Protein AF-0000000084669212 (afdb_homodimer)

Nearest PDB structures (foldseek):
  4g9k-assembly1_B  TM=8.181E-01  e=1.539E-40  Saccharomyces cerevisiae S288C
  5jwb-assembly1_H  TM=7.673E-01  e=4.649E-40  Plasmodium falciparum 3D7
  5yjw-assembly1_A-2  TM=8.632E-01  e=1.756E-37  Saccharomyces cerevisiae S288C
  5jwc-assembly1_H  TM=7.640E-01  e=1.878E-39  Plasmodium falciparum 3D7
  5jwb-assembly1_A  TM=7.651E-01  e=2.371E-39  Plasmodium falciparum 3D7

InterPro domains:
  IPR023753 FAD/NAD(P)-binding domain [PF07992] (13-324)
  IPR036188 FAD/NAD(P)-binding domain superfamily [SSF51905] (13-252)
  IPR036188 FAD/NAD(P)-binding domain superfamily [SSF51905] (197-452)
  IPR045024 Alternative NADH dehydrogenase [PTHR43706] (9-533)
  IPR054585 External alternative NADH-ubiquinone oxidoreductase-like, C-terminal domain [PF22366] (467-529)

Radius of gyration: 33.16 Å; Cα contacts (8 Å, |Δi|>4): 2215; chains: 2; bounding box: 70×120×91 Å

Sequence (1066 aa):
MEKLNEGRRNRERVVILGSGWAGFTVARTLDSSKYQTIVVSPRSYFAFTPLLASTAVGTLEFRTALEPVRSRRTNAEFIQGWADDVDFKNRTITVEEAVDDPKPGVALTTDRHAGKTEEQRALEKKKESKEGRLFSVDYDKLIVTVGCYSQTFGTPGVKEHAFFLKDVGDARRIRNRILACFEGAALPTTPVDMKRQLLNFAVVGGGPTGIEFSAELHDLINEDMKKLYPELIKYHKITVYDVAEKVLPMFDQKLASYAMQKFKREGIDIKTSHHVQELRAGAPVETSNLGTVEDSHLYTLKVKEQGEIGVGMCVWSTGLMQNPFVHNALSSVREAPTNLVLSNPSTPQSSSSSISEKIRWTVKKDAKSGSIITDAHLRVKLVPANNTNNNNNNDPENPSQHTNQNTPAVTEAVHPDVFALGDCGIIQGTSYPATAQVASQKAVWLAKHLNKSTNMAHTTGFTYRDLGTLAYIGNWNALFQGGGQWGGRLQGYVAWIIWRGAYITRTVSWRNKVLVPVYWAVNWLFGRDISRFMEKLNEGRRNRERVVILGSGWAGFTVARTLDSSKYQTIVVSPRSYFAFTPLLASTAVGTLEFRTALEPVRSRRTNAEFIQGWADDVDFKNRTITVEEAVDDPKPGVALTTDRHAGKTEEQRALEKKKESKEGRLFSVDYDKLIVTVGCYSQTFGTPGVKEHAFFLKDVGDARRIRNRILACFEGAALPTTPVDMKRQLLNFAVVGGGPTGIEFSAELHDLINEDMKKLYPELIKYHKITVYDVAEKVLPMFDQKLASYAMQKFKREGIDIKTSHHVQELRAGAPVETSNLGTVEDSHLYTLKVKEQGEIGVGMCVWSTGLMQNPFVHNALSSVREAPTNLVLSNPSTPQSSSSSISEKIRWTVKKDAKSGSIITDAHLRVKLVPANNTNNNNNNDPENPSQHTNQNTPAVTEAVHPDVFALGDCGIIQGTSYPATAQVASQKAVWLAKHLNKSTNMAHTTGFTYRDLGTLAYIGNWNALFQGGGQWGGRLQGYVAWIIWRGAYITRTVSWRNKVLVPVYWAVNWLFGRDISRF

pLDDT: mean 85.98, std 15.22, range [29.78, 98.81]

Organism: Exserohilum turcicum (strain 28A) (NCBI:txid671987)

Secondary structure (DSSP, 8-state):
-HHHHHHHTTSEEEEEE--SHHHHHHHHHS-TTTEEEEEEESSSEEE-GGGHHHHHTTSS-GGGGEEESS-TT--EEEEEEEEEEEETTTTEEEEEE-TT-SSTTS---S-TTTT--HHHHHHHHHHHHHTTSEEEEE-SEEEE----EEP-TT-TTHHHH-B--SSHHHHHHHHHHHHHHHHHHHSTT--HHHHHHHTEEEEE--SHHHHHHHHHHHHHIIIIIHHHSGGGGGG-EEEEE-SSSSS-TTS-HHHHHHHHHHHHHHTEEEE-S--EEEEEES--HHHHTTTTGGG-S-EEEEETTTEEEEESEEEE---EE--HHHHHHTSB-SS--TT-EES-TTS-HHHHHHHHHHS-EEE-B-TTT-PEEE-TTSEEEEEE----SSTT----S-TT----TTS-----EEEEEEEE-GGGEEETT------HHHHHHHHHHHHHHHHHT--GGGSPPP------EEEEEETTEEEEE--GGG--EEEEHHHHHHHHHHHHHH---HHHHHHHHHHHHHHHHH-------/-HHHHHHHTTSEEEEEE--SHHHHHHHHHS-TTTEEEEEEESSSEEE-GGGHHHHHTTSS-GGGGEEESS-TT---EEEEEEEEEEETTTTEEEEEE-TT-SSTTSPP-S-TTTT--HHHHHHHHHHHHHTTSEEEEE-SEEEE----EEP-TT-TTHHHH-B--SSHHHHHHHHHHHHHHHHHHHSTT--HHHHHHHTEEEEE--SHHHHHHHHHHHHHIIIIIHHHSGGGGGG-EEEEE-SSSSS-TTS-HHHHHHHHHHHHHHTEEEE-S--EEEEEES--HHHHTTTTGGG-S-EEEEETTTEEEEESEEEE---EE--HHHHHTTSB-SS--TT-EES-TTS-HHHHHHHHHTS-EEE-B-TTT-PEEE-TTSEEEEEE----SSTT----S-TT----S-S-----EEEEEEEE-GGGEEETT------HHHHHHHHHHHHHHHHTT--GGGSPPP------EEEEEETTEEEEE--GGG--EEEEHHHHHHHHHHHHHH---HHHHHHHHHHHHHHHHH-------

Solvent-accessible surface area (backbone atoms only — not comparable to full-atom values): 55517 Å² total; per-residue (Å²): 76,65,66,60,56,63,69,30,71,93,30,47,33,34,35,27,34,21,34,39,56,18,24,42,44,26,55,61,59,42,47,59,85,54,30,38,37,35,36,34,17,55,50,56,36,29,67,46,61,87,44,39,47,41,29,23,54,32,54,34,61,67,70,62,31,47,43,44,59,73,41,98,82,32,78,45,46,72,39,53,14,37,74,60,38,58,38,69,53,79,30,33,32,35,33,32,63,27,61,83,53,88,70,46,42,44,63,46,73,66,57,92,66,62,92,56,50,73,67,56,47,51,53,49,50,53,51,31,39,74,53,48,40,32,48,74,45,76,40,68,29,40,38,44,19,70,30,56,22,49,37,62,86,81,33,49,41,38,86,79,63,42,39,43,79,68,30,64,39,18,17,50,51,49,31,47,48,56,50,36,26,53,53,47,43,57,35,65,65,49,50,69,70,54,30,34,22,32,34,17,38,38,28,38,18,38,38,62,68,31,43,29,32,52,19,40,46,49,42,38,41,67,70,42,43,36,75,76,39,60,86,54,51,84,40,50,42,43,36,36,31,19,63,46,82,63,54,34,77,90,45,56,67,66,60,33,48,50,53,49,51,50,33,50,74,71,58,36,45,74,40,52,62,34,46,75,59,34,34,44,81,14,49,33,68,86,64,29,75,49,87,47,23,88,77,40,91,33,25,20,39,29,27,74,86,75,40,74,39,46,21,35,42,42,37,49,44,65,53,68,34,56,29,57,49,50,62,64,31,54,26,71,45,90,48,57,42,71,68,51,44,64,66,54,82,84,58,57,71,85,55,35,36,64,52,43,59,74,42,54,39,21,46,32,54,39,87,84,59,51,24,36,27,14,42,56,78,31,25,31,26,30,24,60,53,78,73,67,73,65,70,67,70,73,68,83,69,80,73,67,77,67,70,80,77,74,64,75,79,67,66,38,31,34,37,84,48,35,31,38,35,32,64,31,24,38,44,65,95,59,81,77,69,88,42,64,64,52,13,33,51,53,19,50,52,50,23,54,45,59,61,64,68,53,70,66,88,79,48,84,54,74,75,89,77,59,79,47,47,74,41,52,59,31,87,65,21,14,39,28,40,40,27,72,92,67,53,44,77,40,61,36,54,64,21,26,53,48,50,51,49,51,52,45,67,63,43,84,45,70,63,38,50,52,48,50,59,49,33,51,49,45,32,70,75,68,42,58,70,78,60,66,108,76,66,67,61,57,62,68,30,70,93,29,49,33,35,36,27,34,20,33,40,57,18,26,42,43,26,56,60,60,42,47,57,85,54,29,38,38,34,37,33,16,55,51,56,36,28,65,46,62,86,44,39,47,40,29,24,54,33,53,35,61,65,69,63,32,47,40,44,60,74,38,97,81,33,76,45,46,73,40,54,13,38,73,61,37,59,39,68,53,80,31,34,31,34,32,32,64,26,62,83,53,87,69,46,41,45,63,46,72,65,58,92,66,62,93,56,50,74,67,56,47,51,53,49,48,52,52,32,39,73,53,49,42,33,48,75,45,76,42,67,29,40,38,42,18,70,32,57,22,50,37,61,86,79,35,48,40,38,86,79,64,43,38,43,80,68,31,66,41,17,18,51,51,48,32,46,47,55,51,35,26,53,53,46,42,59,34,63,66,48,50,68,70,54,31,34,21,31,35,18,37,38,29,37,18,37,38,61,69,32,42,28,32,51,19,40,47,50,42,39,42,68,69,42,43,37,74,74,39,58,87,54,53,87,41,52,42,42,37,35,30,20,63,45,83,64,53,35,77,90,46,57,68,67,58,32,48,49,52,50,52,50,34,51,74,70,60,37,44,74,41,51,61,35,47,74,58,35,33,45,83,13,50,33,68,86,65,29,74,51,84,48,26,87,77,40,89,32,25,20,39,31,27,74,86,75,41,73,40,45,19,36,42,43,37,49,43,66,51,69,33,55,28,59,49,50,63,63,31,55,26,70,45,91,49,59,40,70,70,50,43,64,65,54,80,84,58,57,69,86,54,36,35,64,53,44,59,74,43,54,37,21,45,34,54,38,88,83,59,51,24,37,28,14,42,54,77,31,25,30,27,29,25,61,54,78,72,68,73,67,70,68,70,71,66,82,72,78,74,69,76,67,70,79,77,74,64,76,80,68,67,38,33,34,37,84,48,35,32,37,37,32,65,31,23,37,42,65,95,59,81,77,68,88,42,64,66,53,13,33,50,53,19,50,53,51,24,53,45,60,62,64,67,53,69,66,87,79,48,84,54,74,75,90,78,58,80,47,47,74,40,50,59,31,88,65,21,14,38,30,41,39,27,71,93,69,51,44,78,39,59,36,54,65,21,26,53,48,50,52,49,51,51,45,66,63,42,84,46,69,63,39,49,52,48,50,60,49,32,51,49,45,31,71,75,68,42,58,71,78,58,66,109

Structure (mmCIF, N/CA/C/O backbone):
data_AF-0000000084669212-model_v1
#
loop_
_entity.id
_entity.type
_entity.pdbx_description
1 polymer 'FAD/NAD(P)-binding domain-containing protein'
#
loop_
_atom_site.group_PDB
_atom_site.id
_atom_site.type_symbol
_atom_site.label_atom_id
_atom_site.label_alt_id
_atom_site.label_comp_id
_atom_site.label_asym_id
_atom_site.label_entity_id
_atom_site.label_seq_id
_atom_site.pdbx_PDB_ins_code
_atom_site.Cartn_x
_atom_site.Cartn_y
_atom_site.Cartn_z
_atom_site.occupancy
_atom_site.B_iso_or_equiv
_atom_site.auth_seq_id
_atom_site.auth_comp_id
_atom_site.auth_asym_id
_atom_site.auth_atom_id
_atom_site.pdbx_PDB_model_num
ATOM 1 N N . MET A 1 1 ? -19.391 -25.25 -5.262 1 85.38 1 MET A N 1
ATOM 2 C CA . MET A 1 1 ? -18.812 -26.312 -6.078 1 85.38 1 MET A CA 1
ATOM 3 C C . MET A 1 1 ? -19.797 -26.812 -7.113 1 85.38 1 MET A C 1
ATOM 5 O O . MET A 1 1 ? -19.422 -27.141 -8.242 1 85.38 1 MET A O 1
ATOM 9 N N . GLU A 1 2 ? -21.047 -26.719 -6.684 1 83 2 GLU A N 1
ATOM 10 C CA . GLU A 1 2 ? -22.094 -27.156 -7.598 1 83 2 GLU A CA 1
ATOM 11 C C . GLU A 1 2 ? -22.172 -26.266 -8.828 1 83 2 GLU A C 1
ATOM 13 O O . GLU A 1 2 ? -22.312 -26.75 -9.953 1 83 2 GLU A O 1
ATOM 18 N N . LYS A 1 3 ? -22.078 -25.016 -8.594 1 82.81 3 LYS A N 1
ATOM 19 C CA . LYS A 1 3 ? -22.125 -24.078 -9.703 1 82.81 3 LYS A CA 1
ATOM 20 C C . LYS A 1 3 ? -20.953 -24.297 -10.664 1 82.81 3 LYS A C 1
ATOM 22 O O . LYS A 1 3 ? -21.109 -24.188 -11.875 1 82.81 3 LYS A O 1
ATOM 27 N N . LEU A 1 4 ? -19.828 -24.562 -10.164 1 86.56 4 LEU A N 1
ATOM 28 C CA . LEU A 1 4 ? -18.641 -24.844 -10.977 1 86.56 4 LEU A CA 1
ATOM 29 C C . LEU A 1 4 ? -18.844 -26.109 -11.805 1 86.56 4 LEU A C 1
ATOM 31 O O . LEU A 1 4 ? -18.484 -26.156 -12.977 1 86.56 4 LEU A O 1
ATOM 35 N N . ASN A 1 5 ? -19.453 -27.047 -11.188 1 90.19 5 ASN A N 1
ATOM 36 C CA . ASN A 1 5 ? -19.719 -28.297 -11.883 1 90.19 5 ASN A CA 1
ATOM 37 C C . ASN A 1 5 ? -20.75 -28.109 -12.992 1 90.19 5 ASN A C 1
ATOM 39 O O . ASN A 1 5 ? -20.625 -28.688 -14.07 1 90.19 5 ASN A O 1
ATOM 43 N N . GLU A 1 6 ? -21.719 -27.297 -12.672 1 88.44 6 GLU A N 1
ATOM 44 C CA . GLU A 1 6 ? -22.734 -27.031 -13.672 1 88.44 6 GLU A CA 1
ATOM 45 C C . GLU A 1 6 ? -22.156 -26.266 -14.859 1 88.44 6 GLU A C 1
ATOM 47 O O . GLU A 1 6 ? -22.547 -26.5 -16 1 88.44 6 GLU A O 1
ATOM 52 N N . GLY A 1 7 ? -21.266 -25.438 -14.586 1 87.81 7 GLY A N 1
ATOM 53 C CA . GLY A 1 7 ? -20.656 -24.609 -15.617 1 87.81 7 GLY A CA 1
ATOM 54 C C . GLY A 1 7 ? -19.703 -25.375 -16.5 1 87.81 7 GLY A C 1
ATOM 55 O O . GLY A 1 7 ? -19.297 -24.875 -17.562 1 87.81 7 GLY A O 1
ATOM 56 N N . ARG A 1 8 ? -19.312 -26.5 -16.109 1 91.25 8 ARG A N 1
ATOM 57 C CA . ARG A 1 8 ? -18.375 -27.328 -16.844 1 91.25 8 ARG A CA 1
ATOM 58 C C . ARG A 1 8 ? -18.969 -27.781 -18.188 1 91.25 8 ARG A C 1
ATOM 60 O O . ARG A 1 8 ? -18.266 -27.844 -19.188 1 91.25 8 ARG A O 1
ATOM 67 N N . ARG A 1 9 ? -20.203 -28.047 -18.188 1 90.88 9 ARG A N 1
ATOM 68 C CA . ARG A 1 9 ? -20.875 -28.578 -19.375 1 90.88 9 ARG A CA 1
ATOM 69 C C . ARG A 1 9 ? -20.125 -29.797 -19.922 1 90.88 9 ARG A C 1
ATOM 71 O O . ARG A 1 9 ? -19.844 -30.734 -19.188 1 90.88 9 ARG A O 1
ATOM 78 N N . ASN A 1 10 ? -19.688 -29.781 -21.156 1 92.38 10 ASN A N 1
ATOM 79 C CA . ASN A 1 10 ? -19.016 -30.938 -21.75 1 92.38 10 ASN A CA 1
ATOM 80 C C . ASN A 1 10 ? -17.5 -30.703 -21.844 1 92.38 10 ASN A C 1
ATOM 82 O O . ASN A 1 10 ? -16.797 -31.453 -22.531 1 92.38 10 ASN A O 1
ATOM 86 N N . ARG A 1 11 ? -17.078 -29.781 -21.062 1 95.38 11 ARG A N 1
ATOM 87 C CA . ARG A 1 11 ? -15.664 -29.438 -21.156 1 95.38 11 ARG A CA 1
ATOM 88 C C . ARG A 1 11 ? -14.844 -30.219 -20.141 1 95.38 11 ARG A C 1
ATOM 90 O O . ARG A 1 11 ? -15.352 -30.609 -19.078 1 95.38 11 ARG A O 1
ATOM 97 N N . GLU A 1 12 ? -13.555 -30.484 -20.484 1 96.12 12 GLU A N 1
ATOM 98 C CA . GLU A 1 12 ? -12.617 -31.016 -19.5 1 96.12 12 GLU A CA 1
ATOM 99 C C . GLU A 1 12 ? -12.172 -29.938 -18.516 1 96.12 12 GLU A C 1
ATOM 101 O O . GLU A 1 12 ? -11.906 -28.797 -18.922 1 96.12 12 GLU A O 1
ATOM 106 N N . ARG A 1 13 ? -12.109 -30.266 -17.266 1 97.44 13 ARG A N 1
ATOM 107 C CA . ARG A 1 13 ? -11.656 -29.297 -16.266 1 97.44 13 ARG A CA 1
ATOM 108 C C . ARG A 1 13 ? -10.141 -29.328 -16.125 1 97.44 13 ARG A C 1
ATOM 110 O O . ARG A 1 13 ? -9.562 -30.375 -15.797 1 97.44 13 ARG A O 1
ATOM 117 N N . VAL A 1 14 ? -9.539 -28.219 -16.391 1 98.12 14 VAL A N 1
ATOM 118 C CA . VAL A 1 14 ? -8.109 -28.031 -16.172 1 98.12 14 VAL A CA 1
ATOM 119 C C . VAL A 1 14 ? -7.883 -27.125 -14.961 1 98.12 14 VAL A C 1
ATOM 121 O O . VAL A 1 14 ? -8.328 -25.969 -14.953 1 98.12 14 VAL A O 1
ATOM 124 N N . VAL A 1 15 ? -7.27 -27.625 -13.914 1 98.62 15 VAL A N 1
ATOM 125 C CA . VAL A 1 15 ? -6.918 -26.828 -12.75 1 98.62 15 VAL A CA 1
ATOM 126 C C . VAL A 1 15 ? -5.453 -26.406 -12.836 1 98.62 15 VAL A C 1
ATOM 128 O O . VAL A 1 15 ? -4.566 -27.25 -13.023 1 98.62 15 VAL A O 1
ATOM 131 N N . ILE A 1 16 ? -5.223 -25.141 -12.797 1 98.62 16 ILE A N 1
ATOM 132 C CA . ILE A 1 16 ? -3.889 -24.547 -12.812 1 98.62 16 ILE A CA 1
ATOM 133 C C . ILE A 1 16 ? -3.543 -24.016 -11.422 1 98.62 16 ILE A C 1
ATOM 135 O O . ILE A 1 16 ? -4.266 -23.188 -10.867 1 98.62 16 ILE A O 1
ATOM 139 N N . LEU A 1 17 ? -2.441 -24.516 -10.844 1 98.62 17 LEU A N 1
ATOM 140 C CA . LEU A 1 17 ? -1.974 -24.016 -9.555 1 98.62 17 LEU A CA 1
ATOM 141 C C . LEU A 1 17 ? -0.897 -22.953 -9.734 1 98.62 17 LEU A C 1
ATOM 143 O O . LEU A 1 17 ? 0.214 -23.25 -10.172 1 98.62 17 LEU A O 1
ATOM 147 N N . GLY A 1 18 ? -1.271 -21.703 -9.375 1 97.12 18 GLY A N 1
ATOM 148 C CA . GLY A 1 18 ? -0.334 -20.609 -9.492 1 97.12 18 GLY A CA 1
ATOM 149 C C . GLY A 1 18 ? -0.706 -19.625 -10.586 1 97.12 18 GLY A C 1
ATOM 150 O O . GLY A 1 18 ? -1.21 -20.016 -11.641 1 97.12 18 GLY A O 1
ATOM 151 N N . SER A 1 19 ? -0.402 -18.359 -10.367 1 95.19 19 SER A N 1
ATOM 152 C CA . SER A 1 19 ? -0.72 -17.297 -11.328 1 95.19 19 SER A CA 1
ATOM 153 C C . SER A 1 19 ? 0.542 -16.594 -11.812 1 95.19 19 SER A C 1
ATOM 155 O O . SER A 1 19 ? 0.503 -15.414 -12.164 1 95.19 19 SER A O 1
ATOM 157 N N . GLY A 1 20 ? 1.683 -17.266 -11.766 1 94.69 20 GLY A N 1
ATOM 158 C CA . GLY A 1 20 ? 2.928 -16.719 -12.273 1 94.69 20 GLY A CA 1
ATOM 159 C C . GLY A 1 20 ? 3.031 -16.781 -13.789 1 94.69 20 GLY A C 1
ATOM 160 O O . GLY A 1 20 ? 2.02 -16.906 -14.477 1 94.69 20 GLY A O 1
ATOM 161 N N . TRP A 1 21 ? 4.227 -16.656 -14.273 1 93.81 21 TRP A N 1
ATOM 162 C CA . TRP A 1 21 ? 4.496 -16.562 -15.703 1 93.81 21 TRP A CA 1
ATOM 163 C C . TRP A 1 21 ? 3.92 -17.75 -16.453 1 93.81 21 TRP A C 1
ATOM 165 O O . TRP A 1 21 ? 3.328 -17.594 -17.531 1 93.81 21 TRP A O 1
ATOM 175 N N . ALA A 1 22 ? 4.082 -18.906 -15.883 1 96.69 22 ALA A N 1
ATOM 176 C CA . ALA A 1 22 ? 3.6 -20.109 -16.562 1 96.69 22 ALA A CA 1
ATOM 177 C C . ALA A 1 22 ? 2.084 -20.25 -16.438 1 96.69 22 ALA A C 1
ATOM 179 O O . ALA A 1 22 ? 1.374 -20.266 -17.438 1 96.69 22 ALA A O 1
ATOM 180 N N . GLY A 1 23 ? 1.598 -20.219 -15.203 1 97 23 GLY A N 1
ATOM 181 C CA . GLY A 1 23 ? 0.179 -20.422 -14.961 1 97 23 GLY A CA 1
ATOM 182 C C . GLY A 1 23 ? -0.701 -19.391 -15.641 1 97 23 GLY A C 1
ATOM 183 O O . GLY A 1 23 ? -1.708 -19.734 -16.266 1 97 23 GLY A O 1
ATOM 184 N N . PHE A 1 24 ? -0.351 -18.188 -15.484 1 94.62 24 PHE A N 1
ATOM 185 C CA . PHE A 1 24 ? -1.119 -17.109 -16.094 1 94.62 24 PHE A CA 1
ATOM 186 C C . PHE A 1 24 ? -1.161 -17.266 -17.609 1 94.62 24 PHE A C 1
ATOM 188 O O . PHE A 1 24 ? -2.211 -17.078 -18.234 1 94.62 24 PHE A O 1
ATOM 195 N N . THR A 1 25 ? -0.043 -17.594 -18.234 1 93.31 25 THR A N 1
ATOM 196 C CA . THR A 1 25 ? 0.061 -17.766 -19.688 1 93.31 25 THR A CA 1
ATOM 197 C C . THR A 1 25 ? -0.778 -18.938 -20.141 1 93.31 25 THR A C 1
ATOM 199 O O . THR A 1 25 ? -1.486 -18.859 -21.156 1 93.31 25 THR A O 1
ATOM 202 N N . VAL A 1 26 ? -0.774 -20.062 -19.438 1 95.94 26 VAL A N 1
ATOM 203 C CA . VAL A 1 26 ? -1.599 -21.219 -19.797 1 95.94 26 VAL A CA 1
ATOM 204 C C . VAL A 1 26 ? -3.076 -20.828 -19.75 1 95.94 26 VAL A C 1
ATOM 206 O O . VAL A 1 26 ? -3.83 -21.109 -20.688 1 95.94 26 VAL A O 1
ATOM 209 N N . ALA A 1 27 ? -3.461 -20.188 -18.672 1 95.19 27 ALA A N 1
ATOM 210 C CA . ALA A 1 27 ? -4.859 -19.828 -18.453 1 95.19 27 ALA A CA 1
ATOM 211 C C . ALA A 1 27 ? -5.391 -18.969 -19.594 1 95.19 27 ALA A C 1
ATOM 213 O O . ALA A 1 27 ? -6.543 -19.109 -20 1 95.19 27 ALA A O 1
ATOM 214 N N . ARG A 1 28 ? -4.594 -18.156 -20.109 1 91.81 28 ARG A N 1
ATOM 215 C CA . ARG A 1 28 ? -5.02 -17.219 -21.156 1 91.81 28 ARG A CA 1
ATOM 216 C C . ARG A 1 28 ? -4.988 -17.875 -22.531 1 91.81 28 ARG A C 1
ATOM 218 O O . ARG A 1 28 ? -5.641 -17.406 -23.469 1 91.81 28 ARG A O 1
ATOM 225 N N . THR A 1 29 ? -4.191 -18.906 -22.688 1 92.94 29 THR A N 1
ATOM 226 C CA . THR A 1 29 ? -3.953 -19.516 -24 1 92.94 29 THR A CA 1
ATOM 227 C C . THR A 1 29 ? -4.871 -20.703 -24.219 1 92.94 29 THR A C 1
ATOM 229 O O . THR A 1 29 ? -5.199 -21.047 -25.359 1 92.94 29 THR A O 1
ATOM 232 N N . LEU A 1 30 ? -5.375 -21.344 -23.172 1 95.12 30 LEU A N 1
ATOM 233 C CA . LEU A 1 30 ? -6.207 -22.531 -23.297 1 95.12 30 LEU A CA 1
ATOM 234 C C . LEU A 1 30 ? -7.531 -22.203 -23.984 1 95.12 30 LEU A C 1
ATOM 236 O O . LEU A 1 30 ? -8.117 -21.141 -23.719 1 95.12 30 LEU A O 1
ATOM 240 N N . ASP A 1 31 ? -8.016 -23.125 -24.75 1 95.31 31 ASP A N 1
ATOM 241 C CA . ASP A 1 31 ? -9.281 -22.984 -25.453 1 95.31 31 ASP A CA 1
ATOM 242 C C . ASP A 1 31 ? -10.469 -23.156 -24.516 1 95.31 31 ASP A C 1
ATOM 244 O O . ASP A 1 31 ? -10.742 -24.266 -24.062 1 95.31 31 ASP A O 1
ATOM 248 N N . SER A 1 32 ? -11.195 -22.141 -24.359 1 93.5 32 SER A N 1
ATOM 249 C CA . SER A 1 32 ? -12.281 -22.141 -23.391 1 93.5 32 SER A CA 1
ATOM 250 C C . SER A 1 32 ? -13.469 -22.969 -23.875 1 93.5 32 SER A C 1
ATOM 252 O O . SER A 1 32 ? -14.367 -23.297 -23.094 1 93.5 32 SER A O 1
ATOM 254 N N . SER A 1 33 ? -13.547 -23.25 -25.094 1 94.06 33 SER A N 1
ATOM 255 C CA . SER A 1 33 ? -14.617 -24.109 -25.609 1 94.06 33 SER A CA 1
ATOM 256 C C . SER A 1 33 ? -14.359 -25.578 -25.266 1 94.06 33 SER A C 1
ATOM 258 O O . SER A 1 33 ? -15.297 -26.375 -25.203 1 94.06 33 SER A O 1
ATOM 260 N N . LYS A 1 34 ? -13.125 -25.906 -25.016 1 95.19 34 LYS A N 1
ATOM 261 C CA . LYS A 1 34 ? -12.75 -27.281 -24.734 1 95.19 34 LYS A CA 1
ATOM 262 C C . LYS A 1 34 ? -12.547 -27.516 -23.25 1 95.19 34 LYS A C 1
ATOM 264 O O . LYS A 1 34 ? -12.789 -28.609 -22.75 1 95.19 34 LYS A O 1
ATOM 269 N N . TYR A 1 35 ? -12.125 -26.469 -22.609 1 96.5 35 TYR A N 1
ATOM 270 C CA . TYR A 1 35 ? -11.711 -26.656 -21.219 1 96.5 35 TYR A CA 1
ATOM 271 C C . TYR A 1 35 ? -12.422 -25.672 -20.297 1 96.5 35 TYR A C 1
ATOM 273 O O . TYR A 1 35 ? -12.609 -24.516 -20.641 1 96.5 35 TYR A O 1
ATOM 281 N N . GLN A 1 36 ? -12.883 -26.125 -19.156 1 96.88 36 GLN A N 1
ATOM 282 C CA . GLN A 1 36 ? -13.125 -25.281 -18 1 96.88 36 GLN A CA 1
ATOM 283 C C . GLN A 1 36 ? -11.852 -25.062 -17.188 1 96.88 36 GLN A C 1
ATOM 285 O O . GLN A 1 36 ? -11.406 -25.969 -16.469 1 96.88 36 GLN A O 1
ATOM 290 N N . THR A 1 37 ? -11.297 -23.922 -17.359 1 97.12 37 THR A N 1
ATOM 291 C CA . THR A 1 37 ? -10.031 -23.625 -16.703 1 97.12 37 THR A CA 1
ATOM 292 C C . THR A 1 37 ? -10.266 -22.984 -15.328 1 97.12 37 THR A C 1
ATOM 294 O O . THR A 1 37 ? -11.023 -22.031 -15.211 1 97.12 37 THR A O 1
ATOM 297 N N . ILE A 1 38 ? -9.68 -23.547 -14.281 1 97.38 38 ILE A N 1
ATOM 298 C CA . ILE A 1 38 ? -9.719 -23 -12.93 1 97.38 38 ILE A CA 1
ATOM 299 C C . ILE A 1 38 ? -8.305 -22.672 -12.461 1 97.38 38 ILE A C 1
ATOM 301 O O . ILE A 1 38 ? -7.438 -23.547 -12.422 1 97.38 38 ILE A O 1
ATOM 305 N N . VAL A 1 39 ? -8.094 -21.406 -12.156 1 97.56 39 VAL A N 1
ATOM 306 C CA . VAL A 1 39 ? -6.816 -21 -11.586 1 97.56 39 VAL A CA 1
ATOM 307 C C . VAL A 1 39 ? -6.934 -20.906 -10.062 1 97.56 39 VAL A C 1
ATOM 309 O O . VAL A 1 39 ? -7.836 -20.234 -9.547 1 97.56 39 VAL A O 1
ATOM 312 N N . VAL A 1 40 ? -6.07 -21.609 -9.367 1 97.88 40 VAL A N 1
ATOM 313 C CA . VAL A 1 40 ? -5.977 -21.531 -7.91 1 97.88 40 VAL A CA 1
ATOM 314 C C . VAL A 1 40 ? -4.664 -20.859 -7.512 1 97.88 40 VAL A C 1
ATOM 316 O O . VAL A 1 40 ? -3.584 -21.359 -7.832 1 97.88 40 VAL A O 1
ATOM 319 N N . SER A 1 41 ? -4.75 -19.75 -6.887 1 96.56 41 SER A N 1
ATOM 320 C CA . SER A 1 41 ? -3.572 -19 -6.465 1 96.56 41 SER A CA 1
ATOM 321 C C . SER A 1 41 ? -3.877 -18.125 -5.25 1 96.56 41 SER A C 1
ATOM 323 O O . SER A 1 41 ? -4.977 -17.594 -5.133 1 96.56 41 SER A O 1
ATOM 325 N N . PRO A 1 42 ? -2.9 -18.016 -4.344 1 94.75 42 PRO A N 1
ATOM 326 C CA . PRO A 1 42 ? -3.139 -17.125 -3.205 1 94.75 42 PRO A CA 1
ATOM 327 C C . PRO A 1 42 ? -3.168 -15.648 -3.604 1 94.75 42 PRO A C 1
ATOM 329 O O . PRO A 1 42 ? -3.67 -14.812 -2.848 1 94.75 42 PRO A O 1
ATOM 332 N N . ARG A 1 43 ? -2.625 -15.297 -4.648 1 92.56 43 ARG A N 1
ATOM 333 C CA . ARG A 1 43 ? -2.691 -13.914 -5.129 1 92.56 43 ARG A CA 1
ATOM 334 C C . ARG A 1 43 ? -3.594 -13.805 -6.355 1 92.56 43 ARG A C 1
ATOM 336 O O . ARG A 1 43 ? -3.602 -14.695 -7.207 1 92.56 43 ARG A O 1
ATOM 343 N N . SER A 1 44 ? -4.25 -12.711 -6.523 1 92.81 44 SER A N 1
ATOM 344 C CA . SER A 1 44 ? -5.281 -12.547 -7.539 1 92.81 44 SER A CA 1
ATOM 345 C C . SER A 1 44 ? -4.723 -11.898 -8.797 1 92.81 44 SER A C 1
ATOM 347 O O . SER A 1 44 ? -5.48 -11.414 -9.641 1 92.81 44 SER A O 1
ATOM 349 N N . TYR A 1 45 ? -3.451 -11.836 -8.938 1 93.5 45 TYR A N 1
ATOM 350 C CA . TYR A 1 45 ? -2.838 -11.133 -10.055 1 93.5 45 TYR A CA 1
ATOM 351 C C . TYR A 1 45 ? -1.587 -11.852 -10.539 1 93.5 45 TYR A C 1
ATOM 353 O O . TYR A 1 45 ? -1.05 -12.711 -9.836 1 93.5 45 TYR A O 1
ATOM 361 N N . PHE A 1 46 ? -1.274 -11.625 -11.773 1 93 46 PHE A N 1
ATOM 362 C CA . PHE A 1 46 ? 0.028 -11.922 -12.359 1 93 46 PHE A CA 1
ATOM 363 C C . PHE A 1 46 ? 0.986 -10.75 -12.172 1 93 46 PHE A C 1
ATOM 365 O O . PHE A 1 46 ? 0.616 -9.594 -12.398 1 93 46 PHE A O 1
ATOM 372 N N . ALA A 1 47 ? 2.176 -11.016 -11.664 1 92.69 47 ALA A N 1
ATOM 373 C CA . ALA A 1 47 ? 3.189 -9.977 -11.477 1 92.69 47 ALA A CA 1
ATOM 374 C C . ALA A 1 47 ? 4.254 -10.055 -12.57 1 92.69 47 ALA A C 1
ATOM 376 O O . ALA A 1 47 ? 4.859 -11.109 -12.781 1 92.69 47 ALA A O 1
ATOM 377 N N . PHE A 1 48 ? 4.422 -8.961 -13.25 1 91.75 48 PHE A N 1
ATOM 378 C CA . PHE A 1 48 ? 5.508 -8.82 -14.211 1 91.75 48 PHE A CA 1
ATOM 379 C C . PHE A 1 48 ? 6.82 -8.492 -13.508 1 91.75 48 PHE A C 1
ATOM 381 O O . PHE A 1 48 ? 7.191 -7.324 -13.398 1 91.75 48 PHE A O 1
ATOM 388 N N . THR A 1 49 ? 7.539 -9.461 -13.148 1 89.75 49 THR A N 1
ATOM 389 C CA . THR A 1 49 ? 8.641 -9.391 -12.195 1 89.75 49 THR A CA 1
ATOM 390 C C . THR A 1 49 ? 9.75 -8.477 -12.719 1 89.75 49 THR A C 1
ATOM 392 O O . THR A 1 49 ? 10.43 -7.809 -11.938 1 89.75 49 THR A O 1
ATOM 395 N N . PRO A 1 50 ? 9.984 -8.359 -13.992 1 85.69 50 PRO A N 1
ATOM 396 C CA . PRO A 1 50 ? 11.062 -7.496 -14.469 1 85.69 50 PRO A CA 1
ATOM 397 C C . PRO A 1 50 ? 10.828 -6.023 -14.148 1 85.69 50 PRO A C 1
ATOM 399 O O . PRO A 1 50 ? 11.781 -5.234 -14.125 1 85.69 50 PRO A O 1
ATOM 402 N N . LEU A 1 51 ? 9.633 -5.684 -13.93 1 89.69 51 LEU A N 1
ATOM 403 C CA . LEU A 1 51 ? 9.32 -4.277 -13.695 1 89.69 51 LEU A CA 1
ATOM 404 C C . LEU A 1 51 ? 9.305 -3.965 -12.203 1 89.69 51 LEU A C 1
ATOM 406 O O . LEU A 1 51 ? 9.133 -2.811 -11.805 1 89.69 51 LEU A O 1
ATOM 410 N N . LEU A 1 52 ? 9.508 -4.965 -11.375 1 92.81 52 LEU A N 1
ATOM 411 C CA . LEU A 1 52 ? 9.383 -4.773 -9.93 1 92.81 52 LEU A CA 1
ATOM 412 C C . LEU A 1 52 ? 10.461 -3.826 -9.414 1 92.81 52 LEU A C 1
ATOM 414 O O . LEU A 1 52 ? 10.203 -2.992 -8.547 1 92.81 52 LEU A O 1
ATOM 418 N N . ALA A 1 53 ? 11.703 -3.924 -9.961 1 93.12 53 ALA A N 1
ATOM 419 C CA . ALA A 1 53 ? 12.781 -3.045 -9.516 1 93.12 53 ALA A CA 1
ATOM 420 C C . ALA A 1 53 ? 12.438 -1.582 -9.789 1 93.12 53 ALA A C 1
ATOM 422 O O . ALA A 1 53 ? 12.68 -0.718 -8.938 1 93.12 53 ALA A O 1
ATOM 423 N N . SER A 1 54 ? 11.812 -1.336 -10.906 1 92 54 SER A N 1
ATOM 424 C CA . SER A 1 54 ? 11.414 0.016 -11.289 1 92 54 SER A CA 1
ATOM 425 C C . SER A 1 54 ? 10.328 0.553 -10.359 1 92 54 SER A C 1
ATOM 427 O O . SER A 1 54 ? 10.305 1.747 -10.055 1 92 54 SER A O 1
ATOM 429 N N . THR A 1 55 ? 9.445 -0.311 -9.945 1 94.06 55 THR A N 1
ATOM 430 C CA . THR A 1 55 ? 8.383 0.125 -9.047 1 94.06 55 THR A CA 1
ATOM 431 C C . THR A 1 55 ? 8.93 0.382 -7.645 1 94.06 55 THR A C 1
ATOM 433 O O . THR A 1 55 ? 8.461 1.282 -6.945 1 94.06 55 THR A O 1
ATOM 436 N N . ALA A 1 56 ? 9.969 -0.326 -7.234 1 95.81 56 ALA A N 1
ATOM 437 C CA . ALA A 1 56 ? 10.555 -0.207 -5.902 1 95.81 56 ALA A CA 1
ATOM 438 C C . ALA A 1 56 ? 11.211 1.155 -5.711 1 95.81 56 ALA A C 1
ATOM 440 O O . ALA A 1 56 ? 11.398 1.61 -4.582 1 95.81 56 ALA A O 1
ATOM 441 N N . VAL A 1 57 ? 11.586 1.78 -6.84 1 95.44 57 VAL A N 1
ATOM 442 C CA . VAL A 1 57 ? 12.266 3.062 -6.727 1 95.44 57 VAL A CA 1
ATOM 443 C C . VAL A 1 57 ? 11.367 4.18 -7.258 1 95.44 57 VAL A C 1
ATOM 445 O O . VAL A 1 57 ? 11.812 5.32 -7.406 1 95.44 57 VAL A O 1
ATOM 448 N N . GLY A 1 58 ? 10.148 3.859 -7.641 1 92.62 58 GLY A N 1
ATOM 449 C CA . GLY A 1 58 ? 9.164 4.875 -7.977 1 92.62 58 GLY A CA 1
ATOM 450 C C . GLY A 1 58 ? 9.188 5.273 -9.438 1 92.62 58 GLY A C 1
ATOM 451 O O . GLY A 1 58 ? 8.508 6.215 -9.844 1 92.62 58 GLY A O 1
ATOM 452 N N . THR A 1 59 ? 9.977 4.594 -10.305 1 90.38 59 THR A N 1
ATOM 453 C CA . THR A 1 59 ? 9.953 4.852 -11.742 1 90.38 59 THR A CA 1
ATOM 454 C C . THR A 1 59 ? 8.594 4.488 -12.328 1 90.38 59 THR A C 1
ATOM 456 O O . THR A 1 59 ? 8.094 5.18 -13.227 1 90.38 59 THR A O 1
ATOM 459 N N . LEU A 1 60 ? 8.062 3.432 -11.852 1 90.5 60 LEU A N 1
ATOM 460 C CA . LEU A 1 60 ? 6.727 2.984 -12.227 1 90.5 60 LEU A CA 1
ATOM 461 C C . LEU A 1 60 ? 5.848 2.826 -10.992 1 90.5 60 LEU A C 1
ATOM 463 O O . LEU A 1 60 ? 6.352 2.672 -9.875 1 90.5 60 LEU A O 1
ATOM 467 N N . GLU A 1 61 ? 4.543 3.016 -11.234 1 92.69 61 GLU A N 1
ATOM 468 C CA . GLU A 1 61 ? 3.602 2.676 -10.172 1 92.69 61 GLU A CA 1
ATOM 469 C C . GLU A 1 61 ? 3.412 1.166 -10.062 1 92.69 61 GLU A C 1
ATOM 471 O O . GLU A 1 61 ? 3.596 0.44 -11.039 1 92.69 61 GLU A O 1
ATOM 476 N N . PHE A 1 62 ? 3.002 0.688 -8.914 1 93.62 62 PHE A N 1
ATOM 477 C CA . PHE A 1 62 ? 2.951 -0.734 -8.602 1 93.62 62 PHE A CA 1
ATOM 478 C C . PHE A 1 62 ? 2.025 -1.47 -9.562 1 93.62 62 PHE A C 1
ATOM 480 O O . PHE A 1 62 ? 2.383 -2.523 -10.094 1 93.62 62 PHE A O 1
ATOM 487 N N . ARG A 1 63 ? 0.898 -0.957 -9.836 1 92.06 63 ARG A N 1
ATOM 488 C CA . ARG A 1 63 ? -0.125 -1.658 -10.602 1 92.06 63 ARG A CA 1
ATOM 489 C C . ARG A 1 63 ? 0.27 -1.762 -12.07 1 92.06 63 ARG A C 1
ATOM 491 O O . ARG A 1 63 ? -0.323 -2.535 -12.828 1 92.06 63 ARG A O 1
ATOM 498 N N . THR A 1 64 ? 1.285 -1.027 -12.477 1 90.25 64 THR A N 1
ATOM 499 C CA . THR A 1 64 ? 1.777 -1.145 -13.844 1 90.25 64 THR A CA 1
ATOM 500 C C . THR A 1 64 ? 2.57 -2.436 -14.023 1 90.25 64 THR A C 1
ATOM 502 O O . THR A 1 64 ? 2.846 -2.848 -15.156 1 90.25 64 THR A O 1
ATOM 505 N N . ALA A 1 65 ? 2.896 -3.082 -12.93 1 90.62 65 ALA A N 1
ATOM 506 C CA . ALA A 1 65 ? 3.625 -4.348 -12.984 1 90.62 65 ALA A CA 1
ATOM 507 C C . ALA A 1 65 ? 2.695 -5.527 -12.727 1 90.62 65 ALA A C 1
ATOM 509 O O . ALA A 1 65 ? 3.154 -6.652 -12.508 1 90.62 65 ALA A O 1
ATOM 510 N N . LEU A 1 66 ? 1.376 -5.281 -12.711 1 91.88 66 LEU A N 1
ATOM 511 C CA . LEU A 1 66 ? 0.436 -6.34 -12.352 1 91.88 66 LEU A CA 1
ATOM 512 C C . LEU A 1 66 ? -0.628 -6.504 -13.438 1 91.88 66 LEU A C 1
ATOM 514 O O . LEU A 1 66 ? -0.909 -5.566 -14.18 1 91.88 66 LEU A O 1
ATOM 518 N N . GLU A 1 67 ? -1.145 -7.68 -13.453 1 89.19 67 GLU A N 1
ATOM 519 C CA . GLU A 1 67 ? -2.346 -7.996 -14.219 1 89.19 67 GLU A CA 1
ATOM 520 C C . GLU A 1 67 ? -3.27 -8.922 -13.438 1 89.19 67 GLU A C 1
ATOM 522 O O . GLU A 1 67 ? -2.846 -9.984 -12.969 1 89.19 67 GLU A O 1
ATOM 527 N N . PRO A 1 68 ? -4.5 -8.461 -13.305 1 91.5 68 PRO A N 1
ATOM 528 C CA . PRO A 1 68 ? -5.422 -9.336 -12.578 1 91.5 68 PRO A CA 1
ATOM 529 C C . PRO A 1 68 ? -5.688 -10.656 -13.305 1 91.5 68 PRO A C 1
ATOM 531 O O . PRO A 1 68 ? -5.746 -10.68 -14.539 1 91.5 68 PRO A O 1
ATOM 534 N N . VAL A 1 69 ? -5.832 -11.734 -12.5 1 91.56 69 VAL A N 1
ATOM 535 C CA . VAL A 1 69 ? -6.176 -13.023 -13.086 1 91.56 69 VAL A CA 1
ATOM 536 C C . VAL A 1 69 ? -7.582 -12.969 -13.68 1 91.56 69 VAL A C 1
ATOM 538 O O . VAL A 1 69 ? -7.809 -13.422 -14.805 1 91.56 69 VAL A O 1
ATOM 541 N N . ARG A 1 70 ? -8.469 -12.336 -12.867 1 89.69 70 ARG A N 1
ATOM 542 C CA . ARG A 1 70 ? -9.812 -12.102 -13.383 1 89.69 70 ARG A CA 1
ATOM 543 C C . ARG A 1 70 ? -9.82 -10.938 -14.375 1 89.69 70 ARG A C 1
ATOM 545 O O . ARG A 1 70 ? -9.508 -9.805 -14.008 1 89.69 70 ARG A O 1
ATOM 552 N N . SER A 1 71 ? -10.094 -11.195 -15.578 1 84.44 71 SER A N 1
ATOM 553 C CA . SER A 1 71 ? -10.164 -10.133 -16.578 1 84.44 71 SER A CA 1
ATOM 554 C C . SER A 1 71 ? -11.188 -10.453 -17.656 1 84.44 71 SER A C 1
ATOM 556 O O . SER A 1 71 ? -11.633 -11.594 -17.781 1 84.44 71 SER A O 1
ATOM 558 N N . ARG A 1 72 ? -11.547 -9.398 -18.344 1 76.38 72 ARG A N 1
ATOM 559 C CA . ARG A 1 72 ? -12.492 -9.57 -19.438 1 76.38 72 ARG A CA 1
ATOM 560 C C . ARG A 1 72 ? -11.875 -10.414 -20.562 1 76.38 72 ARG A C 1
ATOM 562 O O . ARG A 1 72 ? -12.594 -10.938 -21.406 1 76.38 72 ARG A O 1
ATOM 569 N N . ARG A 1 73 ? -10.641 -10.578 -20.484 1 73.75 73 ARG A N 1
ATOM 570 C CA . ARG A 1 73 ? -9.914 -11.258 -21.562 1 73.75 73 ARG A CA 1
ATOM 571 C C . ARG A 1 73 ? -9.672 -12.719 -21.219 1 73.75 73 ARG A C 1
ATOM 573 O O . ARG A 1 73 ? -9.188 -13.492 -22.062 1 73.75 73 ARG A O 1
ATOM 580 N N . THR A 1 74 ? -9.914 -13.016 -19.984 1 74.88 74 THR A N 1
ATOM 581 C CA . THR A 1 74 ? -9.648 -14.383 -19.547 1 74.88 74 THR A CA 1
ATOM 582 C C . THR A 1 74 ? -10.945 -15.109 -19.203 1 74.88 74 THR A C 1
ATOM 584 O O . THR A 1 74 ? -11.781 -14.57 -18.484 1 74.88 74 THR A O 1
ATOM 587 N N . ASN A 1 75 ? -11.133 -16.203 -19.938 1 84.56 75 ASN A N 1
ATOM 588 C CA . ASN A 1 75 ? -12.281 -17.047 -19.609 1 84.56 75 ASN A CA 1
ATOM 589 C C . ASN A 1 75 ? -11.906 -18.156 -18.641 1 84.56 75 ASN A C 1
ATOM 591 O O . ASN A 1 75 ? -11.992 -19.344 -18.984 1 84.56 75 ASN A O 1
ATOM 595 N N . ALA A 1 76 ? -11.32 -17.797 -17.547 1 91.88 76 ALA A N 1
ATOM 596 C CA . ALA A 1 76 ? -10.922 -18.75 -16.5 1 91.88 76 ALA A CA 1
ATOM 597 C C . ALA A 1 76 ? -11.578 -18.406 -15.172 1 91.88 76 ALA A C 1
ATOM 599 O O . ALA A 1 76 ? -11.781 -17.234 -14.852 1 91.88 76 ALA A O 1
ATOM 600 N N . GLU A 1 77 ? -11.977 -19.469 -14.539 1 93.94 77 GLU A N 1
ATOM 601 C CA . GLU A 1 77 ? -12.406 -19.312 -13.156 1 93.94 77 GLU A CA 1
ATOM 602 C C . GLU A 1 77 ? -11.219 -19.125 -12.219 1 93.94 77 GLU A C 1
ATOM 604 O O . GLU A 1 77 ? -10.133 -19.641 -12.477 1 93.94 77 GLU A O 1
ATOM 609 N N . PHE A 1 78 ? -11.508 -18.297 -11.227 1 95.69 78 PHE A N 1
ATOM 610 C CA . PHE A 1 78 ? -10.414 -18.031 -10.297 1 95.69 78 PHE A CA 1
ATOM 611 C C . PHE A 1 78 ? -10.836 -18.328 -8.867 1 95.69 78 PHE A C 1
ATOM 613 O O . PHE A 1 78 ? -11.906 -17.891 -8.43 1 95.69 78 PHE A O 1
ATOM 620 N N . ILE A 1 79 ? -10.031 -19.078 -8.156 1 96.12 79 ILE A N 1
ATOM 621 C CA . ILE A 1 79 ? -10.18 -19.344 -6.73 1 96.12 79 ILE A CA 1
ATOM 622 C C . ILE A 1 79 ? -8.961 -18.828 -5.977 1 96.12 79 ILE A C 1
ATOM 624 O O . ILE A 1 79 ? -7.844 -19.297 -6.188 1 96.12 79 ILE A O 1
ATOM 628 N N . GLN A 1 80 ? -9.234 -17.859 -5.137 1 95.69 80 GLN A N 1
ATOM 629 C CA . GLN A 1 80 ? -8.133 -17.359 -4.328 1 95.69 80 GLN A CA 1
ATOM 630 C C . GLN A 1 80 ? -7.848 -18.281 -3.148 1 95.69 80 GLN A C 1
ATOM 632 O O . GLN A 1 80 ? -8.516 -18.188 -2.113 1 95.69 80 GLN A O 1
ATOM 637 N N . GLY A 1 81 ? -6.777 -19.109 -3.336 1 96.06 81 GLY A N 1
ATOM 638 C CA . GLY A 1 81 ? -6.477 -20.109 -2.32 1 96.06 81 GLY A CA 1
ATOM 639 C C . GLY A 1 81 ? -5.102 -20.734 -2.484 1 96.06 81 GLY A C 1
ATOM 640 O O . GLY A 1 81 ? -4.457 -20.562 -3.518 1 96.06 81 GLY A O 1
ATOM 641 N N . TRP A 1 82 ? -4.684 -21.375 -1.41 1 96.06 82 TRP A N 1
ATOM 642 C CA . TRP A 1 82 ? -3.467 -22.172 -1.387 1 96.06 82 TRP A CA 1
ATOM 643 C C . TRP A 1 82 ? -3.766 -23.625 -1.72 1 96.06 82 TRP A C 1
ATOM 645 O O . TRP A 1 82 ? -4.641 -24.25 -1.106 1 96.06 82 TRP A O 1
ATOM 655 N N . ALA A 1 83 ? -3.084 -24.141 -2.734 1 97.06 83 ALA A N 1
ATOM 656 C CA . ALA A 1 83 ? -3.131 -25.594 -2.869 1 97.06 83 ALA A CA 1
ATOM 657 C C . ALA A 1 83 ? -2.43 -26.266 -1.695 1 97.06 83 ALA A C 1
ATOM 659 O O . ALA A 1 83 ? -1.287 -25.938 -1.37 1 97.06 83 ALA A O 1
ATOM 660 N N . ASP A 1 84 ? -3.125 -27.188 -1.09 1 95.25 84 ASP A N 1
ATOM 661 C CA . ASP A 1 84 ? -2.605 -27.797 0.131 1 95.25 84 ASP A CA 1
ATOM 662 C C . ASP A 1 84 ? -2.201 -29.25 -0.111 1 95.25 84 ASP A C 1
ATOM 664 O O . ASP A 1 84 ? -1.255 -29.75 0.503 1 95.25 84 ASP A O 1
ATOM 668 N N . ASP A 1 85 ? -2.969 -29.984 -0.917 1 95.12 85 ASP A N 1
ATOM 669 C CA . ASP A 1 85 ? -2.734 -31.406 -1.16 1 95.12 85 ASP A CA 1
ATOM 670 C C . ASP A 1 85 ? -3.283 -31.828 -2.521 1 95.12 85 ASP A C 1
ATOM 672 O O . ASP A 1 85 ? -4.137 -31.141 -3.092 1 95.12 85 ASP A O 1
ATOM 676 N N . VAL A 1 86 ? -2.723 -32.938 -3.012 1 96.31 86 VAL A N 1
ATOM 677 C CA . VAL A 1 86 ? -3.17 -33.5 -4.285 1 96.31 86 VAL A CA 1
ATOM 678 C C . VAL A 1 86 ? -3.438 -35 -4.137 1 96.31 86 VAL A C 1
ATOM 680 O O . VAL A 1 86 ? -2.623 -35.719 -3.562 1 96.31 86 VAL A O 1
ATOM 683 N N . ASP A 1 87 ? -4.559 -35.469 -4.59 1 95.62 87 ASP A N 1
ATOM 684 C CA . ASP A 1 87 ? -4.906 -36.875 -4.699 1 95.62 87 ASP A CA 1
ATOM 685 C C . ASP A 1 87 ? -4.945 -37.312 -6.156 1 95.62 87 ASP A C 1
ATOM 687 O O . ASP A 1 87 ? -5.922 -37.062 -6.863 1 95.62 87 ASP A O 1
ATOM 691 N N . PHE A 1 88 ? -3.934 -38.094 -6.598 1 95.31 88 PHE A N 1
ATOM 692 C CA . PHE A 1 88 ? -3.818 -38.469 -7.996 1 95.31 88 PHE A CA 1
ATOM 693 C C . PHE A 1 88 ? -4.887 -39.5 -8.367 1 95.31 88 PHE A C 1
ATOM 695 O O . PHE A 1 88 ? -5.426 -39.469 -9.477 1 95.31 88 PHE A O 1
ATOM 702 N N . LYS A 1 89 ? -5.18 -40.312 -7.469 1 93.81 89 LYS A N 1
ATOM 703 C CA . LYS A 1 89 ? -6.145 -41.375 -7.742 1 93.81 89 LYS A CA 1
ATOM 704 C C . LYS A 1 89 ? -7.547 -40.812 -7.945 1 93.81 89 LYS A C 1
ATOM 706 O O . LYS A 1 89 ? -8.203 -41.125 -8.945 1 93.81 89 LYS A O 1
ATOM 711 N N . ASN A 1 90 ? -7.926 -40 -6.977 1 95.44 90 ASN A N 1
ATOM 712 C CA . ASN A 1 90 ? -9.273 -39.438 -7.012 1 95.44 90 ASN A CA 1
ATOM 713 C C . ASN A 1 90 ? -9.312 -38.156 -7.801 1 95.44 90 ASN A C 1
ATOM 715 O O . ASN A 1 90 ? -10.375 -37.562 -7.977 1 95.44 90 ASN A O 1
ATOM 719 N N . ARG A 1 91 ? -8.203 -37.656 -8.258 1 96.75 91 ARG A N 1
ATOM 720 C CA . ARG A 1 91 ? -8.07 -36.469 -9.086 1 96.75 91 ARG A CA 1
ATOM 721 C C . ARG A 1 91 ? -8.695 -35.25 -8.406 1 96.75 91 ARG A C 1
ATOM 723 O O . ARG A 1 91 ? -9.531 -34.562 -9 1 96.75 91 ARG A O 1
ATOM 730 N N . THR A 1 92 ? -8.203 -35 -7.219 1 96.81 92 THR A N 1
ATOM 731 C CA . THR A 1 92 ? -8.688 -33.844 -6.445 1 96.81 92 THR A CA 1
ATOM 732 C C . THR A 1 92 ? -7.527 -33.062 -5.859 1 96.81 92 THR A C 1
ATOM 734 O O . THR A 1 92 ? -6.457 -33.625 -5.605 1 96.81 92 THR A O 1
ATOM 737 N N . ILE A 1 93 ? -7.742 -31.781 -5.707 1 97.44 93 ILE A N 1
ATOM 738 C CA . ILE A 1 93 ? -6.832 -30.859 -5.027 1 97.44 93 ILE A CA 1
ATOM 739 C C . ILE A 1 93 ? -7.508 -30.297 -3.781 1 97.44 93 ILE A C 1
ATOM 741 O O . ILE A 1 93 ? -8.648 -29.844 -3.84 1 97.44 93 ILE A O 1
ATOM 745 N N . THR A 1 94 ? -6.844 -30.391 -2.688 1 97.19 94 THR A N 1
ATOM 746 C CA . THR A 1 94 ? -7.309 -29.703 -1.489 1 97.19 94 THR A CA 1
ATOM 747 C C . THR A 1 94 ? -6.84 -28.25 -1.482 1 97.19 94 THR A C 1
ATOM 749 O O . THR A 1 94 ? -5.652 -27.969 -1.666 1 97.19 94 THR A O 1
ATOM 752 N N . VAL A 1 95 ? -7.809 -27.328 -1.308 1 97.5 95 VAL A N 1
ATOM 753 C CA . VAL A 1 95 ? -7.516 -25.906 -1.382 1 97.5 95 VAL A CA 1
ATOM 754 C C . VAL A 1 95 ? -7.859 -25.234 -0.052 1 97.5 95 VAL A C 1
ATOM 756 O O . VAL A 1 95 ? -8.938 -25.469 0.507 1 97.5 95 VAL A O 1
ATOM 759 N N . GLU A 1 96 ? -6.93 -24.484 0.472 1 95.69 96 GLU A N 1
ATOM 760 C CA . GLU A 1 96 ? -7.156 -23.609 1.618 1 95.69 96 GLU A CA 1
ATOM 761 C C . GLU A 1 96 ? -7.438 -22.172 1.172 1 95.69 96 GLU A C 1
ATOM 763 O O . GLU A 1 96 ? -6.645 -21.578 0.436 1 95.69 96 GLU A O 1
ATOM 768 N N . GLU A 1 97 ? -8.547 -21.641 1.588 1 93.12 97 GLU A N 1
ATOM 769 C CA . GLU A 1 97 ? -8.883 -20.281 1.17 1 93.12 97 GLU A CA 1
ATOM 770 C C . GLU A 1 97 ? -7.805 -19.297 1.587 1 93.12 97 GLU A C 1
ATOM 772 O O . GLU A 1 97 ? -7.219 -19.422 2.666 1 93.12 97 GLU A O 1
ATOM 777 N N . ALA A 1 98 ? -7.57 -18.219 0.724 1 92.88 98 ALA A N 1
ATOM 778 C CA . ALA A 1 98 ? -6.48 -17.281 1 1 92.88 98 ALA A CA 1
ATOM 779 C C . ALA A 1 98 ? -6.945 -15.836 0.863 1 92.88 98 ALA A C 1
ATOM 781 O O . ALA A 1 98 ? -6.125 -14.922 0.745 1 92.88 98 ALA A O 1
ATOM 782 N N . VAL A 1 99 ? -8.164 -15.523 0.907 1 91 99 VAL A N 1
ATOM 783 C CA . VAL A 1 99 ? -8.703 -14.195 0.619 1 91 99 VAL A CA 1
ATOM 784 C C . VAL A 1 99 ? -8.211 -13.203 1.673 1 91 99 VAL A C 1
ATOM 786 O O . VAL A 1 99 ? -7.773 -12.102 1.339 1 91 99 VAL A O 1
ATOM 789 N N . ASP A 1 100 ? -8.188 -13.602 2.902 1 85.88 100 ASP A N 1
ATOM 790 C CA . ASP A 1 100 ? -7.863 -12.656 3.971 1 85.88 100 ASP A CA 1
ATOM 791 C C . ASP A 1 100 ? -6.461 -12.906 4.516 1 85.88 100 ASP A C 1
ATOM 793 O O . ASP A 1 100 ? -6.168 -12.578 5.668 1 85.88 100 ASP A O 1
ATOM 797 N N . ASP A 1 101 ? -5.699 -13.461 3.621 1 86.94 101 ASP A N 1
ATOM 798 C CA . ASP A 1 101 ? -4.301 -13.609 4.008 1 86.94 101 ASP A CA 1
ATOM 799 C C . ASP A 1 101 ? -3.645 -12.258 4.25 1 86.94 101 ASP A C 1
ATOM 801 O O . ASP A 1 101 ? -3.818 -11.328 3.459 1 86.94 101 ASP A O 1
ATOM 805 N N . PRO A 1 102 ? -2.969 -12.023 5.312 1 73.38 102 PRO A N 1
ATOM 806 C CA . PRO A 1 102 ? -2.436 -10.711 5.695 1 73.38 102 PRO A CA 1
ATOM 807 C C . PRO A 1 102 ? -1.3 -10.25 4.789 1 73.38 102 PRO A C 1
ATOM 809 O O . PRO A 1 102 ? -1.026 -9.047 4.699 1 73.38 102 PRO A O 1
ATOM 812 N N . LYS A 1 103 ? -0.52 -11.055 4.277 1 69.94 103 LYS A N 1
ATOM 813 C CA . LYS A 1 103 ? 0.643 -10.609 3.518 1 69.94 103 LYS A CA 1
ATOM 814 C C . LYS A 1 103 ? 0.639 -11.195 2.109 1 69.94 103 LYS A C 1
ATOM 816 O O . LYS A 1 103 ? 1.561 -11.93 1.733 1 69.94 103 LYS A O 1
ATOM 821 N N . PRO A 1 104 ? -0.387 -10.594 1.433 1 74.31 104 PRO A N 1
ATOM 822 C CA . PRO A 1 104 ? -0.364 -11.078 0.051 1 74.31 104 PRO A CA 1
ATOM 823 C C . PRO A 1 104 ? 0.689 -10.375 -0.803 1 74.31 104 PRO A C 1
ATOM 825 O O . PRO A 1 104 ? 1.069 -9.242 -0.509 1 74.31 104 PRO A O 1
ATOM 828 N N . GLY A 1 105 ? 1.382 -11.016 -1.56 1 80 105 GLY A N 1
ATOM 829 C CA . GLY A 1 105 ? 2.227 -10.406 -2.572 1 80 105 GLY A CA 1
ATOM 830 C C . GLY A 1 105 ? 3.652 -10.18 -2.105 1 80 105 GLY A C 1
ATOM 831 O O . GLY A 1 105 ? 4.297 -9.203 -2.504 1 80 105 GLY A O 1
ATOM 832 N N . VAL A 1 106 ? 4.023 -10.805 -1.01 1 85.06 106 VAL A N 1
ATOM 833 C CA . VAL A 1 106 ? 5.41 -10.734 -0.571 1 85.06 106 VAL A CA 1
ATOM 834 C C . VAL A 1 106 ? 6.113 -12.055 -0.858 1 85.06 106 VAL A C 1
ATOM 836 O O . VAL A 1 106 ? 5.461 -13.094 -0.991 1 85.06 106 VAL A O 1
ATOM 839 N N . ALA A 1 107 ? 7.402 -11.906 -0.931 1 85.12 107 ALA A N 1
ATOM 840 C CA . ALA A 1 107 ? 8.211 -13.102 -1.141 1 85.12 107 ALA A CA 1
ATOM 841 C C . ALA A 1 107 ? 7.961 -14.133 -0.045 1 85.12 107 ALA A C 1
ATOM 843 O O . ALA A 1 107 ? 7.84 -13.781 1.131 1 85.12 107 ALA A O 1
ATOM 844 N N . LEU A 1 108 ? 7.879 -15.367 -0.482 1 87.75 108 LEU A N 1
ATOM 845 C CA . LEU A 1 108 ? 7.664 -16.469 0.453 1 87.75 108 LEU A CA 1
ATOM 846 C C . LEU A 1 108 ? 8.984 -17.141 0.808 1 87.75 108 LEU A C 1
ATOM 848 O O . LEU A 1 108 ? 9.766 -17.484 -0.079 1 87.75 108 LEU A O 1
ATOM 852 N N . THR A 1 109 ? 9.195 -17.25 2.133 1 89.38 109 THR A N 1
ATOM 853 C CA . THR A 1 109 ? 10.453 -17.828 2.594 1 89.38 109 THR A CA 1
ATOM 854 C C . THR A 1 109 ? 10.203 -19.016 3.516 1 89.38 109 THR A C 1
ATOM 856 O O . THR A 1 109 ? 11.133 -19.766 3.836 1 89.38 109 THR A O 1
ATOM 859 N N . THR A 1 110 ? 8.977 -19.125 3.91 1 88.56 110 THR A N 1
ATOM 860 C CA . THR A 1 110 ? 8.633 -20.172 4.863 1 88.56 110 THR A CA 1
ATOM 861 C C . THR A 1 110 ? 7.227 -20.703 4.602 1 88.56 110 THR A C 1
ATOM 863 O O . THR A 1 110 ? 6.348 -19.953 4.156 1 88.56 110 THR A O 1
ATOM 866 N N . ASP A 1 111 ? 7.148 -21.984 4.914 1 89.75 111 ASP A N 1
ATOM 867 C CA . ASP A 1 111 ? 5.816 -22.562 4.816 1 89.75 111 ASP A CA 1
ATOM 868 C C . ASP A 1 111 ? 4.836 -21.859 5.754 1 89.75 111 ASP A C 1
ATOM 870 O O . ASP A 1 111 ? 5.184 -21.531 6.891 1 89.75 111 ASP A O 1
ATOM 874 N N . ARG A 1 112 ? 3.652 -21.703 5.332 1 87.88 112 ARG A N 1
ATOM 875 C CA . ARG A 1 112 ? 2.631 -21 6.105 1 87.88 112 ARG A CA 1
ATOM 876 C C . ARG A 1 112 ? 2.309 -21.75 7.395 1 87.88 112 ARG A C 1
ATOM 878 O O . ARG A 1 112 ? 1.827 -21.156 8.359 1 87.88 112 ARG A O 1
ATOM 885 N N . HIS A 1 113 ? 2.479 -23.016 7.359 1 89.94 113 HIS A N 1
ATOM 886 C CA . HIS A 1 113 ? 2.158 -23.812 8.531 1 89.94 113 HIS A CA 1
ATOM 887 C C . HIS A 1 113 ? 3.422 -24.359 9.195 1 89.94 113 HIS A C 1
ATOM 889 O O . HIS A 1 113 ? 3.375 -25.359 9.914 1 89.94 113 HIS A O 1
ATOM 895 N N . ALA A 1 114 ? 4.453 -23.703 8.898 1 86.75 114 ALA A N 1
ATOM 896 C CA . ALA A 1 114 ? 5.715 -24.109 9.516 1 86.75 114 ALA A CA 1
ATOM 897 C C . ALA A 1 114 ? 5.637 -24.031 11.039 1 86.75 114 ALA A C 1
ATOM 899 O O . ALA A 1 114 ? 5.035 -23.109 11.586 1 86.75 114 ALA A O 1
ATOM 900 N N . GLY A 1 115 ? 6.285 -24.953 11.719 1 86.06 115 GLY A N 1
ATOM 901 C CA . GLY A 1 115 ? 6.348 -24.953 13.172 1 86.06 115 GLY A CA 1
ATOM 902 C C . GLY A 1 115 ? 5.227 -25.75 13.82 1 86.06 115 GLY A C 1
ATOM 903 O O . GLY A 1 115 ? 5.246 -25.984 15.031 1 86.06 115 GLY A O 1
ATOM 904 N N . LYS A 1 116 ? 4.254 -26.172 13.031 1 90.19 116 LYS A N 1
ATOM 905 C CA . LYS A 1 116 ? 3.162 -26.969 13.57 1 90.19 116 LYS A CA 1
ATOM 906 C C . LYS A 1 116 ? 3.473 -28.469 13.469 1 90.19 116 LYS A C 1
ATOM 908 O O . LYS A 1 116 ? 4.047 -28.922 12.477 1 90.19 116 LYS A O 1
ATOM 913 N N . THR A 1 117 ? 3.086 -29.172 14.531 1 92 117 THR A N 1
ATOM 914 C CA . THR A 1 117 ? 3.205 -30.625 14.484 1 92 117 THR A CA 1
ATOM 915 C C . THR A 1 117 ? 2.146 -31.234 13.57 1 92 117 THR A C 1
ATOM 917 O O . THR A 1 117 ? 1.184 -30.547 13.195 1 92 117 THR A O 1
ATOM 920 N N . GLU A 1 118 ? 2.357 -32.438 13.195 1 89.94 118 GLU A N 1
ATOM 921 C CA . GLU A 1 118 ? 1.383 -33.156 12.352 1 89.94 118 GLU A CA 1
ATOM 922 C C . GLU A 1 118 ? 0.01 -33.188 13.016 1 89.94 118 GLU A C 1
ATOM 924 O O . GLU A 1 118 ? -1.015 -33.062 12.344 1 89.94 118 GLU A O 1
ATOM 929 N N . GLU A 1 119 ? 0.027 -33.375 14.305 1 92.38 119 GLU A N 1
ATOM 930 C CA . GLU A 1 119 ? -1.222 -33.438 15.055 1 92.38 119 GLU A CA 1
ATOM 931 C C . GLU A 1 119 ? -1.921 -32.062 15.078 1 92.38 119 GLU A C 1
ATOM 933 O O . GLU A 1 119 ? -3.139 -31.984 14.906 1 92.38 119 GLU A O 1
ATOM 938 N N . GLN A 1 120 ? -1.123 -31.062 15.305 1 93.25 120 GLN A N 1
ATOM 939 C CA . GLN A 1 120 ? -1.667 -29.719 15.312 1 93.25 120 GLN A CA 1
ATOM 940 C C . GLN A 1 120 ? -2.262 -29.344 13.953 1 93.25 120 GLN A C 1
ATOM 942 O O . GLN A 1 120 ? -3.346 -28.766 13.883 1 93.25 120 GLN A O 1
ATOM 947 N N . ARG A 1 121 ? -1.535 -29.656 12.922 1 92.69 121 ARG A N 1
ATOM 948 C CA . ARG A 1 121 ? -1.997 -29.359 11.57 1 92.69 121 ARG A CA 1
ATOM 949 C C . ARG A 1 121 ? -3.268 -30.141 11.242 1 92.69 121 ARG A C 1
ATOM 951 O O . ARG A 1 121 ? -4.18 -29.609 10.609 1 92.69 121 ARG A O 1
ATOM 958 N N . ALA A 1 122 ? -3.352 -31.391 11.656 1 92.75 122 ALA A N 1
ATOM 959 C CA . ALA A 1 122 ? -4.543 -32.188 11.422 1 92.75 122 ALA A CA 1
ATOM 960 C C . ALA A 1 122 ? -5.77 -31.578 12.078 1 92.75 122 ALA A C 1
ATOM 962 O O . ALA A 1 122 ? -6.859 -31.578 11.5 1 92.75 122 ALA A O 1
ATOM 963 N N . LEU A 1 123 ? -5.609 -31.109 13.289 1 93 123 LEU A N 1
ATOM 964 C CA . LEU A 1 123 ? -6.707 -30.453 14 1 93 123 LEU A CA 1
ATOM 965 C C . LEU A 1 123 ? -7.137 -29.172 13.289 1 93 123 LEU A C 1
ATOM 967 O O . LEU A 1 123 ? -8.328 -28.891 13.188 1 93 123 LEU A O 1
ATOM 971 N N . GLU A 1 124 ? -6.184 -28.438 12.867 1 92.12 124 GLU A N 1
ATOM 972 C CA . GLU A 1 124 ? -6.465 -27.219 12.133 1 92.12 124 GLU A CA 1
ATOM 973 C C . GLU A 1 124 ? -7.23 -27.5 10.844 1 92.12 124 GLU A C 1
ATOM 975 O O . GLU A 1 124 ? -8.195 -26.812 10.516 1 92.12 124 GLU A O 1
ATOM 980 N N . LYS A 1 125 ? -6.809 -28.5 10.133 1 93.19 125 LYS A N 1
ATOM 981 C CA . LYS A 1 125 ? -7.453 -28.859 8.883 1 93.19 125 LYS A CA 1
ATOM 982 C C . LYS A 1 125 ? -8.898 -29.297 9.109 1 93.19 125 LYS A C 1
ATOM 984 O O . LYS A 1 125 ? -9.781 -28.984 8.312 1 93.19 125 LYS A O 1
ATOM 989 N N . LYS A 1 126 ? -9.086 -30.031 10.148 1 93.31 126 LYS A N 1
ATOM 990 C CA . LYS A 1 126 ? -10.445 -30.453 10.484 1 93.31 126 LYS A CA 1
ATOM 991 C C . LYS A 1 126 ? -11.344 -29.234 10.727 1 93.31 126 LYS A C 1
ATOM 993 O O . LYS A 1 126 ? -12.477 -29.188 10.242 1 93.31 126 LYS A O 1
ATOM 998 N N . LYS A 1 127 ? -10.836 -28.359 11.469 1 90.81 127 LYS A N 1
ATOM 999 C CA . LYS A 1 127 ? -11.594 -27.156 11.758 1 90.81 127 LYS A CA 1
ATOM 1000 C C . LYS A 1 127 ? -11.852 -26.359 10.477 1 90.81 127 LYS A C 1
ATOM 1002 O O . LYS A 1 127 ? -12.977 -25.906 10.234 1 90.81 127 LYS A O 1
ATOM 1007 N N . GLU A 1 128 ? -10.82 -26.156 9.672 1 90.5 128 GLU A N 1
ATOM 1008 C CA . GLU A 1 128 ? -10.945 -25.406 8.43 1 90.5 128 GLU A CA 1
ATOM 1009 C C . GLU A 1 128 ? -11.945 -26.062 7.484 1 90.5 128 GLU A C 1
ATOM 1011 O O . GLU A 1 128 ? -12.688 -25.375 6.777 1 90.5 128 GLU A O 1
ATOM 1016 N N . SER A 1 129 ? -11.898 -27.344 7.461 1 91.88 129 SER A N 1
ATOM 1017 C CA . SER A 1 129 ? -12.844 -28.078 6.625 1 91.88 129 SER A CA 1
ATOM 1018 C C . SER A 1 129 ? -14.281 -27.859 7.086 1 91.88 129 SER A C 1
ATOM 1020 O O . SER A 1 129 ? -15.172 -27.641 6.262 1 91.88 129 SER A O 1
ATOM 1022 N N . LYS A 1 130 ? -14.461 -27.844 8.359 1 88.06 130 LYS A N 1
ATOM 1023 C CA . LYS A 1 130 ? -15.789 -27.625 8.922 1 88.06 130 LYS A CA 1
ATOM 1024 C C . LYS A 1 130 ? -16.297 -26.234 8.602 1 88.06 130 LYS A C 1
ATOM 1026 O O . LYS A 1 130 ? -17.5 -26.047 8.359 1 88.06 130 LYS A O 1
ATOM 1031 N N . GLU A 1 131 ? -15.406 -25.359 8.5 1 85.31 131 GLU A N 1
ATOM 1032 C CA . GLU A 1 131 ? -15.773 -23.969 8.273 1 85.31 131 GLU A CA 1
ATOM 1033 C C . GLU A 1 131 ? -15.852 -23.641 6.789 1 85.31 131 GLU A C 1
ATOM 1035 O O . GLU A 1 131 ? -16.172 -22.516 6.406 1 85.31 131 GLU A O 1
ATOM 1040 N N . GLY A 1 132 ? -15.539 -24.547 5.996 1 87.38 132 GLY A N 1
ATOM 1041 C CA . GLY A 1 132 ? -15.586 -24.328 4.559 1 87.38 132 GLY A CA 1
ATOM 1042 C C . GLY A 1 132 ? -14.367 -23.609 4.02 1 87.38 132 GLY A C 1
ATOM 1043 O O . GLY A 1 132 ? -14.375 -23.125 2.889 1 87.38 132 GLY A O 1
ATOM 1044 N N . ARG A 1 133 ? -13.352 -23.516 4.859 1 91.81 133 ARG A N 1
ATOM 1045 C CA . ARG A 1 133 ? -12.133 -22.812 4.48 1 91.81 133 ARG A CA 1
ATOM 1046 C C . ARG A 1 133 ? -11.133 -23.766 3.83 1 91.81 133 ARG A C 1
ATOM 1048 O O . ARG A 1 133 ? -10.125 -23.328 3.273 1 91.81 133 ARG A O 1
ATOM 1055 N N . LEU A 1 134 ? -11.359 -24.984 3.941 1 94.94 134 LEU A N 1
ATOM 1056 C CA . LEU A 1 134 ? -10.648 -26.062 3.262 1 94.94 134 LEU A CA 1
ATOM 1057 C C . LEU A 1 134 ? -11.609 -26.906 2.438 1 94.94 134 LEU A C 1
ATOM 1059 O O . LEU A 1 134 ? -12.594 -27.422 2.965 1 94.94 134 LEU A O 1
ATOM 1063 N N . PHE A 1 135 ? -11.32 -27.031 1.139 1 95.75 135 PHE A N 1
ATOM 1064 C CA . PHE A 1 135 ? -12.258 -27.734 0.279 1 95.75 135 PHE A CA 1
ATOM 1065 C C . PHE A 1 135 ? -11.523 -28.391 -0.89 1 95.75 135 PHE A C 1
ATOM 1067 O O . PHE A 1 135 ? -10.352 -28.094 -1.136 1 95.75 135 PHE A O 1
ATOM 1074 N N . SER A 1 136 ? -12.188 -29.25 -1.594 1 96.12 136 SER A N 1
ATOM 1075 C CA . SER A 1 136 ? -11.586 -30 -2.693 1 96.12 136 SER A CA 1
ATOM 1076 C C . SER A 1 136 ? -12.094 -29.516 -4.043 1 96.12 136 SER A C 1
ATOM 1078 O O . SER A 1 136 ? -13.266 -29.141 -4.172 1 96.12 136 SER A O 1
ATOM 1080 N N . VAL A 1 137 ? -11.234 -29.5 -4.977 1 96.94 137 VAL A N 1
ATOM 1081 C CA . VAL A 1 137 ? -11.562 -29.203 -6.367 1 96.94 137 VAL A CA 1
ATOM 1082 C C . VAL A 1 137 ? -11.172 -30.375 -7.254 1 96.94 137 VAL A C 1
ATOM 1084 O O . VAL A 1 137 ? -10.016 -30.812 -7.25 1 96.94 137 VAL A O 1
ATOM 1087 N N . ASP A 1 138 ? -12.125 -30.859 -8.016 1 96.81 138 ASP A N 1
ATOM 1088 C CA . ASP A 1 138 ? -11.852 -31.953 -8.945 1 96.81 138 ASP A CA 1
ATOM 1089 C C . ASP A 1 138 ? -11.164 -31.438 -10.211 1 96.81 138 ASP A C 1
ATOM 1091 O O . ASP A 1 138 ? -11.352 -30.281 -10.602 1 96.81 138 ASP A O 1
ATOM 1095 N N . TYR A 1 139 ? -10.383 -32.375 -10.797 1 97.69 139 TYR A N 1
ATOM 1096 C CA . TYR A 1 139 ? -9.758 -31.984 -12.055 1 97.69 139 TYR A CA 1
ATOM 1097 C C . TYR A 1 139 ? -9.711 -33.156 -13.016 1 97.69 139 TYR A C 1
ATOM 1099 O O . TYR A 1 139 ? -9.727 -34.312 -12.586 1 97.69 139 TYR A O 1
ATOM 1107 N N . ASP A 1 140 ? -9.742 -32.875 -14.32 1 97.38 140 ASP A N 1
ATOM 1108 C CA . ASP A 1 140 ? -9.391 -33.844 -15.352 1 97.38 140 ASP A CA 1
ATOM 1109 C C . ASP A 1 140 ? -7.902 -33.75 -15.695 1 97.38 140 ASP A C 1
ATOM 1111 O O . ASP A 1 140 ? -7.254 -34.781 -15.914 1 97.38 140 ASP A O 1
ATOM 1115 N N . LYS A 1 141 ? -7.41 -32.562 -15.742 1 97.5 141 LYS A N 1
ATOM 1116 C CA . LYS A 1 141 ? -5.984 -32.312 -15.891 1 97.5 141 LYS A CA 1
ATOM 1117 C C . LYS A 1 141 ? -5.5 -31.297 -14.852 1 97.5 141 LYS A C 1
ATOM 1119 O O . LYS A 1 141 ? -6.23 -30.375 -14.484 1 97.5 141 LYS A O 1
ATOM 1124 N N . LEU A 1 142 ? -4.301 -31.5 -14.383 1 98.44 142 LEU A N 1
ATOM 1125 C CA . LEU A 1 142 ? -3.682 -30.641 -13.383 1 98.44 142 LEU A CA 1
ATOM 1126 C C . LEU A 1 142 ? -2.375 -30.062 -13.906 1 98.44 142 LEU A C 1
ATOM 1128 O O . LEU A 1 142 ? -1.527 -30.781 -14.43 1 98.44 142 LEU A O 1
ATOM 1132 N N . ILE A 1 143 ? -2.252 -28.766 -13.844 1 98.81 143 ILE A N 1
ATOM 1133 C CA . ILE A 1 143 ? -1.022 -28.078 -14.219 1 98.81 143 ILE A CA 1
ATOM 1134 C C . ILE A 1 143 ? -0.431 -27.359 -13 1 98.81 143 ILE A C 1
ATOM 1136 O O . ILE A 1 143 ? -1.017 -26.406 -12.477 1 98.81 143 ILE A O 1
ATOM 1140 N N . VAL A 1 144 ? 0.75 -27.797 -12.57 1 98.69 144 VAL A N 1
ATOM 1141 C CA . VAL A 1 144 ? 1.413 -27.281 -11.383 1 98.69 144 VAL A CA 1
ATOM 1142 C C . VAL A 1 144 ? 2.416 -26.203 -11.773 1 98.69 144 VAL A C 1
ATOM 1144 O O . VAL A 1 144 ? 3.428 -26.484 -12.422 1 98.69 144 VAL A O 1
ATOM 1147 N N . THR A 1 145 ? 2.135 -24.938 -11.406 1 98.44 145 THR A N 1
ATOM 1148 C CA . THR A 1 145 ? 3.006 -23.812 -11.695 1 98.44 145 THR A CA 1
ATOM 1149 C C . THR A 1 145 ? 3.174 -22.922 -10.461 1 98.44 145 THR A C 1
ATOM 1151 O O . THR A 1 145 ? 3.062 -21.703 -10.547 1 98.44 145 THR A O 1
ATOM 1154 N N . VAL A 1 146 ? 3.492 -23.469 -9.367 1 97.19 146 VAL A N 1
ATOM 1155 C CA . VAL A 1 146 ? 3.432 -22.781 -8.078 1 97.19 146 VAL A CA 1
ATOM 1156 C C . VAL A 1 146 ? 4.75 -22.047 -7.816 1 97.19 146 VAL A C 1
ATOM 1158 O O . VAL A 1 146 ? 4.898 -21.375 -6.801 1 97.19 146 VAL A O 1
ATOM 1161 N N . GLY A 1 147 ? 5.656 -22.188 -8.68 1 95.12 147 GLY A N 1
ATOM 1162 C CA . GLY A 1 147 ? 6.922 -21.484 -8.539 1 95.12 147 GLY A CA 1
ATOM 1163 C C . GLY A 1 147 ? 7.758 -21.984 -7.375 1 95.12 147 GLY A C 1
ATOM 1164 O O . GLY A 1 147 ? 7.707 -23.172 -7.035 1 95.12 147 GLY A O 1
ATOM 1165 N N . CYS A 1 148 ? 8.688 -21.141 -6.938 1 94.88 148 CYS A N 1
ATOM 1166 C CA . CYS A 1 148 ? 9.648 -21.469 -5.887 1 94.88 148 CYS A CA 1
ATOM 1167 C C . CYS A 1 148 ? 9.648 -20.406 -4.797 1 94.88 148 CYS A C 1
ATOM 1169 O O . CYS A 1 148 ? 9.055 -19.344 -4.969 1 94.88 148 CYS A O 1
ATOM 1171 N N . TYR A 1 149 ? 10.164 -20.75 -3.695 1 94.62 149 TYR A N 1
ATOM 1172 C CA . TYR A 1 149 ? 10.352 -19.812 -2.594 1 94.62 149 TYR A CA 1
ATOM 1173 C C . TYR A 1 149 ? 11.719 -19.156 -2.666 1 94.62 149 TYR A C 1
ATOM 1175 O O . TYR A 1 149 ? 12.578 -19.578 -3.445 1 94.62 149 TYR A O 1
ATOM 1183 N N . SER A 1 150 ? 11.883 -18.016 -1.963 1 94 150 SER A N 1
ATOM 1184 C CA . SER A 1 150 ? 13.172 -17.344 -1.908 1 94 150 SER A CA 1
ATOM 1185 C C . SER A 1 150 ? 14.141 -18.078 -0.988 1 94 150 SER A C 1
ATOM 1187 O O . SER A 1 150 ? 13.781 -18.453 0.13 1 94 150 SER A O 1
ATOM 1189 N N . GLN A 1 151 ? 15.32 -18.25 -1.516 1 93.25 151 GLN A N 1
ATOM 1190 C CA . GLN A 1 151 ? 16.359 -18.938 -0.769 1 93.25 151 GLN A CA 1
ATOM 1191 C C . GLN A 1 151 ? 17.016 -18.016 0.25 1 93.25 151 GLN A C 1
ATOM 1193 O O . GLN A 1 151 ? 17.438 -16.906 -0.091 1 93.25 151 GLN A O 1
ATOM 1198 N N . THR A 1 152 ? 17.062 -18.438 1.537 1 94.12 152 THR A N 1
ATOM 1199 C CA . THR A 1 152 ? 17.688 -17.641 2.588 1 94.12 152 THR A CA 1
ATOM 1200 C C . THR A 1 152 ? 18.969 -18.312 3.088 1 94.12 152 THR A C 1
ATOM 1202 O O . THR A 1 152 ? 19.734 -17.688 3.828 1 94.12 152 THR A O 1
ATOM 1205 N N . PHE A 1 153 ? 19.172 -19.609 2.684 1 92.44 153 PHE A N 1
ATOM 1206 C CA . PHE A 1 153 ? 20.312 -20.438 3.068 1 92.44 153 PHE A CA 1
ATOM 1207 C C . PHE A 1 153 ? 20.391 -20.578 4.582 1 92.44 153 PHE A C 1
ATOM 1209 O O . PHE A 1 153 ? 21.484 -20.703 5.145 1 92.44 153 PHE A O 1
ATOM 1216 N N . GLY A 1 154 ? 19.281 -20.328 5.199 1 92.44 154 GLY A N 1
ATOM 1217 C CA . GLY A 1 154 ? 19.234 -20.453 6.648 1 92.44 154 GLY A CA 1
ATOM 1218 C C . GLY A 1 154 ? 20.047 -19.391 7.367 1 92.44 154 GLY A C 1
ATOM 1219 O O . GLY A 1 154 ? 20.359 -19.531 8.547 1 92.44 154 GLY A O 1
ATOM 1220 N N . THR A 1 155 ? 20.484 -18.359 6.652 1 96.12 155 THR A N 1
ATOM 1221 C CA . THR A 1 155 ? 21.234 -17.266 7.273 1 96.12 155 THR A CA 1
ATOM 1222 C C . THR A 1 155 ? 20.422 -16.609 8.375 1 96.12 155 THR A C 1
ATOM 1224 O O . THR A 1 155 ? 19.312 -16.125 8.133 1 96.12 155 THR A O 1
ATOM 1227 N N . PRO A 1 156 ? 21.016 -16.562 9.57 1 97.25 156 PRO A N 1
ATOM 1228 C CA . PRO A 1 156 ? 20.25 -16.047 10.703 1 97.25 156 PRO A CA 1
ATOM 1229 C C . PRO A 1 156 ? 19.781 -14.609 10.492 1 97.25 156 PRO A C 1
ATOM 1231 O O . PRO A 1 156 ? 20.562 -13.75 10.102 1 97.25 156 PRO A O 1
ATOM 1234 N N . GLY A 1 157 ? 18.469 -14.383 10.68 1 97.06 157 GLY A N 1
ATOM 1235 C CA . GLY A 1 157 ? 17.922 -13.039 10.664 1 97.06 157 GLY A CA 1
ATOM 1236 C C . GLY A 1 157 ? 17.438 -12.609 9.289 1 97.06 157 GLY A C 1
ATOM 1237 O O . GLY A 1 157 ? 16.703 -11.633 9.156 1 97.06 157 GLY A O 1
ATOM 1238 N N . VAL A 1 158 ? 17.781 -13.297 8.25 1 96.94 158 VAL A N 1
ATOM 1239 C CA . VAL A 1 158 ? 17.469 -12.898 6.879 1 96.94 158 VAL A CA 1
ATOM 1240 C C . VAL A 1 158 ? 15.961 -13 6.648 1 96.94 158 VAL A C 1
ATOM 1242 O O . VAL A 1 158 ? 15.344 -12.07 6.121 1 96.94 158 VAL A O 1
ATOM 1245 N N . LYS A 1 159 ? 15.336 -14.047 7.129 1 94.5 159 LYS A N 1
ATOM 1246 C CA . LYS A 1 159 ? 13.898 -14.219 6.961 1 94.5 159 LYS A CA 1
ATOM 1247 C C . LYS A 1 159 ? 13.125 -13.094 7.641 1 94.5 159 LYS A C 1
ATOM 1249 O O . LYS A 1 159 ? 12.109 -12.633 7.117 1 94.5 159 LYS A O 1
ATOM 1254 N N . GLU A 1 160 ? 13.648 -12.617 8.688 1 94.19 160 GLU A N 1
ATOM 1255 C CA . GLU A 1 160 ? 12.938 -11.672 9.539 1 94.19 160 GLU A CA 1
ATOM 1256 C C . GLU A 1 160 ? 13.188 -10.234 9.086 1 94.19 160 GLU A C 1
ATOM 1258 O O . GLU A 1 160 ? 12.289 -9.391 9.164 1 94.19 160 GLU A O 1
ATOM 1263 N N . HIS A 1 161 ? 14.391 -10 8.594 1 95.88 161 HIS A N 1
ATOM 1264 C CA . HIS A 1 161 ? 14.773 -8.594 8.531 1 95.88 161 HIS A CA 1
ATOM 1265 C C . HIS A 1 161 ? 15.109 -8.172 7.105 1 95.88 161 HIS A C 1
ATOM 1267 O O . HIS A 1 161 ? 15.125 -6.984 6.789 1 95.88 161 HIS A O 1
ATOM 1273 N N . ALA A 1 162 ? 15.383 -9.117 6.254 1 97.69 162 ALA A N 1
ATOM 1274 C CA . ALA A 1 162 ? 15.797 -8.758 4.895 1 97.69 162 ALA A CA 1
ATOM 1275 C C . ALA A 1 162 ? 14.594 -8.328 4.055 1 97.69 162 ALA A C 1
ATOM 1277 O O . ALA A 1 162 ? 13.461 -8.711 4.344 1 97.69 162 ALA A O 1
ATOM 1278 N N . PHE A 1 163 ? 14.883 -7.523 3.16 1 97.56 163 PHE A N 1
ATOM 1279 C CA . PHE A 1 163 ? 13.906 -7.172 2.129 1 97.56 163 PHE A CA 1
ATOM 1280 C C . PHE A 1 163 ? 14.117 -8.016 0.879 1 97.56 163 PHE A C 1
ATOM 1282 O O . PHE A 1 163 ? 15.242 -8.141 0.386 1 97.56 163 PHE A O 1
ATOM 1289 N N . PHE A 1 164 ? 13.039 -8.594 0.418 1 97.06 164 PHE A N 1
ATOM 1290 C CA . PHE A 1 164 ? 13.086 -9.375 -0.812 1 97.06 164 PHE A CA 1
ATOM 1291 C C . PHE A 1 164 ? 12.453 -8.609 -1.966 1 97.06 164 PHE A C 1
ATOM 1293 O O . PHE A 1 164 ? 11.852 -7.551 -1.76 1 97.06 164 PHE A O 1
ATOM 1300 N N . LEU A 1 165 ? 12.695 -9.055 -3.168 1 95.75 165 LEU A N 1
ATOM 1301 C CA . LEU A 1 165 ? 12.102 -8.406 -4.336 1 95.75 165 LEU A CA 1
ATOM 1302 C C . LEU A 1 165 ? 11.562 -9.453 -5.312 1 95.75 165 LEU A C 1
ATOM 1304 O O . LEU A 1 165 ? 12.133 -9.648 -6.391 1 95.75 165 LEU A O 1
ATOM 1308 N N . LYS A 1 166 ? 10.461 -10.031 -4.918 1 94.38 166 LYS A N 1
ATOM 1309 C CA . LYS A 1 166 ? 9.891 -11.117 -5.715 1 94.38 166 LYS A CA 1
ATOM 1310 C C . LYS A 1 166 ? 8.453 -10.805 -6.117 1 94.38 166 LYS A C 1
ATOM 1312 O O . LYS A 1 166 ? 7.914 -11.414 -7.043 1 94.38 166 LYS A O 1
ATOM 1317 N N . ASP A 1 167 ? 7.898 -9.938 -5.438 1 94.94 167 ASP A N 1
ATOM 1318 C CA . ASP A 1 167 ? 6.508 -9.57 -5.688 1 94.94 167 ASP A CA 1
ATOM 1319 C C . ASP A 1 167 ? 6.262 -8.094 -5.391 1 94.94 167 ASP A C 1
ATOM 1321 O O . ASP A 1 167 ? 7.164 -7.395 -4.93 1 94.94 167 ASP A O 1
ATOM 1325 N N . VAL A 1 168 ? 5.086 -7.617 -5.711 1 95 168 VAL A N 1
ATOM 1326 C CA . VAL A 1 168 ? 4.773 -6.195 -5.633 1 95 168 VAL A CA 1
ATOM 1327 C C . VAL A 1 168 ? 4.809 -5.738 -4.176 1 95 168 VAL A C 1
ATOM 1329 O O . VAL A 1 168 ? 5.203 -4.605 -3.885 1 95 168 VAL A O 1
ATOM 1332 N N . GLY A 1 169 ? 4.301 -6.605 -3.258 1 94.69 169 GLY A N 1
ATOM 1333 C CA . GLY A 1 169 ? 4.395 -6.258 -1.848 1 94.69 169 GLY A CA 1
ATOM 1334 C C . GLY A 1 169 ? 5.816 -5.992 -1.391 1 94.69 169 GLY A C 1
ATOM 1335 O O . GLY A 1 169 ? 6.051 -5.117 -0.551 1 94.69 169 GLY A O 1
ATOM 1336 N N . ASP A 1 170 ? 6.773 -6.727 -1.944 1 96.69 170 ASP A N 1
ATOM 1337 C CA . ASP A 1 170 ? 8.188 -6.504 -1.661 1 96.69 170 ASP A CA 1
ATOM 1338 C C . ASP A 1 170 ? 8.641 -5.141 -2.18 1 96.69 170 ASP A C 1
ATOM 1340 O O . ASP A 1 170 ? 9.344 -4.406 -1.478 1 96.69 170 ASP A O 1
ATOM 1344 N N . ALA A 1 171 ? 8.297 -4.867 -3.404 1 96.38 171 ALA A N 1
ATOM 1345 C CA . ALA A 1 171 ? 8.664 -3.59 -4.008 1 96.38 171 ALA A CA 1
ATOM 1346 C C . ALA A 1 171 ? 8.156 -2.42 -3.17 1 96.38 171 ALA A C 1
ATOM 1348 O O . ALA A 1 171 ? 8.875 -1.441 -2.955 1 96.38 171 ALA A O 1
ATOM 1349 N N . ARG A 1 172 ? 6.977 -2.529 -2.732 1 94.81 172 ARG A N 1
ATOM 1350 C CA . ARG A 1 172 ? 6.383 -1.486 -1.9 1 94.81 172 ARG A CA 1
ATOM 1351 C C . ARG A 1 172 ? 7.152 -1.322 -0.594 1 94.81 172 ARG A C 1
ATOM 1353 O O . ARG A 1 172 ? 7.422 -0.2 -0.163 1 94.81 172 ARG A O 1
ATOM 1360 N N . ARG A 1 173 ? 7.469 -2.406 0.042 1 95.06 173 ARG A N 1
ATOM 1361 C CA . ARG A 1 173 ? 8.227 -2.369 1.291 1 95.06 173 ARG A CA 1
ATOM 1362 C C . ARG A 1 173 ? 9.578 -1.705 1.091 1 95.06 173 ARG A C 1
ATOM 1364 O O . ARG A 1 173 ? 10.008 -0.894 1.914 1 95.06 173 ARG A O 1
ATOM 1371 N N . ILE A 1 174 ? 10.18 -2.047 0.04 1 97.25 174 ILE A N 1
ATOM 1372 C CA . ILE A 1 174 ? 11.492 -1.487 -0.269 1 97.25 174 ILE A CA 1
ATOM 1373 C C . ILE A 1 174 ? 11.375 0.019 -0.493 1 97.25 174 ILE A C 1
ATOM 1375 O O . ILE A 1 174 ? 12.148 0.799 0.059 1 97.25 174 ILE A O 1
ATOM 1379 N N . ARG A 1 175 ? 10.406 0.406 -1.299 1 96 175 ARG A N 1
ATOM 1380 C CA . ARG A 1 175 ? 10.203 1.822 -1.585 1 96 175 ARG A CA 1
ATOM 1381 C C . ARG A 1 175 ? 9.977 2.613 -0.301 1 96 175 ARG A C 1
ATOM 1383 O O . ARG A 1 175 ? 10.594 3.664 -0.097 1 96 175 ARG A O 1
ATOM 1390 N N . ASN A 1 176 ? 9.133 2.129 0.524 1 94.31 176 ASN A N 1
ATOM 1391 C CA . ASN A 1 176 ? 8.844 2.789 1.793 1 94.31 176 ASN A CA 1
ATOM 1392 C C . ASN A 1 176 ? 10.086 2.875 2.674 1 94.31 176 ASN A C 1
ATOM 1394 O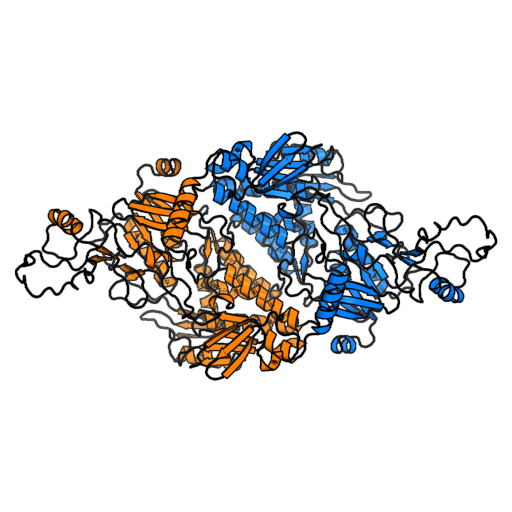 O . ASN A 1 176 ? 10.32 3.895 3.328 1 94.31 176 ASN A O 1
ATOM 1398 N N . ARG A 1 177 ? 10.867 1.845 2.664 1 96 177 ARG A N 1
ATOM 1399 C CA . ARG A 1 177 ? 12.062 1.81 3.502 1 96 177 ARG A CA 1
ATOM 1400 C C . ARG A 1 177 ? 13.094 2.818 3.02 1 96 177 ARG A C 1
ATOM 1402 O O . ARG A 1 177 ? 13.711 3.518 3.826 1 96 177 ARG A O 1
ATOM 1409 N N . ILE A 1 178 ? 13.289 2.873 1.713 1 97.12 178 ILE A N 1
ATOM 1410 C CA . ILE A 1 178 ? 14.234 3.83 1.146 1 97.12 178 ILE A CA 1
ATOM 1411 C C . ILE A 1 178 ? 13.852 5.246 1.577 1 97.12 178 ILE A C 1
ATOM 1413 O O . ILE A 1 178 ? 14.703 5.996 2.068 1 97.12 178 ILE A O 1
ATOM 1417 N N . LEU A 1 179 ? 12.617 5.551 1.436 1 95 179 LEU A N 1
ATOM 1418 C CA . LEU A 1 179 ? 12.141 6.887 1.77 1 95 179 LEU A CA 1
ATOM 1419 C C . LEU A 1 179 ? 12.258 7.148 3.268 1 95 179 LEU A C 1
ATOM 1421 O O . LEU A 1 179 ? 12.625 8.25 3.684 1 95 179 LEU A O 1
ATOM 1425 N N . ALA A 1 180 ? 11.977 6.148 4.047 1 94.69 180 ALA A N 1
ATOM 1426 C CA . ALA A 1 180 ? 12.117 6.281 5.496 1 94.69 180 ALA A CA 1
ATOM 1427 C C . ALA A 1 180 ? 13.57 6.543 5.887 1 94.69 180 ALA A C 1
ATOM 1429 O O . ALA A 1 180 ? 13.844 7.332 6.797 1 94.69 180 ALA A O 1
ATOM 1430 N N . CYS A 1 181 ? 14.461 5.859 5.234 1 96.44 181 CYS A N 1
ATOM 1431 C CA . CYS A 1 181 ? 15.875 6.059 5.512 1 96.44 181 CYS A CA 1
ATOM 1432 C C . CYS A 1 181 ? 16.281 7.508 5.266 1 96.44 181 CYS A C 1
ATOM 1434 O O . CYS A 1 181 ? 16.953 8.117 6.094 1 96.44 181 CYS A O 1
ATOM 1436 N N . PHE A 1 182 ? 15.867 8.055 4.18 1 96.12 182 PHE A N 1
ATOM 1437 C CA . PHE A 1 182 ? 16.203 9.43 3.859 1 96.12 182 PHE A CA 1
ATOM 1438 C C . PHE A 1 182 ? 15.539 10.398 4.836 1 96.12 182 PHE A C 1
ATOM 1440 O O . PHE A 1 182 ? 16.172 11.344 5.305 1 96.12 182 PHE A O 1
ATOM 1447 N N . GLU A 1 183 ? 14.266 10.164 5.141 1 94.25 183 GLU A N 1
ATOM 1448 C CA . GLU A 1 183 ? 13.57 11.023 6.102 1 94.25 183 GLU A CA 1
ATOM 1449 C C . GLU A 1 183 ? 14.219 10.938 7.48 1 94.25 183 GLU A C 1
ATOM 1451 O O . GLU A 1 183 ? 14.344 11.945 8.172 1 94.25 183 GLU A O 1
ATOM 1456 N N . GLY A 1 184 ? 14.578 9.711 7.836 1 93.81 184 GLY A N 1
ATOM 1457 C CA . GLY A 1 184 ? 15.273 9.539 9.102 1 93.81 184 GLY A CA 1
ATOM 1458 C C . GLY A 1 184 ? 16.609 10.266 9.148 1 93.81 184 GLY A C 1
ATOM 1459 O O . GLY A 1 184 ? 16.938 10.891 10.156 1 93.81 184 GLY A O 1
ATOM 1460 N N . ALA A 1 185 ? 17.312 10.188 8.094 1 95.38 185 ALA A N 1
ATOM 1461 C CA . ALA A 1 185 ? 18.609 10.859 8.008 1 95.38 185 ALA A CA 1
ATOM 1462 C C . ALA A 1 185 ? 18.438 12.383 8 1 95.38 185 ALA A C 1
ATOM 1464 O O . ALA A 1 185 ? 19.328 13.109 8.445 1 95.38 185 ALA A O 1
ATOM 1465 N N . ALA A 1 186 ? 17.281 12.812 7.57 1 94 186 ALA A N 1
ATOM 1466 C CA . ALA A 1 186 ? 17.031 14.242 7.41 1 94 186 ALA A CA 1
ATOM 1467 C C . ALA A 1 186 ? 16.625 14.883 8.734 1 94 186 ALA A C 1
ATOM 1469 O O . ALA A 1 186 ? 16.578 16.109 8.852 1 94 186 ALA A O 1
ATOM 1470 N N . LEU A 1 187 ? 16.312 14.086 9.711 1 93.06 187 LEU A N 1
ATOM 1471 C CA . LEU A 1 187 ? 15.953 14.656 11.008 1 93.06 187 LEU A CA 1
ATOM 1472 C C . LEU A 1 187 ? 17.109 15.484 11.562 1 93.06 187 LEU A C 1
ATOM 1474 O O . LEU A 1 187 ? 18.266 15.109 11.438 1 93.06 187 LEU A O 1
ATOM 1478 N N . PRO A 1 188 ? 16.766 16.594 12.211 1 91.75 188 PRO A N 1
ATOM 1479 C CA . PRO A 1 188 ? 17.812 17.484 12.68 1 91.75 188 PRO A CA 1
ATOM 1480 C C . PRO A 1 188 ? 18.641 16.891 13.812 1 91.75 188 PRO A C 1
ATOM 1482 O O . PRO A 1 188 ? 19.75 17.359 14.094 1 91.75 188 PRO A O 1
ATOM 1485 N N . THR A 1 189 ? 18.156 15.844 14.453 1 90.5 189 THR A N 1
ATOM 1486 C CA . THR A 1 189 ? 18.828 15.273 15.609 1 90.5 189 THR A CA 1
ATOM 1487 C C . THR A 1 189 ? 19.641 14.039 15.203 1 90.5 189 THR A C 1
ATOM 1489 O O . THR A 1 189 ? 20.328 13.438 16.031 1 90.5 189 THR A O 1
ATOM 1492 N N . THR A 1 190 ? 19.578 13.664 13.953 1 91.44 190 THR A N 1
ATOM 1493 C CA . THR A 1 190 ? 20.281 12.461 13.516 1 91.44 190 THR A CA 1
ATOM 1494 C C . THR A 1 190 ? 21.781 12.727 13.383 1 91.44 190 THR A C 1
ATOM 1496 O O . THR A 1 190 ? 22.188 13.57 12.594 1 91.44 190 THR A O 1
ATOM 1499 N N . PRO A 1 191 ? 22.609 12.016 14.164 1 91.12 191 PRO A N 1
ATOM 1500 C CA . PRO A 1 191 ? 24.062 12.219 14.055 1 91.12 191 PRO A CA 1
ATOM 1501 C C . PRO A 1 191 ? 24.625 11.711 12.734 1 91.12 191 PRO A C 1
ATOM 1503 O O . PRO A 1 191 ? 24.016 10.875 12.07 1 91.12 191 PRO A O 1
ATOM 1506 N N . VAL A 1 192 ? 25.812 12.148 12.414 1 93.06 192 VAL A N 1
ATOM 1507 C CA . VAL A 1 192 ? 26.453 11.875 11.133 1 93.06 192 VAL A CA 1
ATOM 1508 C C . VAL A 1 192 ? 26.656 10.375 10.977 1 93.06 192 VAL A C 1
ATOM 1510 O O . VAL A 1 192 ? 26.422 9.82 9.898 1 93.06 192 VAL A O 1
ATOM 1513 N N . ASP A 1 193 ? 27.062 9.711 12.023 1 92.31 193 ASP A N 1
ATOM 1514 C CA . ASP A 1 193 ? 27.312 8.273 11.938 1 92.31 193 ASP A CA 1
ATOM 1515 C C . ASP A 1 193 ? 26.031 7.512 11.625 1 92.31 193 ASP A C 1
ATOM 1517 O O . ASP A 1 193 ? 26.047 6.547 10.859 1 92.31 193 ASP A O 1
ATOM 1521 N N . MET A 1 194 ? 24.984 7.992 12.219 1 92.31 194 MET A N 1
ATOM 1522 C CA . MET A 1 194 ? 23.703 7.367 11.953 1 92.31 194 MET A CA 1
ATOM 1523 C C . MET A 1 194 ? 23.234 7.66 10.539 1 92.31 194 MET A C 1
ATOM 1525 O O . MET A 1 194 ? 22.609 6.812 9.891 1 92.31 194 MET A O 1
ATOM 1529 N N . LYS A 1 195 ? 23.516 8.883 10.055 1 95.56 195 LYS A N 1
ATOM 1530 C CA . LYS A 1 195 ? 23.188 9.211 8.672 1 95.56 195 LYS A CA 1
ATOM 1531 C C . LYS A 1 195 ? 23.891 8.25 7.707 1 95.56 195 LYS A C 1
ATOM 1533 O O . LYS A 1 195 ? 23.266 7.734 6.781 1 95.56 195 LYS A O 1
ATOM 1538 N N . ARG A 1 196 ? 25.141 7.953 7.988 1 96.56 196 ARG A N 1
ATOM 1539 C CA . ARG A 1 196 ? 25.938 7.059 7.148 1 96.56 196 ARG A CA 1
ATOM 1540 C C . ARG A 1 196 ? 25.359 5.648 7.152 1 96.56 196 ARG A C 1
ATOM 1542 O O . ARG A 1 196 ? 25.312 4.988 6.109 1 96.56 196 ARG A O 1
ATOM 1549 N N . GLN A 1 197 ? 24.891 5.242 8.273 1 96.12 197 GLN A N 1
ATOM 1550 C CA . GLN A 1 197 ? 24.344 3.895 8.375 1 96.12 197 GLN A CA 1
ATOM 1551 C C . GLN A 1 197 ? 22.969 3.812 7.73 1 96.12 197 GLN A C 1
ATOM 1553 O O . GLN A 1 197 ? 22.672 2.863 7 1 96.12 197 GLN A O 1
ATOM 1558 N N . LEU A 1 198 ? 22.125 4.848 7.977 1 96.31 198 LEU A N 1
ATOM 1559 C CA . LEU A 1 198 ? 20.781 4.875 7.414 1 96.31 198 LEU A CA 1
ATOM 1560 C C . LEU A 1 198 ? 20.828 4.879 5.891 1 96.31 198 LEU A C 1
ATOM 1562 O O . LEU A 1 198 ? 19.969 4.27 5.234 1 96.31 198 LEU A O 1
ATOM 1566 N N . LEU A 1 199 ? 21.859 5.562 5.379 1 98.19 199 LEU A N 1
ATOM 1567 C CA . LEU A 1 199 ? 21.938 5.719 3.93 1 98.19 199 LEU A CA 1
ATOM 1568 C C . LEU A 1 199 ? 22.938 4.742 3.334 1 98.19 199 LEU A C 1
ATOM 1570 O O . LEU A 1 199 ? 23.484 4.98 2.248 1 98.19 199 LEU A O 1
ATOM 1574 N N . ASN A 1 200 ? 23.25 3.654 4.098 1 98.25 200 ASN A N 1
ATOM 1575 C CA . ASN A 1 200 ? 24.016 2.512 3.615 1 98.25 200 ASN A CA 1
ATOM 1576 C C . ASN A 1 200 ? 23.094 1.371 3.172 1 98.25 200 ASN A C 1
ATOM 1578 O O . ASN A 1 200 ? 22.5 0.69 4.004 1 98.25 200 ASN A O 1
ATOM 1582 N N . PHE A 1 201 ? 23.016 1.144 1.855 1 98.56 201 PHE A N 1
ATOM 1583 C CA . PHE A 1 201 ? 22.125 0.145 1.289 1 98.56 201 PHE A CA 1
ATOM 1584 C C . PHE A 1 201 ? 22.906 -1.078 0.817 1 98.56 201 PHE A C 1
ATOM 1586 O O . PHE A 1 201 ? 23.75 -0.975 -0.07 1 98.56 201 PHE A O 1
ATOM 1593 N N . ALA A 1 202 ? 22.578 -2.18 1.402 1 98.56 202 ALA A N 1
ATOM 1594 C CA . ALA A 1 202 ? 23.234 -3.43 1.037 1 98.56 202 ALA A CA 1
ATOM 1595 C C . ALA A 1 202 ? 22.312 -4.301 0.18 1 98.56 202 ALA A C 1
ATOM 1597 O O . ALA A 1 202 ? 21.125 -4.449 0.479 1 98.56 202 ALA A O 1
ATOM 1598 N N . VAL A 1 203 ? 22.844 -4.805 -0.883 1 98.25 203 VAL A N 1
ATOM 1599 C CA . VAL A 1 203 ? 22.172 -5.777 -1.74 1 98.25 203 VAL A CA 1
ATOM 1600 C C . VAL A 1 203 ? 22.969 -7.082 -1.759 1 98.25 203 VAL A C 1
ATOM 1602 O O . VAL A 1 203 ? 24.156 -7.094 -2.107 1 98.25 203 VAL A O 1
ATOM 1605 N N . VAL A 1 204 ? 22.297 -8.156 -1.302 1 98 204 VAL A N 1
ATOM 1606 C CA . VAL A 1 204 ? 22.969 -9.453 -1.285 1 98 204 VAL A CA 1
ATOM 1607 C C . VAL A 1 204 ? 22.469 -10.305 -2.457 1 98 204 VAL A C 1
ATOM 1609 O O . VAL A 1 204 ? 21.297 -10.633 -2.537 1 98 204 VAL A O 1
ATOM 1612 N N . GLY A 1 205 ? 23.375 -10.711 -3.328 1 95.31 205 GLY A N 1
ATOM 1613 C CA . GLY A 1 205 ? 23.078 -11.391 -4.578 1 95.31 205 GLY A CA 1
ATOM 1614 C C . GLY A 1 205 ? 23.422 -10.562 -5.805 1 95.31 205 GLY A C 1
ATOM 1615 O O . GLY A 1 205 ? 22.766 -9.555 -6.074 1 95.31 205 GLY A O 1
ATOM 1616 N N . GLY A 1 206 ? 24.422 -11.008 -6.531 1 91.25 206 GLY A N 1
ATOM 1617 C CA . GLY A 1 206 ? 24.875 -10.281 -7.703 1 91.25 206 GLY A CA 1
ATOM 1618 C C . GLY A 1 206 ? 24.266 -10.797 -9 1 91.25 206 GLY A C 1
ATOM 1619 O O . GLY A 1 206 ? 24.875 -10.664 -10.062 1 91.25 206 GLY A O 1
ATOM 1620 N N . GLY A 1 207 ? 23.125 -11.383 -8.922 1 89.25 207 GLY A N 1
ATOM 1621 C CA . GLY A 1 207 ? 22.375 -11.773 -10.109 1 89.25 207 GLY A CA 1
ATOM 1622 C C . GLY A 1 207 ? 21.641 -10.617 -10.758 1 89.25 207 GLY A C 1
ATOM 1623 O O . GLY A 1 207 ? 21.812 -9.461 -10.352 1 89.25 207 GLY A O 1
ATOM 1624 N N . PRO A 1 208 ? 20.859 -10.906 -11.773 1 85.56 208 PRO A N 1
ATOM 1625 C CA . PRO A 1 208 ? 20.172 -9.844 -12.508 1 85.56 208 PRO A CA 1
ATOM 1626 C C . PRO A 1 208 ? 19.297 -8.969 -11.609 1 85.56 208 PRO A C 1
ATOM 1628 O O . PRO A 1 208 ? 19.312 -7.742 -11.727 1 85.56 208 PRO A O 1
ATOM 1631 N N . THR A 1 209 ? 18.547 -9.586 -10.695 1 90.12 209 THR A N 1
ATOM 1632 C CA . THR A 1 209 ? 17.641 -8.844 -9.828 1 90.12 209 THR A CA 1
ATOM 1633 C C . THR A 1 209 ? 18.422 -7.867 -8.945 1 90.12 209 THR A C 1
ATOM 1635 O O . THR A 1 209 ? 18.094 -6.688 -8.867 1 90.12 209 THR A O 1
ATOM 1638 N N . GLY A 1 210 ? 19.469 -8.367 -8.336 1 93.25 210 GLY A N 1
ATOM 1639 C CA . GLY A 1 210 ? 20.266 -7.52 -7.469 1 93.25 210 GLY A CA 1
ATOM 1640 C C . GLY A 1 210 ? 20.938 -6.379 -8.211 1 93.25 210 GLY A C 1
ATOM 1641 O O . GLY A 1 210 ? 20.922 -5.234 -7.742 1 93.25 210 GLY A O 1
ATOM 1642 N N . ILE A 1 211 ? 21.5 -6.684 -9.336 1 90.5 211 ILE A N 1
ATOM 1643 C CA . ILE A 1 211 ? 22.219 -5.695 -10.133 1 90.5 211 ILE A CA 1
ATOM 1644 C C . ILE A 1 211 ? 21.234 -4.656 -10.672 1 90.5 211 ILE A C 1
ATOM 1646 O O . ILE A 1 211 ? 21.5 -3.453 -10.602 1 90.5 211 ILE A O 1
ATOM 1650 N N . GLU A 1 212 ? 20.125 -5.109 -11.188 1 89.69 212 GLU A N 1
ATOM 1651 C CA . GLU A 1 212 ? 19.125 -4.203 -11.727 1 89.69 212 GLU A CA 1
ATOM 1652 C C . GLU A 1 212 ? 18.578 -3.279 -10.648 1 89.69 212 GLU A C 1
ATOM 1654 O O . GLU A 1 212 ? 18.422 -2.074 -10.867 1 89.69 212 GLU A O 1
ATOM 1659 N N . PHE A 1 213 ? 18.312 -3.828 -9.539 1 95.62 213 PHE A N 1
ATOM 1660 C CA . PHE A 1 213 ? 17.797 -3.006 -8.453 1 95.62 213 PHE A CA 1
ATOM 1661 C C . PHE A 1 213 ? 18.828 -1.964 -8.031 1 95.62 213 PHE A C 1
ATOM 1663 O O . PHE A 1 213 ? 18.484 -0.797 -7.82 1 95.62 213 PHE A O 1
ATOM 1670 N N . SER A 1 214 ? 20.031 -2.398 -7.863 1 95.44 214 SER A N 1
ATOM 1671 C CA . SER A 1 214 ? 21.094 -1.477 -7.461 1 95.44 214 SER A CA 1
ATOM 1672 C C . SER A 1 214 ? 21.219 -0.317 -8.445 1 95.44 214 SER A C 1
ATOM 1674 O O . SER A 1 214 ? 21.391 0.833 -8.031 1 95.44 214 SER A O 1
ATOM 1676 N N . ALA A 1 215 ? 21.141 -0.659 -9.688 1 92.19 215 ALA A N 1
ATOM 1677 C CA . ALA A 1 215 ? 21.203 0.37 -10.719 1 92.19 215 ALA A CA 1
ATOM 1678 C C . ALA A 1 215 ? 20.031 1.34 -10.609 1 92.19 215 ALA A C 1
ATOM 1680 O O . ALA A 1 215 ? 20.219 2.557 -10.688 1 92.19 215 ALA A O 1
ATOM 1681 N N . GLU A 1 216 ? 18.859 0.797 -10.398 1 92.69 216 GLU A N 1
ATOM 1682 C CA . GLU A 1 216 ? 17.656 1.616 -10.25 1 92.69 216 GLU A CA 1
ATOM 1683 C C . GLU A 1 216 ? 17.75 2.5 -9.008 1 92.69 216 GLU A C 1
ATOM 1685 O O . GLU A 1 216 ? 17.344 3.664 -9.039 1 92.69 216 GLU A O 1
ATOM 1690 N N . LEU A 1 217 ? 18.219 1.906 -7.957 1 95.81 217 LEU A N 1
ATOM 1691 C CA . LEU A 1 217 ? 18.391 2.666 -6.723 1 95.81 217 LEU A CA 1
ATOM 1692 C C . LEU A 1 217 ? 19.359 3.814 -6.922 1 95.81 217 LEU A C 1
ATOM 1694 O O . LEU A 1 217 ? 19.125 4.934 -6.469 1 95.81 217 LEU A O 1
ATOM 1698 N N . HIS A 1 218 ? 20.453 3.506 -7.559 1 95 218 HIS A N 1
ATOM 1699 C CA . HIS A 1 218 ? 21.438 4.535 -7.887 1 95 218 HIS A CA 1
ATOM 1700 C C . HIS A 1 218 ? 20.797 5.68 -8.664 1 95 218 HIS A C 1
ATOM 1702 O O . HIS A 1 218 ? 21.031 6.852 -8.367 1 95 218 HIS A O 1
ATOM 1708 N N . ASP A 1 219 ? 20.016 5.348 -9.648 1 92.31 219 ASP A N 1
ATOM 1709 C CA . ASP A 1 219 ? 19.359 6.359 -10.461 1 92.31 219 ASP A CA 1
ATOM 1710 C C . ASP A 1 219 ? 18.406 7.203 -9.617 1 92.31 219 ASP A C 1
ATOM 1712 O O . ASP A 1 219 ? 18.359 8.43 -9.766 1 92.31 219 ASP A O 1
ATOM 1716 N N . LEU A 1 220 ? 17.625 6.562 -8.75 1 93.88 220 LEU A N 1
ATOM 1717 C CA . LEU A 1 220 ? 16.75 7.297 -7.852 1 93.88 220 LEU A CA 1
ATOM 1718 C C . LEU A 1 220 ? 17.516 8.32 -7.031 1 93.88 220 LEU A C 1
ATOM 1720 O O . LEU A 1 220 ? 17.125 9.484 -6.938 1 93.88 220 LEU A O 1
ATOM 1724 N N . ILE A 1 221 ? 18.594 7.902 -6.473 1 94.94 221 ILE A N 1
ATOM 1725 C CA . ILE A 1 221 ? 19.359 8.75 -5.574 1 94.94 221 ILE A CA 1
ATOM 1726 C C . ILE A 1 221 ? 19.969 9.914 -6.352 1 94.94 221 ILE A C 1
ATOM 1728 O O . ILE A 1 221 ? 19.859 11.07 -5.941 1 94.94 221 ILE A O 1
ATOM 1732 N N . ASN A 1 222 ? 20.484 9.648 -7.52 1 91.94 222 ASN A N 1
ATOM 1733 C CA . ASN A 1 222 ? 21.219 10.656 -8.273 1 91.94 222 ASN A CA 1
ATOM 1734 C C . ASN A 1 222 ? 20.266 11.594 -9.023 1 91.94 222 ASN A C 1
ATOM 1736 O O . ASN A 1 222 ? 20.594 12.766 -9.227 1 91.94 222 ASN A O 1
ATOM 1740 N N . GLU A 1 223 ? 19.188 11.07 -9.414 1 90.06 223 GLU A N 1
ATOM 1741 C CA . GLU A 1 223 ? 18.281 11.875 -10.227 1 90.06 223 GLU A CA 1
ATOM 1742 C C . GLU A 1 223 ? 17.312 12.664 -9.344 1 90.06 223 GLU A C 1
ATOM 1744 O O . GLU A 1 223 ? 16.938 13.789 -9.68 1 90.06 223 GLU A O 1
ATOM 1749 N N . ASP A 1 224 ? 16.891 12.094 -8.227 1 92.75 224 ASP A N 1
ATOM 1750 C CA . ASP A 1 224 ? 15.805 12.719 -7.465 1 92.75 224 ASP A CA 1
ATOM 1751 C C . ASP A 1 224 ? 16.266 13.07 -6.051 1 92.75 224 ASP A C 1
ATOM 1753 O O . ASP A 1 224 ? 16.203 14.234 -5.648 1 92.75 224 ASP A O 1
ATOM 1757 N N . MET A 1 225 ? 16.797 12.086 -5.363 1 94.62 225 MET A N 1
ATOM 1758 C CA . MET A 1 225 ? 17.094 12.312 -3.953 1 94.62 225 MET A CA 1
ATOM 1759 C C . MET A 1 225 ? 18.172 13.367 -3.787 1 94.62 225 MET A C 1
ATOM 1761 O O . MET A 1 225 ? 18.172 14.125 -2.816 1 94.62 225 MET A O 1
ATOM 1765 N N . LYS A 1 226 ? 19.094 13.438 -4.742 1 94.25 226 LYS A N 1
ATOM 1766 C CA . LYS A 1 226 ? 20.156 14.438 -4.723 1 94.25 226 LYS A CA 1
ATOM 1767 C C . LYS A 1 226 ? 19.594 15.852 -4.711 1 94.25 226 LYS A C 1
ATOM 1769 O O . LYS A 1 226 ? 20.141 16.734 -4.059 1 94.25 226 LYS A O 1
ATOM 1774 N N . LYS A 1 227 ? 18.531 16.047 -5.367 1 91.5 227 LYS A N 1
ATOM 1775 C CA . LYS A 1 227 ? 17.906 17.359 -5.438 1 91.5 227 LYS A CA 1
ATOM 1776 C C . LYS A 1 227 ? 17.062 17.625 -4.199 1 91.5 227 LYS A C 1
ATOM 1778 O O . LYS A 1 227 ? 16.984 18.766 -3.723 1 91.5 227 LYS A O 1
ATOM 1783 N N . LEU A 1 228 ? 16.484 16.656 -3.631 1 91.81 228 LEU A N 1
ATOM 1784 C CA . LEU A 1 228 ? 15.531 16.812 -2.533 1 91.81 228 LEU A CA 1
ATOM 1785 C C . LEU A 1 228 ? 16.25 16.828 -1.189 1 91.81 228 LEU A C 1
ATOM 1787 O O . LEU A 1 228 ? 15.781 17.438 -0.232 1 91.81 228 LEU A O 1
ATOM 1791 N N . TYR A 1 229 ? 17.344 16.078 -1.124 1 93.94 229 TYR A N 1
ATOM 1792 C CA . TYR A 1 229 ? 18.172 15.969 0.07 1 93.94 229 TYR A CA 1
ATOM 1793 C C . TYR A 1 229 ? 19.641 16.25 -0.259 1 93.94 229 TYR A C 1
ATOM 1795 O O . TYR A 1 229 ? 20.5 15.406 -0.028 1 93.94 229 TYR A O 1
ATOM 1803 N N . PRO A 1 230 ? 19.969 17.406 -0.681 1 92.12 230 PRO A N 1
ATOM 1804 C CA . PRO A 1 230 ? 21.328 17.672 -1.167 1 92.12 230 PRO A CA 1
ATOM 1805 C C . PRO A 1 230 ? 22.391 17.453 -0.094 1 92.12 230 PRO A C 1
ATOM 1807 O O . PRO A 1 230 ? 23.5 17 -0.398 1 92.12 230 PRO A O 1
ATOM 1810 N N . GLU A 1 231 ? 22.094 17.641 1.099 1 91.81 231 GLU A N 1
ATOM 1811 C CA . GLU A 1 231 ? 23.078 17.562 2.162 1 91.81 231 GLU A CA 1
ATOM 1812 C C . GLU A 1 231 ? 23.344 16.109 2.561 1 91.81 231 GLU A C 1
ATOM 1814 O O . GLU A 1 231 ? 24.328 15.82 3.244 1 91.81 231 GLU A O 1
ATOM 1819 N N . LEU A 1 232 ? 22.484 15.25 2.145 1 95.81 232 LEU A N 1
ATOM 1820 C CA . LEU A 1 232 ? 22.578 13.867 2.619 1 95.81 232 LEU A CA 1
ATOM 1821 C C . LEU A 1 232 ? 23.297 12.992 1.608 1 95.81 232 LEU A C 1
ATOM 1823 O O . LEU A 1 232 ? 23.719 11.883 1.938 1 95.81 232 LEU A O 1
ATOM 1827 N N . ILE A 1 233 ? 23.484 13.445 0.414 1 95.31 233 ILE A N 1
ATOM 1828 C CA . ILE A 1 233 ? 23.938 12.617 -0.696 1 95.31 233 ILE A CA 1
ATOM 1829 C C . ILE A 1 233 ? 25.344 12.117 -0.427 1 95.31 233 ILE A C 1
ATOM 1831 O O . ILE A 1 233 ? 25.703 11 -0.821 1 95.31 233 ILE A O 1
ATOM 1835 N N . LYS A 1 234 ? 26.141 12.867 0.245 1 96.12 234 LYS A N 1
ATOM 1836 C CA . LYS A 1 234 ? 27.531 12.516 0.507 1 96.12 234 LYS A CA 1
ATOM 1837 C C . LYS A 1 234 ? 27.625 11.297 1.421 1 96.12 234 LYS A C 1
ATOM 1839 O O . LYS A 1 234 ? 28.672 10.656 1.505 1 96.12 234 LYS A O 1
ATOM 1844 N N . TYR A 1 235 ? 26.562 10.992 2.031 1 97.06 235 TYR A N 1
ATOM 1845 C CA . TYR A 1 235 ? 26.609 9.914 3.018 1 97.06 235 TYR A CA 1
ATOM 1846 C C . TYR A 1 235 ? 26.125 8.602 2.416 1 97.06 235 TYR A C 1
ATOM 1848 O O . TYR A 1 235 ? 26.297 7.539 3.02 1 97.06 235 TYR A O 1
ATOM 1856 N N . HIS A 1 236 ? 25.5 8.57 1.235 1 97.25 236 HIS A N 1
ATOM 1857 C CA . HIS A 1 236 ? 24.859 7.355 0.735 1 97.25 236 HIS A CA 1
ATOM 1858 C C . HIS A 1 236 ? 25.891 6.371 0.202 1 97.25 236 HIS A C 1
ATOM 1860 O O . HIS A 1 236 ? 26.953 6.773 -0.273 1 97.25 236 HIS A O 1
ATOM 1866 N N . LYS A 1 237 ? 25.578 5.129 0.339 1 97.69 237 LYS A N 1
ATOM 1867 C CA . LYS A 1 237 ? 26.406 4.043 -0.183 1 97.69 237 LYS A CA 1
ATOM 1868 C C . LYS A 1 237 ? 25.547 2.863 -0.626 1 97.69 237 LYS A C 1
ATOM 1870 O O . LYS A 1 237 ? 24.562 2.512 0.045 1 97.69 237 LYS A O 1
ATOM 1875 N N . ILE A 1 238 ? 25.844 2.373 -1.752 1 98.12 238 ILE A N 1
ATOM 1876 C CA . ILE A 1 238 ? 25.219 1.148 -2.248 1 98.12 238 ILE A CA 1
ATOM 1877 C C . ILE A 1 238 ? 26.281 0.071 -2.438 1 98.12 238 ILE A C 1
ATOM 1879 O O . ILE A 1 238 ? 27.281 0.291 -3.129 1 98.12 238 ILE A O 1
ATOM 1883 N N . THR A 1 239 ? 26.094 -1.066 -1.813 1 98 239 THR A N 1
ATOM 1884 C CA . THR A 1 239 ? 27.047 -2.164 -1.941 1 98 239 THR A CA 1
ATOM 1885 C C . THR A 1 239 ? 26.328 -3.457 -2.328 1 98 239 THR A C 1
ATOM 1887 O O . THR A 1 239 ? 25.344 -3.846 -1.688 1 98 239 THR A O 1
ATOM 1890 N N . VAL A 1 240 ? 26.844 -4.09 -3.373 1 97 240 VAL A N 1
ATOM 1891 C CA . VAL A 1 240 ? 26.359 -5.406 -3.777 1 97 240 VAL A CA 1
ATOM 1892 C C . VAL A 1 240 ? 27.312 -6.484 -3.283 1 97 240 VAL A C 1
ATOM 1894 O O . VAL A 1 240 ? 28.516 -6.422 -3.553 1 97 240 VAL A O 1
ATOM 1897 N N . TYR A 1 241 ? 26.781 -7.414 -2.523 1 97.12 241 TYR A N 1
ATOM 1898 C CA . TYR A 1 241 ? 27.562 -8.547 -2.043 1 97.12 241 TYR A CA 1
ATOM 1899 C C . TYR A 1 241 ? 27.203 -9.82 -2.793 1 97.12 241 TYR A C 1
ATOM 1901 O O . TYR A 1 241 ? 26.031 -10.062 -3.09 1 97.12 241 TYR A O 1
ATOM 1909 N N . ASP A 1 242 ? 28.156 -10.633 -3.086 1 95.19 242 ASP A N 1
ATOM 1910 C CA . ASP A 1 242 ? 27.922 -11.961 -3.646 1 95.19 242 ASP A CA 1
ATOM 1911 C C . ASP A 1 242 ? 29 -12.945 -3.188 1 95.19 242 ASP A C 1
ATOM 1913 O O . ASP A 1 242 ? 30.156 -12.562 -3.012 1 95.19 242 ASP A O 1
ATOM 1917 N N . VAL A 1 243 ? 28.609 -14.188 -2.971 1 93.62 243 VAL A N 1
ATOM 1918 C CA . VAL A 1 243 ? 29.562 -15.219 -2.553 1 93.62 243 VAL A CA 1
ATOM 1919 C C . VAL A 1 243 ? 30.422 -15.641 -3.738 1 93.62 243 VAL A C 1
ATOM 1921 O O . VAL A 1 243 ? 31.562 -16.078 -3.561 1 93.62 243 VAL A O 1
ATOM 1924 N N . ALA A 1 244 ? 29.906 -15.531 -4.926 1 90.12 244 ALA A N 1
ATOM 1925 C CA . ALA A 1 244 ? 30.625 -15.938 -6.129 1 90.12 244 ALA A CA 1
ATOM 1926 C C . ALA A 1 244 ? 31.75 -14.953 -6.461 1 90.12 244 ALA A C 1
ATOM 1928 O O . ALA A 1 244 ? 31.734 -13.812 -5.984 1 90.12 244 ALA A O 1
ATOM 1929 N N . GLU A 1 245 ? 32.656 -15.359 -7.344 1 87.62 245 GLU A N 1
ATOM 1930 C CA . GLU A 1 245 ? 33.781 -14.531 -7.742 1 87.62 245 GLU A CA 1
ATOM 1931 C C . GLU A 1 245 ? 33.375 -13.484 -8.773 1 87.62 245 GLU A C 1
ATOM 1933 O O . GLU A 1 245 ? 34.031 -12.453 -8.914 1 87.62 245 GLU A O 1
ATOM 1938 N N . LYS A 1 246 ? 32.312 -13.836 -9.492 1 84.31 246 LYS A N 1
ATOM 1939 C CA . LYS A 1 246 ? 31.844 -12.93 -10.523 1 84.31 246 LYS A CA 1
ATOM 1940 C C . LYS A 1 246 ? 30.344 -12.688 -10.383 1 84.31 246 LYS A C 1
ATOM 1942 O O . LYS A 1 246 ? 29.609 -13.539 -9.875 1 84.31 246 LYS A O 1
ATOM 1947 N N . VAL A 1 247 ? 29.938 -11.477 -10.836 1 86.25 247 VAL A N 1
ATOM 1948 C CA . VAL A 1 247 ? 28.516 -11.164 -10.852 1 86.25 247 VAL A CA 1
ATOM 1949 C C . VAL A 1 247 ? 27.938 -11.445 -12.242 1 86.25 247 VAL A C 1
ATOM 1951 O O . VAL A 1 247 ? 28.688 -11.602 -13.211 1 86.25 247 VAL A O 1
ATOM 1954 N N . LEU A 1 248 ? 26.656 -11.539 -12.352 1 84.25 248 LEU A N 1
ATOM 1955 C CA . LEU A 1 248 ? 25.922 -11.781 -13.594 1 84.25 248 LEU A CA 1
ATOM 1956 C C . LEU A 1 248 ? 26.516 -12.977 -14.336 1 84.25 248 LEU A C 1
ATOM 1958 O O . LEU A 1 248 ? 26.875 -12.867 -15.516 1 84.25 248 LEU A O 1
ATOM 1962 N N . PRO A 1 249 ? 26.484 -14.023 -13.695 1 77.81 249 PRO A N 1
ATOM 1963 C CA . PRO A 1 249 ? 27.125 -15.195 -14.281 1 77.81 249 PRO A CA 1
ATOM 1964 C C . PRO A 1 249 ? 26.5 -15.625 -15.602 1 77.81 249 PRO A C 1
ATOM 1966 O O . PRO A 1 249 ? 27.109 -16.344 -16.391 1 77.81 249 PRO A O 1
ATOM 1969 N N . MET A 1 250 ? 25.297 -15.188 -15.914 1 75.5 250 MET A N 1
ATOM 1970 C CA . MET A 1 250 ? 24.594 -15.617 -17.109 1 75.5 250 MET A CA 1
ATOM 1971 C C . MET A 1 250 ? 25.062 -14.82 -18.328 1 75.5 250 MET A C 1
ATOM 1973 O O . MET A 1 250 ? 24.75 -15.188 -19.469 1 75.5 250 MET A O 1
ATOM 1977 N N . PHE A 1 251 ? 25.766 -13.789 -18.109 1 77.75 251 PHE A N 1
ATOM 1978 C CA . PHE A 1 251 ? 26.297 -12.977 -19.188 1 77.75 251 PHE A CA 1
ATOM 1979 C C . PHE A 1 251 ? 27.734 -13.352 -19.5 1 77.75 251 PHE A C 1
ATOM 1981 O O . PHE A 1 251 ? 28.438 -13.898 -18.641 1 77.75 251 PHE A O 1
ATOM 1988 N N . ASP A 1 252 ? 28.062 -13.109 -20.766 1 81.56 252 ASP A N 1
ATOM 1989 C CA . ASP A 1 252 ? 29.469 -13.32 -21.109 1 81.56 252 ASP A CA 1
ATOM 1990 C C . ASP A 1 252 ? 30.375 -12.398 -20.297 1 81.56 252 ASP A C 1
ATOM 1992 O O . ASP A 1 252 ? 29.906 -11.414 -19.719 1 81.56 252 ASP A O 1
ATOM 1996 N N . GLN A 1 253 ? 31.594 -12.781 -20.266 1 82.25 253 GLN A N 1
ATOM 1997 C CA . GLN A 1 253 ? 32.562 -12.109 -19.406 1 82.25 253 GLN A CA 1
ATOM 1998 C C . GLN A 1 253 ? 32.719 -10.648 -19.781 1 82.25 253 GLN A C 1
ATOM 2000 O O . GLN A 1 253 ? 32.906 -9.781 -18.922 1 82.25 253 GLN A O 1
ATOM 2005 N N . LYS A 1 254 ? 32.625 -10.398 -21.016 1 80.81 254 LYS A N 1
ATOM 2006 C CA . LYS A 1 254 ? 32.812 -9.023 -21.469 1 80.81 254 LYS A CA 1
ATOM 2007 C C . LYS A 1 254 ? 31.688 -8.125 -21 1 80.81 254 LYS A C 1
ATOM 2009 O O . LYS A 1 254 ? 31.906 -7.008 -20.547 1 80.81 254 LYS A O 1
ATOM 2014 N N . LEU A 1 255 ? 30.562 -8.656 -21.141 1 80.81 255 LEU A N 1
ATOM 2015 C CA . LEU A 1 255 ? 29.391 -7.895 -20.734 1 80.81 255 LEU A CA 1
ATOM 2016 C C . LEU A 1 255 ? 29.359 -7.719 -19.219 1 80.81 255 LEU A C 1
ATOM 2018 O O . LEU A 1 255 ? 29.047 -6.637 -18.719 1 80.81 255 LEU A O 1
ATOM 2022 N N . ALA A 1 256 ? 29.719 -8.75 -18.516 1 82.81 256 ALA A N 1
ATOM 2023 C CA . ALA A 1 256 ? 29.766 -8.68 -17.047 1 82.81 256 ALA A CA 1
ATOM 2024 C C . ALA A 1 256 ? 30.812 -7.672 -16.594 1 82.81 256 ALA A C 1
ATOM 2026 O O . ALA A 1 256 ? 30.562 -6.895 -15.664 1 82.81 256 ALA A O 1
ATOM 2027 N N . SER A 1 257 ? 31.891 -7.719 -17.281 1 84.38 257 SER A N 1
ATOM 2028 C CA . SER A 1 257 ? 32.969 -6.785 -16.953 1 84.38 257 SER A CA 1
ATOM 2029 C C . SER A 1 257 ? 32.531 -5.344 -17.219 1 84.38 257 SER A C 1
ATOM 2031 O O . SER A 1 257 ? 32.875 -4.441 -16.453 1 84.38 257 SER A O 1
ATOM 2033 N N . TYR A 1 258 ? 31.875 -5.195 -18.234 1 81.75 258 TYR A N 1
ATOM 2034 C CA . TYR A 1 258 ? 31.359 -3.867 -18.562 1 81.75 258 TYR A CA 1
ATOM 2035 C C . TYR A 1 258 ? 30.438 -3.359 -17.469 1 81.75 258 TYR A C 1
ATOM 2037 O O . TYR A 1 258 ? 30.531 -2.201 -17.047 1 81.75 258 TYR A O 1
ATOM 2045 N N . ALA A 1 259 ? 29.578 -4.219 -17.078 1 82.69 259 ALA A N 1
ATOM 2046 C CA . ALA A 1 259 ? 28.641 -3.854 -16.016 1 82.69 259 ALA A CA 1
ATOM 2047 C C . ALA A 1 259 ? 29.391 -3.48 -14.734 1 82.69 259 ALA A C 1
ATOM 2049 O O . ALA A 1 259 ? 29.062 -2.486 -14.078 1 82.69 259 ALA A O 1
ATOM 2050 N N . MET A 1 260 ? 30.344 -4.16 -14.469 1 84.44 260 MET A N 1
ATOM 2051 C CA . MET A 1 260 ? 31.125 -3.932 -13.25 1 84.44 260 MET A CA 1
ATOM 2052 C C . MET A 1 260 ? 31.859 -2.59 -13.32 1 84.44 260 MET A C 1
ATOM 2054 O O . MET A 1 260 ? 31.875 -1.847 -12.336 1 84.44 260 MET A O 1
ATOM 2058 N N . GLN A 1 261 ? 32.375 -2.342 -14.375 1 85.44 261 GLN A N 1
ATOM 2059 C CA . GLN A 1 261 ? 33.094 -1.079 -14.555 1 85.44 261 GLN A CA 1
ATOM 2060 C C . GLN A 1 261 ? 32.125 0.105 -14.461 1 85.44 261 GLN A C 1
ATOM 2062 O O . GLN A 1 261 ? 32.469 1.13 -13.859 1 85.44 261 GLN A O 1
ATOM 2067 N N . LYS A 1 262 ? 31.078 -0.107 -15.023 1 84.5 262 LYS A N 1
ATOM 2068 C CA . LYS A 1 262 ? 30.078 0.956 -14.977 1 84.5 262 LYS A CA 1
ATOM 2069 C C . LYS A 1 262 ? 29.625 1.22 -13.539 1 84.5 262 LYS A C 1
ATOM 2071 O O . LYS A 1 262 ? 29.5 2.375 -13.125 1 84.5 262 LYS A O 1
ATOM 2076 N N . PHE A 1 263 ? 29.375 0.175 -12.828 1 87.81 263 PHE A N 1
ATOM 2077 C CA . PHE A 1 263 ? 28.953 0.297 -11.438 1 87.81 263 PHE A CA 1
ATOM 2078 C C . PHE A 1 263 ? 30.031 0.998 -10.609 1 87.81 263 PHE A C 1
ATOM 2080 O O . PHE A 1 263 ? 29.719 1.887 -9.812 1 87.81 263 PHE A O 1
ATOM 2087 N N . LYS A 1 264 ? 31.188 0.625 -10.852 1 85.94 264 LYS A N 1
ATOM 2088 C CA . LYS A 1 264 ? 32.281 1.253 -10.141 1 85.94 264 LYS A CA 1
ATOM 2089 C C . LYS A 1 264 ? 32.344 2.752 -10.422 1 85.94 264 LYS A C 1
ATOM 2091 O O . LYS A 1 264 ? 32.5 3.557 -9.508 1 85.94 264 LYS A O 1
ATOM 2096 N N . ARG A 1 265 ? 32.156 3.105 -11.586 1 83.81 265 ARG A N 1
ATOM 2097 C CA . ARG A 1 265 ? 32.219 4.504 -11.992 1 83.81 265 ARG A CA 1
ATOM 2098 C C . ARG A 1 265 ? 31.062 5.293 -11.391 1 83.81 265 ARG A C 1
ATOM 2100 O O . ARG A 1 265 ? 31.203 6.48 -11.094 1 83.81 265 ARG A O 1
ATOM 2107 N N . GLU A 1 266 ? 30.016 4.551 -11.227 1 87.12 266 GLU A N 1
ATOM 2108 C CA . GLU A 1 266 ? 28.812 5.207 -10.719 1 87.12 266 GLU A CA 1
ATOM 2109 C C . GLU A 1 266 ? 28.766 5.188 -9.195 1 87.12 266 GLU A C 1
ATOM 2111 O O . GLU A 1 266 ? 27.828 5.688 -8.594 1 87.12 266 GLU A O 1
ATOM 2116 N N . GLY A 1 267 ? 29.719 4.582 -8.609 1 87.88 267 GLY A N 1
ATOM 2117 C CA . GLY A 1 267 ? 29.812 4.629 -7.156 1 87.88 267 GLY A CA 1
ATOM 2118 C C . GLY A 1 267 ? 29.078 3.498 -6.473 1 87.88 267 GLY A C 1
ATOM 2119 O O . GLY A 1 267 ? 28.703 3.611 -5.301 1 87.88 267 GLY A O 1
ATOM 2120 N N . ILE A 1 268 ? 28.719 2.506 -7.133 1 94.19 268 ILE A N 1
ATOM 2121 C CA . ILE A 1 268 ? 28.141 1.301 -6.539 1 94.19 268 ILE A CA 1
ATOM 2122 C C . ILE A 1 268 ? 29.266 0.301 -6.242 1 94.19 268 ILE A C 1
ATOM 2124 O O . ILE A 1 268 ? 29.984 -0.118 -7.145 1 94.19 268 ILE A O 1
ATOM 2128 N N . ASP A 1 269 ? 29.438 -0.067 -5.035 1 95.5 269 ASP A N 1
ATOM 2129 C CA . ASP A 1 269 ? 30.469 -1.026 -4.652 1 95.5 269 ASP A CA 1
ATOM 2130 C C . ASP A 1 269 ? 30 -2.459 -4.906 1 95.5 269 ASP A C 1
ATOM 2132 O O . ASP A 1 269 ? 28.891 -2.828 -4.543 1 95.5 269 ASP A O 1
ATOM 2136 N N . ILE A 1 270 ? 30.844 -3.184 -5.562 1 94.75 270 ILE A N 1
ATOM 2137 C CA . ILE A 1 270 ? 30.578 -4.609 -5.754 1 94.75 270 ILE A CA 1
ATOM 2138 C C . ILE A 1 270 ? 31.625 -5.426 -5 1 94.75 270 ILE A C 1
ATOM 2140 O O . ILE A 1 270 ? 32.844 -5.297 -5.258 1 94.75 270 ILE A O 1
ATOM 2144 N N . LYS A 1 271 ? 31.156 -6.211 -4.113 1 95.75 271 LYS A N 1
ATOM 2145 C CA . LYS A 1 271 ? 32.031 -7.059 -3.316 1 95.75 271 LYS A CA 1
ATOM 2146 C C . LYS A 1 271 ? 31.766 -8.539 -3.578 1 95.75 271 LYS A C 1
ATOM 2148 O O . LYS A 1 271 ? 30.922 -9.148 -2.918 1 95.75 271 LYS A O 1
ATOM 2153 N N . THR A 1 272 ? 32.531 -9.109 -4.453 1 93 272 THR A N 1
ATOM 2154 C CA . THR A 1 272 ? 32.469 -10.531 -4.75 1 93 272 THR A CA 1
ATOM 2155 C C . THR A 1 272 ? 33.25 -11.352 -3.723 1 93 272 THR A C 1
ATOM 2157 O O . THR A 1 272 ? 34 -10.789 -2.92 1 93 272 THR A O 1
ATOM 2160 N N . SER A 1 273 ? 33 -12.633 -3.65 1 95.44 273 SER A N 1
ATOM 2161 C CA . SER A 1 273 ? 33.688 -13.516 -2.701 1 95.44 273 SER A CA 1
ATOM 2162 C C . SER A 1 273 ? 33.5 -13.023 -1.269 1 95.44 273 SER A C 1
ATOM 2164 O O . SER A 1 273 ? 34.469 -12.992 -0.498 1 95.44 273 SER A O 1
ATOM 2166 N N . HIS A 1 274 ? 32.406 -12.484 -0.945 1 96.44 274 HIS A N 1
ATOM 2167 C CA . HIS A 1 274 ? 32 -12.055 0.394 1 96.44 274 HIS A CA 1
ATOM 2168 C C . HIS A 1 274 ? 30.812 -12.852 0.909 1 96.44 274 HIS A C 1
ATOM 2170 O O . HIS A 1 274 ? 29.859 -13.109 0.165 1 96.44 274 HIS A O 1
ATOM 2176 N N . HIS A 1 275 ? 30.891 -13.273 2.189 1 96.75 275 HIS A N 1
ATOM 2177 C CA . HIS A 1 275 ? 29.922 -14.188 2.781 1 96.75 275 HIS A CA 1
ATOM 2178 C C . HIS A 1 275 ? 29.125 -13.508 3.891 1 96.75 275 HIS A C 1
ATOM 2180 O O . HIS A 1 275 ? 29.672 -13.188 4.949 1 96.75 275 HIS A O 1
ATOM 2186 N N . VAL A 1 276 ? 27.891 -13.273 3.633 1 97.06 276 VAL A N 1
ATOM 2187 C CA . VAL A 1 276 ? 27.031 -12.727 4.676 1 97.06 276 VAL A CA 1
ATOM 2188 C C . VAL A 1 276 ? 26.672 -13.82 5.676 1 97.06 276 VAL A C 1
ATOM 2190 O O . VAL A 1 276 ? 26.156 -14.875 5.297 1 97.06 276 VAL A O 1
ATOM 2193 N N . GLN A 1 277 ? 26.844 -13.531 6.945 1 97.94 277 GLN A N 1
ATOM 2194 C CA . GLN A 1 277 ? 26.688 -14.555 7.977 1 97.94 277 GLN A CA 1
ATOM 2195 C C . GLN A 1 277 ? 25.438 -14.32 8.797 1 97.94 277 GLN A C 1
ATOM 2197 O O . GLN A 1 277 ? 24.875 -15.258 9.367 1 97.94 277 GLN A O 1
ATOM 2202 N N . GLU A 1 278 ? 25.094 -13.062 8.82 1 97.88 278 GLU A N 1
ATOM 2203 C CA . GLU A 1 278 ? 23.969 -12.734 9.688 1 97.88 278 GLU A CA 1
ATOM 2204 C C . GLU A 1 278 ? 23.406 -11.359 9.352 1 97.88 278 GLU A C 1
ATOM 2206 O O . GLU A 1 278 ? 24.109 -10.5 8.828 1 97.88 278 GLU A O 1
ATOM 2211 N N . LEU A 1 279 ? 22.078 -11.188 9.562 1 97.56 279 LEU A N 1
ATOM 2212 C CA . LEU A 1 279 ? 21.391 -9.898 9.523 1 97.56 279 LEU A CA 1
ATOM 2213 C C . LEU A 1 279 ? 20.547 -9.695 10.781 1 97.56 279 LEU A C 1
ATOM 2215 O O . LEU A 1 279 ? 19.656 -10.5 11.07 1 97.56 279 LEU A O 1
ATOM 2219 N N . ARG A 1 280 ? 20.844 -8.734 11.562 1 96 280 ARG A N 1
ATOM 2220 C CA . ARG A 1 280 ? 20.062 -8.508 12.781 1 96 280 ARG A CA 1
ATOM 2221 C C . ARG A 1 280 ? 19.562 -7.066 12.852 1 96 280 ARG A C 1
ATOM 2223 O O . ARG A 1 280 ? 20.125 -6.176 12.211 1 96 280 ARG A O 1
ATOM 2230 N N . ALA A 1 281 ? 18.594 -6.867 13.641 1 94.12 281 ALA A N 1
ATOM 2231 C CA . ALA A 1 281 ? 18.062 -5.523 13.875 1 94.12 281 ALA A CA 1
ATOM 2232 C C . ALA A 1 281 ? 18.984 -4.73 14.797 1 94.12 281 ALA A C 1
ATOM 2234 O O . ALA A 1 281 ? 19.641 -5.301 15.68 1 94.12 281 ALA A O 1
ATOM 2235 N N . GLY A 1 282 ? 19 -3.434 14.5 1 92.06 282 GLY A N 1
ATOM 2236 C CA . GLY A 1 282 ? 19.781 -2.551 15.352 1 92.06 282 GLY A CA 1
ATOM 2237 C C . GLY A 1 282 ? 21.141 -2.197 14.758 1 92.06 282 GLY A C 1
ATOM 2238 O O . GLY A 1 282 ? 21.578 -2.822 13.797 1 92.06 282 GLY A O 1
ATOM 2239 N N . ALA A 1 283 ? 21.781 -1.187 15.312 1 90.31 283 ALA A N 1
ATOM 2240 C CA . ALA A 1 283 ? 23.094 -0.717 14.883 1 90.31 283 ALA A CA 1
ATOM 2241 C C . ALA A 1 283 ? 24.188 -1.651 15.375 1 90.31 283 ALA A C 1
ATOM 2243 O O . ALA A 1 283 ? 23.984 -2.441 16.297 1 90.31 283 ALA A O 1
ATOM 2244 N N . PRO A 1 284 ? 25.328 -1.554 14.672 1 88.81 284 PRO A N 1
ATOM 2245 C CA . PRO A 1 284 ? 26.453 -2.361 15.164 1 88.81 284 PRO A CA 1
ATOM 2246 C C . PRO A 1 284 ? 26.828 -2.029 16.594 1 88.81 284 PRO A C 1
ATOM 2248 O O . PRO A 1 284 ? 26.625 -0.898 17.047 1 88.81 284 PRO A O 1
ATOM 2251 N N . VAL A 1 285 ? 27.234 -2.998 17.359 1 70.25 285 VAL A N 1
ATOM 2252 C CA . VAL A 1 285 ? 27.547 -2.887 18.781 1 70.25 285 VAL A CA 1
ATOM 2253 C C . VAL A 1 285 ? 28.562 -1.759 19 1 70.25 285 VAL A C 1
ATOM 2255 O O . VAL A 1 285 ? 28.469 -1.01 19.969 1 70.25 285 VAL A O 1
ATOM 2258 N N . GLU A 1 286 ? 29.484 -1.703 18.266 1 60.34 286 GLU A N 1
ATOM 2259 C CA . GLU A 1 286 ? 30.5 -0.689 18.484 1 60.34 286 GLU A CA 1
ATOM 2260 C C . GLU A 1 286 ? 29.906 0.715 18.469 1 60.34 286 GLU A C 1
ATOM 2262 O O . GLU A 1 286 ? 30.391 1.612 19.156 1 60.34 286 GLU A O 1
ATOM 2267 N N . THR A 1 287 ? 28.938 0.821 17.719 1 53.5 287 THR A N 1
ATOM 2268 C CA . THR A 1 287 ? 28.312 2.133 17.562 1 53.5 287 THR A CA 1
ATOM 2269 C C . THR A 1 287 ? 27.172 2.311 18.562 1 53.5 287 THR A C 1
ATOM 2271 O O . THR A 1 287 ? 26.672 3.418 18.75 1 53.5 287 THR A O 1
ATOM 2274 N N . SER A 1 288 ? 26.688 1.092 19.109 1 53.5 288 SER A N 1
ATOM 2275 C CA . SER A 1 288 ? 25.516 1.099 19.984 1 53.5 288 SER A CA 1
ATOM 2276 C C . SER A 1 288 ? 25.812 1.832 21.281 1 53.5 288 SER A C 1
ATOM 2278 O O . SER A 1 288 ? 24.906 2.061 22.094 1 53.5 288 SER A O 1
ATOM 2280 N N . ASN A 1 289 ? 27.109 1.826 21.656 1 45.75 289 ASN A N 1
ATOM 2281 C CA . ASN A 1 289 ? 27.312 2.564 22.906 1 45.75 289 ASN A CA 1
ATOM 2282 C C . ASN A 1 289 ? 26.578 3.904 22.891 1 45.75 289 ASN A C 1
ATOM 2284 O O . ASN A 1 289 ? 26.672 4.672 23.844 1 45.75 289 ASN A O 1
ATOM 2288 N N . LEU A 1 290 ? 26.266 4.207 21.719 1 42.47 290 LEU A N 1
ATOM 2289 C CA . LEU A 1 290 ? 25.547 5.465 21.875 1 42.47 290 LEU A CA 1
ATOM 2290 C C . LEU A 1 290 ? 24.094 5.219 22.281 1 42.47 290 LEU A C 1
ATOM 2292 O O . LEU A 1 290 ? 23.344 4.539 21.562 1 42.47 290 LEU A O 1
ATOM 2296 N N . GLY A 1 291 ? 23.859 4.934 23.516 1 41.78 291 GLY A N 1
ATOM 2297 C CA . GLY A 1 291 ? 22.688 4.789 24.344 1 41.78 291 GLY A CA 1
ATOM 2298 C C . GLY A 1 291 ? 21.422 4.527 23.547 1 41.78 291 GLY A C 1
ATOM 2299 O O . GLY A 1 291 ? 20.344 4.34 24.125 1 41.78 291 GLY A O 1
ATOM 2300 N N . THR A 1 292 ? 21.266 4.934 22.266 1 45.25 292 THR A N 1
ATOM 2301 C CA . THR A 1 292 ? 20.016 5.168 21.547 1 45.25 292 THR A CA 1
ATOM 2302 C C . THR A 1 292 ? 19.719 4.027 20.578 1 45.25 292 THR A C 1
ATOM 2304 O O . THR A 1 292 ? 18.797 4.117 19.766 1 45.25 292 THR A O 1
ATOM 2307 N N . VAL A 1 293 ? 20.469 2.822 20.641 1 41.94 293 VAL A N 1
ATOM 2308 C CA . VAL A 1 293 ? 20.578 1.923 19.5 1 41.94 293 VAL A CA 1
ATOM 2309 C C . VAL A 1 293 ? 19.312 1.053 19.406 1 41.94 293 VAL A C 1
ATOM 2311 O O . VAL A 1 293 ? 18.922 0.623 18.312 1 41.94 293 VAL A O 1
ATOM 2314 N N . GLU A 1 294 ? 18.906 0.465 20.547 1 47.28 294 GLU A N 1
ATOM 2315 C CA . GLU A 1 294 ? 17.922 -0.6 20.422 1 47.28 294 GLU A CA 1
ATOM 2316 C C . GLU A 1 294 ? 16.781 -0.199 19.484 1 47.28 294 GLU A C 1
ATOM 2318 O O . GLU A 1 294 ? 16.141 -1.058 18.875 1 47.28 294 GLU A O 1
ATOM 2323 N N . ASP A 1 295 ? 16.469 1.124 19.406 1 52.97 295 ASP A N 1
ATOM 2324 C CA . ASP A 1 295 ? 15.203 1.566 18.828 1 52.97 295 ASP A CA 1
ATOM 2325 C C . ASP A 1 295 ? 15.406 2.16 17.438 1 52.97 295 ASP A C 1
ATOM 2327 O O . ASP A 1 295 ? 14.5 2.775 16.875 1 52.97 295 ASP A O 1
ATOM 2331 N N . SER A 1 296 ? 16.766 1.9 16.969 1 60.94 296 SER A N 1
ATOM 2332 C CA . SER A 1 296 ? 16.938 2.574 15.688 1 60.94 296 SER A CA 1
ATOM 2333 C C . SER A 1 296 ? 16.484 1.696 14.523 1 60.94 296 SER A C 1
ATOM 2335 O O . SER A 1 296 ? 16.516 0.468 14.625 1 60.94 296 SER A O 1
ATOM 2337 N N . HIS A 1 297 ? 15.57 2.113 13.703 1 81.06 297 HIS A N 1
ATOM 2338 C CA . HIS A 1 297 ? 15.086 1.445 12.5 1 81.06 297 HIS A CA 1
ATOM 2339 C C . HIS A 1 297 ? 16.234 1.155 11.531 1 81.06 297 HIS A C 1
ATOM 2341 O O . HIS A 1 297 ? 16.141 1.474 10.344 1 81.06 297 HIS A O 1
ATOM 2347 N N . LEU A 1 298 ? 17.5 0.654 12.219 1 91.88 298 LEU A N 1
ATOM 2348 C CA . LEU A 1 298 ? 18.672 0.219 11.469 1 91.88 298 LEU A CA 1
ATOM 2349 C C . LEU A 1 298 ? 18.844 -1.295 11.547 1 91.88 298 LEU A C 1
ATOM 2351 O O . LEU A 1 298 ? 18.141 -1.961 12.312 1 91.88 298 LEU A O 1
ATOM 2355 N N . TYR A 1 299 ? 19.766 -1.787 10.641 1 96.62 299 TYR A N 1
ATOM 2356 C CA . TYR A 1 299 ? 20.156 -3.193 10.633 1 96.62 299 TYR A CA 1
ATOM 2357 C C . TYR A 1 299 ? 21.672 -3.34 10.648 1 96.62 299 TYR A C 1
ATOM 2359 O O . TYR A 1 299 ? 22.391 -2.396 10.32 1 96.62 299 TYR A O 1
ATOM 2367 N N . THR A 1 300 ? 22.125 -4.422 11.141 1 96.88 300 THR A N 1
ATOM 2368 C CA . THR A 1 300 ? 23.547 -4.758 11.094 1 96.88 300 THR A CA 1
ATOM 2369 C C . THR A 1 300 ? 23.781 -6.008 10.25 1 96.88 300 THR A C 1
ATOM 2371 O O . THR A 1 300 ? 23.188 -7.059 10.508 1 96.88 300 THR A O 1
ATOM 2374 N N . LEU A 1 301 ? 24.516 -5.879 9.266 1 97.5 301 LEU A N 1
ATOM 2375 C CA . LEU A 1 301 ? 24.938 -6.969 8.398 1 97.5 301 LEU A CA 1
ATOM 2376 C C . LEU A 1 301 ? 26.328 -7.473 8.812 1 97.5 301 LEU A C 1
ATOM 2378 O O . LEU A 1 301 ? 27.281 -6.695 8.875 1 97.5 301 LEU A O 1
ATOM 2382 N N . LYS A 1 302 ? 26.406 -8.734 9.109 1 97.94 302 LYS A N 1
ATOM 2383 C CA . LYS A 1 302 ? 27.719 -9.328 9.414 1 97.94 302 LYS A CA 1
ATOM 2384 C C . LYS A 1 302 ? 28.281 -10.047 8.195 1 97.94 302 LYS A C 1
ATOM 2386 O O . LYS A 1 302 ? 27.703 -11 7.691 1 97.94 302 LYS A O 1
ATOM 2391 N N . VAL A 1 303 ? 29.359 -9.57 7.742 1 97.75 303 VAL A N 1
ATOM 2392 C CA . VAL A 1 303 ? 30.078 -10.148 6.609 1 97.75 303 VAL A CA 1
ATOM 2393 C C . VAL A 1 303 ? 31.391 -10.766 7.09 1 97.75 303 VAL A C 1
ATOM 2395 O O . VAL A 1 303 ? 32.156 -10.125 7.797 1 97.75 303 VAL A O 1
ATOM 2398 N N . LYS A 1 304 ? 31.625 -11.984 6.668 1 97.38 304 LYS A N 1
ATOM 2399 C CA . LYS A 1 304 ? 32.781 -12.734 7.117 1 97.38 304 LYS A CA 1
ATOM 2400 C C . LYS A 1 304 ? 34.062 -11.93 6.891 1 97.38 304 LYS A C 1
ATOM 2402 O O . LYS A 1 304 ? 34.938 -11.852 7.777 1 97.38 304 LYS A O 1
ATOM 2407 N N . GLU A 1 305 ? 34.219 -11.266 5.844 1 96.69 305 GLU A N 1
ATOM 2408 C CA . GLU A 1 305 ? 35.469 -10.609 5.402 1 96.69 305 GLU A CA 1
ATOM 2409 C C . GLU A 1 305 ? 35.562 -9.188 5.949 1 96.69 305 GLU A C 1
ATOM 2411 O O . GLU A 1 305 ? 36.625 -8.586 5.934 1 96.69 305 GLU A O 1
ATOM 2416 N N . GLN A 1 306 ? 34.406 -8.602 6.41 1 95.69 306 GLN A N 1
ATOM 2417 C CA . GLN A 1 306 ? 34.406 -7.18 6.738 1 95.69 306 GLN A CA 1
ATOM 2418 C C . GLN A 1 306 ? 33.938 -6.949 8.172 1 95.69 306 GLN A C 1
ATOM 2420 O O . GLN A 1 306 ? 34.094 -5.863 8.719 1 95.69 306 GLN A O 1
ATOM 2425 N N . GLY A 1 307 ? 33.344 -7.953 8.75 1 95.81 307 GLY A N 1
ATOM 2426 C CA . GLY A 1 307 ? 32.781 -7.754 10.078 1 95.81 307 GLY A CA 1
ATOM 2427 C C . GLY A 1 307 ? 31.359 -7.191 10.047 1 95.81 307 GLY A C 1
ATOM 2428 O O . GLY A 1 307 ? 30.578 -7.52 9.156 1 95.81 307 GLY A O 1
ATOM 2429 N N . GLU A 1 308 ? 31.031 -6.352 11.133 1 96.31 308 GLU A N 1
ATOM 2430 C CA . GLU A 1 308 ? 29.672 -5.828 11.258 1 96.31 308 GLU A CA 1
ATOM 2431 C C . GLU A 1 308 ? 29.531 -4.473 10.57 1 96.31 308 GLU A C 1
ATOM 2433 O O . GLU A 1 308 ? 30.359 -3.578 10.773 1 96.31 308 GLU A O 1
ATOM 2438 N N . ILE A 1 309 ? 28.578 -4.363 9.773 1 96.62 309 ILE A N 1
ATOM 2439 C CA . ILE A 1 309 ? 28.328 -3.156 8.992 1 96.62 309 ILE A CA 1
ATOM 2440 C C . ILE A 1 309 ? 26.906 -2.67 9.258 1 96.62 309 ILE A C 1
ATOM 2442 O O . ILE A 1 309 ? 25.938 -3.43 9.102 1 96.62 309 ILE A O 1
ATOM 2446 N N . GLY A 1 310 ? 26.719 -1.417 9.672 1 96.38 310 GLY A N 1
ATOM 2447 C CA . GLY A 1 310 ? 25.406 -0.826 9.805 1 96.38 310 GLY A CA 1
ATOM 2448 C C . GLY A 1 310 ? 24.781 -0.46 8.477 1 96.38 310 GLY A C 1
ATOM 2449 O O . GLY A 1 310 ? 25.422 0.15 7.621 1 96.38 310 GLY A O 1
ATOM 2450 N N . VAL A 1 311 ? 23.5 -0.949 8.266 1 97.81 311 VAL A N 1
ATOM 2451 C CA . VAL A 1 311 ? 22.812 -0.66 7 1 97.81 311 VAL A CA 1
ATOM 2452 C C . VAL A 1 311 ? 21.391 -0.201 7.277 1 97.81 311 VAL A C 1
ATOM 2454 O O . VAL A 1 311 ? 20.781 -0.607 8.266 1 97.81 311 VAL A O 1
ATOM 2457 N N . GLY A 1 312 ? 20.906 0.687 6.43 1 97.56 312 GLY A N 1
ATOM 2458 C CA . GLY A 1 312 ? 19.516 1.091 6.496 1 97.56 312 GLY A CA 1
ATOM 2459 C C . GLY A 1 312 ? 18.562 0.06 5.918 1 97.56 312 GLY A C 1
ATOM 2460 O O . GLY A 1 312 ? 17.406 -0.005 6.305 1 97.56 312 GLY A O 1
ATOM 2461 N N . MET A 1 313 ? 19.078 -0.688 5.02 1 97.81 313 MET A N 1
ATOM 2462 C CA . MET A 1 313 ? 18.297 -1.702 4.324 1 97.81 313 MET A CA 1
ATOM 2463 C C . MET A 1 313 ? 19.188 -2.781 3.734 1 97.81 313 MET A C 1
ATOM 2465 O O . MET A 1 313 ? 20.281 -2.486 3.248 1 97.81 313 MET A O 1
ATOM 2469 N N . CYS A 1 314 ? 18.719 -4.004 3.822 1 98.44 314 CYS A N 1
ATOM 2470 C CA . CYS A 1 314 ? 19.375 -5.137 3.172 1 98.44 314 CYS A CA 1
ATOM 2471 C C . CYS A 1 314 ? 18.406 -5.852 2.23 1 98.44 314 CYS A C 1
ATOM 2473 O O . CYS A 1 314 ? 17.453 -6.492 2.678 1 98.44 314 CYS A O 1
ATOM 2475 N N . VAL A 1 315 ? 18.625 -5.688 0.973 1 98.5 315 VAL A N 1
ATOM 2476 C CA . VAL A 1 315 ? 17.844 -6.402 -0.021 1 98.5 315 VAL A CA 1
ATOM 2477 C C . VAL A 1 315 ? 18.484 -7.75 -0.331 1 98.5 315 VAL A C 1
ATOM 2479 O O . VAL A 1 315 ? 19.656 -7.809 -0.7 1 98.5 315 VAL A O 1
ATOM 2482 N N . TRP A 1 316 ? 17.719 -8.812 -0.159 1 97.88 316 TRP A N 1
ATOM 2483 C CA . TRP A 1 316 ? 18.203 -10.18 -0.309 1 97.88 316 TRP A CA 1
ATOM 2484 C C . TRP A 1 316 ? 17.672 -10.812 -1.592 1 97.88 316 TRP A C 1
ATOM 2486 O O . TRP A 1 316 ? 16.484 -11.094 -1.704 1 97.88 316 TRP A O 1
ATOM 2496 N N . SER A 1 317 ? 18.516 -11.016 -2.516 1 93.75 317 SER A N 1
ATOM 2497 C CA . SER A 1 317 ? 18.172 -11.602 -3.807 1 93.75 317 SER A CA 1
ATOM 2498 C C . SER A 1 317 ? 19.141 -12.727 -4.168 1 93.75 317 SER A C 1
ATOM 2500 O O . SER A 1 317 ? 19.891 -12.625 -5.137 1 93.75 317 SER A O 1
ATOM 2502 N N . THR A 1 318 ? 19.156 -13.891 -3.451 1 87.25 318 THR A N 1
ATOM 2503 C CA . THR A 1 318 ? 20.219 -14.883 -3.539 1 87.25 318 THR A CA 1
ATOM 2504 C C . THR A 1 318 ? 19.688 -16.188 -4.137 1 87.25 318 THR A C 1
ATOM 2506 O O . THR A 1 318 ? 20.312 -17.234 -4 1 87.25 318 THR A O 1
ATOM 2509 N N . GLY A 1 319 ? 18.578 -16.203 -4.719 1 86.38 319 GLY A N 1
ATOM 2510 C CA . GLY A 1 319 ? 18.188 -17.406 -5.406 1 86.38 319 GLY A CA 1
ATOM 2511 C C . GLY A 1 319 ? 16.859 -17.969 -4.91 1 86.38 319 GLY A C 1
ATOM 2512 O O . GLY A 1 319 ? 16.109 -17.281 -4.219 1 86.38 319 GLY A O 1
ATOM 2513 N N . LEU A 1 320 ? 16.625 -19.25 -5.344 1 90.19 320 LEU A N 1
ATOM 2514 C CA . LEU A 1 320 ? 15.312 -19.859 -5.137 1 90.19 320 LEU A CA 1
ATOM 2515 C C . LEU A 1 320 ? 15.438 -21.188 -4.402 1 90.19 320 LEU A C 1
ATOM 2517 O O . LEU A 1 320 ? 16.5 -21.797 -4.398 1 90.19 320 LEU A O 1
ATOM 2521 N N . MET A 1 321 ? 14.438 -21.562 -3.689 1 90.94 321 MET A N 1
ATOM 2522 C CA . MET A 1 321 ? 14.344 -22.875 -3.055 1 90.94 321 MET A CA 1
ATOM 2523 C C . MET A 1 321 ? 13 -23.531 -3.344 1 90.94 321 MET A C 1
ATOM 2525 O O . MET A 1 321 ? 12.086 -22.875 -3.855 1 90.94 321 MET A O 1
ATOM 2529 N N . GLN A 1 322 ? 12.906 -24.828 -2.979 1 92.56 322 GLN A N 1
ATOM 2530 C CA . GLN A 1 322 ? 11.727 -25.625 -3.289 1 92.56 322 GLN A CA 1
ATOM 2531 C C . GLN A 1 322 ? 10.492 -25.078 -2.586 1 92.56 322 GLN A C 1
ATOM 2533 O O . GLN A 1 322 ? 10.562 -24.672 -1.423 1 92.56 322 GLN A O 1
ATOM 2538 N N . ASN A 1 323 ? 9.383 -25.031 -3.305 1 94.06 323 ASN A N 1
ATOM 2539 C CA . ASN A 1 323 ? 8.078 -24.688 -2.742 1 94.06 323 ASN A CA 1
ATOM 2540 C C . ASN A 1 323 ? 7.594 -25.766 -1.774 1 94.06 323 ASN A C 1
ATOM 2542 O O . ASN A 1 323 ? 7.543 -26.938 -2.125 1 94.06 323 ASN A O 1
ATOM 2546 N N . PRO A 1 324 ? 7.207 -25.344 -0.575 1 92.81 324 PRO A N 1
ATOM 2547 C CA . PRO A 1 324 ? 6.75 -26.328 0.414 1 92.81 324 PRO A CA 1
ATOM 2548 C C . PRO A 1 324 ? 5.59 -27.172 -0.09 1 92.81 324 PRO A C 1
ATOM 2550 O O . PRO A 1 324 ? 5.461 -28.344 0.29 1 92.81 324 PRO A O 1
ATOM 2553 N N . PHE A 1 325 ? 4.738 -26.703 -0.85 1 95.12 325 PHE A N 1
ATOM 2554 C CA . PHE A 1 325 ? 3.66 -27.484 -1.444 1 95.12 325 PHE A CA 1
ATOM 2555 C C . PHE A 1 325 ? 4.219 -28.625 -2.281 1 95.12 325 PHE A C 1
ATOM 2557 O O . PHE A 1 325 ? 3.727 -29.75 -2.207 1 95.12 325 PHE A O 1
ATOM 2564 N N . VAL A 1 326 ? 5.23 -28.328 -3.1 1 95.12 326 VAL A N 1
ATOM 2565 C CA . VAL A 1 326 ? 5.883 -29.344 -3.932 1 95.12 326 VAL A CA 1
ATOM 2566 C C . VAL A 1 326 ? 6.566 -30.375 -3.045 1 95.12 326 VAL A C 1
ATOM 2568 O O . VAL A 1 326 ? 6.5 -31.578 -3.318 1 95.12 326 VAL A O 1
ATOM 2571 N N . HIS A 1 327 ? 7.117 -29.906 -2.02 1 91.62 327 HIS A N 1
ATOM 2572 C CA . HIS A 1 327 ? 7.828 -30.781 -1.099 1 91.62 327 HIS A CA 1
ATOM 2573 C C . HIS A 1 327 ? 6.863 -31.719 -0.369 1 91.62 327 HIS A C 1
ATOM 2575 O O . HIS A 1 327 ? 7.141 -32.906 -0.214 1 91.62 327 HIS A O 1
ATOM 2581 N N . ASN A 1 328 ? 5.73 -31.219 0.053 1 88.62 328 ASN A N 1
ATOM 2582 C CA . ASN A 1 328 ? 4.832 -31.969 0.93 1 88.62 328 ASN A CA 1
ATOM 2583 C C . ASN A 1 328 ? 3.746 -32.688 0.138 1 88.62 328 ASN A C 1
ATOM 2585 O O . ASN A 1 328 ? 3.537 -33.875 0.316 1 88.62 328 ASN A O 1
ATOM 2589 N N . ALA A 1 329 ? 3.109 -32 -0.767 1 86.25 329 ALA A N 1
ATOM 2590 C CA . ALA A 1 329 ? 1.908 -32.5 -1.42 1 86.25 329 ALA A CA 1
ATOM 2591 C C . ALA A 1 329 ? 2.264 -33.312 -2.672 1 86.25 329 ALA A C 1
ATOM 2593 O O . ALA A 1 329 ? 1.495 -34.156 -3.105 1 86.25 329 ALA A O 1
ATOM 2594 N N . LEU A 1 330 ? 3.334 -33.031 -3.271 1 88.12 330 LEU A N 1
ATOM 2595 C CA . LEU A 1 330 ? 3.746 -33.688 -4.496 1 88.12 330 LEU A CA 1
ATOM 2596 C C . LEU A 1 330 ? 5.016 -34.5 -4.266 1 88.12 330 LEU A C 1
ATOM 2598 O O . LEU A 1 330 ? 6.016 -34.312 -4.957 1 88.12 330 LEU A O 1
ATOM 2602 N N . SER A 1 331 ? 4.961 -35.281 -3.299 1 88.19 331 SER A N 1
ATOM 2603 C CA . SER A 1 331 ? 6.023 -36.219 -2.945 1 88.19 331 SER A CA 1
ATOM 2604 C C . SER A 1 331 ? 5.539 -37.656 -3.004 1 88.19 331 SER A C 1
ATOM 2606 O O . SER A 1 331 ? 5.332 -38.219 -4.09 1 88.19 331 SER A O 1
ATOM 2608 N N . SER A 1 332 ? 5.039 -38.188 -1.882 1 83.69 332 SER A N 1
ATOM 2609 C CA . SER A 1 332 ? 4.551 -39.562 -1.868 1 83.69 332 SER A CA 1
ATOM 2610 C C . SER A 1 332 ? 3.141 -39.656 -2.439 1 83.69 332 SER A C 1
ATOM 2612 O O . SER A 1 332 ? 2.289 -38.812 -2.143 1 83.69 332 SER A O 1
ATOM 2614 N N . VAL A 1 333 ? 2.986 -40.594 -3.322 1 85.94 333 VAL A N 1
ATOM 2615 C CA . VAL A 1 333 ? 1.673 -40.844 -3.906 1 85.94 333 VAL A CA 1
ATOM 2616 C C . VAL A 1 333 ? 0.894 -41.812 -3.023 1 85.94 333 VAL A C 1
ATOM 2618 O O . VAL A 1 333 ? 1.299 -42.969 -2.85 1 85.94 333 VAL A O 1
ATOM 2621 N N . ARG A 1 334 ? -0.156 -41.406 -2.461 1 84.25 334 ARG A N 1
ATOM 2622 C CA . ARG A 1 334 ? -0.937 -42.219 -1.534 1 84.25 334 ARG A CA 1
ATOM 2623 C C . ARG A 1 334 ? -1.47 -43.469 -2.221 1 84.25 334 ARG A C 1
ATOM 2625 O O . ARG A 1 334 ? -1.303 -44.562 -1.711 1 84.25 334 ARG A O 1
ATOM 2632 N N . GLU A 1 335 ? -2.139 -43.25 -3.371 1 87.62 335 GLU A N 1
ATOM 2633 C CA . GLU A 1 335 ? -2.664 -44.344 -4.203 1 87.62 335 GLU A CA 1
ATOM 2634 C C . GLU A 1 335 ? -2.402 -44.062 -5.684 1 87.62 335 GLU A C 1
ATOM 2636 O O . GLU A 1 335 ? -2.611 -42.969 -6.164 1 87.62 335 GLU A O 1
ATOM 2641 N N . ALA A 1 336 ? -1.939 -45.125 -6.277 1 87.94 336 ALA A N 1
ATOM 2642 C CA . ALA A 1 336 ? -1.575 -44.969 -7.688 1 87.94 336 ALA A CA 1
ATOM 2643 C C . ALA A 1 336 ? -2.811 -44.75 -8.555 1 87.94 336 ALA A C 1
ATOM 2645 O O . ALA A 1 336 ? -3.832 -45.406 -8.375 1 87.94 336 ALA A O 1
ATOM 2646 N N . PRO A 1 337 ? -2.699 -43.75 -9.414 1 89.88 337 PRO A N 1
ATOM 2647 C CA . PRO A 1 337 ? -3.781 -43.656 -10.391 1 89.88 337 PRO A CA 1
ATOM 2648 C C . PRO A 1 337 ? -3.77 -44.781 -11.414 1 89.88 337 PRO A C 1
ATOM 2650 O O . PRO A 1 337 ? -2.748 -45.469 -11.586 1 89.88 337 PRO A O 1
ATOM 2653 N N . THR A 1 338 ? -4.859 -45 -12.117 1 86 338 THR A N 1
ATOM 2654 C CA . THR A 1 338 ? -5.02 -46.156 -12.984 1 86 338 THR A CA 1
ATOM 2655 C C . THR A 1 338 ? -4.422 -45.875 -14.367 1 86 338 THR A C 1
ATOM 2657 O O . THR A 1 338 ? -4.215 -46.812 -15.148 1 86 338 THR A O 1
ATOM 2660 N N . ASN A 1 339 ? -4.086 -44.75 -14.602 1 88.56 339 ASN A N 1
ATOM 2661 C CA . ASN A 1 339 ? -3.727 -44.438 -15.977 1 88.56 339 ASN A CA 1
ATOM 2662 C C . ASN A 1 339 ? -2.244 -44.094 -16.109 1 88.56 339 ASN A C 1
ATOM 2664 O O . ASN A 1 339 ? -1.836 -43.406 -17.047 1 88.56 339 ASN A O 1
ATOM 2668 N N . LEU A 1 340 ? -1.455 -44.5 -15.148 1 90.88 340 LEU A N 1
ATOM 2669 C CA . LEU A 1 340 ? -0.021 -44.25 -15.258 1 90.88 340 LEU A CA 1
ATOM 2670 C C . LEU A 1 340 ? 0.569 -45 -16.453 1 90.88 340 LEU A C 1
ATOM 2672 O O . LEU A 1 340 ? 0.192 -46.125 -16.75 1 90.88 340 LEU A O 1
ATOM 2676 N N . VAL A 1 341 ? 1.479 -44.312 -17.109 1 88.94 341 VAL A N 1
ATOM 2677 C CA . VAL A 1 341 ? 2.176 -44.906 -18.234 1 88.94 341 VAL A CA 1
ATOM 2678 C C . VAL A 1 341 ? 3.564 -45.375 -17.797 1 88.94 341 VAL A C 1
ATOM 2680 O O . VAL A 1 341 ? 4.418 -44.531 -17.453 1 88.94 341 VAL A O 1
ATOM 2683 N N . LEU A 1 342 ? 3.777 -46.656 -17.828 1 86.88 342 LEU A N 1
ATOM 2684 C CA . LEU A 1 342 ? 5.047 -47.219 -17.375 1 86.88 342 LEU A CA 1
ATOM 2685 C C . LEU A 1 342 ? 6.098 -47.156 -18.469 1 86.88 342 LEU A C 1
ATOM 2687 O O . LEU A 1 342 ? 5.773 -47.281 -19.656 1 86.88 342 LEU A O 1
AT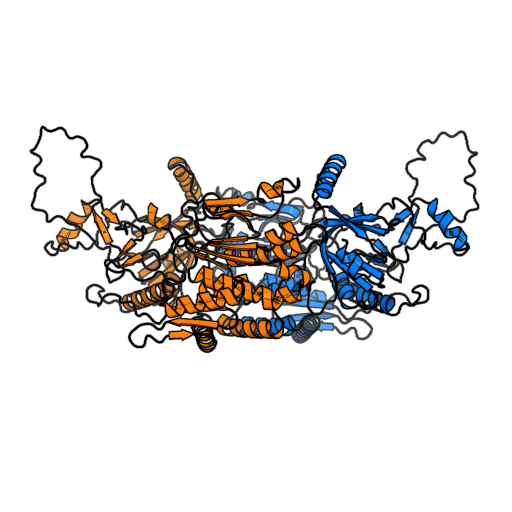OM 2691 N N . SER A 1 343 ? 7.332 -46.719 -18.094 1 74.81 343 SER A N 1
ATOM 2692 C CA . SER A 1 343 ? 8.43 -46.594 -19.047 1 74.81 343 SER A CA 1
ATOM 2693 C C . SER A 1 343 ? 8.844 -47.938 -19.609 1 74.81 343 SER A C 1
ATOM 2695 O O . SER A 1 343 ? 9.43 -48 -20.703 1 74.81 343 SER A O 1
ATOM 2697 N N . ASN A 1 344 ? 8.641 -49.156 -18.906 1 63.38 344 ASN A N 1
ATOM 2698 C CA . ASN A 1 344 ? 9.148 -50.406 -19.453 1 63.38 344 ASN A CA 1
ATOM 2699 C C . ASN A 1 344 ? 8.352 -50.844 -20.672 1 63.38 344 ASN A C 1
ATOM 2701 O O . ASN A 1 344 ? 7.133 -51.031 -20.594 1 63.38 344 ASN A O 1
ATOM 2705 N N . PRO A 1 345 ? 8.992 -50.719 -21.859 1 53.31 345 PRO A N 1
ATOM 2706 C CA . PRO A 1 345 ? 8.414 -51.031 -23.156 1 53.31 345 PRO A CA 1
ATOM 2707 C C . PRO A 1 345 ? 7.715 -52.406 -23.188 1 53.31 345 PRO A C 1
ATOM 2709 O O . PRO A 1 345 ? 6.832 -52.625 -24.016 1 53.31 345 PRO A O 1
ATOM 2712 N N . SER A 1 346 ? 8.188 -53.344 -22.438 1 53.66 346 SER A N 1
ATOM 2713 C CA . SER A 1 346 ? 7.707 -54.688 -22.75 1 53.66 346 SER A CA 1
ATOM 2714 C C . SER A 1 346 ? 6.379 -54.969 -22.062 1 53.66 346 SER A C 1
ATOM 2716 O O . SER A 1 346 ? 5.797 -56.031 -22.25 1 53.66 346 SER A O 1
ATOM 2718 N N . THR A 1 347 ? 5.953 -54.062 -21.25 1 52.62 347 THR A N 1
ATOM 2719 C CA . THR A 1 347 ? 4.758 -54.406 -20.5 1 52.62 347 THR A CA 1
ATOM 2720 C C . THR A 1 347 ? 3.504 -53.906 -21.203 1 52.62 347 THR A C 1
ATOM 2722 O O . THR A 1 347 ? 3.359 -52.688 -21.406 1 52.62 347 THR A O 1
ATOM 2725 N N . PRO A 1 348 ? 2.629 -54.75 -21.781 1 53.84 348 PRO A N 1
ATOM 2726 C CA . PRO A 1 348 ? 1.368 -54.344 -22.391 1 53.84 348 PRO A CA 1
ATOM 2727 C C . PRO A 1 348 ? 0.556 -53.406 -21.469 1 53.84 348 PRO A C 1
ATOM 2729 O O . PRO A 1 348 ? 0.641 -53.531 -20.25 1 53.84 348 PRO A O 1
ATOM 2732 N N . GLN A 1 349 ? -0.123 -52.375 -21.969 1 53.88 349 GLN A N 1
ATOM 2733 C CA . GLN A 1 349 ? -0.918 -51.344 -21.281 1 53.88 349 GLN A CA 1
ATOM 2734 C C . GLN A 1 349 ? -1.882 -52 -20.281 1 53.88 349 GLN A C 1
ATOM 2736 O O . GLN A 1 349 ? -2.084 -51.469 -19.188 1 53.88 349 GLN A O 1
ATOM 2741 N N . SER A 1 350 ? -2.625 -53.031 -20.75 1 51.91 350 SER A N 1
ATOM 2742 C CA . SER A 1 350 ? -3.623 -53.719 -19.938 1 51.91 350 SER A CA 1
ATOM 2743 C C . SER A 1 350 ? -3.016 -54.219 -18.641 1 51.91 350 SER A C 1
ATOM 2745 O O . SER A 1 350 ? -3.674 -54.219 -17.594 1 51.91 350 SER A O 1
ATOM 2747 N N . SER A 1 351 ? -1.782 -54.594 -18.703 1 55.56 351 SER A N 1
ATOM 2748 C CA . SER A 1 351 ? -1.097 -55.156 -17.547 1 55.56 351 SER A CA 1
ATOM 2749 C C . SER A 1 351 ? -0.432 -54.094 -16.719 1 55.56 351 SER A C 1
ATOM 2751 O O . SER A 1 351 ? -0.138 -54.281 -15.531 1 55.56 351 SER A O 1
ATOM 2753 N N . SER A 1 352 ? -0.434 -52.938 -17.312 1 60.78 352 SER A N 1
ATOM 2754 C CA . SER A 1 352 ? 0.271 -51.812 -16.688 1 60.78 352 SER A CA 1
ATOM 2755 C C . SER A 1 352 ? -0.482 -51.312 -15.461 1 60.78 352 SER A C 1
ATOM 2757 O O . SER A 1 352 ? 0.125 -51.031 -14.43 1 60.78 352 SER A O 1
ATOM 2759 N N . SER A 1 353 ? -1.803 -51.281 -15.594 1 67.12 353 SER A N 1
ATOM 2760 C CA . SER A 1 353 ? -2.592 -50.812 -14.469 1 67.12 353 SER A CA 1
ATOM 2761 C C . SER A 1 353 ? -2.443 -51.719 -13.25 1 67.12 353 SER A C 1
ATOM 2763 O O . SER A 1 353 ? -2.258 -51.25 -12.133 1 67.12 353 SER A O 1
ATOM 2765 N N . SER A 1 354 ? -2.492 -52.906 -13.547 1 70.12 354 SER A N 1
ATOM 2766 C CA . SER A 1 354 ? -2.393 -53.875 -12.453 1 70.12 354 SER A CA 1
ATOM 2767 C C . SER A 1 354 ? -1.015 -53.812 -11.797 1 70.12 354 SER A C 1
ATOM 2769 O O . SER A 1 354 ? -0.898 -53.906 -10.57 1 70.12 354 SER A O 1
ATOM 2771 N N . ILE A 1 355 ? -0.058 -53.625 -12.539 1 69.31 355 ILE A N 1
ATOM 2772 C CA . ILE A 1 355 ? 1.309 -53.562 -12.031 1 69.31 355 ILE A CA 1
ATOM 2773 C C . ILE A 1 355 ? 1.521 -52.25 -11.266 1 69.31 355 ILE A C 1
ATOM 2775 O O . ILE A 1 355 ? 2.084 -52.25 -10.172 1 69.31 355 ILE A O 1
ATOM 2779 N N . SER A 1 356 ? 1.022 -51.219 -11.836 1 73.12 356 SER A N 1
ATOM 2780 C CA . SER A 1 356 ? 1.218 -49.906 -11.25 1 73.12 356 SER A CA 1
ATOM 2781 C C . SER A 1 356 ? 0.539 -49.781 -9.891 1 73.12 356 SER A C 1
ATOM 2783 O O . SER A 1 356 ? 1.05 -49.125 -8.992 1 73.12 356 SER A O 1
ATOM 2785 N N . GLU A 1 357 ? -0.513 -50.469 -9.766 1 77.5 357 GLU A N 1
ATOM 2786 C CA . GLU A 1 357 ? -1.282 -50.406 -8.531 1 77.5 357 GLU A CA 1
ATOM 2787 C C . GLU A 1 357 ? -0.537 -51.062 -7.375 1 77.5 357 GLU A C 1
ATOM 2789 O O . GLU A 1 357 ? -0.796 -50.75 -6.207 1 77.5 357 GLU A O 1
ATOM 2794 N N . LYS A 1 358 ? 0.465 -51.875 -7.668 1 77.5 358 LYS A N 1
ATOM 2795 C CA . LYS A 1 358 ? 1.19 -52.625 -6.645 1 77.5 358 LYS A CA 1
ATOM 2796 C C . LYS A 1 358 ? 2.465 -51.906 -6.23 1 77.5 358 LYS A C 1
ATOM 2798 O O . LYS A 1 358 ? 3.113 -52.281 -5.254 1 77.5 358 LYS A O 1
ATOM 2803 N N . ILE A 1 359 ? 2.676 -50.875 -6.949 1 80.25 359 ILE A N 1
ATOM 2804 C CA . ILE A 1 359 ? 3.893 -50.125 -6.68 1 80.25 359 ILE A CA 1
ATOM 2805 C C . ILE A 1 359 ? 3.555 -48.875 -5.871 1 80.25 359 ILE A C 1
ATOM 2807 O O . ILE A 1 359 ? 2.559 -48.188 -6.148 1 80.25 359 ILE A O 1
ATOM 2811 N N . ARG A 1 360 ? 4.363 -48.625 -4.785 1 85.62 360 ARG A N 1
ATOM 2812 C CA . ARG A 1 360 ? 4.305 -47.344 -4.094 1 85.62 360 ARG A CA 1
ATOM 2813 C C . ARG A 1 360 ? 5.121 -46.281 -4.828 1 85.62 360 ARG A C 1
ATOM 2815 O O . ARG A 1 360 ? 6.352 -46.344 -4.875 1 85.62 360 ARG A O 1
ATOM 2822 N N . TRP A 1 361 ? 4.398 -45.312 -5.363 1 92.06 361 TRP A N 1
ATOM 2823 C CA . TRP A 1 361 ? 5.047 -44.344 -6.23 1 92.06 361 TRP A CA 1
ATOM 2824 C C . TRP A 1 361 ? 5.398 -43.062 -5.465 1 92.06 361 TRP A C 1
ATOM 2826 O O . TRP A 1 361 ? 4.734 -42.719 -4.484 1 92.06 361 TRP A O 1
ATOM 2836 N N . THR A 1 362 ? 6.441 -42.438 -5.902 1 93.81 362 THR A N 1
ATOM 2837 C CA . THR A 1 362 ? 6.82 -41.125 -5.461 1 93.81 362 THR A CA 1
ATOM 2838 C C . THR A 1 362 ? 7.102 -40.219 -6.656 1 93.81 362 THR A C 1
ATOM 2840 O O . THR A 1 362 ? 7.602 -40.656 -7.684 1 93.81 362 THR A O 1
ATOM 2843 N N . VAL A 1 363 ? 6.699 -39 -6.512 1 96.12 363 VAL A N 1
ATOM 2844 C CA . VAL A 1 363 ? 6.988 -38.031 -7.566 1 96.12 363 VAL A CA 1
ATOM 2845 C C . VAL A 1 363 ? 8.5 -37.812 -7.676 1 96.12 363 VAL A C 1
ATOM 2847 O O . VAL A 1 363 ? 9.172 -37.594 -6.668 1 96.12 363 VAL A O 1
ATOM 2850 N N . LYS A 1 364 ? 9.023 -37.969 -8.867 1 95.56 364 LYS A N 1
ATOM 2851 C CA . LYS A 1 364 ? 10.453 -37.781 -9.086 1 95.56 364 LYS A CA 1
ATOM 2852 C C . LYS A 1 364 ? 10.852 -36.312 -8.938 1 95.56 364 LYS A C 1
ATOM 2854 O O . LYS A 1 364 ? 10.219 -35.438 -9.516 1 95.56 364 LYS A O 1
ATOM 2859 N N . LYS A 1 365 ? 11.914 -36.062 -8.18 1 95.44 365 LYS A N 1
ATOM 2860 C CA . LYS A 1 365 ? 12.375 -34.688 -7.91 1 95.44 365 LYS A CA 1
ATOM 2861 C C . LYS A 1 365 ? 13.859 -34.531 -8.227 1 95.44 365 LYS A C 1
ATOM 2863 O O . LYS A 1 365 ? 14.617 -35.531 -8.156 1 95.44 365 LYS A O 1
ATOM 2868 N N . ASP A 1 366 ? 14.125 -33.344 -8.617 1 94.12 366 ASP A N 1
ATOM 2869 C CA . ASP A 1 366 ? 15.547 -33.031 -8.758 1 94.12 366 ASP A CA 1
ATOM 2870 C C . ASP A 1 366 ? 16.25 -33.031 -7.398 1 94.12 366 ASP A C 1
ATOM 2872 O O . ASP A 1 366 ? 15.742 -32.469 -6.43 1 94.12 366 ASP A O 1
ATOM 2876 N N . ALA A 1 367 ? 17.344 -33.656 -7.309 1 90.12 367 ALA A N 1
ATOM 2877 C CA . ALA A 1 367 ? 18.047 -33.875 -6.039 1 90.12 367 ALA A CA 1
ATOM 2878 C C . ALA A 1 367 ? 18.547 -32.562 -5.453 1 90.12 367 ALA A C 1
ATOM 2880 O O . ALA A 1 367 ? 18.609 -32.406 -4.234 1 90.12 367 ALA A O 1
ATOM 2881 N N . LYS A 1 368 ? 18.875 -31.672 -6.238 1 87.06 368 LYS A N 1
ATOM 2882 C CA . LYS A 1 368 ? 19.484 -30.438 -5.773 1 87.06 368 LYS A CA 1
ATOM 2883 C C . LYS A 1 368 ? 18.406 -29.375 -5.488 1 87.06 368 LYS A C 1
ATOM 2885 O O . LYS A 1 368 ? 18.312 -28.875 -4.371 1 87.06 368 LYS A O 1
ATOM 2890 N N . SER A 1 369 ? 17.531 -29.141 -6.383 1 88.88 369 SER A N 1
ATOM 2891 C CA . SER A 1 369 ? 16.578 -28.047 -6.289 1 88.88 369 SER A CA 1
ATOM 2892 C C . SER A 1 369 ? 15.273 -28.484 -5.645 1 88.88 369 SER A C 1
ATOM 2894 O O . SER A 1 369 ? 14.5 -27.656 -5.16 1 88.88 369 SER A O 1
ATOM 2896 N N . GLY A 1 370 ? 14.992 -29.781 -5.707 1 92.38 370 GLY A N 1
ATOM 2897 C CA . GLY A 1 370 ? 13.719 -30.297 -5.215 1 92.38 370 GLY A CA 1
ATOM 2898 C C . GLY A 1 370 ? 12.586 -30.094 -6.203 1 92.38 370 GLY A C 1
ATOM 2899 O O . GLY A 1 370 ? 11.438 -30.438 -5.91 1 92.38 370 GLY A O 1
ATOM 2900 N N . SER A 1 371 ? 12.867 -29.609 -7.406 1 94.81 371 SER A N 1
ATOM 2901 C CA . SER A 1 371 ? 11.852 -29.391 -8.43 1 94.81 371 SER A CA 1
ATOM 2902 C C . SER A 1 371 ? 11.305 -30.703 -8.977 1 94.81 371 SER A C 1
ATOM 2904 O O . SER A 1 371 ? 11.992 -31.719 -8.945 1 94.81 371 SER A O 1
ATOM 2906 N N . ILE A 1 372 ? 10.133 -30.656 -9.469 1 97.56 372 ILE A N 1
ATOM 2907 C CA . ILE A 1 372 ? 9.492 -31.828 -10.055 1 97.56 372 ILE A CA 1
ATOM 2908 C C . ILE A 1 372 ? 10.141 -32.156 -11.398 1 97.56 372 ILE A C 1
ATOM 2910 O O . ILE A 1 372 ? 10.344 -31.281 -12.234 1 97.56 372 ILE A O 1
ATOM 2914 N N . ILE A 1 373 ? 10.461 -33.406 -11.555 1 97.38 373 ILE A N 1
ATOM 2915 C CA . ILE A 1 373 ? 11.031 -33.844 -12.828 1 97.38 373 ILE A CA 1
ATOM 2916 C C . ILE A 1 373 ? 9.906 -34.219 -13.789 1 97.38 373 ILE A C 1
ATOM 2918 O O . ILE A 1 373 ? 8.984 -34.938 -13.406 1 97.38 373 ILE A O 1
ATOM 2922 N N . THR A 1 374 ? 9.977 -33.75 -14.992 1 97.56 374 THR A N 1
ATOM 2923 C CA . THR A 1 374 ? 8.984 -34.031 -16.016 1 97.56 374 THR A CA 1
ATOM 2924 C C . THR A 1 374 ? 9.641 -34.656 -17.25 1 97.56 374 THR A C 1
ATOM 2926 O O . THR A 1 374 ? 10.867 -34.625 -17.391 1 97.56 374 THR A O 1
ATOM 2929 N N . ASP A 1 375 ? 8.828 -35.312 -18.047 1 95.62 375 ASP A N 1
ATOM 2930 C CA . ASP A 1 375 ? 9.328 -35.719 -19.359 1 95.62 375 ASP A CA 1
ATOM 2931 C C . ASP A 1 375 ? 9.352 -34.531 -20.328 1 95.62 375 ASP A C 1
ATOM 2933 O O . ASP A 1 375 ? 9.125 -33.406 -19.922 1 95.62 375 ASP A O 1
ATOM 2937 N N . ALA A 1 376 ? 9.633 -34.75 -21.562 1 95.25 376 ALA A N 1
ATOM 2938 C CA . ALA A 1 376 ? 9.789 -33.719 -22.562 1 95.25 376 ALA A CA 1
ATOM 2939 C C . ALA A 1 376 ? 8.453 -33.031 -22.875 1 95.25 376 ALA A C 1
ATOM 2941 O O . ALA A 1 376 ? 8.422 -31.969 -23.484 1 95.25 376 ALA A O 1
ATOM 2942 N N . HIS A 1 377 ? 7.398 -33.75 -22.5 1 95.88 377 HIS A N 1
ATOM 2943 C CA . HIS A 1 377 ? 6.066 -33.188 -22.734 1 95.88 377 HIS A CA 1
ATOM 2944 C C . HIS A 1 377 ? 5.5 -32.562 -21.469 1 95.88 377 HIS A C 1
ATOM 2946 O O . HIS A 1 377 ? 4.289 -32.344 -21.359 1 95.88 377 HIS A O 1
ATOM 2952 N N . LEU A 1 378 ? 6.34 -32.25 -20.469 1 97.44 378 LEU A N 1
ATOM 2953 C CA . LEU A 1 378 ? 6.062 -31.531 -19.234 1 97.44 378 LEU A CA 1
ATOM 2954 C C . LEU A 1 378 ? 5.18 -32.344 -18.312 1 97.44 378 LEU A C 1
ATOM 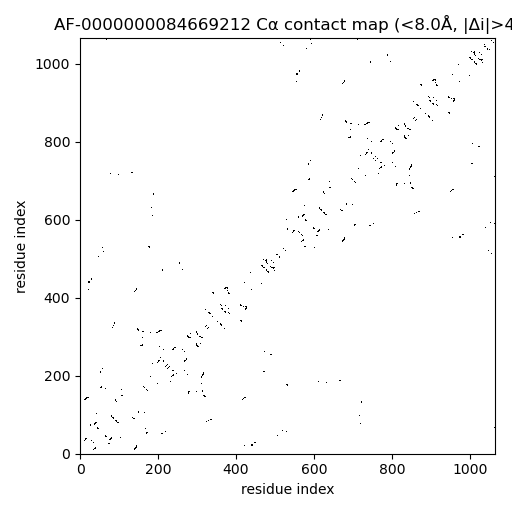2956 O O . LEU A 1 378 ? 4.586 -31.812 -17.375 1 97.44 378 LEU A O 1
ATOM 2960 N N . ARG A 1 379 ? 5.023 -33.688 -18.594 1 96.94 379 ARG A N 1
ATOM 2961 C CA . ARG A 1 379 ? 4.246 -34.594 -17.75 1 96.94 379 ARG A CA 1
ATOM 2962 C C . ARG A 1 379 ? 5.066 -35.062 -16.547 1 96.94 379 ARG A C 1
ATOM 2964 O O . ARG A 1 379 ? 6.254 -35.375 -16.688 1 96.94 379 ARG A O 1
ATOM 2971 N N . VAL A 1 380 ? 4.457 -35.094 -15.43 1 97.38 380 VAL A N 1
ATOM 2972 C CA . VAL A 1 380 ? 5.133 -35.406 -14.172 1 97.38 380 VAL A CA 1
ATOM 2973 C C . VAL A 1 380 ? 5.609 -36.875 -14.188 1 97.38 380 VAL A C 1
ATOM 2975 O O . VAL A 1 380 ? 4.855 -37.781 -14.555 1 97.38 380 VAL A O 1
ATOM 2978 N N . LYS A 1 381 ? 6.801 -37.094 -13.742 1 96.38 381 LYS A N 1
ATOM 2979 C CA . LYS A 1 381 ? 7.375 -38.438 -13.656 1 96.38 381 LYS A CA 1
ATOM 2980 C C . LYS A 1 381 ? 7.312 -38.969 -12.227 1 96.38 381 LYS A C 1
ATOM 2982 O O . LYS A 1 381 ? 7.449 -38.219 -11.266 1 96.38 381 LYS A O 1
ATOM 2987 N N . LEU A 1 382 ? 7.105 -40.219 -12.156 1 95.19 382 LEU A N 1
ATOM 2988 C CA . LEU A 1 382 ? 7.062 -40.938 -10.875 1 95.19 382 LEU A CA 1
ATOM 2989 C C . LEU A 1 382 ? 8.094 -42.062 -10.836 1 95.19 382 LEU A C 1
ATOM 2991 O O . LEU A 1 382 ? 8.477 -42.594 -11.875 1 95.19 382 LEU A O 1
ATOM 2995 N N . VAL A 1 383 ? 8.562 -42.375 -9.641 1 93.31 383 VAL A N 1
ATOM 2996 C CA . VAL A 1 383 ? 9.492 -43.469 -9.406 1 93.31 383 VAL A CA 1
ATOM 2997 C C . VAL A 1 383 ? 9 -44.312 -8.219 1 93.31 383 VAL A C 1
ATOM 2999 O O . VAL A 1 383 ? 8.281 -43.812 -7.355 1 93.31 383 VAL A O 1
ATOM 3002 N N . PRO A 1 384 ? 9.297 -45.625 -8.297 1 90.06 384 PRO A N 1
ATOM 3003 C CA . PRO A 1 384 ? 8.93 -46.438 -7.133 1 90.06 384 PRO A CA 1
ATOM 3004 C C . PRO A 1 384 ? 9.586 -45.938 -5.844 1 90.06 384 PRO A C 1
ATOM 3006 O O . PRO A 1 384 ? 10.75 -45.531 -5.859 1 90.06 384 PRO A O 1
ATOM 3009 N N . ALA A 1 385 ? 8.844 -45.875 -4.773 1 86.12 385 ALA A N 1
ATOM 3010 C CA . ALA A 1 385 ? 9.352 -45.438 -3.479 1 86.12 385 ALA A CA 1
ATOM 3011 C C . ALA A 1 385 ? 10.383 -46.406 -2.924 1 86.12 385 ALA A C 1
ATOM 3013 O O . ALA A 1 385 ? 10.234 -47.625 -3.064 1 86.12 385 ALA A O 1
ATOM 3014 N N . ASN A 1 386 ? 11.758 -46.219 -2.803 1 65.94 386 ASN A N 1
ATOM 3015 C CA . ASN A 1 386 ? 12.742 -47.094 -2.213 1 65.94 386 ASN A CA 1
ATOM 3016 C C . ASN A 1 386 ? 12.289 -47.625 -0.847 1 65.94 386 ASN A C 1
ATOM 3018 O O . ASN A 1 386 ? 11.82 -46.844 -0.015 1 65.94 386 ASN A O 1
ATOM 3022 N N . ASN A 1 387 ? 11.789 -48.812 -0.772 1 48.5 387 ASN A N 1
ATOM 3023 C CA . ASN A 1 387 ? 11.594 -49.469 0.513 1 48.5 387 ASN A CA 1
ATOM 3024 C C . ASN A 1 387 ? 12.828 -49.344 1.396 1 48.5 387 ASN A C 1
ATOM 3026 O O . ASN A 1 387 ? 13.672 -50.25 1.427 1 48.5 387 ASN A O 1
ATOM 3030 N N . THR A 1 388 ? 13.695 -48.406 1.34 1 39.66 388 THR A N 1
ATOM 3031 C CA . THR A 1 388 ? 14.852 -48.531 2.223 1 39.66 388 THR A CA 1
ATOM 3032 C C . THR A 1 388 ? 14.406 -48.781 3.66 1 39.66 388 THR A C 1
ATOM 3034 O O . THR A 1 388 ? 15.227 -49.062 4.535 1 39.66 388 THR A O 1
ATOM 3037 N N . ASN A 1 389 ? 13.219 -48.406 4.137 1 36.06 389 ASN A N 1
ATOM 3038 C CA . ASN A 1 389 ? 13.258 -48.562 5.582 1 36.06 389 ASN A CA 1
ATOM 3039 C C . ASN A 1 389 ? 13.328 -50.062 5.965 1 36.06 389 ASN A C 1
ATOM 3041 O O . ASN A 1 389 ? 13.508 -50.375 7.141 1 36.06 389 ASN A O 1
ATOM 3045 N N . ASN A 1 390 ? 12.578 -50.938 5.277 1 33.88 390 ASN A N 1
ATOM 3046 C CA . ASN A 1 390 ? 12.367 -52.094 6.133 1 33.88 390 ASN A CA 1
ATOM 3047 C C . ASN A 1 390 ? 13.625 -52.969 6.23 1 33.88 390 ASN A C 1
ATOM 3049 O O . ASN A 1 390 ? 13.578 -54.062 6.762 1 33.88 390 ASN A O 1
ATOM 3053 N N . ASN A 1 391 ? 14.531 -52.875 5.273 1 33.72 391 ASN A N 1
ATOM 3054 C CA . ASN A 1 391 ? 15.367 -54.062 5.414 1 33.72 391 ASN A CA 1
ATOM 3055 C C . ASN A 1 391 ? 16.297 -53.969 6.617 1 33.72 391 ASN A C 1
ATOM 3057 O O . ASN A 1 391 ? 17.516 -53.844 6.461 1 33.72 391 ASN A O 1
ATOM 3061 N N . ASN A 1 392 ? 16.016 -53.062 7.641 1 33.22 392 ASN A N 1
ATOM 3062 C CA . ASN A 1 392 ? 17 -53.344 8.672 1 33.22 392 ASN A CA 1
ATOM 3063 C C . ASN A 1 392 ? 16.906 -54.781 9.18 1 33.22 392 ASN A C 1
ATOM 3065 O O . ASN A 1 392 ? 17.516 -55.156 10.18 1 33.22 392 ASN A O 1
ATOM 3069 N N . ASN A 1 393 ? 15.648 -55.406 9.102 1 31.41 393 ASN A N 1
ATOM 3070 C CA . ASN A 1 393 ? 15.773 -56.656 9.805 1 31.41 393 ASN A CA 1
ATOM 3071 C C . ASN A 1 393 ? 16.656 -57.656 9.039 1 31.41 393 ASN A C 1
ATOM 3073 O O . ASN A 1 393 ? 16.266 -58.125 7.977 1 31.41 393 ASN A O 1
ATOM 3077 N N . ASN A 1 394 ? 17.984 -57.406 9.062 1 31.62 394 ASN A N 1
ATOM 3078 C CA . ASN A 1 394 ? 19.047 -58.344 8.695 1 31.62 394 ASN A CA 1
ATOM 3079 C C . ASN A 1 394 ? 18.812 -59.719 9.297 1 31.62 394 ASN A C 1
ATOM 3081 O O . ASN A 1 394 ? 19.391 -60.062 10.336 1 31.62 394 ASN A O 1
ATOM 3085 N N . ASP A 1 395 ? 17.5 -60.094 9.641 1 30.97 395 ASP A N 1
ATOM 3086 C CA . ASP A 1 395 ? 17.641 -61.5 10.055 1 30.97 395 ASP A CA 1
ATOM 3087 C C . ASP A 1 395 ? 18.188 -62.375 8.922 1 30.97 395 ASP A C 1
ATOM 3089 O O . ASP A 1 395 ? 17.672 -62.312 7.801 1 30.97 395 ASP A O 1
ATOM 3093 N N . PRO A 1 396 ? 19.5 -62.844 8.961 1 34.81 396 PRO A N 1
ATOM 3094 C CA . PRO A 1 396 ? 20.25 -63.656 8 1 34.81 396 PRO A CA 1
ATOM 3095 C C . PRO A 1 396 ? 19.438 -64.812 7.426 1 34.81 396 PRO A C 1
ATOM 3097 O O . PRO A 1 396 ? 19.891 -65.5 6.48 1 34.81 396 PRO A O 1
ATOM 3100 N N . GLU A 1 397 ? 18.453 -65.312 8.297 1 31.23 397 GLU A N 1
ATOM 3101 C CA . GLU A 1 397 ? 18.141 -66.688 8 1 31.23 397 GLU A CA 1
ATOM 3102 C C . GLU A 1 397 ? 17.391 -66.812 6.68 1 31.23 397 GLU A C 1
ATOM 3104 O O . GLU A 1 397 ? 17.562 -67.812 5.969 1 31.23 397 GLU A O 1
ATOM 3109 N N . ASN A 1 398 ? 16.094 -66.375 6.621 1 29.78 398 ASN A N 1
ATOM 3110 C CA . ASN A 1 398 ? 15.32 -67 5.578 1 29.78 398 ASN A CA 1
ATOM 3111 C C . ASN A 1 398 ? 15.594 -66.438 4.203 1 29.78 398 ASN A C 1
ATOM 3113 O O . ASN A 1 398 ? 15.148 -65.312 3.912 1 29.78 398 ASN A O 1
ATOM 3117 N N . PRO A 1 399 ? 16.703 -66.812 3.506 1 31.53 399 PRO A N 1
ATOM 3118 C CA . PRO A 1 399 ? 17.094 -66.438 2.15 1 31.53 399 PRO A CA 1
ATOM 3119 C C . PRO A 1 399 ? 15.938 -66.5 1.159 1 31.53 399 PRO A C 1
ATOM 3121 O O . PRO A 1 399 ? 16.062 -66.062 0.016 1 31.53 399 PRO A O 1
ATOM 3124 N N . SER A 1 400 ? 14.875 -67.312 1.507 1 31.12 400 SER A N 1
ATOM 3125 C CA . SER A 1 400 ? 14.172 -67.875 0.358 1 31.12 400 SER A CA 1
ATOM 3126 C C . SER A 1 400 ? 13.312 -66.812 -0.335 1 31.12 400 SER A C 1
ATOM 3128 O O . SER A 1 400 ? 12.594 -67.125 -1.286 1 31.12 400 SER A O 1
ATOM 3130 N N . GLN A 1 401 ? 12.891 -65.812 0.397 1 30.34 401 GLN A N 1
ATOM 3131 C CA . GLN A 1 401 ? 11.859 -65.188 -0.428 1 30.34 401 GLN A CA 1
ATOM 3132 C C . GLN A 1 401 ? 12.469 -64.562 -1.694 1 30.34 401 GLN A C 1
ATOM 3134 O O . GLN A 1 401 ? 13.211 -63.594 -1.628 1 30.34 401 GLN A O 1
ATOM 3139 N N . HIS A 1 402 ? 12.789 -65.438 -2.68 1 29.97 402 HIS A N 1
ATOM 3140 C CA . HIS A 1 402 ? 12.992 -65.125 -4.09 1 29.97 402 HIS A CA 1
ATOM 3141 C C . HIS A 1 402 ? 11.992 -64.062 -4.57 1 29.97 402 HIS A C 1
ATOM 3143 O O . HIS A 1 402 ? 10.781 -64.312 -4.57 1 29.97 402 HIS A O 1
ATOM 3149 N N . THR A 1 403 ? 12.125 -62.812 -4.152 1 33.34 403 THR A N 1
ATOM 3150 C CA . THR A 1 403 ? 11.375 -61.812 -4.898 1 33.34 403 THR A CA 1
ATOM 3151 C C . THR A 1 403 ? 11.297 -62.188 -6.379 1 33.34 403 THR A C 1
ATOM 3153 O O . THR A 1 403 ? 12.305 -62.562 -6.98 1 33.34 403 THR A O 1
ATOM 3156 N N . ASN A 1 404 ? 10.219 -62.844 -6.797 1 34.19 404 ASN A N 1
ATOM 3157 C CA . ASN A 1 404 ? 9.938 -63.188 -8.188 1 34.19 404 ASN A CA 1
ATOM 3158 C C . ASN A 1 404 ? 10.57 -62.188 -9.141 1 34.19 404 ASN A C 1
ATOM 3160 O O . ASN A 1 404 ? 10.289 -60.969 -9.07 1 34.19 404 ASN A O 1
ATOM 3164 N N . GLN A 1 405 ? 11.695 -62.469 -9.766 1 36.62 405 GLN A N 1
ATOM 3165 C CA . GLN A 1 405 ? 12.664 -61.969 -10.75 1 36.62 405 GLN A CA 1
ATOM 3166 C C . GLN A 1 405 ? 11.953 -61.344 -11.953 1 36.62 405 GLN A C 1
ATOM 3168 O O . GLN A 1 405 ? 12.555 -60.594 -12.711 1 36.62 405 GLN A O 1
ATOM 3173 N N . ASN A 1 406 ? 10.812 -61.906 -12.375 1 38.12 406 ASN A N 1
ATOM 3174 C CA . ASN A 1 406 ? 10.438 -61.719 -13.766 1 38.12 406 ASN A CA 1
ATOM 3175 C C . ASN A 1 406 ? 9.727 -60.375 -13.961 1 38.12 406 ASN A C 1
ATOM 3177 O O . ASN A 1 406 ? 9.125 -60.125 -15.008 1 38.12 406 ASN A O 1
ATOM 3181 N N . THR A 1 407 ? 9.109 -59.844 -12.977 1 45.19 407 THR A N 1
ATOM 3182 C CA . THR A 1 407 ? 8.477 -58.625 -13.422 1 45.19 407 THR A CA 1
ATOM 3183 C C . THR A 1 407 ? 9.523 -57.531 -13.727 1 45.19 407 THR A C 1
ATOM 3185 O O . THR A 1 407 ? 10.367 -57.219 -12.883 1 45.19 407 THR A O 1
ATOM 3188 N N . PRO A 1 408 ? 9.773 -57.312 -15.055 1 50.22 408 PRO A N 1
ATOM 3189 C CA . PRO A 1 408 ? 10.75 -56.281 -15.398 1 50.22 408 PRO A CA 1
ATOM 3190 C C . PRO A 1 408 ? 10.688 -55.094 -14.461 1 50.22 408 PRO A C 1
ATOM 3192 O O . PRO A 1 408 ? 9.602 -54.688 -14.016 1 50.22 408 PRO A O 1
ATOM 3195 N N . ALA A 1 409 ? 11.773 -54.719 -13.75 1 59.81 409 ALA A N 1
ATOM 3196 C CA . ALA A 1 409 ? 11.961 -53.719 -12.719 1 59.81 409 ALA A CA 1
ATOM 3197 C C . ALA A 1 409 ? 11.445 -52.344 -13.195 1 59.81 409 ALA A C 1
ATOM 3199 O O . ALA A 1 409 ? 11.969 -51.781 -14.156 1 59.81 409 ALA A O 1
ATOM 3200 N N . VAL A 1 410 ? 10.164 -52.094 -13.125 1 67.44 410 VAL A N 1
ATOM 3201 C CA . VAL A 1 410 ? 9.625 -50.75 -13.438 1 67.44 410 VAL A CA 1
ATOM 3202 C C . VAL A 1 410 ? 10.406 -49.688 -12.672 1 67.44 410 VAL A C 1
ATOM 3204 O O . VAL A 1 410 ? 10.5 -49.75 -11.445 1 67.44 410 VAL A O 1
ATOM 3207 N N . THR A 1 411 ? 11.062 -48.875 -13.469 1 79.44 411 THR A N 1
ATOM 3208 C CA . THR A 1 411 ? 11.961 -47.906 -12.844 1 79.44 411 THR A CA 1
ATOM 3209 C C . THR A 1 411 ? 11.32 -46.531 -12.797 1 79.44 411 THR A C 1
ATOM 3211 O O . THR A 1 411 ? 11.648 -45.719 -11.93 1 79.44 411 THR A O 1
ATOM 3214 N N . GLU A 1 412 ? 10.344 -46.312 -13.719 1 91.56 412 GLU A N 1
ATOM 3215 C CA . GLU A 1 412 ? 9.75 -44.969 -13.766 1 91.56 412 GLU A CA 1
ATOM 3216 C C . GLU A 1 412 ? 8.367 -45 -14.406 1 91.56 412 GLU A C 1
ATOM 3218 O O . GLU A 1 412 ? 8.023 -45.969 -15.102 1 91.56 412 GLU A O 1
ATOM 3223 N N . ALA A 1 413 ? 7.543 -44.125 -14.109 1 93.25 413 ALA A N 1
ATOM 3224 C CA . ALA A 1 413 ? 6.234 -43.906 -14.727 1 93.25 413 ALA A CA 1
ATOM 3225 C C . ALA A 1 413 ? 5.973 -42.438 -15.008 1 93.25 413 ALA A C 1
ATOM 3227 O O . ALA A 1 413 ? 6.668 -41.562 -14.477 1 93.25 413 ALA A O 1
ATOM 3228 N N . VAL A 1 414 ? 5.066 -42.188 -15.938 1 94 414 VAL A N 1
ATOM 3229 C CA . VAL A 1 414 ? 4.645 -40.844 -16.266 1 94 414 VAL A CA 1
ATOM 3230 C C . VAL A 1 414 ? 3.146 -40.688 -16.031 1 94 414 VAL A C 1
ATOM 3232 O O . VAL A 1 414 ? 2.365 -41.594 -16.375 1 94 414 VAL A O 1
ATOM 3235 N N . HIS A 1 415 ? 2.742 -39.656 -15.289 1 94.44 415 HIS A N 1
ATOM 3236 C CA . HIS A 1 415 ? 1.327 -39.312 -15.172 1 94.44 415 HIS A CA 1
ATOM 3237 C C . HIS A 1 415 ? 0.836 -38.531 -16.391 1 94.44 415 HIS A C 1
ATOM 3239 O O . HIS A 1 415 ? 1.233 -37.406 -16.609 1 94.44 415 HIS A O 1
ATOM 3245 N N . PRO A 1 416 ? -0.031 -39.062 -17.219 1 93.81 416 PRO A N 1
ATOM 3246 C CA . PRO A 1 416 ? -0.369 -38.438 -18.5 1 93.81 416 PRO A CA 1
ATOM 3247 C C . PRO A 1 416 ? -1.212 -37.156 -18.359 1 93.81 416 PRO A C 1
ATOM 3249 O O . PRO A 1 416 ? -1.33 -36.375 -19.297 1 93.81 416 PRO A O 1
ATOM 3252 N N . ASP A 1 417 ? -1.813 -36.875 -17.141 1 95.75 417 ASP A N 1
ATOM 3253 C CA . ASP A 1 417 ? -2.758 -35.75 -17 1 95.75 417 ASP A CA 1
ATOM 3254 C C . ASP A 1 417 ? -2.268 -34.75 -15.969 1 95.75 417 ASP A C 1
ATOM 3256 O O . ASP A 1 417 ? -3.016 -33.844 -15.562 1 95.75 417 ASP A O 1
ATOM 3260 N N . VAL A 1 418 ? -1.067 -34.906 -15.484 1 97.5 418 VAL A N 1
ATOM 3261 C CA . VAL A 1 418 ? -0.493 -33.969 -14.516 1 97.5 418 VAL A CA 1
ATOM 3262 C C . VAL A 1 418 ? 0.802 -33.406 -15.07 1 97.5 418 VAL A C 1
ATOM 3264 O O . VAL A 1 418 ? 1.714 -34.125 -15.453 1 97.5 418 VAL A O 1
ATOM 3267 N N . PHE A 1 419 ? 0.836 -32.062 -15.141 1 98.38 419 PHE A N 1
ATOM 3268 C CA . PHE A 1 419 ? 1.956 -31.359 -15.727 1 98.38 419 PHE A CA 1
ATOM 3269 C C . PHE A 1 419 ? 2.605 -30.438 -14.703 1 98.38 419 PHE A C 1
ATOM 3271 O O . PHE A 1 419 ? 1.948 -29.969 -13.766 1 98.38 419 PHE A O 1
ATOM 3278 N N . ALA A 1 420 ? 3.887 -30.172 -14.844 1 98.44 420 ALA A N 1
ATOM 3279 C CA . ALA A 1 420 ? 4.609 -29.188 -14.039 1 98.44 420 ALA A CA 1
ATOM 3280 C C . ALA A 1 420 ? 5.484 -28.297 -14.914 1 98.44 420 ALA A C 1
ATOM 3282 O O . ALA A 1 420 ? 6.195 -28.781 -15.797 1 98.44 420 ALA A O 1
ATOM 3283 N N . LEU A 1 421 ? 5.387 -27.047 -14.742 1 96.81 421 LEU A N 1
ATOM 3284 C CA . LEU A 1 421 ? 6.199 -26.109 -15.5 1 96.81 421 LEU A CA 1
ATOM 3285 C C . LEU A 1 421 ? 6.488 -24.859 -14.672 1 96.81 421 LEU A C 1
ATOM 3287 O O . LEU A 1 421 ? 5.938 -24.688 -13.586 1 96.81 421 LEU A O 1
ATOM 3291 N N . GLY A 1 422 ? 7.363 -24.016 -15.203 1 95.06 422 GLY A N 1
ATOM 3292 C CA . GLY A 1 422 ? 7.941 -22.938 -14.406 1 95.06 422 GLY A CA 1
ATOM 3293 C C . GLY A 1 422 ? 9.102 -23.391 -13.547 1 95.06 422 GLY A C 1
ATOM 3294 O O . GLY A 1 422 ? 9.719 -24.422 -13.82 1 95.06 422 GLY A O 1
ATOM 3295 N N . ASP A 1 423 ? 9.336 -22.594 -12.5 1 93.75 423 ASP A N 1
ATOM 3296 C CA . ASP A 1 423 ? 10.523 -22.844 -11.688 1 93.75 423 ASP A CA 1
ATOM 3297 C C . ASP A 1 423 ? 10.328 -24.094 -10.812 1 93.75 423 ASP A C 1
ATOM 3299 O O . ASP A 1 423 ? 11.305 -24.641 -10.297 1 93.75 423 ASP A O 1
ATOM 3303 N N . CYS A 1 424 ? 9.117 -24.594 -10.711 1 96.5 424 CYS A N 1
ATOM 3304 C CA . CYS A 1 424 ? 8.898 -25.766 -9.867 1 96.5 424 CYS A CA 1
ATOM 3305 C C . CYS A 1 424 ? 9.062 -27.047 -10.672 1 96.5 424 CYS A C 1
ATOM 3307 O O . CYS A 1 424 ? 8.992 -28.141 -10.109 1 96.5 424 CYS A O 1
ATOM 3309 N N . GLY A 1 425 ? 9.273 -26.953 -11.992 1 96.62 425 GLY A N 1
ATOM 3310 C CA . GLY A 1 425 ? 9.406 -28.109 -12.844 1 96.62 425 GLY A CA 1
ATOM 3311 C C . GLY A 1 425 ? 10.648 -28.078 -13.711 1 96.62 425 GLY A C 1
ATOM 3312 O O . GLY A 1 425 ? 11 -27.031 -14.266 1 96.62 425 GLY A O 1
ATOM 3313 N N . ILE A 1 426 ? 11.32 -29.234 -13.789 1 96.62 426 ILE A N 1
ATOM 3314 C CA . ILE A 1 426 ? 12.5 -29.391 -14.633 1 96.62 426 ILE A CA 1
ATOM 3315 C C . ILE A 1 426 ? 12.297 -30.547 -15.602 1 96.62 426 ILE A C 1
ATOM 3317 O O . ILE A 1 426 ? 11.906 -31.641 -15.188 1 96.62 426 ILE A O 1
ATOM 3321 N N . ILE A 1 427 ? 12.484 -30.297 -16.875 1 97.12 427 ILE A N 1
ATOM 3322 C CA . ILE A 1 427 ? 12.453 -31.391 -17.844 1 97.12 427 ILE A CA 1
ATOM 3323 C C . ILE A 1 427 ? 13.68 -32.281 -17.672 1 97.12 427 ILE A C 1
ATOM 3325 O O . ILE A 1 427 ? 14.812 -31.781 -17.672 1 97.12 427 ILE A O 1
ATOM 3329 N N . GLN A 1 428 ? 13.43 -33.531 -17.516 1 95.19 428 GLN A N 1
ATOM 3330 C CA . GLN A 1 428 ? 14.523 -34.469 -17.297 1 95.19 428 GLN A CA 1
ATOM 3331 C C . GLN A 1 428 ? 15.602 -34.312 -18.359 1 95.19 428 GLN A C 1
ATOM 3333 O O . GLN A 1 428 ? 15.297 -34.25 -19.562 1 95.19 428 GLN A O 1
ATOM 3338 N N . GLY A 1 429 ? 16.781 -34.25 -17.859 1 92.5 429 GLY A N 1
ATOM 3339 C CA . GLY A 1 429 ? 17.906 -34.188 -18.766 1 92.5 429 GLY A CA 1
ATOM 3340 C C . GLY A 1 429 ? 18.219 -32.75 -19.234 1 92.5 429 GLY A C 1
ATOM 3341 O O . GLY A 1 429 ? 19.109 -32.562 -20.047 1 92.5 429 GLY A O 1
ATOM 3342 N N . THR A 1 430 ? 17.438 -31.797 -18.797 1 92.38 430 THR A N 1
ATOM 3343 C CA . THR A 1 430 ? 17.688 -30.422 -19.188 1 92.38 430 THR A CA 1
ATOM 3344 C C . THR A 1 430 ? 18 -29.562 -17.969 1 92.38 430 THR A C 1
ATOM 3346 O O . THR A 1 430 ? 17.797 -30 -16.828 1 92.38 430 THR A O 1
ATOM 3349 N N . SER A 1 431 ? 18.656 -28.391 -18.281 1 88.31 431 SER A N 1
ATOM 3350 C CA . SER A 1 431 ? 18.953 -27.406 -17.25 1 88.31 431 SER A CA 1
ATOM 3351 C C . SER A 1 431 ? 18.641 -26 -17.734 1 88.31 431 SER A C 1
ATOM 3353 O O . SER A 1 431 ? 19.484 -25.109 -17.641 1 88.31 431 SER A O 1
ATOM 3355 N N . TYR A 1 432 ? 17.375 -25.875 -18.125 1 89.94 432 TYR A N 1
ATOM 3356 C CA . TYR A 1 432 ? 16.984 -24.547 -18.578 1 89.94 432 TYR A CA 1
ATOM 3357 C C . TYR A 1 432 ? 17.047 -23.531 -17.453 1 89.94 432 TYR A C 1
ATOM 3359 O O . TYR A 1 432 ? 16.781 -23.875 -16.297 1 89.94 432 TYR A O 1
ATOM 3367 N N . PRO A 1 433 ? 17.422 -22.297 -17.812 1 84.81 433 PRO A N 1
ATOM 3368 C CA . PRO A 1 433 ? 17.484 -21.297 -16.75 1 84.81 433 PRO A CA 1
ATOM 3369 C C . PRO A 1 433 ? 16.109 -21 -16.141 1 84.81 433 PRO A C 1
ATOM 3371 O O . PRO A 1 433 ? 15.086 -21.125 -16.828 1 84.81 433 PRO A O 1
ATOM 3374 N N . ALA A 1 434 ? 16.094 -20.609 -14.914 1 87.19 434 ALA A N 1
ATOM 3375 C CA . ALA A 1 434 ? 14.867 -20.25 -14.219 1 87.19 434 ALA A CA 1
ATOM 3376 C C . ALA A 1 434 ? 14.438 -18.828 -14.578 1 87.19 434 ALA A C 1
ATOM 3378 O O . ALA A 1 434 ? 14.609 -17.906 -13.781 1 87.19 434 ALA A O 1
ATOM 3379 N N . THR A 1 435 ? 13.883 -18.625 -15.742 1 86.5 435 THR A N 1
ATOM 3380 C CA . THR A 1 435 ? 13.523 -17.297 -16.25 1 86.5 435 THR A CA 1
ATOM 3381 C C . THR A 1 435 ? 12.062 -17.266 -16.672 1 86.5 435 THR A C 1
ATOM 3383 O O . THR A 1 435 ? 11.453 -18.312 -16.906 1 86.5 435 THR A O 1
ATOM 3386 N N . ALA A 1 436 ? 11.617 -16.031 -16.719 1 88.62 436 ALA A N 1
ATOM 3387 C CA . ALA A 1 436 ? 10.266 -15.781 -17.219 1 88.62 436 ALA A CA 1
ATOM 3388 C C . ALA A 1 436 ? 10.094 -16.312 -18.625 1 88.62 436 ALA A C 1
ATOM 3390 O O . ALA A 1 436 ? 9.031 -16.844 -18.984 1 88.62 436 ALA A O 1
ATOM 3391 N N . GLN A 1 437 ? 11.062 -16.266 -19.391 1 87.19 437 GLN A N 1
ATOM 3392 C CA . GLN A 1 437 ? 11.031 -16.672 -20.797 1 87.19 437 GLN A CA 1
ATOM 3393 C C . GLN A 1 437 ? 10.789 -18.188 -20.906 1 87.19 437 GLN A C 1
ATOM 3395 O O . GLN A 1 437 ? 9.938 -18.625 -21.688 1 87.19 437 GLN A O 1
ATOM 3400 N N . VAL A 1 438 ? 11.516 -18.938 -20.125 1 92.25 438 VAL A N 1
ATOM 3401 C CA . VAL A 1 438 ? 11.375 -20.375 -20.156 1 92.25 438 VAL A CA 1
ATOM 3402 C C . VAL A 1 438 ? 9.977 -20.781 -19.672 1 92.25 438 VAL A C 1
ATOM 3404 O O . VAL A 1 438 ? 9.312 -21.609 -20.312 1 92.25 438 VAL A O 1
ATOM 3407 N N . ALA A 1 439 ? 9.586 -20.172 -18.609 1 94.88 439 ALA A N 1
ATOM 3408 C CA . ALA A 1 439 ? 8.266 -20.469 -18.047 1 94.88 439 ALA A CA 1
ATOM 3409 C C . ALA A 1 439 ? 7.16 -20.172 -19.047 1 94.88 439 ALA A C 1
ATOM 3411 O O . ALA A 1 439 ? 6.27 -21 -19.266 1 94.88 439 ALA A O 1
ATOM 3412 N N . SER A 1 440 ? 7.242 -19.062 -19.688 1 93.38 440 SER A N 1
ATOM 3413 C CA . SER A 1 440 ? 6.211 -18.641 -20.641 1 93.38 440 SER A CA 1
ATOM 3414 C C . SER A 1 440 ? 6.215 -19.531 -21.875 1 93.38 440 SER A C 1
ATOM 3416 O O . SER A 1 440 ? 5.152 -19.891 -22.391 1 93.38 440 SER A O 1
ATOM 3418 N N . GLN A 1 441 ? 7.391 -19.875 -22.406 1 94.12 441 GLN A N 1
ATOM 3419 C CA . GLN A 1 441 ? 7.473 -20.719 -23.578 1 94.12 441 GLN A CA 1
ATOM 3420 C C . GLN A 1 441 ? 6.926 -22.125 -23.281 1 94.12 441 GLN A C 1
ATOM 3422 O O . GLN A 1 441 ? 6.219 -22.703 -24.109 1 94.12 441 GLN A O 1
ATOM 3427 N N . LYS A 1 442 ? 7.281 -22.641 -22.109 1 97 442 LYS A N 1
ATOM 3428 C CA . LYS A 1 442 ? 6.711 -23.922 -21.719 1 97 442 LYS A CA 1
ATOM 3429 C C . LYS A 1 442 ? 5.188 -23.859 -21.656 1 97 442 LYS A C 1
ATOM 3431 O O . LYS A 1 442 ? 4.504 -24.766 -22.141 1 97 442 LYS A O 1
ATOM 3436 N N . ALA A 1 443 ? 4.707 -22.781 -21.141 1 97.44 443 ALA A N 1
ATOM 3437 C CA . ALA A 1 443 ? 3.27 -22.594 -20.969 1 97.44 443 ALA A CA 1
ATOM 3438 C C . ALA A 1 443 ? 2.561 -22.547 -22.312 1 97.44 443 ALA A C 1
ATOM 3440 O O . ALA A 1 443 ? 1.553 -23.234 -22.516 1 97.44 443 ALA A O 1
ATOM 3441 N N . VAL A 1 444 ? 3.074 -21.75 -23.219 1 95.25 444 VAL A N 1
ATOM 3442 C CA . VAL A 1 444 ? 2.488 -21.625 -24.547 1 95.25 444 VAL A CA 1
ATOM 3443 C C . VAL A 1 444 ? 2.529 -22.984 -25.266 1 95.25 444 VAL A C 1
ATOM 3445 O O . VAL A 1 444 ? 1.549 -23.391 -25.891 1 95.25 444 VAL A O 1
ATOM 3448 N N . TRP A 1 445 ? 3.615 -23.625 -25.172 1 95.69 445 TRP A N 1
ATOM 3449 C CA . TRP A 1 445 ? 3.773 -24.938 -25.797 1 95.69 445 TRP A CA 1
ATOM 3450 C C . TRP A 1 445 ? 2.715 -25.906 -25.281 1 95.69 445 TRP A C 1
ATOM 3452 O O . TRP A 1 445 ? 2.037 -26.578 -26.078 1 95.69 445 TRP A O 1
ATOM 3462 N N . LEU A 1 446 ? 2.568 -26.031 -24 1 96.81 446 LEU A N 1
ATOM 3463 C CA . LEU A 1 446 ? 1.621 -26.953 -23.406 1 96.81 446 LEU A CA 1
ATOM 3464 C C . LEU A 1 446 ? 0.193 -26.625 -23.828 1 96.81 446 LEU A C 1
ATOM 3466 O O . LEU A 1 446 ? -0.554 -27.516 -24.234 1 96.81 446 LEU A O 1
ATOM 3470 N N . ALA A 1 447 ? -0.158 -25.375 -23.703 1 96 447 ALA A N 1
ATOM 3471 C CA . ALA A 1 447 ? -1.517 -24.953 -24.047 1 96 447 ALA A CA 1
ATOM 3472 C C . ALA A 1 447 ? -1.845 -25.266 -25.5 1 96 447 ALA A C 1
ATOM 3474 O O . ALA A 1 447 ? -2.934 -25.75 -25.812 1 96 447 ALA A O 1
ATOM 3475 N N . LYS A 1 448 ? -0.897 -24.984 -26.391 1 94.25 448 LYS A N 1
ATOM 3476 C CA . LYS A 1 448 ? -1.115 -25.25 -27.797 1 94.25 448 LYS A CA 1
ATOM 3477 C C . LYS A 1 448 ? -1.337 -26.75 -28.062 1 94.25 448 LYS A C 1
ATOM 3479 O O . LYS A 1 448 ? -2.199 -27.125 -28.859 1 94.25 448 LYS A O 1
ATOM 3484 N N . HIS A 1 449 ? -0.619 -27.562 -27.438 1 94.31 449 HIS A N 1
ATOM 3485 C CA . HIS A 1 449 ? -0.742 -29 -27.625 1 94.31 449 HIS A CA 1
ATOM 3486 C C . HIS A 1 449 ? -2.043 -29.531 -27.016 1 94.31 449 HIS A C 1
ATOM 3488 O O . HIS A 1 449 ? -2.695 -30.406 -27.594 1 94.31 449 HIS A O 1
ATOM 3494 N N . LEU A 1 450 ? -2.385 -29.031 -25.844 1 95.19 450 LEU A N 1
ATOM 3495 C CA . LEU A 1 450 ? -3.664 -29.406 -25.266 1 95.19 450 LEU A CA 1
ATOM 3496 C C . LEU A 1 450 ? -4.82 -28.984 -26.156 1 95.19 450 LEU A C 1
ATOM 3498 O O . LEU A 1 450 ? -5.781 -29.734 -26.344 1 95.19 450 LEU A O 1
ATOM 3502 N N . ASN A 1 451 ? -4.695 -27.812 -26.656 1 95.44 451 ASN A N 1
ATOM 3503 C CA . ASN A 1 451 ? -5.75 -27.266 -27.516 1 95.44 451 ASN A CA 1
ATOM 3504 C C . ASN A 1 451 ? -5.914 -28.094 -28.797 1 95.44 451 ASN A C 1
ATOM 3506 O O . ASN A 1 451 ? -7.02 -28.203 -29.328 1 95.44 451 ASN A O 1
ATOM 3510 N N . LYS A 1 452 ? -4.918 -28.625 -29.344 1 91.69 452 LYS A N 1
ATOM 3511 C CA . LYS A 1 452 ? -4.961 -29.438 -30.562 1 91.69 452 LYS A CA 1
ATOM 3512 C C . LYS A 1 452 ? -5.418 -30.859 -30.266 1 91.69 452 LYS A C 1
ATOM 3514 O O . LYS A 1 452 ? -5.734 -31.625 -31.188 1 91.69 452 LYS A O 1
ATOM 3519 N N . SER A 1 453 ? -5.715 -31.203 -29.125 1 76.88 453 SER A N 1
ATOM 3520 C CA . SER A 1 453 ? -6.16 -32.531 -28.688 1 76.88 453 SER A CA 1
ATOM 3521 C C . SER A 1 453 ? -5.297 -33.625 -29.297 1 76.88 453 SER A C 1
ATOM 3523 O O . SER A 1 453 ? -5.816 -34.656 -29.719 1 76.88 453 SER A O 1
ATOM 3525 N N . THR A 1 454 ? -4.125 -33.344 -29.516 1 68.06 454 THR A N 1
ATOM 3526 C CA . THR A 1 454 ? -3.221 -34.312 -30.109 1 68.06 454 THR A CA 1
ATOM 3527 C C . THR A 1 454 ? -2.688 -35.281 -29.031 1 68.06 454 THR A C 1
ATOM 3529 O O . THR A 1 454 ? -2.602 -34.906 -27.859 1 68.06 454 THR A O 1
ATOM 3532 N N . ASN A 1 455 ? -2.605 -36.531 -29.422 1 71.12 455 ASN A N 1
ATOM 3533 C CA . ASN A 1 455 ? -1.885 -37.469 -28.562 1 71.12 455 ASN A CA 1
ATOM 3534 C C . ASN A 1 455 ? -0.436 -37.031 -28.359 1 71.12 455 ASN A C 1
ATOM 3536 O O . ASN A 1 455 ? 0.369 -37.062 -29.297 1 71.12 455 ASN A O 1
ATOM 3540 N N . MET A 1 456 ? -0.192 -36.5 -27.172 1 72.62 456 MET A N 1
ATOM 3541 C CA . MET A 1 456 ? 1.085 -35.875 -26.844 1 72.62 456 MET A CA 1
ATOM 3542 C C . MET A 1 456 ? 2.232 -36.844 -27 1 72.62 456 MET A C 1
ATOM 3544 O O . MET A 1 456 ? 3.365 -36.469 -27.281 1 72.62 456 MET A O 1
ATOM 3548 N N . ALA A 1 457 ? 1.945 -38.094 -26.922 1 67.06 457 ALA A N 1
ATOM 3549 C CA . ALA A 1 457 ? 2.992 -39.094 -26.984 1 67.06 457 ALA A CA 1
ATOM 3550 C C . ALA A 1 457 ? 3.643 -39.156 -28.359 1 67.06 457 ALA A C 1
ATOM 3552 O O . ALA A 1 457 ? 4.785 -39.594 -28.5 1 67.06 457 ALA A O 1
ATOM 3553 N N . HIS A 1 458 ? 2.984 -38.594 -29.281 1 72.56 458 HIS A N 1
ATOM 3554 C CA . HIS A 1 458 ? 3.5 -38.688 -30.656 1 72.56 458 HIS A CA 1
ATOM 3555 C C . HIS A 1 458 ? 4.02 -37.344 -31.141 1 72.56 458 HIS A C 1
ATOM 3557 O O . HIS A 1 458 ? 4.316 -37.156 -32.312 1 72.56 458 HIS A O 1
ATOM 3563 N N . THR A 1 459 ? 4.105 -36.5 -30.219 1 81.5 459 THR A N 1
ATOM 3564 C CA . THR A 1 459 ? 4.566 -35.156 -30.625 1 81.5 459 THR A CA 1
ATOM 3565 C C . THR A 1 459 ? 5.996 -34.906 -30.141 1 81.5 459 THR A C 1
ATOM 3567 O O . THR A 1 459 ? 6.512 -35.656 -29.312 1 81.5 459 THR A O 1
ATOM 3570 N N . THR A 1 460 ? 6.59 -33.938 -30.859 1 87.81 460 THR A N 1
ATOM 3571 C CA . THR A 1 460 ? 7.918 -33.5 -30.422 1 87.81 460 THR A CA 1
ATOM 3572 C C . THR A 1 460 ? 7.855 -32.812 -29.062 1 87.81 460 THR A C 1
ATOM 3574 O O . THR A 1 460 ? 6.93 -32.031 -28.797 1 87.81 460 THR A O 1
ATOM 3577 N N . GLY A 1 461 ? 8.758 -33.156 -28.266 1 93.25 461 GLY A N 1
ATOM 3578 C CA . GLY A 1 461 ? 8.836 -32.562 -26.938 1 93.25 461 GLY A CA 1
ATOM 3579 C C . GLY A 1 461 ? 9.203 -31.109 -26.969 1 93.25 461 GLY A C 1
ATOM 3580 O O . GLY A 1 461 ? 9.562 -30.562 -28.016 1 93.25 461 GLY A O 1
ATOM 3581 N N . PHE A 1 462 ? 9.039 -30.453 -25.844 1 95.88 462 PHE A N 1
ATOM 3582 C CA . PHE A 1 462 ? 9.344 -29.031 -25.688 1 95.88 462 PHE A CA 1
ATOM 3583 C C . PHE A 1 462 ? 10.836 -28.781 -25.859 1 95.88 462 PHE A C 1
ATOM 3585 O O . PHE A 1 462 ? 11.664 -29.516 -25.328 1 95.88 462 PHE A O 1
ATOM 3592 N N . THR A 1 463 ? 11.195 -27.734 -26.625 1 93.31 463 THR A N 1
ATOM 3593 C CA . THR A 1 463 ? 12.555 -27.219 -26.734 1 93.31 463 THR A CA 1
ATOM 3594 C C . THR A 1 463 ? 12.578 -25.719 -26.5 1 93.31 463 THR A C 1
ATOM 3596 O O . THR A 1 463 ? 11.766 -24.984 -27.062 1 93.31 463 THR A O 1
ATOM 3599 N N . TYR A 1 464 ? 13.477 -25.344 -25.672 1 92.44 464 TYR A N 1
ATOM 3600 C CA . TYR A 1 464 ? 13.602 -23.938 -25.297 1 92.44 464 TYR A CA 1
ATOM 3601 C C . TYR A 1 464 ? 14.359 -23.156 -26.359 1 92.44 464 TYR A C 1
ATOM 3603 O O . TYR A 1 464 ? 15.414 -23.578 -26.828 1 92.44 464 TYR A O 1
ATOM 3611 N N . ARG A 1 465 ? 13.781 -21.953 -26.781 1 88.69 465 ARG A N 1
ATOM 3612 C CA . ARG A 1 465 ? 14.445 -21.016 -27.672 1 88.69 465 ARG A CA 1
ATOM 3613 C C . ARG A 1 465 ? 14.891 -19.766 -26.922 1 88.69 465 ARG A C 1
ATOM 3615 O O . ARG A 1 465 ? 14.062 -18.953 -26.5 1 88.69 465 ARG A O 1
ATOM 3622 N N . ASP A 1 466 ? 16.125 -19.594 -26.781 1 85.38 466 ASP A N 1
ATOM 3623 C CA . ASP A 1 466 ? 16.688 -18.453 -26.078 1 85.38 466 ASP A CA 1
ATOM 3624 C C . ASP A 1 466 ? 16.562 -17.188 -26.922 1 85.38 466 ASP A C 1
ATOM 3626 O O . ASP A 1 466 ? 17.25 -17.047 -27.938 1 85.38 466 ASP A O 1
ATOM 3630 N N . LEU A 1 467 ? 15.773 -16.297 -26.453 1 79.12 467 LEU A N 1
ATOM 3631 C CA . LEU A 1 467 ? 15.539 -15.062 -27.203 1 79.12 467 LEU A CA 1
ATOM 3632 C C . LEU A 1 467 ? 16.469 -13.953 -26.734 1 79.12 467 LEU A C 1
ATOM 3634 O O . LEU A 1 467 ? 16.438 -12.844 -27.266 1 79.12 467 LEU A O 1
ATOM 3638 N N . GLY A 1 468 ? 17.25 -14.273 -25.766 1 77.81 468 GLY A N 1
ATOM 3639 C CA . GLY A 1 468 ? 18.172 -13.281 -25.25 1 77.81 468 GLY A CA 1
ATOM 3640 C C . GLY A 1 468 ? 17.891 -12.898 -23.812 1 77.81 468 GLY A C 1
ATOM 3641 O O . GLY A 1 468 ? 16.812 -13.195 -23.281 1 77.81 468 GLY A O 1
ATOM 3642 N N . THR A 1 469 ? 18.938 -12.344 -23.203 1 77.88 469 THR A N 1
ATOM 3643 C CA . THR A 1 469 ? 18.844 -11.906 -21.828 1 77.88 469 THR A CA 1
ATOM 3644 C C . THR A 1 469 ? 19.125 -10.406 -21.719 1 77.88 469 THR A C 1
ATOM 3646 O O . THR A 1 469 ? 20 -9.875 -22.406 1 77.88 469 THR A O 1
ATOM 3649 N N . LEU A 1 470 ? 18.281 -9.82 -20.938 1 73.88 470 LEU A N 1
ATOM 3650 C CA . LEU A 1 470 ? 18.391 -8.383 -20.734 1 73.88 470 LEU A CA 1
ATOM 3651 C C . LEU A 1 470 ? 18.609 -8.047 -19.266 1 73.88 470 LEU A C 1
ATOM 3653 O O . LEU A 1 470 ? 18.109 -8.75 -18.391 1 73.88 470 LEU A O 1
ATOM 3657 N N . ALA A 1 471 ? 19.438 -7.016 -19.031 1 73.06 471 ALA A N 1
ATOM 3658 C CA . ALA A 1 471 ? 19.594 -6.504 -17.672 1 73.06 471 ALA A CA 1
ATOM 3659 C C . ALA A 1 471 ? 19.844 -5 -17.672 1 73.06 471 ALA A C 1
ATOM 3661 O O . ALA A 1 471 ? 20.734 -4.516 -18.359 1 73.06 471 ALA A O 1
ATOM 3662 N N . TYR A 1 472 ? 19.016 -4.309 -16.953 1 79.25 472 TYR A N 1
ATOM 3663 C CA . TYR A 1 472 ? 19.219 -2.877 -16.781 1 79.25 472 TYR A CA 1
ATOM 3664 C C . TYR A 1 472 ? 20.391 -2.6 -15.836 1 79.25 472 TYR A C 1
ATOM 3666 O O . TYR A 1 472 ? 20.5 -3.229 -14.781 1 79.25 472 TYR A O 1
ATOM 3674 N N . ILE A 1 473 ? 21.266 -1.624 -16.266 1 78.5 473 ILE A N 1
ATOM 3675 C CA . ILE A 1 473 ? 22.438 -1.371 -15.414 1 78.5 473 ILE A CA 1
ATOM 3676 C C . ILE A 1 473 ? 22.516 0.115 -15.07 1 78.5 473 ILE A C 1
ATOM 3678 O O . ILE A 1 473 ? 23.562 0.613 -14.672 1 78.5 473 ILE A O 1
ATOM 3682 N N . GLY A 1 474 ? 21.422 0.841 -15.312 1 76.12 474 GLY A N 1
ATOM 3683 C CA . GLY A 1 474 ? 21.359 2.203 -14.805 1 76.12 474 GLY A CA 1
ATOM 3684 C C . GLY A 1 474 ? 21.703 3.244 -15.852 1 76.12 474 GLY A C 1
ATOM 3685 O O . GLY A 1 474 ? 22.297 2.926 -16.875 1 76.12 474 GLY A O 1
ATOM 3686 N N . ASN A 1 475 ? 21.203 4.496 -15.594 1 76.44 475 ASN A N 1
ATOM 3687 C CA . ASN A 1 475 ? 21.516 5.66 -16.422 1 76.44 475 ASN A CA 1
ATOM 3688 C C . ASN A 1 475 ? 21.219 5.398 -17.891 1 76.44 475 ASN A C 1
ATOM 3690 O O . ASN A 1 475 ? 22.078 5.609 -18.75 1 76.44 475 ASN A O 1
ATOM 3694 N N . TRP A 1 476 ? 20.078 4.812 -18.094 1 76.25 476 TRP A N 1
ATOM 3695 C CA . TRP A 1 476 ? 19.578 4.566 -19.453 1 76.25 476 TRP A CA 1
ATOM 3696 C C . TRP A 1 476 ? 20.469 3.572 -20.188 1 76.25 476 TRP A C 1
ATOM 3698 O O . TRP A 1 476 ? 20.672 3.689 -21.391 1 76.25 476 TRP A O 1
ATOM 3708 N N . ASN A 1 477 ? 21.141 2.758 -19.406 1 78.12 477 ASN A N 1
ATOM 3709 C CA . ASN A 1 477 ? 21.953 1.692 -19.969 1 78.12 477 ASN A CA 1
ATOM 3710 C C . ASN A 1 477 ? 21.422 0.314 -19.578 1 78.12 477 ASN A C 1
ATOM 3712 O O . ASN A 1 477 ? 20.906 0.132 -18.484 1 78.12 477 ASN A O 1
ATOM 3716 N N . ALA A 1 478 ? 21.641 -0.552 -20.562 1 77.5 478 ALA A N 1
ATOM 3717 C CA . ALA A 1 478 ? 21.266 -1.943 -20.328 1 77.5 478 ALA A CA 1
ATOM 3718 C C . ALA A 1 478 ? 22.234 -2.896 -21.016 1 77.5 478 ALA A C 1
ATOM 3720 O O . ALA A 1 478 ? 23.156 -2.461 -21.719 1 77.5 478 ALA A O 1
ATOM 3721 N N . LEU A 1 479 ? 22.25 -4.102 -20.641 1 74 479 LEU A N 1
ATOM 3722 C CA . LEU A 1 479 ? 22.938 -5.188 -21.328 1 74 479 LEU A CA 1
ATOM 3723 C C . LEU A 1 479 ? 21.953 -6.062 -22.094 1 74 479 LEU A C 1
ATOM 3725 O O . LEU A 1 479 ? 20.859 -6.336 -21.609 1 74 479 LEU A O 1
ATOM 3729 N N . PHE A 1 480 ? 22.359 -6.371 -23.25 1 71.75 480 PHE A N 1
ATOM 3730 C CA . PHE A 1 480 ? 21.594 -7.32 -24.047 1 71.75 480 PHE A CA 1
ATOM 3731 C C . PHE A 1 480 ? 22.5 -8.414 -24.594 1 71.75 480 PHE A C 1
ATOM 3733 O O . PHE A 1 480 ? 23.531 -8.125 -25.219 1 71.75 480 PHE A O 1
ATOM 3740 N N . GLN A 1 481 ? 22.203 -9.586 -24.188 1 73.62 481 GLN A N 1
ATOM 3741 C CA . GLN A 1 481 ? 22.875 -10.742 -24.766 1 73.62 481 GLN A CA 1
ATOM 3742 C C . GLN A 1 481 ? 21.891 -11.602 -25.562 1 73.62 481 GLN A C 1
ATOM 3744 O O . GLN A 1 481 ? 21 -12.219 -24.984 1 73.62 481 GLN A O 1
ATOM 3749 N N . GLY A 1 482 ? 22.062 -11.531 -26.828 1 75.5 482 GLY A N 1
ATOM 3750 C CA . GLY A 1 482 ? 21.156 -12.234 -27.719 1 75.5 482 GLY A CA 1
ATOM 3751 C C . GLY A 1 482 ? 21.281 -13.742 -27.625 1 75.5 482 GLY A C 1
ATOM 3752 O O . GLY A 1 482 ? 22.328 -14.266 -27.234 1 75.5 482 GLY A O 1
ATOM 3753 N N . GLY A 1 483 ? 20.094 -14.438 -27.844 1 65.94 483 GLY A N 1
ATOM 3754 C CA . GLY A 1 483 ? 20.078 -15.891 -27.828 1 65.94 483 GLY A CA 1
ATOM 3755 C C . GLY A 1 483 ? 20.438 -16.5 -29.172 1 65.94 483 GLY A C 1
ATOM 3756 O O . GLY A 1 483 ? 20.5 -15.797 -30.188 1 65.94 483 GLY A O 1
ATOM 3757 N N . GLY A 1 484 ? 20.812 -17.688 -29.281 1 59.94 484 GLY A N 1
ATOM 3758 C CA . GLY A 1 484 ? 21 -18.484 -30.484 1 59.94 484 GLY A CA 1
ATOM 3759 C C . GLY A 1 484 ? 22.203 -18.047 -31.297 1 59.94 484 GLY A C 1
ATOM 3760 O O . GLY A 1 484 ? 23.188 -17.531 -30.75 1 59.94 484 GLY A O 1
ATOM 3761 N N . GLN A 1 485 ? 22.031 -18.234 -32.656 1 51.62 485 GLN A N 1
ATOM 3762 C CA . GLN A 1 485 ? 23.094 -18.031 -33.656 1 51.62 485 GLN A CA 1
ATOM 3763 C C . GLN A 1 485 ? 23.406 -16.547 -33.812 1 51.62 485 GLN A C 1
ATOM 3765 O O . GLN A 1 485 ? 24.516 -16.172 -34.219 1 51.62 485 GLN A O 1
ATOM 3770 N N . TRP A 1 486 ? 22.406 -15.68 -33.562 1 52.19 486 TRP A N 1
ATOM 3771 C CA . TRP A 1 486 ? 22.656 -14.25 -33.75 1 52.19 486 TRP A CA 1
ATOM 3772 C C . TRP A 1 486 ? 23.109 -13.602 -32.438 1 52.19 486 TRP A C 1
ATOM 3774 O O . TRP A 1 486 ? 22.547 -12.594 -32 1 52.19 486 TRP A O 1
ATOM 3784 N N . GLY A 1 487 ? 23.781 -14.242 -31.672 1 59.81 487 GLY A N 1
ATOM 3785 C CA . GLY A 1 487 ? 24.344 -13.961 -30.359 1 59.81 487 GLY A CA 1
ATOM 3786 C C . GLY A 1 487 ? 24.953 -12.578 -30.25 1 59.81 487 GLY A C 1
ATOM 3787 O O . GLY A 1 487 ? 26.156 -12.438 -30 1 59.81 487 GLY A O 1
ATOM 3788 N N . GLY A 1 488 ? 24.094 -11.562 -30.594 1 67.94 488 GLY A N 1
ATOM 3789 C CA . GLY A 1 488 ? 24.625 -10.203 -30.531 1 67.94 488 GLY A CA 1
ATOM 3790 C C . GLY A 1 488 ? 24.672 -9.633 -29.141 1 67.94 488 GLY A C 1
ATOM 3791 O O . GLY A 1 488 ? 23.984 -10.125 -28.234 1 67.94 488 GLY A O 1
ATOM 3792 N N . ARG A 1 489 ? 25.844 -9.078 -28.875 1 76.81 489 ARG A N 1
ATOM 3793 C CA . ARG A 1 489 ? 26.047 -8.352 -27.625 1 76.81 489 ARG A CA 1
ATOM 3794 C C . ARG A 1 489 ? 25.875 -6.848 -27.828 1 76.81 489 ARG A C 1
ATOM 3796 O O . ARG A 1 489 ? 26.406 -6.285 -28.781 1 76.81 489 ARG A O 1
ATOM 3803 N N . LEU A 1 490 ? 24.766 -6.297 -27.109 1 75.62 490 LEU A N 1
ATOM 3804 C CA . LEU A 1 490 ? 24.594 -4.848 -27.125 1 75.62 490 LEU A CA 1
ATOM 3805 C C . LEU A 1 490 ? 24.703 -4.277 -25.719 1 75.62 490 LEU A C 1
ATOM 3807 O O . LEU A 1 490 ? 24.422 -4.973 -24.734 1 75.62 490 LEU A O 1
ATOM 3811 N N . GLN A 1 491 ? 25.312 -3.209 -25.672 1 76.75 491 GLN A N 1
ATOM 3812 C CA . GLN A 1 491 ? 25.406 -2.502 -24.406 1 76.75 491 GLN A CA 1
ATOM 3813 C C . GLN A 1 491 ? 25.047 -1.026 -24.562 1 76.75 491 GLN A C 1
ATOM 3815 O O . GLN A 1 491 ? 24.984 -0.522 -25.688 1 76.75 491 GLN A O 1
ATOM 3820 N N . GLY A 1 492 ? 24.656 -0.444 -23.5 1 73.56 492 GLY A N 1
ATOM 3821 C CA . GLY A 1 492 ? 24.469 0.997 -23.5 1 73.56 492 GLY A CA 1
ATOM 3822 C C . GLY A 1 492 ? 23.031 1.406 -23.812 1 73.56 492 GLY A C 1
ATOM 3823 O O . GLY A 1 492 ? 22.094 0.711 -23.453 1 73.56 492 GLY A O 1
ATOM 3824 N N . TYR A 1 493 ? 22.938 2.535 -24.453 1 73.69 493 TYR A N 1
ATOM 3825 C CA . TYR A 1 493 ? 21.656 3.193 -24.703 1 73.69 493 TYR A CA 1
ATOM 3826 C C . TYR A 1 493 ? 20.797 2.393 -25.688 1 73.69 493 TYR A C 1
ATOM 3828 O O . TYR A 1 493 ? 19.578 2.316 -25.547 1 73.69 493 TYR A O 1
ATOM 3836 N N . VAL A 1 494 ? 21.422 1.838 -26.578 1 73.06 494 VAL A N 1
ATOM 3837 C CA . VAL A 1 494 ? 20.688 1.061 -27.578 1 73.06 494 VAL A CA 1
ATOM 3838 C C . VAL A 1 494 ? 20.062 -0.162 -26.906 1 73.06 494 VAL A C 1
ATOM 3840 O O . VAL A 1 494 ? 18.891 -0.474 -27.156 1 73.06 494 VAL A O 1
ATOM 3843 N N . ALA A 1 495 ? 20.844 -0.767 -26.078 1 72.88 495 ALA A N 1
ATOM 3844 C CA . ALA A 1 495 ? 20.312 -1.909 -25.328 1 72.88 495 ALA A CA 1
ATOM 3845 C C . ALA A 1 495 ? 19.172 -1.487 -24.406 1 72.88 495 ALA A C 1
ATOM 3847 O O . ALA A 1 495 ? 18.219 -2.242 -24.203 1 72.88 495 ALA A O 1
ATOM 3848 N N . TRP A 1 496 ? 19.312 -0.356 -23.984 1 75.38 496 TRP A N 1
ATOM 3849 C CA . TRP A 1 496 ? 18.281 0.172 -23.109 1 75.38 496 TRP A CA 1
ATOM 3850 C C . TRP A 1 496 ? 16.953 0.342 -23.859 1 75.38 496 TRP A C 1
ATOM 3852 O O . TRP A 1 496 ? 15.891 0.011 -23.344 1 75.38 496 TRP A O 1
ATOM 3862 N N . ILE A 1 497 ? 16.984 0.813 -25.031 1 72.81 497 ILE A N 1
ATOM 3863 C CA . ILE A 1 497 ? 15.789 0.986 -25.859 1 72.81 497 ILE A CA 1
ATOM 3864 C C . ILE A 1 497 ? 15.148 -0.373 -26.125 1 72.81 497 ILE A C 1
ATOM 3866 O O . ILE A 1 497 ? 13.922 -0.511 -26.062 1 72.81 497 ILE A O 1
ATOM 3870 N N . ILE A 1 498 ? 15.984 -1.305 -26.375 1 71.19 498 ILE A N 1
ATOM 3871 C CA . ILE A 1 498 ? 15.492 -2.654 -26.625 1 71.19 498 ILE A CA 1
ATOM 3872 C C . ILE A 1 498 ? 14.852 -3.217 -25.359 1 71.19 498 ILE A C 1
ATOM 3874 O O . ILE A 1 498 ? 13.789 -3.832 -25.406 1 71.19 498 ILE A O 1
ATOM 3878 N N . TRP A 1 499 ? 15.594 -2.996 -24.391 1 71 499 TRP A N 1
ATOM 3879 C CA . TRP A 1 499 ? 15.094 -3.412 -23.094 1 71 499 TRP A CA 1
ATOM 3880 C C . TRP A 1 499 ? 13.719 -2.814 -22.812 1 71 499 TRP A C 1
ATOM 3882 O O . TRP A 1 499 ? 12.773 -3.537 -22.484 1 71 499 TRP A O 1
ATOM 3892 N N . ARG A 1 500 ? 13.539 -1.634 -23.016 1 73.62 500 ARG A N 1
ATOM 3893 C CA . ARG A 1 500 ? 12.273 -0.952 -22.797 1 73.62 500 ARG A CA 1
ATOM 3894 C C . ARG A 1 500 ? 11.211 -1.454 -23.766 1 73.62 500 ARG A C 1
ATOM 3896 O O . ARG A 1 500 ? 10.062 -1.69 -23.375 1 73.62 500 ARG A O 1
ATOM 3903 N N . GLY A 1 501 ? 11.555 -1.547 -24.953 1 73.75 501 GLY A N 1
ATOM 3904 C CA . GLY A 1 501 ? 10.625 -2.043 -25.969 1 73.75 501 GLY A CA 1
ATOM 3905 C C . GLY A 1 501 ? 10.156 -3.459 -25.688 1 73.75 501 GLY A C 1
ATOM 3906 O O . GLY A 1 501 ? 8.969 -3.762 -25.812 1 73.75 501 GLY A O 1
ATOM 3907 N N . ALA A 1 502 ? 11.086 -4.234 -25.375 1 71.94 502 ALA A N 1
ATOM 3908 C CA . ALA A 1 502 ? 10.758 -5.629 -25.094 1 71.94 502 ALA A CA 1
ATOM 3909 C C . ALA A 1 502 ? 9.766 -5.73 -23.938 1 71.94 502 ALA A C 1
ATOM 3911 O O . ALA A 1 502 ? 8.805 -6.5 -24 1 71.94 502 ALA A O 1
ATOM 3912 N N . TYR A 1 503 ? 9.953 -4.984 -23 1 68.12 503 TYR A N 1
ATOM 3913 C CA . TYR A 1 503 ? 9.109 -5.09 -21.812 1 68.12 503 TYR A CA 1
ATOM 3914 C C . TYR A 1 503 ? 7.734 -4.477 -22.062 1 68.12 503 TYR A C 1
ATOM 3916 O O . TYR A 1 503 ? 6.727 -4.949 -21.531 1 68.12 503 TYR A O 1
ATOM 3924 N N . ILE A 1 504 ? 7.711 -3.441 -22.875 1 70.19 504 ILE A N 1
ATOM 3925 C CA . ILE A 1 504 ? 6.418 -2.885 -23.25 1 70.19 504 ILE A CA 1
ATOM 3926 C C . ILE A 1 504 ? 5.617 -3.926 -24.031 1 70.19 504 ILE A C 1
ATOM 3928 O O . ILE A 1 504 ? 4.426 -4.117 -23.781 1 70.19 504 ILE A O 1
ATOM 3932 N N . THR A 1 505 ? 6.293 -4.559 -24.828 1 69.75 505 THR A N 1
ATOM 3933 C CA . THR A 1 505 ? 5.613 -5.523 -25.688 1 69.75 505 THR A CA 1
ATOM 3934 C C . THR A 1 505 ? 5.211 -6.762 -24.906 1 69.75 505 THR A C 1
ATOM 3936 O O . THR A 1 505 ? 4.211 -7.41 -25.219 1 69.75 505 THR A O 1
ATOM 3939 N N . ARG A 1 506 ? 5.945 -6.992 -23.922 1 67.5 506 ARG A N 1
ATOM 3940 C CA . ARG A 1 506 ? 5.688 -8.203 -23.156 1 67.5 506 ARG A CA 1
ATOM 3941 C C . ARG A 1 506 ? 4.617 -7.969 -22.094 1 67.5 506 ARG A C 1
ATOM 3943 O O . ARG A 1 506 ? 4.066 -8.922 -21.547 1 67.5 506 ARG A O 1
ATOM 3950 N N . THR A 1 507 ? 4.477 -6.676 -21.969 1 68.19 507 THR A N 1
ATOM 3951 C CA . THR A 1 507 ? 3.355 -6.414 -21.062 1 68.19 507 THR A CA 1
ATOM 3952 C C . THR A 1 507 ? 2.043 -6.879 -21.688 1 68.19 507 THR A C 1
ATOM 3954 O O . THR A 1 507 ? 1.827 -6.707 -22.891 1 68.19 507 THR A O 1
ATOM 3957 N N . VAL A 1 508 ? 1.368 -7.566 -20.875 1 64.88 508 VAL A N 1
ATOM 3958 C CA . VAL A 1 508 ? 0.241 -8.359 -21.359 1 64.88 508 VAL A CA 1
ATOM 3959 C C . VAL A 1 508 ? -0.969 -7.449 -21.578 1 64.88 508 VAL A C 1
ATOM 3961 O O . VAL A 1 508 ? -1.712 -7.617 -22.547 1 64.88 508 VAL A O 1
ATOM 3964 N N . SER A 1 509 ? -1.091 -6.348 -20.812 1 80.06 509 SER A N 1
ATOM 3965 C CA . SER A 1 509 ? -2.35 -5.617 -20.938 1 80.06 509 SER A CA 1
ATOM 3966 C C . SER A 1 509 ? -2.156 -4.305 -21.688 1 80.06 509 SER A C 1
ATOM 3968 O O . SER A 1 509 ? -1.127 -3.643 -21.531 1 80.06 509 SER A O 1
ATOM 3970 N N . TRP A 1 510 ? -3.08 -3.922 -22.531 1 82.31 510 TRP A N 1
ATOM 3971 C CA . TRP A 1 510 ? -3.08 -2.637 -23.219 1 82.31 510 TRP A CA 1
ATOM 3972 C C . TRP A 1 510 ? -3.066 -1.483 -22.219 1 82.31 510 TRP A C 1
ATOM 3974 O O . TRP A 1 510 ? -2.459 -0.44 -22.469 1 82.31 510 TRP A O 1
ATOM 3984 N N . ARG A 1 511 ? -3.715 -1.747 -21.172 1 85.56 511 ARG A N 1
ATOM 3985 C CA . ARG A 1 511 ? -3.688 -0.751 -20.109 1 85.56 511 ARG A CA 1
ATOM 3986 C C . ARG A 1 511 ? -2.256 -0.407 -19.719 1 85.56 511 ARG A C 1
ATOM 3988 O O . ARG A 1 511 ? -1.883 0.768 -19.672 1 85.56 511 ARG A O 1
ATOM 3995 N N . ASN A 1 512 ? -1.49 -1.375 -19.484 1 86.62 512 ASN A N 1
ATOM 3996 C CA . ASN A 1 512 ? -0.115 -1.166 -19.047 1 86.62 512 ASN A CA 1
ATOM 3997 C C . ASN A 1 512 ? 0.781 -0.723 -20.188 1 86.62 512 ASN A C 1
ATOM 3999 O O . ASN A 1 512 ? 1.774 -0.025 -19.984 1 86.62 512 ASN A O 1
ATOM 4003 N N . LYS A 1 513 ? 0.415 -1.078 -21.422 1 86.56 513 LYS A N 1
ATOM 4004 C CA . LYS A 1 513 ? 1.151 -0.59 -22.578 1 86.56 513 LYS A CA 1
ATOM 4005 C C . LYS A 1 513 ? 1.024 0.925 -22.719 1 86.56 513 LYS A C 1
ATOM 4007 O O . LYS A 1 513 ? 1.909 1.58 -23.281 1 86.56 513 LYS A O 1
ATOM 4012 N N . VAL A 1 514 ? -0.027 1.475 -22.172 1 87.94 514 VAL A N 1
ATOM 4013 C CA . VAL A 1 514 ? -0.234 2.92 -22.203 1 87.94 514 VAL A CA 1
ATOM 4014 C C . VAL A 1 514 ? 0.414 3.553 -20.969 1 87.94 514 VAL A C 1
ATOM 4016 O O . VAL A 1 514 ? 1.164 4.523 -21.094 1 87.94 514 VAL A O 1
ATOM 4019 N N . LEU A 1 515 ? 0.244 2.979 -19.859 1 89.31 515 LEU A N 1
ATOM 4020 C CA . LEU A 1 515 ? 0.625 3.613 -18.609 1 89.31 515 LEU A CA 1
ATOM 4021 C C . LEU A 1 515 ? 2.139 3.588 -18.422 1 89.31 515 LEU A C 1
ATOM 4023 O O . LEU A 1 515 ? 2.723 4.543 -17.906 1 89.31 515 LEU A O 1
ATOM 4027 N N . VAL A 1 516 ? 2.814 2.502 -18.828 1 87.81 516 VAL A N 1
ATOM 4028 C CA . VAL A 1 516 ? 4.246 2.357 -18.594 1 87.81 516 VAL A CA 1
ATOM 4029 C C . VAL A 1 516 ? 5.004 3.475 -19.297 1 87.81 516 VAL A C 1
ATOM 4031 O O . VAL A 1 516 ? 5.758 4.223 -18.672 1 87.81 516 VAL A O 1
ATOM 4034 N N . PRO A 1 517 ? 4.766 3.715 -20.625 1 86.81 517 PRO A N 1
ATOM 4035 C CA . PRO A 1 517 ? 5.461 4.832 -21.281 1 86.81 517 PRO A CA 1
ATOM 4036 C C . PRO A 1 517 ? 5.07 6.188 -20.688 1 86.81 517 PRO A C 1
ATOM 4038 O O . PRO A 1 517 ? 5.895 7.105 -20.656 1 86.81 517 PRO A O 1
ATOM 4041 N N . VAL A 1 518 ? 3.846 6.32 -20.266 1 88.62 518 VAL A N 1
ATOM 4042 C CA . VAL A 1 518 ? 3.41 7.574 -19.656 1 88.62 518 VAL A CA 1
ATOM 4043 C C . VAL A 1 518 ? 4.203 7.836 -18.375 1 88.62 518 VAL A C 1
ATOM 4045 O O . VAL A 1 518 ? 4.684 8.953 -18.156 1 88.62 518 VAL A O 1
ATOM 4048 N N . TYR A 1 519 ? 4.426 6.859 -17.562 1 87.31 519 TYR A N 1
ATOM 4049 C CA . TYR A 1 519 ? 5.191 7.031 -16.344 1 87.31 519 TYR A CA 1
ATOM 4050 C C . TYR A 1 519 ? 6.652 7.324 -16.641 1 87.31 519 TYR A C 1
ATOM 4052 O O . TYR A 1 519 ? 7.293 8.125 -15.953 1 87.31 519 TYR A O 1
ATOM 4060 N N . TRP A 1 520 ? 7.203 6.605 -17.609 1 85.75 520 TRP A N 1
ATOM 4061 C CA . TRP A 1 520 ? 8.57 6.914 -18.016 1 85.75 520 TRP A CA 1
ATOM 4062 C C . TRP A 1 520 ? 8.703 8.383 -18.422 1 85.75 520 TRP A C 1
ATOM 4064 O O . TRP A 1 520 ? 9.648 9.062 -18 1 85.75 520 TRP A O 1
ATOM 4074 N N . ALA A 1 521 ? 7.742 8.898 -19.125 1 87.31 521 ALA A N 1
ATOM 4075 C CA . ALA A 1 521 ? 7.762 10.289 -19.578 1 87.31 521 ALA A CA 1
ATOM 4076 C C . ALA A 1 521 ? 7.574 11.25 -18.406 1 87.31 521 ALA A C 1
ATOM 4078 O O . ALA A 1 521 ? 8.305 12.227 -18.266 1 87.31 521 ALA A O 1
ATOM 4079 N N . VAL A 1 522 ? 6.637 10.984 -17.578 1 88.44 522 VAL A N 1
ATOM 4080 C CA . VAL A 1 522 ? 6.32 11.844 -16.438 1 88.44 522 VAL A CA 1
ATOM 4081 C C . VAL A 1 522 ? 7.508 11.883 -15.484 1 88.44 522 VAL A C 1
ATOM 4083 O O . VAL A 1 522 ? 7.844 12.945 -14.953 1 88.44 522 VAL A O 1
ATOM 4086 N N . ASN A 1 523 ? 8.148 10.773 -15.242 1 85.19 523 ASN A N 1
ATOM 4087 C CA . ASN A 1 523 ? 9.32 10.742 -14.367 1 85.19 523 ASN A CA 1
ATOM 4088 C C . ASN A 1 523 ? 10.492 11.516 -14.977 1 85.19 523 ASN A C 1
ATOM 4090 O O . ASN A 1 523 ? 11.25 12.164 -14.258 1 85.19 523 ASN A O 1
ATOM 4094 N N . TRP A 1 524 ? 10.602 11.359 -16.297 1 83 524 TRP A N 1
ATOM 4095 C CA . TRP A 1 524 ? 11.648 12.094 -16.984 1 83 524 TRP A CA 1
ATOM 4096 C C . TRP A 1 524 ? 11.422 13.594 -16.891 1 83 524 TRP A C 1
ATOM 4098 O O . TRP A 1 524 ? 12.367 14.359 -16.688 1 83 524 TRP A O 1
ATOM 4108 N N . LEU A 1 525 ? 10.18 14.062 -16.938 1 84.19 525 LEU A N 1
ATOM 4109 C CA . LEU A 1 525 ? 9.844 15.484 -16.969 1 84.19 525 LEU A CA 1
ATOM 4110 C C . LEU A 1 525 ? 9.781 16.062 -15.562 1 84.19 525 LEU A C 1
ATOM 4112 O O . LEU A 1 525 ? 10.25 17.172 -15.328 1 84.19 525 LEU A O 1
ATOM 4116 N N . PHE A 1 526 ? 9.219 15.289 -14.586 1 84.75 526 PHE A N 1
ATOM 4117 C CA . PHE A 1 526 ? 8.867 15.898 -13.312 1 84.75 526 PHE A CA 1
ATOM 4118 C C . PHE A 1 526 ? 9.57 15.18 -12.164 1 84.75 526 PHE A C 1
ATOM 4120 O O . PHE A 1 526 ? 9.492 15.617 -11.016 1 84.75 526 PHE A O 1
ATOM 4127 N N . GLY A 1 527 ? 10.273 14.078 -12.438 1 82.25 527 GLY A N 1
ATOM 4128 C CA . GLY A 1 527 ? 10.891 13.297 -11.383 1 82.25 527 GLY A CA 1
ATOM 4129 C C . GLY A 1 527 ? 9.953 12.273 -10.773 1 82.25 527 GLY A C 1
ATOM 4130 O O . GLY A 1 527 ? 8.758 12.25 -11.086 1 82.25 527 GLY A O 1
ATOM 4131 N N . ARG A 1 528 ? 10.523 11.43 -9.93 1 84.88 528 ARG A N 1
ATOM 4132 C CA . ARG A 1 528 ? 9.758 10.375 -9.266 1 84.88 528 ARG A CA 1
ATOM 4133 C C . ARG A 1 528 ? 8.977 10.938 -8.078 1 84.88 528 ARG A C 1
ATOM 4135 O O . ARG A 1 528 ? 9.414 11.906 -7.445 1 84.88 528 ARG A O 1
ATOM 4142 N N . ASP A 1 529 ? 7.781 10.359 -7.844 1 81.38 529 ASP A N 1
ATOM 4143 C CA . ASP A 1 529 ? 7.004 10.719 -6.664 1 81.38 529 ASP A CA 1
ATOM 4144 C C . ASP A 1 529 ? 7.586 10.078 -5.406 1 81.38 529 ASP A C 1
ATOM 4146 O O . ASP A 1 529 ? 7.75 8.859 -5.34 1 81.38 529 ASP A O 1
ATOM 4150 N N . ILE A 1 530 ? 7.902 10.82 -4.379 1 81.31 530 ILE A N 1
ATOM 4151 C CA . ILE A 1 530 ? 8.578 10.297 -3.197 1 81.31 530 ILE A CA 1
ATOM 4152 C C . ILE A 1 530 ? 7.621 10.289 -2.012 1 81.31 530 ILE A C 1
ATOM 4154 O O . ILE A 1 530 ? 8.047 10.32 -0.856 1 81.31 530 ILE A O 1
ATOM 4158 N N . SER A 1 531 ? 6.254 10.383 -2.273 1 81.56 531 SER A N 1
ATOM 4159 C CA . SER A 1 531 ? 5.281 10.273 -1.191 1 81.56 531 SER A CA 1
ATOM 4160 C C . SER A 1 531 ? 5.289 8.867 -0.587 1 81.56 531 SER A C 1
ATOM 4162 O O . SER A 1 531 ? 5.367 7.875 -1.312 1 81.56 531 SER A O 1
ATOM 4164 N N . ARG A 1 532 ? 5.367 8.836 0.724 1 81.62 532 ARG A N 1
ATOM 4165 C CA . ARG A 1 532 ? 5.383 7.559 1.434 1 81.62 532 ARG A CA 1
ATOM 4166 C C . ARG A 1 532 ? 4.105 7.367 2.244 1 81.62 532 ARG A C 1
ATOM 4168 O O . ARG A 1 532 ? 3.713 8.242 3.014 1 81.62 532 ARG A O 1
ATOM 4175 N N . PHE A 1 533 ? 3.395 6.215 2.027 1 82.31 533 PHE A N 1
ATOM 4176 C CA . PHE A 1 533 ? 2.156 5.887 2.727 1 82.31 533 PHE A CA 1
ATOM 4177 C C . PHE A 1 533 ? 1.955 4.375 2.791 1 82.31 533 PHE A C 1
ATOM 4179 O O . PHE A 1 533 ? 2.518 3.635 1.981 1 82.31 533 PHE A O 1
ATOM 4186 N N . MET B 1 1 ? 20.109 20.578 14.406 1 85.69 1 MET B N 1
ATOM 4187 C CA . MET B 1 1 ? 19.5 21.859 14.727 1 85.69 1 MET B CA 1
ATOM 4188 C C . MET B 1 1 ? 20.438 23.016 14.383 1 85.69 1 MET B C 1
ATOM 4190 O O . MET B 1 1 ? 20 24.062 13.922 1 85.69 1 MET B O 1
ATOM 4194 N N . GLU B 1 2 ? 21.703 22.656 14.5 1 83.19 2 GLU B N 1
ATOM 4195 C CA . GLU B 1 2 ? 22.703 23.672 14.188 1 83.19 2 GLU B CA 1
ATOM 4196 C C . GLU B 1 2 ? 22.672 24.031 12.703 1 83.19 2 GLU B C 1
ATOM 4198 O O . GLU B 1 2 ? 22.766 25.219 12.344 1 83.19 2 GLU B O 1
ATOM 4203 N N . LYS B 1 3 ? 22.562 23.062 11.906 1 82.75 3 LYS B N 1
ATOM 4204 C CA . LYS B 1 3 ? 22.516 23.312 10.469 1 82.75 3 LYS B CA 1
ATOM 4205 C C . LYS B 1 3 ? 21.281 24.141 10.094 1 82.75 3 LYS B C 1
ATOM 4207 O O . LYS B 1 3 ? 21.359 25 9.211 1 82.75 3 LYS B O 1
ATOM 4212 N N . LEU B 1 4 ? 20.188 23.875 10.695 1 86.56 4 LEU B N 1
ATOM 4213 C CA . LEU B 1 4 ? 18.969 24.641 10.469 1 86.56 4 LEU B CA 1
ATOM 4214 C C . LEU B 1 4 ? 19.156 26.094 10.891 1 86.56 4 LEU B C 1
ATOM 4216 O O . LEU B 1 4 ? 18.703 27.016 10.195 1 86.56 4 LEU B O 1
ATOM 4220 N N . ASN B 1 5 ? 19.828 26.25 11.953 1 90.31 5 ASN B N 1
ATOM 4221 C CA . ASN B 1 5 ? 20.078 27.609 12.445 1 90.31 5 ASN B CA 1
ATOM 4222 C C . ASN B 1 5 ? 21.031 28.375 11.531 1 90.31 5 ASN B C 1
ATOM 4224 O O . ASN B 1 5 ? 20.828 29.562 11.289 1 90.31 5 ASN B O 1
ATOM 4228 N N . GLU B 1 6 ? 21.984 27.641 11.047 1 88.75 6 GLU B N 1
ATOM 4229 C CA . GLU B 1 6 ? 22.922 28.266 10.125 1 88.75 6 GLU B CA 1
ATOM 4230 C C . GLU B 1 6 ? 22.25 28.656 8.82 1 88.75 6 GLU B C 1
ATOM 4232 O O . GLU B 1 6 ? 22.562 29.688 8.234 1 88.75 6 GLU B O 1
ATOM 4237 N N . GLY B 1 7 ? 21.344 27.891 8.438 1 88 7 GLY B N 1
ATOM 4238 C CA . GLY B 1 7 ? 20.641 28.125 7.184 1 88 7 GLY B CA 1
ATOM 4239 C C . GLY B 1 7 ? 19.641 29.266 7.262 1 88 7 GLY B C 1
ATOM 4240 O O . GLY B 1 7 ? 19.156 29.734 6.234 1 88 7 GLY B O 1
ATOM 4241 N N . ARG B 1 8 ? 19.328 29.656 8.398 1 91.38 8 ARG B N 1
ATOM 4242 C CA . ARG B 1 8 ? 18.359 30.734 8.617 1 91.38 8 ARG B CA 1
ATOM 4243 C C . ARG B 1 8 ? 18.875 32.062 8.07 1 91.38 8 ARG B C 1
ATOM 4245 O O . ARG B 1 8 ? 18.109 32.844 7.52 1 91.38 8 ARG B O 1
ATOM 4252 N N . ARG B 1 9 ? 20.109 32.281 8.188 1 91 9 ARG B N 1
ATOM 4253 C CA . ARG B 1 9 ? 20.719 33.562 7.793 1 91 9 ARG B CA 1
ATOM 4254 C C . ARG B 1 9 ? 19.969 34.719 8.414 1 91 9 ARG B C 1
ATOM 4256 O O . ARG B 1 9 ? 19.781 34.781 9.633 1 91 9 ARG B O 1
ATOM 4263 N N . ASN B 1 10 ? 19.453 35.656 7.652 1 92.31 10 ASN B N 1
ATOM 4264 C CA . ASN B 1 10 ? 18.766 36.844 8.195 1 92.31 10 ASN B CA 1
ATOM 4265 C C . ASN B 1 10 ? 17.25 36.719 8.055 1 92.31 10 ASN B C 1
ATOM 4267 O O . ASN B 1 10 ? 16.531 37.688 8.242 1 92.31 10 ASN B O 1
ATOM 4271 N N . ARG B 1 11 ? 16.844 35.5 7.887 1 95.38 11 ARG B N 1
ATOM 4272 C CA . ARG B 1 11 ? 15.414 35.312 7.664 1 95.38 11 ARG B CA 1
ATOM 4273 C C . ARG B 1 11 ? 14.695 35 8.969 1 95.38 11 ARG B C 1
ATOM 4275 O O . ARG B 1 11 ? 15.289 34.469 9.906 1 95.38 11 ARG B O 1
ATOM 4282 N N . GLU B 1 12 ? 13.398 35.406 9.039 1 96.12 12 GLU B N 1
ATOM 4283 C CA . GLU B 1 12 ? 12.547 34.969 10.141 1 96.12 12 GLU B CA 1
ATOM 4284 C C . GLU B 1 12 ? 12.133 33.5 9.977 1 96.12 12 GLU B C 1
ATOM 4286 O O . GLU B 1 12 ? 11.805 33.062 8.867 1 96.12 12 GLU B O 1
ATOM 4291 N N . ARG B 1 13 ? 12.164 32.75 11.031 1 97.44 13 ARG B N 1
ATOM 4292 C CA . ARG B 1 13 ? 11.75 31.344 10.969 1 97.44 13 ARG B CA 1
ATOM 4293 C C . ARG B 1 13 ? 10.25 31.203 11.188 1 97.44 13 ARG B C 1
ATOM 4295 O O . ARG B 1 13 ? 9.727 31.625 12.227 1 97.44 13 ARG B O 1
ATOM 4302 N N . VAL B 1 14 ? 9.602 30.672 10.203 1 98.12 14 VAL B N 1
ATOM 4303 C CA . VAL B 1 14 ? 8.18 30.344 10.305 1 98.12 14 VAL B CA 1
ATOM 4304 C C . VAL B 1 14 ? 8.016 28.828 10.398 1 98.12 14 VAL B C 1
ATOM 4306 O O . VAL B 1 14 ? 8.414 28.094 9.5 1 98.12 14 VAL B O 1
ATOM 4309 N N . VAL B 1 15 ? 7.488 28.344 11.5 1 98.62 15 VAL B N 1
ATOM 4310 C CA . VAL B 1 15 ? 7.195 26.922 11.664 1 98.62 15 VAL B CA 1
ATOM 4311 C C . VAL B 1 15 ? 5.715 26.656 11.391 1 98.62 15 VAL B C 1
ATOM 4313 O O . VAL B 1 15 ? 4.848 27.328 11.969 1 98.62 15 VAL B O 1
ATOM 4316 N N . ILE B 1 16 ? 5.445 25.812 10.461 1 98.62 16 ILE B N 1
ATOM 4317 C CA . ILE B 1 16 ? 4.094 25.391 10.094 1 98.62 16 ILE B CA 1
ATOM 4318 C C . ILE B 1 16 ? 3.828 23.984 10.609 1 98.62 16 ILE B C 1
ATOM 4320 O O . ILE B 1 16 ? 4.562 23.047 10.273 1 98.62 16 ILE B O 1
ATOM 4324 N N . LEU B 1 17 ? 2.789 23.828 11.43 1 98.62 17 LEU B N 1
ATOM 4325 C CA . LEU B 1 17 ? 2.396 22.516 11.914 1 98.62 17 LEU B CA 1
ATOM 4326 C C . LEU B 1 17 ? 1.277 21.922 11.062 1 98.62 17 LEU B C 1
ATOM 4328 O O . LEU B 1 17 ? 0.146 22.422 11.094 1 98.62 17 LEU B O 1
ATOM 4332 N N . GLY B 1 18 ? 1.631 20.859 10.305 1 97.12 18 GLY B N 1
ATOM 4333 C CA . GLY B 1 18 ? 0.654 20.203 9.453 1 97.12 18 GLY B CA 1
ATOM 4334 C C . GLY B 1 18 ? 0.921 20.422 7.973 1 97.12 18 GLY B C 1
ATOM 4335 O O . GLY B 1 18 ? 1.371 21.5 7.566 1 97.12 18 GLY B O 1
ATOM 4336 N N . SER B 1 19 ? 0.593 19.438 7.164 1 95.19 19 SER B N 1
ATOM 4337 C CA . SER B 1 19 ? 0.812 19.5 5.723 1 95.19 19 SER B CA 1
ATOM 4338 C C . SER B 1 19 ? -0.501 19.375 4.957 1 95.19 19 SER B C 1
ATOM 4340 O O . SER B 1 19 ? -0.523 18.875 3.828 1 95.19 19 SER B O 1
ATOM 4342 N N . GLY B 1 20 ? -1.618 19.734 5.582 1 94.75 20 GLY B N 1
ATOM 4343 C CA . GLY B 1 20 ? -2.912 19.719 4.914 1 94.75 20 GLY B CA 1
ATOM 4344 C C . GLY B 1 20 ? -3.121 20.922 4 1 94.75 20 GLY B C 1
ATOM 4345 O O . GLY B 1 20 ? -2.158 21.547 3.572 1 94.75 20 GLY B O 1
ATOM 4346 N N . TRP B 1 21 ? -4.348 21.188 3.684 1 93.94 21 TRP B N 1
ATOM 4347 C CA . TRP B 1 21 ? -4.727 22.203 2.707 1 93.94 21 TRP B CA 1
ATOM 4348 C C . TRP B 1 21 ? -4.168 23.562 3.1 1 93.94 21 TRP B C 1
ATOM 4350 O O . TRP B 1 21 ? -3.674 24.312 2.248 1 93.94 21 TRP B O 1
ATOM 4360 N N . ALA B 1 22 ? -4.238 23.859 4.363 1 96.75 22 ALA B N 1
ATOM 4361 C CA . ALA B 1 22 ? -3.762 25.172 4.816 1 96.75 22 ALA B CA 1
ATOM 4362 C C . ALA B 1 22 ? -2.238 25.203 4.887 1 96.75 22 ALA B C 1
ATOM 4364 O O . ALA B 1 22 ? -1.599 26.016 4.211 1 96.75 22 ALA B O 1
ATOM 4365 N N . GLY B 1 23 ? -1.668 24.266 5.625 1 97.06 23 GLY B N 1
ATOM 4366 C CA . GLY B 1 23 ? -0.23 24.25 5.844 1 97.06 23 GLY B CA 1
ATOM 4367 C C . GLY B 1 23 ? 0.569 24.141 4.559 1 97.06 23 GLY B C 1
ATOM 4368 O O . GLY B 1 23 ? 1.542 24.859 4.355 1 97.06 23 GLY B O 1
ATOM 4369 N N . PHE B 1 24 ? 0.183 23.234 3.762 1 94.69 24 PHE B N 1
ATOM 4370 C CA . PHE B 1 24 ? 0.875 23.031 2.496 1 94.69 24 PHE B CA 1
ATOM 4371 C C . PHE B 1 24 ? 0.817 24.281 1.633 1 94.69 24 PHE B C 1
ATOM 4373 O O . PHE B 1 24 ? 1.815 24.672 1.021 1 94.69 24 PHE B O 1
ATOM 4380 N N . THR B 1 25 ? -0.331 24.938 1.562 1 93.44 25 THR B N 1
ATOM 4381 C CA . THR B 1 25 ? -0.53 26.141 0.771 1 93.44 25 THR B CA 1
ATOM 4382 C C . THR B 1 25 ? 0.313 27.281 1.316 1 93.44 25 THR B C 1
ATOM 4384 O O . THR B 1 25 ? 0.946 28.016 0.551 1 93.44 25 THR B O 1
ATOM 4387 N N . VAL B 1 26 ? 0.396 27.469 2.633 1 96 26 VAL B N 1
ATOM 4388 C CA . VAL B 1 26 ? 1.229 28.516 3.219 1 96 26 VAL B CA 1
ATOM 4389 C C . VAL B 1 26 ? 2.693 28.266 2.857 1 96 26 VAL B C 1
ATOM 4391 O O . VAL B 1 26 ? 3.391 29.188 2.42 1 96 26 VAL B O 1
ATOM 4394 N N . ALA B 1 27 ? 3.139 27.047 3.031 1 95.31 27 ALA B N 1
ATOM 4395 C CA . ALA B 1 27 ? 4.535 26.688 2.803 1 95.31 27 ALA B CA 1
ATOM 4396 C C . ALA B 1 27 ? 4.957 27.031 1.374 1 95.31 27 ALA B C 1
ATOM 4398 O O . ALA B 1 27 ? 6.086 27.469 1.142 1 95.31 27 ALA B O 1
ATOM 4399 N N . ARG B 1 28 ? 4.102 26.875 0.472 1 91.88 28 ARG B N 1
ATOM 4400 C CA . ARG B 1 28 ? 4.422 27.078 -0.937 1 91.88 28 ARG B CA 1
ATOM 4401 C C . ARG B 1 28 ? 4.324 28.547 -1.312 1 91.88 28 ARG B C 1
ATOM 4403 O O . ARG B 1 28 ? 4.906 28.984 -2.309 1 91.88 28 ARG B O 1
ATOM 4410 N N . THR B 1 29 ? 3.549 29.297 -0.569 1 92.94 29 THR B N 1
ATOM 4411 C CA . THR B 1 29 ? 3.242 30.688 -0.94 1 92.94 29 THR B CA 1
ATOM 4412 C C . THR B 1 29 ? 4.184 31.656 -0.233 1 92.94 29 THR B C 1
ATOM 4414 O O . THR B 1 29 ? 4.441 32.75 -0.733 1 92.94 29 THR B O 1
ATOM 4417 N N . LEU B 1 30 ? 4.77 31.297 0.88 1 95.19 30 LEU B N 1
ATOM 4418 C CA . LEU B 1 30 ? 5.629 32.188 1.653 1 95.19 30 LEU B CA 1
ATOM 4419 C C . LEU B 1 30 ? 6.895 32.531 0.873 1 95.19 30 LEU B C 1
ATOM 4421 O O . LEU B 1 30 ? 7.461 31.672 0.189 1 95.19 30 LEU B O 1
ATOM 4425 N N . ASP B 1 31 ? 7.348 33.719 1.055 1 95.38 31 ASP B N 1
ATOM 4426 C CA . ASP B 1 31 ? 8.562 34.219 0.408 1 95.38 31 ASP B CA 1
ATOM 4427 C C . ASP B 1 31 ? 9.812 33.656 1.067 1 95.38 31 ASP B C 1
ATOM 4429 O O . ASP B 1 31 ? 10.148 34.031 2.193 1 95.38 31 ASP B O 1
ATOM 4433 N N . SER B 1 32 ? 10.523 32.906 0.348 1 93.5 32 SER B N 1
ATOM 4434 C CA . SER B 1 32 ? 11.672 32.188 0.895 1 93.5 32 SER B CA 1
ATOM 4435 C C . SER B 1 32 ? 12.844 33.125 1.13 1 93.5 32 SER B C 1
ATOM 4437 O O . SER B 1 32 ? 13.812 32.781 1.815 1 93.5 32 SER B O 1
ATOM 4439 N N . SER B 1 33 ? 12.852 34.25 0.564 1 94.06 33 SER B N 1
ATOM 4440 C CA . SER B 1 33 ? 13.906 35.219 0.811 1 94.06 33 SER B CA 1
ATOM 4441 C C . SER B 1 33 ? 13.719 35.906 2.162 1 94.06 33 SER B C 1
ATOM 4443 O O . SER B 1 33 ? 14.688 36.406 2.756 1 94.06 33 SER B O 1
ATOM 4445 N N . LYS B 1 34 ? 12.508 35.875 2.67 1 95.19 34 LYS B N 1
ATOM 4446 C CA . LYS B 1 34 ? 12.188 36.562 3.928 1 95.19 34 LYS B CA 1
ATOM 4447 C C . LYS B 1 34 ? 12.102 35.562 5.078 1 95.19 34 LYS B C 1
ATOM 4449 O O . LYS B 1 34 ? 12.414 35.875 6.223 1 95.19 34 LYS B O 1
ATOM 4454 N N . TYR B 1 35 ? 11.695 34.375 4.711 1 96.5 35 TYR B N 1
ATOM 4455 C CA . TYR B 1 35 ? 11.383 33.438 5.773 1 96.5 35 TYR B CA 1
ATOM 4456 C C . TYR B 1 35 ? 12.125 32.125 5.562 1 96.5 35 TYR B C 1
ATOM 4458 O O . TYR B 1 35 ? 12.258 31.641 4.434 1 96.5 35 TYR B O 1
ATOM 4466 N N . GLN B 1 36 ? 12.68 31.547 6.613 1 96.88 36 GLN B N 1
ATOM 4467 C CA . GLN B 1 36 ? 12.977 30.125 6.688 1 96.88 36 GLN B CA 1
ATOM 4468 C C . GLN B 1 36 ? 11.75 29.328 7.129 1 96.88 36 GLN B C 1
ATOM 4470 O O . GLN B 1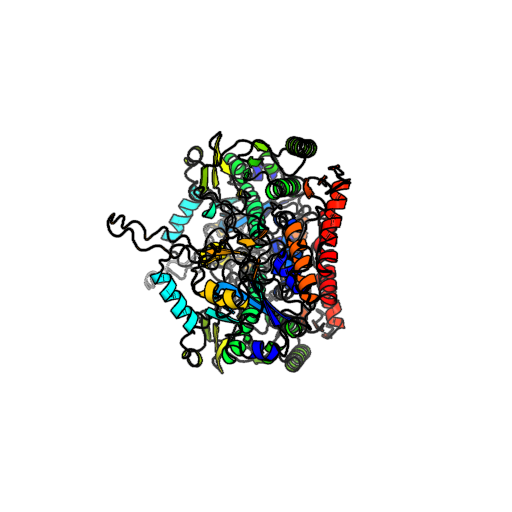 36 ? 11.383 29.344 8.305 1 96.88 36 GLN B O 1
ATOM 4475 N N . THR B 1 37 ? 11.148 28.703 6.184 1 97.19 37 THR B N 1
ATOM 4476 C CA . THR B 1 37 ? 9.922 27.953 6.457 1 97.19 37 THR B CA 1
ATOM 4477 C C . THR B 1 37 ? 10.234 26.516 6.84 1 97.19 37 THR B C 1
ATOM 4479 O O . THR B 1 37 ? 10.969 25.828 6.133 1 97.19 37 THR B O 1
ATOM 4482 N N . ILE B 1 38 ? 9.742 26.062 7.977 1 97.44 38 ILE B N 1
ATOM 4483 C CA . ILE B 1 38 ? 9.852 24.672 8.43 1 97.44 38 ILE B CA 1
ATOM 4484 C C . ILE B 1 38 ? 8.461 24.062 8.57 1 97.44 38 ILE B C 1
ATOM 4486 O O . ILE B 1 38 ? 7.629 24.578 9.328 1 97.44 38 ILE B O 1
ATOM 4490 N N . VAL B 1 39 ? 8.234 23 7.82 1 97.56 39 VAL B N 1
ATOM 4491 C CA . VAL B 1 39 ? 6.992 22.266 7.961 1 97.56 39 VAL B CA 1
ATOM 4492 C C . VAL B 1 39 ? 7.211 21.047 8.859 1 97.56 39 VAL B C 1
ATOM 4494 O O . VAL B 1 39 ? 8.117 20.25 8.617 1 97.56 39 VAL B O 1
ATOM 4497 N N . VAL B 1 40 ? 6.422 20.938 9.906 1 97.8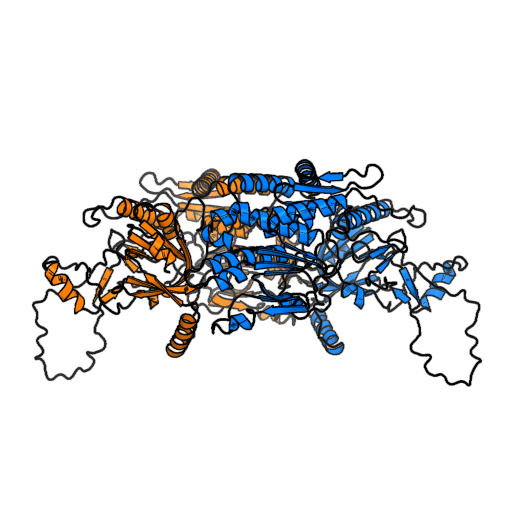8 40 VAL B N 1
ATOM 4498 C CA . VAL B 1 40 ? 6.426 19.766 10.789 1 97.88 40 VAL B CA 1
ATOM 4499 C C . VAL B 1 40 ? 5.121 18.984 10.617 1 97.88 40 VAL B C 1
ATOM 4501 O O . VAL B 1 40 ? 4.039 19.516 10.867 1 97.88 40 VAL B O 1
ATOM 4504 N N . SER B 1 41 ? 5.219 17.812 10.172 1 96.5 41 SER B N 1
ATOM 4505 C CA . SER B 1 41 ? 4.051 16.969 9.945 1 96.5 41 SER B CA 1
ATOM 4506 C C . SER B 1 41 ? 4.41 15.484 10.047 1 96.5 41 SER B C 1
ATOM 4508 O O . SER B 1 41 ? 5.5 15.078 9.633 1 96.5 41 SER B O 1
ATOM 4510 N N . PRO B 1 42 ? 3.49 14.68 10.602 1 94.69 42 PRO B N 1
ATOM 4511 C CA . PRO B 1 42 ? 3.777 13.242 10.641 1 94.69 42 PRO B CA 1
ATOM 4512 C C . PRO B 1 42 ? 3.734 12.602 9.258 1 94.69 42 PRO B C 1
ATOM 4514 O O . PRO B 1 42 ? 4.262 11.5 9.062 1 94.69 42 PRO B O 1
ATOM 4517 N N . ARG B 1 43 ? 3.107 13.148 8.352 1 92.56 43 ARG B N 1
ATOM 4518 C CA . ARG B 1 43 ? 3.096 12.633 6.992 1 92.56 43 ARG B CA 1
ATOM 4519 C C . ARG B 1 43 ? 3.906 13.531 6.059 1 92.56 43 ARG B C 1
ATOM 4521 O O . ARG B 1 43 ? 3.883 14.75 6.188 1 92.56 43 ARG B O 1
ATOM 4528 N N . SER B 1 44 ? 4.512 12.984 5.066 1 92.75 44 SER B N 1
ATOM 4529 C CA . SER B 1 44 ? 5.469 13.688 4.223 1 92.75 44 SER B CA 1
ATOM 4530 C C . SER B 1 44 ? 4.801 14.211 2.955 1 92.75 44 SER B C 1
ATOM 4532 O O . SER B 1 44 ? 5.48 14.562 1.988 1 92.75 44 SER B O 1
ATOM 4534 N N . TYR B 1 45 ? 3.51 14.234 2.908 1 93.5 45 TYR B N 1
ATOM 4535 C CA . TYR B 1 45 ? 2.801 14.617 1.692 1 93.5 45 TYR B CA 1
ATOM 4536 C C . TYR B 1 45 ? 1.544 15.414 2.02 1 93.5 45 TYR B C 1
ATOM 4538 O O . TYR B 1 45 ? 1.085 15.422 3.164 1 93.5 45 TYR B O 1
ATOM 4546 N N . PHE B 1 46 ? 1.144 16.203 1.067 1 93.06 46 PHE B N 1
ATOM 4547 C CA . PHE B 1 46 ? -0.186 16.797 1.006 1 93.06 46 PHE B CA 1
ATOM 4548 C C . PHE B 1 46 ? -1.164 15.867 0.298 1 93.06 46 PHE B C 1
ATOM 4550 O O . PHE B 1 46 ? -0.846 15.312 -0.755 1 93.06 46 PHE B O 1
ATOM 4557 N N . ALA B 1 47 ? -2.303 15.617 0.911 1 92.75 47 ALA B N 1
ATOM 4558 C CA . ALA B 1 47 ? -3.334 14.773 0.311 1 92.75 47 ALA B CA 1
ATOM 4559 C C . ALA B 1 47 ? -4.469 15.617 -0.26 1 92.75 47 ALA B C 1
ATOM 4561 O O . ALA B 1 47 ? -5.055 16.438 0.447 1 92.75 47 ALA B O 1
ATOM 4562 N N . PHE B 1 48 ? -4.723 15.43 -1.524 1 91.81 48 PHE B N 1
ATOM 4563 C CA . PHE B 1 48 ? -5.879 16.047 -2.172 1 91.81 48 PHE B CA 1
ATOM 4564 C C . PHE B 1 48 ? -7.148 15.25 -1.879 1 91.81 48 PHE B C 1
ATOM 4566 O O . PHE B 1 48 ? -7.551 14.398 -2.676 1 91.81 48 PHE B O 1
ATOM 4573 N N . THR B 1 49 ? -7.801 15.57 -0.858 1 89.75 49 THR B N 1
ATOM 4574 C CA . THR B 1 49 ? -8.836 14.758 -0.223 1 89.75 49 THR B CA 1
ATOM 4575 C C . THR B 1 49 ? -10.008 14.539 -1.174 1 89.75 49 THR B C 1
ATOM 4577 O O . THR B 1 49 ? -10.648 13.484 -1.14 1 89.75 49 THR B O 1
ATOM 4580 N N . PRO B 1 50 ? -10.336 15.43 -2.066 1 85.75 50 PRO B N 1
ATOM 4581 C CA . PRO B 1 50 ? -11.477 15.203 -2.953 1 85.75 50 PRO B CA 1
ATOM 4582 C C . PRO B 1 50 ? -11.266 14.016 -3.889 1 85.75 50 PRO B C 1
ATOM 4584 O O . PRO B 1 50 ? -12.234 13.461 -4.41 1 85.75 50 PRO B O 1
ATOM 4587 N N . LEU B 1 51 ? -10.07 13.664 -4.09 1 89.69 51 LEU B N 1
ATOM 4588 C CA . LEU B 1 51 ? -9.797 12.594 -5.035 1 89.69 51 LEU B CA 1
ATOM 4589 C C . LEU B 1 51 ? -9.68 11.25 -4.32 1 89.69 51 LEU B C 1
ATOM 4591 O O . LEU B 1 51 ? -9.523 10.211 -4.961 1 89.69 51 LEU B O 1
ATOM 4595 N N . LEU B 1 52 ? -9.789 11.258 -3.016 1 92.81 52 LEU B N 1
ATOM 4596 C CA . LEU B 1 52 ? -9.578 10.031 -2.248 1 92.81 52 LEU B CA 1
ATOM 4597 C C . LEU B 1 52 ? -10.648 9 -2.564 1 92.81 52 LEU B C 1
ATOM 4599 O O . LEU B 1 52 ? -10.359 7.801 -2.662 1 92.81 52 LEU B O 1
ATOM 4603 N N . ALA B 1 53 ? -11.922 9.438 -2.75 1 93.12 53 ALA B N 1
ATOM 4604 C CA . ALA B 1 53 ? -13 8.5 -3.066 1 93.12 53 ALA B CA 1
ATOM 4605 C C . ALA B 1 53 ? -12.727 7.773 -4.379 1 93.12 53 ALA B C 1
ATOM 4607 O O . ALA B 1 53 ? -12.938 6.562 -4.477 1 93.12 53 ALA B O 1
ATOM 4608 N N . SER B 1 54 ? -12.188 8.492 -5.328 1 92 54 SER B N 1
ATOM 4609 C CA . SER B 1 54 ? -11.859 7.914 -6.629 1 92 54 SER B CA 1
ATOM 4610 C C . SER B 1 54 ? -10.734 6.895 -6.516 1 92 54 SER B C 1
ATOM 4612 O O . SER B 1 54 ? -10.727 5.891 -7.227 1 92 54 SER B O 1
ATOM 4614 N N . THR B 1 55 ? -9.789 7.172 -5.66 1 94.06 55 THR B N 1
ATOM 4615 C CA . THR B 1 55 ? -8.68 6.238 -5.488 1 94.06 55 THR B CA 1
ATOM 4616 C C . THR B 1 55 ? -9.133 4.984 -4.75 1 94.06 55 THR B C 1
ATOM 4618 O O . THR B 1 55 ? -8.648 3.887 -5.023 1 94.06 55 THR B O 1
ATOM 4621 N N . ALA B 1 56 ? -10.117 5.102 -3.871 1 95.81 56 ALA B N 1
ATOM 4622 C CA . ALA B 1 56 ? -10.609 3.986 -3.066 1 95.81 56 ALA B CA 1
ATOM 4623 C C . ALA B 1 56 ? -11.297 2.939 -3.939 1 95.81 56 ALA B C 1
ATOM 4625 O O . ALA B 1 56 ? -11.414 1.776 -3.549 1 95.81 56 ALA B O 1
ATOM 4626 N N . VAL B 1 57 ? -11.758 3.387 -5.121 1 95.5 57 VAL B N 1
ATOM 4627 C CA . VAL B 1 57 ? -12.477 2.451 -5.977 1 95.5 57 VAL B CA 1
ATOM 4628 C C . VAL B 1 57 ? -11.656 2.17 -7.234 1 95.5 57 VAL B C 1
ATOM 4630 O O . VAL B 1 57 ? -12.141 1.53 -8.172 1 95.5 57 VAL B O 1
ATOM 4633 N N . GLY B 1 58 ? -10.453 2.697 -7.324 1 92.69 58 GLY B N 1
ATOM 4634 C CA . GLY B 1 58 ? -9.531 2.332 -8.383 1 92.69 58 GLY B CA 1
ATOM 4635 C C . GLY B 1 58 ? -9.672 3.193 -9.625 1 92.69 58 GLY B C 1
ATOM 4636 O O . GLY B 1 58 ? -9.047 2.92 -10.648 1 92.69 58 GLY B O 1
ATOM 4637 N N . THR B 1 59 ? -10.484 4.27 -9.602 1 90.56 59 THR B N 1
ATOM 4638 C CA . THR B 1 59 ? -10.57 5.203 -10.719 1 90.56 59 THR B CA 1
ATOM 4639 C C . THR B 1 59 ? -9.25 5.934 -10.914 1 90.56 59 THR B C 1
ATOM 4641 O O . THR B 1 59 ? -8.844 6.191 -12.047 1 90.56 59 THR B O 1
ATOM 4644 N N . LEU B 1 60 ? -8.656 6.27 -9.836 1 90.56 60 LEU B N 1
ATOM 4645 C CA . LEU B 1 60 ? -7.34 6.887 -9.828 1 90.56 60 LEU B CA 1
ATOM 4646 C C . LEU B 1 60 ? -6.367 6.078 -8.977 1 90.56 60 LEU B C 1
ATOM 4648 O O . LEU B 1 60 ? -6.789 5.312 -8.109 1 90.56 60 LEU B O 1
ATOM 4652 N N . GLU B 1 61 ? -5.09 6.184 -9.352 1 92.69 61 GLU B N 1
ATOM 4653 C CA . GLU B 1 61 ? -4.066 5.621 -8.484 1 92.69 61 GLU B CA 1
ATOM 4654 C C . GLU B 1 61 ? -3.818 6.516 -7.27 1 92.69 61 GLU B C 1
ATOM 4656 O O . GLU B 1 61 ? -4.047 7.727 -7.328 1 92.69 61 GLU B O 1
ATOM 4661 N N . PHE B 1 62 ? -3.312 5.965 -6.207 1 93.69 62 PHE B N 1
ATOM 4662 C CA . PHE B 1 62 ? -3.193 6.637 -4.918 1 93.69 62 PHE B CA 1
ATOM 4663 C C . PHE B 1 62 ? -2.312 7.875 -5.035 1 93.69 62 PHE B C 1
ATOM 4665 O O . PHE B 1 62 ? -2.668 8.945 -4.539 1 93.69 62 PHE B O 1
ATOM 4672 N N . ARG B 1 63 ? -1.215 7.785 -5.684 1 92 63 ARG B N 1
ATOM 4673 C CA . ARG B 1 63 ? -0.227 8.859 -5.715 1 92 63 ARG B CA 1
ATOM 4674 C C . ARG B 1 63 ? -0.718 10.031 -6.555 1 92 63 ARG B C 1
ATOM 4676 O O . ARG B 1 63 ? -0.151 11.125 -6.492 1 92 63 ARG B O 1
ATOM 4683 N N . THR B 1 64 ? -1.794 9.844 -7.297 1 90.25 64 THR B N 1
ATOM 4684 C CA . THR B 1 64 ? -2.379 10.945 -8.055 1 90.25 64 THR B CA 1
ATOM 4685 C C . THR B 1 64 ? -3.141 11.891 -7.129 1 90.25 64 THR B C 1
ATOM 4687 O O . THR B 1 64 ? -3.488 13.008 -7.52 1 90.25 64 THR B O 1
ATOM 4690 N N . ALA B 1 65 ? -3.365 11.453 -5.898 1 90.75 65 ALA B N 1
ATOM 4691 C CA . ALA B 1 65 ? -4.055 12.289 -4.918 1 90.75 65 ALA B CA 1
ATOM 4692 C C . ALA B 1 65 ? -3.07 12.883 -3.914 1 90.75 65 ALA B C 1
ATOM 4694 O O . ALA B 1 65 ? -3.477 13.422 -2.883 1 90.75 65 ALA B O 1
ATOM 4695 N N . LEU B 1 66 ? -1.762 12.75 -4.188 1 91.94 66 LEU B N 1
ATOM 4696 C CA . LEU B 1 66 ? -0.765 13.188 -3.217 1 91.94 66 LEU B CA 1
ATOM 4697 C C . LEU B 1 66 ? 0.231 14.148 -3.857 1 91.94 66 LEU B C 1
ATOM 4699 O O . LEU B 1 66 ? 0.432 14.117 -5.074 1 91.94 66 LEU B O 1
ATOM 4703 N N . GLU B 1 67 ? 0.775 14.945 -3.012 1 89.19 67 GLU B N 1
ATOM 4704 C CA . GLU B 1 67 ? 1.934 15.766 -3.342 1 89.19 67 GLU B CA 1
ATOM 4705 C C . GLU B 1 67 ? 2.938 15.797 -2.193 1 89.19 67 GLU B C 1
ATOM 4707 O O . GLU B 1 67 ? 2.58 16.109 -1.058 1 89.19 67 GLU B O 1
ATOM 4712 N N . PRO B 1 68 ? 4.164 15.43 -2.545 1 91.5 68 PRO B N 1
ATOM 4713 C CA . PRO B 1 68 ? 5.16 15.469 -1.472 1 91.5 68 PRO B CA 1
ATOM 4714 C C . PRO B 1 68 ? 5.418 16.875 -0.951 1 91.5 68 PRO B C 1
ATOM 4716 O O . PRO B 1 68 ? 5.398 17.844 -1.725 1 91.5 68 PRO B O 1
ATOM 4719 N N . VAL B 1 69 ? 5.656 16.969 0.378 1 91.62 69 VAL B N 1
ATOM 4720 C CA . VAL B 1 69 ? 6 18.266 0.964 1 91.62 69 VAL B CA 1
ATOM 4721 C C . VAL B 1 69 ? 7.359 18.719 0.442 1 91.62 69 VAL B C 1
ATOM 4723 O O . VAL B 1 69 ? 7.52 19.875 0.045 1 91.62 69 VAL B O 1
ATOM 4726 N N . ARG B 1 70 ? 8.281 17.719 0.42 1 89.69 70 ARG B N 1
ATOM 4727 C CA . ARG B 1 70 ? 9.578 18.016 -0.185 1 89.69 70 ARG B CA 1
ATOM 4728 C C . ARG B 1 70 ? 9.484 18.016 -1.707 1 89.69 70 ARG B C 1
ATOM 4730 O O . ARG B 1 70 ? 9.164 16.984 -2.316 1 89.69 70 ARG B O 1
ATOM 4737 N N . SER B 1 71 ? 9.664 19.109 -2.299 1 84.62 71 SER B N 1
ATOM 4738 C CA . SER B 1 71 ? 9.633 19.172 -3.756 1 84.62 71 SER B CA 1
ATOM 4739 C C . SER B 1 71 ? 10.586 20.25 -4.273 1 84.62 71 SER B C 1
ATOM 4741 O O . SER B 1 71 ? 11.055 21.094 -3.508 1 84.62 71 SER B O 1
ATOM 4743 N N . ARG B 1 72 ? 10.867 20.109 -5.539 1 76.38 72 ARG B N 1
ATOM 4744 C CA . ARG B 1 72 ? 11.734 21.109 -6.18 1 76.38 72 ARG B CA 1
ATOM 4745 C C . ARG B 1 72 ? 11.07 22.484 -6.203 1 76.38 72 ARG B C 1
ATOM 4747 O O . ARG B 1 72 ? 11.742 23.484 -6.395 1 76.38 72 ARG B O 1
ATOM 4754 N N . ARG B 1 73 ? 9.828 22.484 -5.945 1 74.25 73 ARG B N 1
ATOM 4755 C CA . ARG B 1 73 ? 9.055 23.719 -6.059 1 74.25 73 ARG B CA 1
ATOM 4756 C C . ARG B 1 73 ? 8.875 24.375 -4.699 1 74.25 73 ARG B C 1
ATOM 4758 O O . ARG B 1 73 ? 8.352 25.484 -4.609 1 74.25 73 ARG B O 1
ATOM 4765 N N . THR B 1 74 ? 9.219 23.609 -3.703 1 75 74 THR B N 1
ATOM 4766 C CA . THR B 1 74 ? 9.023 24.141 -2.361 1 75 74 THR B CA 1
ATOM 4767 C C . THR B 1 74 ? 10.359 24.391 -1.678 1 75 74 THR B C 1
ATOM 4769 O O . THR B 1 74 ? 11.227 23.516 -1.652 1 75 74 THR B O 1
ATOM 4772 N N . ASN B 1 75 ? 10.539 25.672 -1.355 1 84.56 75 ASN B N 1
ATOM 4773 C CA . ASN B 1 75 ? 11.727 26.016 -0.586 1 84.56 75 ASN B CA 1
ATOM 4774 C C . ASN B 1 75 ? 11.453 25.984 0.915 1 84.56 75 ASN B C 1
ATOM 4776 O O . ASN B 1 75 ? 11.531 27.016 1.581 1 84.56 75 ASN B O 1
ATOM 4780 N N . ALA B 1 76 ? 10.969 24.891 1.396 1 91.81 76 ALA B N 1
ATOM 4781 C CA . ALA B 1 76 ? 10.68 24.703 2.814 1 91.81 76 ALA B CA 1
ATOM 4782 C C . ALA B 1 76 ? 11.414 23.484 3.371 1 91.81 76 ALA B C 1
ATOM 4784 O O . ALA B 1 76 ? 11.594 22.484 2.67 1 91.81 76 ALA B O 1
ATOM 4785 N N . GLU B 1 77 ? 11.883 23.703 4.551 1 93.94 77 GLU B N 1
ATOM 4786 C CA . GLU B 1 77 ? 12.406 22.547 5.285 1 93.94 77 GLU B CA 1
ATOM 4787 C C . GLU B 1 77 ? 11.273 21.672 5.824 1 93.94 77 GLU B C 1
ATOM 4789 O O . GLU B 1 77 ? 10.188 22.172 6.137 1 93.94 77 GLU B O 1
ATOM 4794 N N . PHE B 1 78 ? 11.602 20.391 5.812 1 95.69 78 PHE B N 1
ATOM 4795 C CA . PHE B 1 78 ? 10.562 19.484 6.281 1 95.69 78 PHE B CA 1
ATOM 4796 C C . PHE B 1 78 ? 11.094 18.578 7.391 1 95.69 78 PHE B C 1
ATOM 4798 O O . PHE B 1 78 ? 12.172 18 7.258 1 95.69 78 PHE B O 1
ATOM 4805 N N . ILE B 1 79 ? 10.375 18.516 8.484 1 96.12 79 ILE B N 1
ATOM 4806 C CA . ILE B 1 79 ? 10.633 17.609 9.594 1 96.12 79 ILE B CA 1
ATOM 4807 C C . ILE B 1 79 ? 9.445 16.656 9.758 1 96.12 79 ILE B C 1
ATOM 4809 O O . ILE B 1 79 ? 8.336 17.094 10.07 1 96.12 79 ILE B O 1
ATOM 4813 N N . GLN B 1 80 ? 9.75 15.398 9.539 1 95.62 80 GLN B N 1
ATOM 4814 C CA . GLN B 1 80 ? 8.688 14.422 9.75 1 95.62 80 GLN B CA 1
ATOM 4815 C C . GLN B 1 80 ? 8.516 14.109 11.234 1 95.62 80 GLN B C 1
ATOM 4817 O O . GLN B 1 80 ? 9.242 13.281 11.789 1 95.62 80 GLN B O 1
ATOM 4822 N N . GLY B 1 81 ? 7.465 14.766 11.828 1 96.06 81 GLY B N 1
ATOM 4823 C CA . GLY B 1 81 ? 7.266 14.625 13.266 1 96.06 81 GLY B CA 1
ATOM 4824 C C . GLY B 1 81 ? 5.906 15.102 13.727 1 96.06 81 GLY B C 1
ATOM 4825 O O . GLY B 1 81 ? 5.18 15.75 12.977 1 96.06 81 GLY B O 1
ATOM 4826 N N . TRP B 1 82 ? 5.582 14.672 14.93 1 96.06 82 TRP B N 1
ATOM 4827 C CA . TRP B 1 82 ? 4.395 15.133 15.648 1 96.06 82 TRP B CA 1
ATOM 4828 C C . TRP B 1 82 ? 4.723 16.328 16.531 1 96.06 82 TRP B C 1
ATOM 4830 O O . TRP B 1 82 ? 5.652 16.281 17.344 1 96.06 82 TRP B O 1
ATOM 4840 N N . ALA B 1 83 ? 3.99 17.406 16.312 1 97.12 83 ALA B N 1
ATOM 4841 C CA . ALA B 1 83 ? 4.078 18.453 17.328 1 97.12 83 ALA B CA 1
ATOM 4842 C C . ALA B 1 83 ? 3.482 17.969 18.656 1 97.12 83 ALA B C 1
ATOM 4844 O O . ALA B 1 83 ? 2.357 17.469 18.688 1 97.12 83 ALA B O 1
ATOM 4845 N N . ASP B 1 84 ? 4.242 18.125 19.703 1 95.31 84 ASP B N 1
ATOM 4846 C CA . ASP B 1 84 ? 3.828 17.578 20.984 1 95.31 84 ASP B CA 1
ATOM 4847 C C . ASP B 1 84 ? 3.453 18.688 21.969 1 95.31 84 ASP B C 1
ATOM 4849 O O . ASP B 1 84 ? 2.564 18.5 22.797 1 95.31 84 ASP B O 1
ATOM 4853 N N . ASP B 1 85 ? 4.191 19.797 21.953 1 95.19 85 ASP B N 1
ATOM 4854 C CA . ASP B 1 85 ? 3.984 20.891 22.891 1 95.19 85 ASP B CA 1
ATOM 4855 C C . ASP B 1 85 ? 4.453 22.219 22.297 1 95.19 85 ASP B C 1
ATOM 4857 O O . ASP B 1 85 ? 5.246 22.234 21.359 1 95.19 85 ASP B O 1
ATOM 4861 N N . VAL B 1 86 ? 3.891 23.297 22.875 1 96.38 86 VAL B N 1
ATOM 4862 C CA . VAL B 1 86 ? 4.266 24.641 22.453 1 96.38 86 VAL B CA 1
ATOM 4863 C C . VAL B 1 86 ? 4.594 25.5 23.672 1 96.38 86 VAL B C 1
ATOM 4865 O O . VAL B 1 86 ? 3.844 25.5 24.656 1 96.38 86 VAL B O 1
ATOM 4868 N N . ASP B 1 87 ? 5.699 26.172 23.656 1 95.75 87 ASP B N 1
ATOM 4869 C CA . ASP B 1 87 ? 6.086 27.188 24.641 1 95.75 87 ASP B CA 1
ATOM 4870 C C . ASP B 1 87 ? 6.039 28.578 24.031 1 95.75 87 ASP B C 1
ATOM 4872 O O . ASP B 1 87 ? 6.957 28.984 23.328 1 95.75 87 ASP B O 1
ATOM 4876 N N . PHE B 1 88 ? 5.012 29.391 24.406 1 95.38 88 PHE B N 1
ATOM 4877 C CA . PHE B 1 88 ? 4.809 30.703 23.812 1 95.38 88 PHE B CA 1
ATOM 4878 C C . PHE B 1 88 ? 5.887 31.672 24.281 1 95.38 88 PHE B C 1
ATOM 4880 O O . PHE B 1 88 ? 6.344 32.531 23.516 1 95.38 88 PHE B O 1
ATOM 4887 N N . LYS B 1 89 ? 6.266 31.547 25.484 1 93.94 89 LYS B N 1
ATOM 4888 C CA . LYS B 1 89 ? 7.242 32.469 26.047 1 93.94 89 LYS B CA 1
ATOM 4889 C C . LYS B 1 89 ? 8.609 32.312 25.375 1 93.94 89 LYS B C 1
ATOM 4891 O O . LYS B 1 89 ? 9.203 33.281 24.922 1 93.94 89 LYS B O 1
ATOM 4896 N N . ASN B 1 90 ? 9.023 31.047 25.359 1 95.5 90 ASN B N 1
ATOM 4897 C CA . ASN B 1 90 ? 10.344 30.766 24.812 1 95.5 90 ASN B CA 1
ATOM 4898 C C . ASN B 1 90 ? 10.289 30.516 23.297 1 95.5 90 ASN B C 1
ATOM 4900 O O . ASN B 1 90 ? 11.32 30.297 22.656 1 95.5 90 ASN B O 1
ATOM 4904 N N . ARG B 1 91 ? 9.141 30.516 22.719 1 96.75 91 ARG B N 1
ATOM 4905 C CA . ARG B 1 91 ? 8.906 30.375 21.281 1 96.75 91 ARG B CA 1
ATOM 4906 C C . ARG B 1 91 ? 9.531 29.094 20.75 1 96.75 91 ARG B C 1
ATOM 4908 O O . ARG B 1 91 ? 10.305 29.125 19.797 1 96.75 91 ARG B O 1
ATOM 4915 N N . THR B 1 92 ? 9.109 28 21.359 1 96.88 92 THR B N 1
ATOM 4916 C CA . THR B 1 92 ? 9.617 26.703 20.953 1 96.88 92 THR B CA 1
ATOM 4917 C C . THR B 1 92 ? 8.469 25.703 20.812 1 96.88 92 THR B C 1
ATOM 4919 O O . THR B 1 92 ? 7.438 25.828 21.469 1 96.88 92 THR B O 1
ATOM 4922 N N . ILE B 1 93 ? 8.664 24.75 19.922 1 97.5 93 ILE B N 1
ATOM 4923 C CA . ILE B 1 93 ? 7.773 23.609 19.719 1 97.5 93 ILE B CA 1
ATOM 4924 C C . ILE B 1 93 ? 8.516 22.312 20.031 1 97.5 93 ILE B C 1
ATOM 4926 O O . ILE B 1 93 ? 9.633 22.109 19.562 1 97.5 93 ILE B O 1
ATOM 4930 N N . THR B 1 94 ? 7.941 21.516 20.859 1 97.25 94 THR B N 1
ATOM 4931 C CA . THR B 1 94 ? 8.469 20.172 21.062 1 97.25 94 THR B CA 1
ATOM 4932 C C . THR B 1 94 ? 7.949 19.219 20 1 97.25 94 THR B C 1
ATOM 4934 O O . THR B 1 94 ? 6.746 19.141 19.75 1 97.25 94 THR B O 1
ATOM 4937 N N . VAL B 1 95 ? 8.891 18.531 19.328 1 97.5 95 VAL B N 1
ATOM 4938 C CA . VAL B 1 95 ? 8.547 17.656 18.219 1 97.5 95 VAL B CA 1
ATOM 4939 C C . VAL B 1 95 ? 8.961 16.219 18.531 1 97.5 95 VAL B C 1
ATOM 4941 O O . VAL B 1 95 ? 10.078 15.977 18.984 1 97.5 95 VAL B O 1
ATOM 4944 N N . GLU B 1 96 ? 8.047 15.305 18.359 1 95.69 96 GLU B N 1
ATOM 4945 C CA . GLU B 1 96 ? 8.32 13.875 18.406 1 95.69 96 GLU B CA 1
ATOM 4946 C C . GLU B 1 96 ? 8.531 13.297 17.016 1 95.69 96 GLU B C 1
ATOM 4948 O O . GLU B 1 96 ? 7.672 13.461 16.141 1 95.69 96 GLU B O 1
ATOM 4953 N N . GLU B 1 97 ? 9.641 12.664 16.797 1 93.12 97 GLU B N 1
ATOM 4954 C CA . GLU B 1 97 ? 9.914 12.117 15.477 1 93.12 97 GLU B CA 1
ATOM 4955 C C . GLU B 1 97 ? 8.828 11.125 15.055 1 93.12 97 GLU B C 1
ATOM 4957 O O . GLU B 1 97 ? 8.32 10.367 15.883 1 93.12 97 GLU B O 1
ATOM 4962 N N . ALA B 1 98 ? 8.5 11.094 13.695 1 92.88 98 ALA B N 1
ATOM 4963 C CA . ALA B 1 98 ? 7.406 10.25 13.234 1 92.88 98 ALA B CA 1
ATOM 4964 C C . ALA B 1 98 ? 7.812 9.438 12.008 1 92.88 98 ALA B C 1
ATOM 4966 O O . ALA B 1 98 ? 6.961 8.922 11.289 1 92.88 98 ALA B O 1
ATOM 4967 N N . VAL B 1 99 ? 9.016 9.242 11.719 1 91 99 VAL B N 1
ATOM 4968 C CA . VAL B 1 99 ? 9.484 8.617 10.484 1 91 99 VAL B CA 1
ATOM 4969 C C . VAL B 1 99 ? 9.039 7.16 10.43 1 91 99 VAL B C 1
ATOM 4971 O O . VAL B 1 99 ? 8.539 6.691 9.406 1 91 99 VAL B O 1
ATOM 4974 N N . ASP B 1 100 ? 9.117 6.469 11.523 1 85.62 100 ASP B N 1
ATOM 4975 C CA . ASP B 1 100 ? 8.828 5.039 11.508 1 85.62 100 ASP B CA 1
ATOM 4976 C C . ASP B 1 100 ? 7.473 4.742 12.141 1 85.62 100 ASP B C 1
ATOM 4978 O O . ASP B 1 100 ? 7.246 3.643 12.656 1 85.62 100 ASP B O 1
ATOM 4982 N N . ASP B 1 101 ? 6.688 5.758 12.047 1 86.5 101 ASP B N 1
ATOM 4983 C CA . ASP B 1 101 ? 5.32 5.52 12.5 1 86.5 101 ASP B CA 1
ATOM 4984 C C . ASP B 1 101 ? 4.637 4.449 11.656 1 86.5 101 ASP B C 1
ATOM 4986 O O . ASP B 1 101 ? 4.727 4.473 10.422 1 86.5 101 ASP B O 1
ATOM 4990 N N . PRO B 1 102 ? 4.035 3.467 12.203 1 73.19 102 PRO B N 1
ATOM 4991 C CA . PRO B 1 102 ? 3.494 2.312 11.477 1 73.19 102 PRO B CA 1
ATOM 4992 C C . PRO B 1 102 ? 2.279 2.666 10.625 1 73.19 102 PRO B C 1
ATOM 4994 O O . PRO B 1 102 ? 1.961 1.95 9.672 1 73.19 102 PRO B O 1
ATOM 4997 N N . LYS B 1 103 ? 1.502 3.555 10.969 1 69.94 103 LYS B N 1
ATOM 4998 C CA . LYS B 1 103 ? 0.274 3.812 10.219 1 69.94 103 LYS B CA 1
ATOM 4999 C C . LYS B 1 103 ? 0.204 5.266 9.766 1 69.94 103 LYS B C 1
ATOM 5001 O O . LYS B 1 103 ? -0.717 5.996 10.133 1 69.94 103 LYS B O 1
ATOM 5006 N N . PRO B 1 104 ? 1.162 5.422 8.805 1 74 104 PRO B N 1
ATOM 5007 C CA . PRO B 1 104 ? 1.064 6.789 8.289 1 74 104 PRO B CA 1
ATOM 5008 C C . PRO B 1 104 ? -0.073 6.961 7.285 1 74 104 PRO B C 1
ATOM 5010 O O . PRO B 1 104 ? -0.482 5.992 6.641 1 74 104 PRO B O 1
ATOM 5013 N N . GLY B 1 105 ? -0.809 7.914 7.348 1 79.31 105 GLY B N 1
ATOM 5014 C CA . GLY B 1 105 ? -1.745 8.273 6.293 1 79.31 105 GLY B CA 1
ATOM 5015 C C . GLY B 1 105 ? -3.141 7.723 6.523 1 79.31 105 GLY B C 1
ATOM 5016 O O . GLY B 1 105 ? -3.852 7.398 5.57 1 79.31 105 GLY B O 1
ATOM 5017 N N . VAL B 1 106 ? -3.4 7.25 7.719 1 85.19 106 VAL B N 1
ATOM 5018 C CA . VAL B 1 106 ? -4.758 6.828 8.047 1 85.19 106 VAL B CA 1
ATOM 5019 C C . VAL B 1 106 ? -5.43 7.879 8.922 1 85.19 106 VAL B C 1
ATOM 5021 O O . VAL B 1 106 ? -4.754 8.664 9.594 1 85.19 106 VAL B O 1
ATOM 5024 N N . ALA B 1 107 ? -6.727 7.801 8.844 1 85.19 107 ALA B N 1
ATOM 5025 C CA . ALA B 1 107 ? -7.512 8.711 9.68 1 85.19 107 ALA B CA 1
ATOM 5026 C C . ALA B 1 107 ? -7.156 8.547 11.156 1 85.19 107 ALA B C 1
ATOM 5028 O O . ALA B 1 107 ? -6.973 7.426 11.633 1 85.19 107 ALA B O 1
ATOM 5029 N N . LEU B 1 108 ? -7.07 9.672 11.805 1 88 108 LEU B N 1
ATOM 5030 C CA . LEU B 1 108 ? -6.758 9.672 13.234 1 88 108 LEU B CA 1
ATOM 5031 C C . LEU B 1 108 ? -8.031 9.797 14.062 1 88 108 LEU B C 1
ATOM 5033 O O . LEU B 1 108 ? -8.859 10.672 13.812 1 88 108 LEU B O 1
ATOM 5037 N N . THR B 1 109 ? -8.148 8.859 15.023 1 89.5 109 THR B N 1
ATOM 5038 C CA . THR B 1 109 ? -9.352 8.844 15.844 1 89.5 109 THR B CA 1
ATOM 5039 C C . THR B 1 109 ? -9 8.914 17.328 1 89.5 109 THR B C 1
ATOM 5041 O O . THR B 1 109 ? -9.883 9.109 18.172 1 89.5 109 THR B O 1
ATOM 5044 N N . THR B 1 110 ? -7.742 8.727 17.578 1 88.69 110 THR B N 1
ATOM 5045 C CA . THR B 1 110 ? -7.297 8.688 18.969 1 88.69 110 THR B CA 1
ATOM 5046 C C . THR B 1 110 ? -5.898 9.273 19.109 1 88.69 110 THR B C 1
ATOM 5048 O O . THR B 1 110 ? -5.082 9.164 18.188 1 88.69 110 THR B O 1
ATOM 5051 N N . ASP B 1 111 ? -5.758 9.852 20.281 1 89.88 111 ASP B N 1
ATOM 5052 C CA . ASP B 1 111 ? -4.418 10.344 20.562 1 89.88 111 ASP B CA 1
ATOM 5053 C C . ASP B 1 111 ? -3.396 9.211 20.562 1 89.88 111 ASP B C 1
ATOM 5055 O O . ASP B 1 111 ? -3.674 8.117 21.047 1 89.88 111 ASP B O 1
ATOM 5059 N N . ARG B 1 112 ? -2.25 9.461 20.078 1 88.06 112 ARG B N 1
ATOM 5060 C CA . ARG B 1 112 ? -1.198 8.453 19.969 1 88.06 112 ARG B CA 1
ATOM 5061 C C . ARG B 1 112 ? -0.767 7.961 21.344 1 88.06 112 ARG B C 1
ATOM 5063 O O . ARG B 1 112 ? -0.242 6.855 21.484 1 88.06 112 ARG B O 1
ATOM 5070 N N . HIS B 1 113 ? -0.9 8.797 22.297 1 90.19 113 HIS B N 1
ATOM 5071 C CA . HIS B 1 113 ? -0.474 8.438 23.641 1 90.19 113 HIS B CA 1
ATOM 5072 C C . HIS B 1 113 ? -1.672 8.234 24.562 1 90.19 113 HIS B C 1
ATOM 5074 O O . HIS B 1 113 ? -1.544 8.328 25.797 1 90.19 113 HIS B O 1
ATOM 5080 N N . ALA B 1 114 ? -2.75 7.992 23.953 1 87.12 114 ALA B N 1
ATOM 5081 C CA . ALA B 1 114 ? -3.951 7.746 24.75 1 87.12 114 ALA B CA 1
ATOM 5082 C C . ALA B 1 114 ? -3.768 6.539 25.656 1 87.12 114 ALA B C 1
ATOM 5084 O O . ALA B 1 114 ? -3.156 5.543 25.266 1 87.12 114 ALA B O 1
ATOM 5085 N N . GLY B 1 115 ? -4.328 6.602 26.859 1 86.31 115 GLY B N 1
ATOM 5086 C CA . GLY B 1 115 ? -4.285 5.488 27.797 1 86.31 115 GLY B CA 1
ATOM 5087 C C . GLY B 1 115 ? -3.098 5.547 28.734 1 86.31 115 GLY B C 1
ATOM 5088 O O . GLY B 1 115 ? -3.023 4.781 29.703 1 86.31 115 GLY B O 1
ATOM 5089 N N . LYS B 1 116 ? -2.178 6.461 28.484 1 90.44 116 LYS B N 1
ATOM 5090 C CA . LYS B 1 116 ? -1.023 6.602 29.375 1 90.44 116 LYS B CA 1
ATOM 5091 C C . LYS B 1 116 ? -1.293 7.625 30.469 1 90.44 116 LYS B C 1
ATOM 5093 O O . LYS B 1 116 ? -1.923 8.656 30.219 1 90.44 116 LYS B O 1
ATOM 5098 N N . THR B 1 117 ? -0.815 7.285 31.656 1 92.12 117 THR B N 1
ATOM 5099 C CA . THR B 1 117 ? -0.889 8.25 32.75 1 92.12 117 THR B CA 1
ATOM 5100 C C . THR B 1 117 ? 0.122 9.375 32.531 1 92.12 117 THR B C 1
ATOM 5102 O O . THR B 1 117 ? 1.036 9.25 31.719 1 92.12 117 THR B O 1
ATOM 5105 N N . GLU B 1 118 ? -0.076 10.438 33.25 1 90.06 118 GLU B N 1
ATOM 5106 C CA . GLU B 1 118 ? 0.858 11.555 33.188 1 90.06 118 GLU B CA 1
ATOM 5107 C C . GLU B 1 118 ? 2.273 11.117 33.531 1 90.06 118 GLU B C 1
ATOM 5109 O O . GLU B 1 118 ? 3.246 11.578 32.938 1 90.06 118 GLU B O 1
ATOM 5114 N N . GLU B 1 119 ? 2.354 10.242 34.5 1 92.5 119 GLU B N 1
ATOM 5115 C CA . GLU B 1 119 ? 3.652 9.75 34.938 1 92.5 119 GLU B CA 1
ATOM 5116 C C . GLU B 1 119 ? 4.309 8.883 33.875 1 92.5 119 GLU B C 1
ATOM 5118 O O . GLU B 1 119 ? 5.508 9 33.625 1 92.5 119 GLU B O 1
ATOM 5123 N N . GLN B 1 120 ? 3.498 8.047 33.312 1 93.38 120 GLN B N 1
ATOM 5124 C CA . GLN B 1 120 ? 3.998 7.188 32.25 1 93.38 120 GLN B CA 1
ATOM 5125 C C . GLN B 1 120 ? 4.488 8.008 31.062 1 93.38 120 GLN B C 1
ATOM 5127 O O . GLN B 1 120 ? 5.547 7.723 30.484 1 93.38 120 GLN B O 1
ATOM 5132 N N . ARG B 1 121 ? 3.701 8.969 30.688 1 92.88 121 ARG B N 1
ATOM 5133 C CA . ARG B 1 121 ? 4.059 9.828 29.562 1 92.88 121 ARG B CA 1
ATOM 5134 C C . ARG B 1 121 ? 5.328 10.617 29.859 1 92.88 121 ARG B C 1
ATOM 5136 O O . ARG B 1 121 ? 6.176 10.797 28.984 1 92.88 121 ARG B O 1
ATOM 5143 N N . ALA B 1 122 ? 5.484 11.102 31.062 1 92.75 122 ALA B N 1
ATOM 5144 C CA . ALA B 1 122 ? 6.684 11.844 31.453 1 92.75 122 ALA B CA 1
ATOM 5145 C C . ALA B 1 122 ? 7.934 10.984 31.312 1 92.75 122 ALA B C 1
ATOM 5147 O O . ALA B 1 122 ? 8.977 11.453 30.875 1 92.75 122 ALA B O 1
ATOM 5148 N N . LEU B 1 123 ? 7.832 9.75 31.734 1 93.31 123 LEU B N 1
ATOM 5149 C CA . LEU B 1 123 ? 8.953 8.82 31.625 1 93.31 123 LEU B CA 1
ATOM 5150 C C . LEU B 1 123 ? 9.289 8.547 30.172 1 93.31 123 LEU B C 1
ATOM 5152 O O . LEU B 1 123 ? 10.469 8.477 29.797 1 93.31 123 LEU B O 1
ATOM 5156 N N . GLU B 1 124 ? 8.297 8.375 29.391 1 92.38 124 GLU B N 1
ATOM 5157 C CA . GLU B 1 124 ? 8.492 8.148 27.969 1 92.38 124 GLU B CA 1
ATOM 5158 C C . GLU B 1 124 ? 9.172 9.344 27.312 1 92.38 124 GLU B C 1
ATOM 5160 O O . GLU B 1 124 ? 10.094 9.172 26.5 1 92.38 124 GLU B O 1
ATOM 5165 N N . LYS B 1 125 ? 8.734 10.508 27.641 1 93.31 125 LYS B N 1
ATOM 5166 C CA . LYS B 1 125 ? 9.305 11.727 27.062 1 93.31 125 LYS B CA 1
ATOM 5167 C C . LYS B 1 125 ? 10.773 11.875 27.453 1 93.31 125 LYS B C 1
ATOM 5169 O O . LYS B 1 125 ? 11.586 12.305 26.641 1 93.31 125 LYS B O 1
ATOM 5174 N N . LYS B 1 126 ? 11.055 11.562 28.672 1 93.56 126 LYS B N 1
ATOM 5175 C CA . LYS B 1 126 ? 12.445 11.617 29.109 1 93.56 126 LYS B CA 1
ATOM 5176 C C . LYS B 1 126 ? 13.32 10.68 28.281 1 93.56 126 LYS B C 1
ATOM 5178 O O . LYS B 1 126 ? 14.414 11.055 27.859 1 93.56 126 LYS B O 1
ATOM 5183 N N . LYS B 1 127 ? 12.836 9.539 28.125 1 91 127 LYS B N 1
ATOM 5184 C CA . LYS B 1 127 ? 13.57 8.562 27.312 1 91 127 LYS B CA 1
ATOM 5185 C C . LYS B 1 127 ? 13.719 9.031 25.875 1 91 127 LYS B C 1
ATOM 5187 O O . LYS B 1 127 ? 14.805 8.969 25.297 1 91 127 LYS B O 1
ATOM 5192 N N . GLU B 1 128 ? 12.625 9.484 25.281 1 90.69 128 GLU B N 1
ATOM 5193 C CA . GLU B 1 128 ? 12.633 9.961 23.906 1 90.69 128 GLU B CA 1
ATOM 5194 C C . GLU B 1 128 ? 13.586 11.133 23.719 1 90.69 128 GLU B C 1
ATOM 5196 O O . GLU B 1 128 ? 14.25 11.258 22.688 1 90.69 128 GLU B O 1
ATOM 5201 N N . SER B 1 129 ? 13.586 11.977 24.688 1 92.19 129 SER B N 1
ATOM 5202 C CA . SER B 1 129 ? 14.492 13.117 24.656 1 92.19 129 SER B CA 1
ATOM 5203 C C . SER B 1 129 ? 15.945 12.672 24.672 1 92.19 129 SER B C 1
ATOM 5205 O O . SER B 1 129 ? 16.781 13.188 23.922 1 92.19 129 SER B O 1
ATOM 5207 N N . LYS B 1 130 ? 16.234 11.688 25.453 1 88.69 130 LYS B N 1
ATOM 5208 C CA . LYS B 1 130 ? 17.594 11.164 25.562 1 88.69 130 LYS B CA 1
ATOM 5209 C C . LYS B 1 130 ? 18.031 10.523 24.25 1 88.69 130 LYS B C 1
ATOM 5211 O O . LYS B 1 130 ? 19.203 10.617 23.875 1 88.69 130 LYS B O 1
ATOM 5216 N N . GLU B 1 131 ? 17.094 10.016 23.594 1 85.5 131 GLU B N 1
ATOM 5217 C CA . GLU B 1 131 ? 17.391 9.289 22.359 1 85.5 131 GLU B CA 1
ATOM 5218 C C . GLU B 1 131 ? 17.359 10.219 21.141 1 85.5 131 GLU B C 1
ATOM 5220 O O . GLU B 1 131 ? 17.609 9.789 20.016 1 85.5 131 GLU B O 1
ATOM 5225 N N . GLY B 1 132 ? 17.016 11.391 21.344 1 87.62 132 GLY B N 1
ATOM 5226 C CA . GLY B 1 132 ? 16.953 12.352 20.25 1 87.62 132 GLY B CA 1
ATOM 5227 C C . GLY B 1 132 ? 15.68 12.258 19.438 1 87.62 132 GLY B C 1
ATOM 5228 O O . GLY B 1 132 ? 15.594 12.805 18.344 1 87.62 132 GLY B O 1
ATOM 5229 N N . ARG B 1 133 ? 14.711 11.531 20 1 92 133 ARG B N 1
ATOM 5230 C CA . ARG B 1 133 ? 13.445 11.328 19.297 1 92 133 ARG B CA 1
ATOM 5231 C C . ARG B 1 133 ? 12.438 12.406 19.688 1 92 133 ARG B C 1
ATOM 5233 O O . ARG B 1 133 ? 11.367 12.516 19.078 1 92 133 ARG B O 1
ATOM 5240 N N . LEU B 1 134 ? 12.727 13.125 20.672 1 95.06 134 LEU B N 1
ATOM 5241 C CA . LEU B 1 134 ? 12 14.312 21.109 1 95.06 134 LEU B CA 1
ATOM 5242 C C . LEU B 1 134 ? 12.922 15.523 21.172 1 95.06 134 LEU B C 1
ATOM 5244 O O . LEU B 1 134 ? 13.961 15.484 21.844 1 95.06 134 LEU B O 1
ATOM 5248 N N . PHE B 1 135 ? 12.562 16.578 20.422 1 95.81 135 PHE B N 1
ATOM 5249 C CA . PHE B 1 135 ? 13.461 17.719 20.359 1 95.81 135 PHE B CA 1
ATOM 5250 C C . PHE B 1 135 ? 12.68 19.016 20.156 1 95.81 135 PHE B C 1
ATOM 5252 O O . PHE B 1 135 ? 11.484 18.984 19.844 1 95.81 135 PHE B O 1
ATOM 5259 N N . SER B 1 136 ? 13.312 20.141 20.328 1 96.19 136 SER B N 1
ATOM 5260 C CA . SER B 1 136 ? 12.664 21.438 20.234 1 96.19 136 SER B CA 1
ATOM 5261 C C . SER B 1 136 ? 13.062 22.156 18.953 1 96.19 136 SER B C 1
ATOM 5263 O O . SER B 1 136 ? 14.203 22.062 18.5 1 96.19 136 SER B O 1
ATOM 5265 N N . VAL B 1 137 ? 12.125 22.828 18.406 1 96.94 137 VAL B N 1
ATOM 5266 C CA . VAL B 1 137 ? 12.344 23.719 17.25 1 96.94 137 VAL B CA 1
ATOM 5267 C C . VAL B 1 137 ? 11.93 25.141 17.609 1 96.94 137 VAL B C 1
ATOM 5269 O O . VAL B 1 137 ? 10.797 25.375 18.031 1 96.94 137 VAL B O 1
ATOM 5272 N N . ASP B 1 138 ? 12.844 26.062 17.422 1 96.88 138 ASP B N 1
ATOM 5273 C CA . ASP B 1 138 ? 12.547 27.469 17.672 1 96.88 138 ASP B CA 1
ATOM 5274 C C . ASP B 1 138 ? 11.758 28.078 16.516 1 96.88 138 ASP B C 1
ATOM 5276 O O . ASP B 1 138 ? 11.883 27.641 15.375 1 96.88 138 ASP B O 1
ATOM 5280 N N . TYR B 1 139 ? 10.969 29.109 16.906 1 97.69 139 TYR B N 1
ATOM 5281 C CA . TYR B 1 139 ? 10.242 29.812 15.844 1 97.69 139 TYR B CA 1
ATOM 5282 C C . TYR B 1 139 ? 10.164 31.297 16.141 1 97.69 139 TYR B C 1
ATOM 5284 O O . TYR B 1 139 ? 10.25 31.719 17.297 1 97.69 139 TYR B O 1
ATOM 5292 N N . ASP B 1 140 ? 10.102 32.094 15.062 1 97.38 140 ASP B N 1
ATOM 5293 C CA . ASP B 1 140 ? 9.703 33.5 15.172 1 97.38 140 ASP B CA 1
ATOM 5294 C C . ASP B 1 140 ? 8.195 33.656 14.984 1 97.38 140 ASP B C 1
ATOM 5296 O O . ASP B 1 140 ? 7.566 34.469 15.672 1 97.38 140 ASP B O 1
ATOM 5300 N N . LYS B 1 141 ? 7.664 32.906 14.102 1 97.5 141 LYS B N 1
ATOM 5301 C CA . LYS B 1 141 ? 6.223 32.812 13.891 1 97.5 141 LYS B CA 1
ATOM 5302 C C . LYS B 1 141 ? 5.777 31.344 13.828 1 97.5 141 LYS B C 1
ATOM 5304 O O . LYS B 1 141 ? 6.5 30.5 13.297 1 97.5 141 LYS B O 1
ATOM 5309 N N . LEU B 1 142 ? 4.621 31.094 14.367 1 98.44 142 LEU B N 1
ATOM 5310 C CA . LEU B 1 142 ? 4.043 29.75 14.398 1 98.44 142 LEU B CA 1
ATOM 5311 C C . LEU B 1 142 ? 2.688 29.719 13.695 1 98.44 142 LEU B C 1
ATOM 5313 O O . LEU B 1 142 ? 1.83 30.562 13.969 1 98.44 142 LEU B O 1
ATOM 5317 N N . ILE B 1 143 ? 2.525 28.844 12.758 1 98.81 143 ILE B N 1
ATOM 5318 C CA . ILE B 1 143 ? 1.253 28.641 12.07 1 98.81 143 ILE B CA 1
ATOM 5319 C C . ILE B 1 143 ? 0.724 27.234 12.359 1 98.81 143 ILE B C 1
ATOM 5321 O O . ILE B 1 143 ? 1.312 26.25 11.922 1 98.81 143 ILE B O 1
ATOM 5325 N N . VAL B 1 144 ? -0.412 27.156 13.047 1 98.69 144 VAL B N 1
ATOM 5326 C CA . VAL B 1 144 ? -1.008 25.891 13.461 1 98.69 144 VAL B CA 1
ATOM 5327 C C . VAL B 1 144 ? -2.07 25.469 12.445 1 98.69 144 VAL B C 1
ATOM 5329 O O . VAL B 1 144 ? -3.113 26.109 12.328 1 98.69 144 VAL B O 1
ATOM 5332 N N . THR B 1 145 ? -1.807 24.375 11.711 1 98.44 145 THR B N 1
ATOM 5333 C CA . THR B 1 145 ? -2.732 23.844 10.719 1 98.44 145 THR B CA 1
ATOM 5334 C C . THR B 1 145 ? -2.846 22.328 10.852 1 98.44 145 THR B C 1
ATOM 5336 O O . THR B 1 145 ? -2.781 21.609 9.852 1 98.44 145 THR B O 1
ATOM 5339 N N . VAL B 1 146 ? -3.072 21.828 11.984 1 97.25 146 VAL B N 1
ATOM 5340 C CA . VAL B 1 146 ? -2.945 20.406 12.289 1 97.25 146 VAL B CA 1
ATOM 5341 C C . VAL B 1 146 ? -4.266 19.703 11.992 1 97.25 146 VAL B C 1
ATOM 5343 O O . VAL B 1 146 ? -4.359 18.484 12.117 1 97.25 146 VAL B O 1
ATOM 5346 N N . GLY B 1 147 ? -5.223 20.406 11.602 1 95.19 147 GLY B N 1
ATOM 5347 C CA . GLY B 1 147 ? -6.5 19.812 11.242 1 95.19 147 GLY B CA 1
ATOM 5348 C C . GLY B 1 147 ? -7.23 19.219 12.438 1 95.19 147 GLY B C 1
ATOM 5349 O O . GLY B 1 147 ? -7.113 19.719 13.555 1 95.19 147 GLY B O 1
ATOM 5350 N N . CYS B 1 148 ? -8.164 18.312 12.141 1 95 148 CYS B N 1
ATOM 5351 C CA . CYS B 1 148 ? -9.031 17.688 13.133 1 95 148 CYS B CA 1
ATOM 5352 C C . CYS B 1 148 ? -8.992 16.172 13.016 1 95 148 CYS B C 1
ATOM 5354 O O . CYS B 1 148 ? -8.453 15.625 12.047 1 95 148 CYS B O 1
ATOM 5356 N N . TYR B 1 149 ? -9.406 15.523 14.031 1 94.56 149 TYR B N 1
ATOM 5357 C CA . TYR B 1 149 ? -9.547 14.07 14.031 1 94.56 149 TYR B CA 1
ATOM 5358 C C . TYR B 1 149 ? -10.945 13.656 13.578 1 94.56 149 TYR B C 1
ATOM 5360 O O . TYR B 1 149 ? -11.836 14.5 13.469 1 94.56 149 TYR B O 1
ATOM 5368 N N . SER B 1 150 ? -11.094 12.383 13.164 1 94 150 SER B N 1
ATOM 5369 C CA . SER B 1 150 ? -12.398 11.867 12.773 1 94 150 SER B CA 1
ATOM 5370 C C . SER B 1 150 ? -13.281 11.609 13.992 1 94 150 SER B C 1
ATOM 5372 O O . SER B 1 150 ? -12.828 11.016 14.977 1 94 150 SER B O 1
ATOM 5374 N N . GLN B 1 151 ? -14.484 12.086 13.883 1 93.31 151 GLN B N 1
ATOM 5375 C CA . GLN B 1 151 ? -15.453 11.93 14.961 1 93.31 151 GLN B CA 1
ATOM 5376 C C . GLN B 1 151 ? -16.078 10.539 14.953 1 93.31 151 GLN B C 1
ATOM 5378 O O . GLN B 1 151 ? -16.562 10.078 13.922 1 93.31 151 GLN B O 1
ATOM 5383 N N . THR B 1 152 ? -16.016 9.828 16.109 1 94.12 152 THR B N 1
ATOM 5384 C CA . THR B 1 152 ? -16.578 8.492 16.203 1 94.12 152 THR B CA 1
ATOM 5385 C C . THR B 1 152 ? -17.797 8.5 17.125 1 94.12 152 THR B C 1
ATOM 5387 O O . THR B 1 152 ? -18.547 7.516 17.188 1 94.12 152 THR B O 1
ATOM 5390 N N . PHE B 1 153 ? -18 9.641 17.875 1 92.5 153 PHE B N 1
ATOM 5391 C CA . PHE B 1 153 ? -19.078 9.844 18.828 1 92.5 153 PHE B CA 1
ATOM 5392 C C . PHE B 1 153 ? -19.047 8.773 19.906 1 92.5 153 PHE B C 1
ATOM 5394 O O . PHE B 1 153 ? -20.094 8.391 20.438 1 92.5 153 PHE B O 1
ATOM 5401 N N . GLY B 1 154 ? -17.906 8.172 20.031 1 92.44 154 GLY B N 1
ATOM 5402 C CA . GLY B 1 154 ? -17.75 7.156 21.062 1 92.44 154 GLY B CA 1
ATOM 5403 C C . GLY B 1 154 ? -18.547 5.895 20.766 1 92.44 154 GLY B C 1
ATOM 5404 O O . GLY B 1 154 ? -18.766 5.074 21.656 1 92.44 154 GLY B O 1
ATOM 5405 N N . THR B 1 155 ? -19.062 5.754 19.547 1 96.12 155 THR B N 1
ATOM 5406 C CA . THR B 1 155 ? -19.812 4.559 19.172 1 96.12 155 THR B CA 1
ATOM 5407 C C . THR B 1 155 ? -18.938 3.312 19.312 1 96.12 155 THR B C 1
ATOM 5409 O O . THR B 1 155 ? -17.859 3.225 18.703 1 96.12 155 THR B O 1
ATOM 5412 N N . PRO B 1 156 ? -19.438 2.361 20.094 1 97.25 156 PRO B N 1
ATOM 5413 C CA . PRO B 1 156 ? -18.609 1.184 20.359 1 97.25 156 PRO B CA 1
ATOM 5414 C C . PRO B 1 156 ? -18.203 0.434 19.094 1 97.25 156 PRO B C 1
ATOM 5416 O O . PRO B 1 156 ? -19.047 0.15 18.25 1 97.25 156 PRO B O 1
ATOM 5419 N N . GLY B 1 157 ? -16.906 0.186 18.953 1 97.06 157 GLY B N 1
ATOM 5420 C CA . GLY B 1 157 ? -16.391 -0.648 17.875 1 97.06 157 GLY B CA 1
ATOM 5421 C C . GLY B 1 157 ? -16.031 0.14 16.641 1 97.06 157 GLY B C 1
ATOM 5422 O O . GLY B 1 157 ? -15.336 -0.369 15.75 1 97.06 157 GLY B O 1
ATOM 5423 N N . VAL B 1 158 ? -16.422 1.369 16.516 1 96.88 158 VAL B N 1
ATOM 5424 C CA . VAL B 1 158 ? -16.219 2.166 15.305 1 96.88 158 VAL B CA 1
ATOM 5425 C C . VAL B 1 158 ? -14.719 2.453 15.133 1 96.88 158 VAL B C 1
ATOM 5427 O O . VAL B 1 158 ? -14.172 2.277 14.039 1 96.88 158 VAL B O 1
ATOM 5430 N N . LYS B 1 159 ? -14.039 2.775 16.203 1 94.44 159 LYS B N 1
ATOM 5431 C CA . LYS B 1 159 ? -12.609 3.064 16.125 1 94.44 159 LYS B CA 1
ATOM 5432 C C . LYS B 1 159 ? -11.828 1.844 15.656 1 94.44 159 LYS B C 1
ATOM 5434 O O . LYS B 1 159 ? -10.859 1.977 14.891 1 94.44 159 LYS B O 1
ATOM 5439 N N . GLU B 1 160 ? -12.289 0.722 15.992 1 94.12 160 GLU B N 1
ATOM 5440 C CA . GLU B 1 160 ? -11.555 -0.518 15.766 1 94.12 160 GLU B CA 1
ATOM 5441 C C . GLU B 1 160 ? -11.875 -1.11 14.398 1 94.12 160 GLU B C 1
ATOM 5443 O O . GLU B 1 160 ? -11 -1.679 13.742 1 94.12 160 GLU B O 1
ATOM 5448 N N . HIS B 1 161 ? -13.117 -0.922 13.984 1 95.81 161 HIS B N 1
ATOM 5449 C CA . HIS B 1 161 ? -13.547 -1.793 12.898 1 95.81 161 HIS B CA 1
ATOM 5450 C C . HIS B 1 161 ? -13.992 -0.982 11.688 1 95.81 161 HIS B C 1
ATOM 5452 O O . HIS B 1 161 ? -14.062 -1.508 10.57 1 95.81 161 HIS B O 1
ATOM 5458 N N . ALA B 1 162 ? -14.297 0.27 11.875 1 97.69 162 ALA B N 1
ATOM 5459 C CA . ALA B 1 162 ? -14.805 1.063 10.758 1 97.69 162 ALA B CA 1
ATOM 5460 C C . ALA B 1 162 ? -13.68 1.469 9.812 1 97.69 162 ALA B C 1
ATOM 5462 O O . ALA B 1 162 ? -12.516 1.531 10.211 1 97.69 162 ALA B O 1
ATOM 5463 N N . PHE B 1 163 ? -14.055 1.627 8.633 1 97.56 163 PHE B N 1
ATOM 5464 C CA . PHE B 1 163 ? -13.172 2.219 7.637 1 97.56 163 PHE B CA 1
ATOM 5465 C C . PHE B 1 163 ? -13.438 3.713 7.496 1 97.56 163 PHE B C 1
ATOM 5467 O O . PHE B 1 163 ? -14.594 4.133 7.348 1 97.56 163 PHE B O 1
ATOM 5474 N N . PHE B 1 164 ? -12.375 4.48 7.57 1 97 164 PHE B N 1
ATOM 5475 C CA . PHE B 1 164 ? -12.484 5.922 7.379 1 97 164 PHE B CA 1
ATOM 5476 C C . PHE B 1 164 ? -11.961 6.328 6.008 1 97 164 PHE B C 1
ATOM 5478 O O . PHE B 1 164 ? -11.375 5.508 5.293 1 97 164 PHE B O 1
ATOM 5485 N N . LEU B 1 165 ? -12.281 7.516 5.586 1 95.75 165 LEU B N 1
ATOM 5486 C CA . LEU B 1 165 ? -11.789 8.016 4.305 1 95.75 165 LEU B CA 1
ATOM 5487 C C . LEU B 1 165 ? -11.289 9.445 4.438 1 95.75 165 LEU B C 1
ATOM 5489 O O . LEU B 1 165 ? -11.922 10.383 3.941 1 95.75 165 LEU B O 1
ATOM 5493 N N . LYS B 1 166 ? -10.133 9.555 5.055 1 94.38 166 LYS B N 1
ATOM 5494 C CA . LYS B 1 166 ? -9.578 10.875 5.336 1 94.38 166 LYS B CA 1
ATOM 5495 C C . LYS B 1 166 ? -8.188 11.031 4.738 1 94.38 166 LYS B C 1
ATOM 5497 O O . LYS B 1 166 ? -7.691 12.148 4.57 1 94.38 166 LYS B O 1
ATOM 5502 N N . ASP B 1 167 ? -7.609 9.977 4.469 1 94.88 167 ASP B N 1
ATOM 5503 C CA . ASP B 1 167 ? -6.25 9.977 3.934 1 94.88 167 ASP B CA 1
ATOM 5504 C C . ASP B 1 167 ? -6.035 8.805 2.982 1 94.88 167 ASP B C 1
ATOM 5506 O O . ASP B 1 167 ? -6.926 7.973 2.805 1 94.88 167 ASP B O 1
ATOM 5510 N N . VAL B 1 168 ? -4.902 8.781 2.328 1 95 168 VAL B N 1
ATOM 5511 C CA . VAL B 1 168 ? -4.633 7.809 1.272 1 95 168 VAL B CA 1
ATOM 5512 C C . VAL B 1 168 ? -4.578 6.402 1.862 1 95 168 VAL B C 1
ATOM 5514 O O . VAL B 1 168 ? -4.988 5.438 1.215 1 95 168 VAL B O 1
ATOM 5517 N N . GLY B 1 169 ? -3.986 6.277 3.08 1 94.62 169 GLY B N 1
ATOM 5518 C CA . GLY B 1 169 ? -3.994 4.973 3.729 1 94.62 169 GLY B CA 1
ATOM 5519 C C . GLY B 1 169 ? -5.387 4.41 3.916 1 94.62 169 GLY B C 1
ATOM 5520 O O . GLY B 1 169 ? -5.594 3.197 3.805 1 94.62 169 GLY B O 1
ATOM 5521 N N . ASP B 1 170 ? -6.352 5.27 4.184 1 96.75 170 ASP B N 1
ATOM 5522 C CA . ASP B 1 170 ? -7.75 4.863 4.297 1 96.75 170 ASP B CA 1
ATOM 5523 C C . ASP B 1 170 ? -8.281 4.367 2.955 1 96.75 170 ASP B C 1
ATOM 5525 O O . ASP B 1 170 ? -8.953 3.334 2.893 1 96.75 170 ASP B O 1
ATOM 5529 N N . ALA B 1 171 ? -8.031 5.141 1.934 1 96.38 171 ALA B N 1
ATOM 5530 C CA . ALA B 1 171 ? -8.484 4.77 0.595 1 96.38 171 ALA B CA 1
ATOM 5531 C C . ALA B 1 171 ? -7.957 3.391 0.205 1 96.38 171 ALA B C 1
ATOM 5533 O O . ALA B 1 171 ? -8.688 2.572 -0.354 1 96.38 171 ALA B O 1
ATOM 5534 N N . ARG B 1 172 ? -6.742 3.168 0.494 1 94.81 172 ARG B N 1
ATOM 5535 C CA . ARG B 1 172 ? -6.125 1.882 0.189 1 94.81 172 ARG B CA 1
ATOM 5536 C C . ARG B 1 172 ? -6.809 0.753 0.955 1 94.81 172 ARG B C 1
ATOM 5538 O O . ARG B 1 172 ? -7.082 -0.309 0.392 1 94.81 172 ARG B O 1
ATOM 5545 N N . ARG B 1 173 ? -7.043 0.946 2.209 1 95 173 ARG B N 1
ATOM 5546 C CA . ARG B 1 173 ? -7.711 -0.058 3.033 1 95 173 ARG B CA 1
ATOM 5547 C C . ARG B 1 173 ? -9.102 -0.376 2.492 1 95 173 ARG B C 1
ATOM 5549 O O . ARG B 1 173 ? -9.492 -1.542 2.432 1 95 173 ARG B O 1
ATOM 5556 N N . ILE B 1 174 ? -9.766 0.633 2.121 1 97.25 174 ILE B N 1
ATOM 5557 C CA . ILE B 1 174 ? -11.109 0.465 1.586 1 97.25 174 ILE B CA 1
ATOM 5558 C C . ILE B 1 174 ? -11.055 -0.33 0.283 1 97.25 174 ILE B C 1
ATOM 5560 O O . ILE B 1 174 ? -11.812 -1.281 0.095 1 97.25 174 ILE B O 1
ATOM 5564 N N . ARG B 1 175 ? -10.164 0.072 -0.597 1 96.06 175 ARG B N 1
ATOM 5565 C CA . ARG B 1 175 ? -10.031 -0.616 -1.877 1 96.06 175 ARG B CA 1
ATOM 5566 C C . ARG B 1 175 ? -9.742 -2.1 -1.673 1 96.06 175 ARG B C 1
ATOM 5568 O O . ARG B 1 175 ? -10.367 -2.951 -2.303 1 96.06 175 ARG B O 1
ATOM 5575 N N . ASN B 1 176 ? -8.812 -2.393 -0.834 1 94.38 176 ASN B N 1
ATOM 5576 C CA . ASN B 1 176 ? -8.461 -3.779 -0.545 1 94.38 176 ASN B CA 1
ATOM 5577 C C . ASN B 1 176 ? -9.641 -4.547 0.039 1 94.38 176 ASN B C 1
ATOM 5579 O O . ASN B 1 176 ? -9.867 -5.711 -0.304 1 94.38 176 ASN B O 1
ATOM 5583 N N . ARG B 1 177 ? -10.383 -3.9 0.883 1 96 177 ARG B N 1
ATOM 5584 C CA . ARG B 1 177 ? -11.516 -4.559 1.529 1 96 177 ARG B CA 1
ATOM 5585 C C . ARG B 1 177 ? -12.617 -4.875 0.521 1 96 177 ARG B C 1
ATOM 5587 O O . ARG B 1 177 ? -13.195 -5.961 0.545 1 96 177 ARG B O 1
ATOM 5594 N N . ILE B 1 178 ? -12.906 -3.916 -0.343 1 97.12 178 ILE B N 1
ATOM 5595 C CA . ILE B 1 178 ? -13.922 -4.133 -1.372 1 97.12 178 ILE B CA 1
ATOM 5596 C C . ILE B 1 178 ? -13.555 -5.363 -2.201 1 97.12 178 ILE B C 1
ATOM 5598 O O . ILE B 1 178 ? -14.383 -6.254 -2.4 1 97.12 178 ILE B O 1
ATOM 5602 N N . LEU B 1 179 ? -12.344 -5.414 -2.621 1 95.12 179 LEU B N 1
ATOM 5603 C CA . LEU B 1 179 ? -11.891 -6.516 -3.459 1 95.12 179 LEU B CA 1
ATOM 5604 C C . LEU B 1 179 ? -11.914 -7.828 -2.688 1 95.12 179 LEU B C 1
ATOM 5606 O O . LEU B 1 179 ? -12.281 -8.867 -3.236 1 95.12 179 LEU B O 1
ATOM 5610 N N . ALA B 1 180 ? -11.539 -7.773 -1.438 1 94.75 180 ALA B N 1
ATOM 5611 C CA . ALA B 1 180 ? -11.578 -8.969 -0.601 1 94.75 180 ALA B CA 1
ATOM 5612 C C . ALA B 1 180 ? -13.008 -9.484 -0.452 1 94.75 180 ALA B C 1
ATOM 5614 O O . ALA B 1 180 ? -13.242 -10.695 -0.451 1 94.75 180 ALA B O 1
ATOM 5615 N N . CYS B 1 181 ? -13.922 -8.57 -0.281 1 96.5 181 CYS B N 1
ATOM 5616 C CA . CYS B 1 181 ? -15.328 -8.953 -0.16 1 96.5 181 CYS B CA 1
ATOM 5617 C C . CYS B 1 181 ? -15.789 -9.711 -1.397 1 96.5 181 CYS B C 1
ATOM 5619 O O . CYS B 1 181 ? -16.422 -10.766 -1.284 1 96.5 181 CYS B O 1
ATOM 5621 N N . PHE B 1 182 ? -15.469 -9.227 -2.541 1 96.19 182 PHE B N 1
ATOM 5622 C CA . PHE B 1 182 ? -15.875 -9.875 -3.777 1 96.19 182 PHE B CA 1
ATOM 5623 C C . PHE B 1 182 ? -15.18 -11.227 -3.936 1 96.19 182 PHE B C 1
ATOM 5625 O O . PHE B 1 182 ? -15.805 -12.219 -4.312 1 96.19 182 PHE B O 1
ATOM 5632 N N . GLU B 1 183 ? -13.867 -11.273 -3.646 1 94.38 183 GLU B N 1
ATOM 5633 C CA . GLU B 1 183 ? -13.141 -12.531 -3.736 1 94.38 183 GLU B CA 1
ATOM 5634 C C . GLU B 1 183 ? -13.688 -13.555 -2.742 1 94.38 183 GLU B C 1
ATOM 5636 O O . GLU B 1 183 ? -13.797 -14.742 -3.057 1 94.38 183 GLU B O 1
ATOM 5641 N N . GLY B 1 184 ? -13.977 -13.047 -1.553 1 94 184 GLY B N 1
ATOM 5642 C CA . GLY B 1 184 ? -14.578 -13.922 -0.563 1 94 184 GLY B CA 1
ATOM 5643 C C . GLY B 1 184 ? -15.922 -14.469 -0.995 1 94 184 GLY B C 1
ATOM 5644 O O . GLY B 1 184 ? -16.203 -15.656 -0.804 1 94 184 GLY B O 1
ATOM 5645 N N . ALA B 1 185 ? -16.703 -13.641 -1.559 1 95.44 185 ALA B N 1
ATOM 5646 C CA . ALA B 1 185 ? -18.031 -14.055 -2.039 1 95.44 185 ALA B CA 1
ATOM 5647 C C . ALA B 1 185 ? -17.906 -15.023 -3.211 1 95.44 185 ALA B C 1
ATOM 5649 O O . ALA B 1 185 ? -18.781 -15.859 -3.426 1 95.44 185 ALA B O 1
ATOM 5650 N N . ALA B 1 186 ? -16.797 -14.938 -3.904 1 94.12 186 ALA B N 1
ATOM 5651 C CA . ALA B 1 186 ? -16.609 -15.734 -5.117 1 94.12 186 ALA B CA 1
ATOM 5652 C C . ALA B 1 186 ? -16.125 -17.141 -4.785 1 94.12 186 ALA B C 1
ATOM 5654 O O . ALA B 1 186 ? -16.109 -18.016 -5.648 1 94.12 186 ALA B O 1
ATOM 5655 N N . LEU B 1 187 ? -15.703 -17.359 -3.572 1 93.12 187 LEU B N 1
ATOM 5656 C CA . LEU B 1 187 ? -15.281 -18.703 -3.203 1 93.12 187 LEU B CA 1
ATOM 5657 C C . LEU B 1 187 ? -16.406 -19.703 -3.4 1 93.12 187 LEU B C 1
ATOM 5659 O O . LEU B 1 187 ? -17.562 -19.406 -3.109 1 93.12 187 LEU B O 1
ATOM 5663 N N . PRO B 1 188 ? -16.062 -20.891 -3.848 1 91.81 188 PRO B N 1
ATOM 5664 C CA . PRO B 1 188 ? -17.109 -21.875 -4.164 1 91.81 188 PRO B CA 1
ATOM 5665 C C . PRO B 1 188 ? -17.844 -22.375 -2.924 1 91.81 188 PRO B C 1
ATOM 5667 O O . PRO B 1 188 ? -18.938 -22.922 -3.031 1 91.81 188 PRO B O 1
ATOM 5670 N N . THR B 1 189 ? -17.266 -22.188 -1.748 1 90.56 189 THR B N 1
ATOM 5671 C CA . THR B 1 189 ? -17.859 -22.719 -0.524 1 90.56 189 THR B CA 1
ATOM 5672 C C . THR B 1 189 ? -18.641 -21.641 0.213 1 90.56 189 THR B C 1
ATOM 5674 O O . THR B 1 189 ? -19.25 -21.906 1.253 1 90.56 189 THR B O 1
ATOM 5677 N N . THR B 1 190 ? -18.672 -20.438 -0.308 1 91.5 190 THR B N 1
ATOM 5678 C CA . THR B 1 190 ? -19.359 -19.359 0.381 1 91.5 190 THR B CA 1
ATOM 5679 C C . THR B 1 190 ? -20.859 -19.469 0.197 1 91.5 190 THR B C 1
ATOM 5681 O O . THR B 1 190 ? -21.359 -19.422 -0.929 1 91.5 190 THR B O 1
ATOM 5684 N N . PRO B 1 191 ? -21.625 -19.641 1.305 1 91 191 PRO B N 1
ATOM 5685 C CA . PRO B 1 191 ? -23.078 -19.734 1.181 1 91 191 PRO B CA 1
ATOM 5686 C C . PRO B 1 191 ? -23.719 -18.406 0.763 1 91 191 PRO B C 1
ATOM 5688 O O . PRO B 1 191 ? -23.125 -17.344 0.934 1 91 191 PRO B O 1
ATOM 5691 N N . VAL B 1 192 ? -24.938 -18.484 0.292 1 92.94 192 VAL B N 1
ATOM 5692 C CA . VAL B 1 192 ? -25.656 -17.344 -0.273 1 92.94 192 VAL B CA 1
ATOM 5693 C C . VAL B 1 192 ? -25.828 -16.266 0.79 1 92.94 192 VAL B C 1
ATOM 5695 O O . VAL B 1 192 ? -25.641 -15.078 0.511 1 92.94 192 VAL B O 1
ATOM 5698 N N . ASP B 1 193 ? -26.156 -16.641 1.992 1 92.19 193 ASP B N 1
ATOM 5699 C CA . ASP B 1 193 ? -26.359 -15.672 3.059 1 92.19 193 ASP B CA 1
ATOM 5700 C C . ASP B 1 193 ? -25.078 -14.898 3.352 1 92.19 193 ASP B C 1
ATOM 5702 O O . ASP B 1 193 ? -25.109 -13.695 3.602 1 92.19 193 ASP B O 1
ATOM 5706 N N . MET B 1 194 ? -24 -15.633 3.293 1 92.25 194 MET B N 1
ATOM 5707 C CA . MET B 1 194 ? -22.719 -14.984 3.516 1 92.25 194 MET B CA 1
ATOM 5708 C C . MET B 1 194 ? -22.359 -14.078 2.348 1 92.25 194 MET B C 1
ATOM 5710 O O . MET B 1 194 ? -21.75 -13.016 2.543 1 92.25 194 MET B O 1
ATOM 5714 N N . LYS B 1 195 ? -22.703 -14.5 1.126 1 95.44 195 LYS B N 1
ATOM 5715 C CA . LYS B 1 195 ? -22.5 -13.648 -0.035 1 95.44 195 LYS B CA 1
ATOM 5716 C C . LYS B 1 195 ? -23.219 -12.312 0.128 1 95.44 195 LYS B C 1
ATOM 5718 O O . LYS B 1 195 ? -22.641 -11.25 -0.113 1 95.44 195 LYS B O 1
ATOM 5723 N N . ARG B 1 196 ? -24.453 -12.375 0.617 1 96.56 196 ARG B N 1
ATOM 5724 C CA . ARG B 1 196 ? -25.266 -11.18 0.813 1 96.56 196 ARG B CA 1
ATOM 5725 C C . ARG B 1 196 ? -24.641 -10.25 1.854 1 96.56 196 ARG B C 1
ATOM 5727 O O . ARG B 1 196 ? -24.656 -9.031 1.688 1 96.56 196 ARG B O 1
ATOM 5734 N N . GLN B 1 197 ? -24.094 -10.836 2.857 1 96.06 197 GLN B N 1
ATOM 5735 C CA . GLN B 1 197 ? -23.5 -10.031 3.918 1 96.06 197 GLN B CA 1
ATOM 5736 C C . GLN B 1 197 ? -22.172 -9.438 3.473 1 96.06 197 GLN B C 1
ATOM 5738 O O . GLN B 1 197 ? -21.891 -8.258 3.709 1 96.06 197 GLN B O 1
ATOM 5743 N N . LEU B 1 198 ? -21.344 -10.266 2.779 1 96.31 198 LEU B N 1
ATOM 5744 C CA . LEU B 1 198 ? -20.031 -9.805 2.305 1 96.31 198 LEU B CA 1
ATOM 5745 C C . LEU B 1 198 ? -20.188 -8.648 1.328 1 96.31 198 LEU B C 1
ATOM 5747 O O . LEU B 1 198 ? -19.375 -7.727 1.313 1 96.31 198 LEU B O 1
ATOM 5751 N N . LEU B 1 199 ? -21.281 -8.727 0.546 1 98.19 199 LEU B N 1
ATOM 5752 C CA . LEU B 1 199 ? -21.469 -7.723 -0.496 1 98.19 199 LEU B CA 1
ATOM 5753 C C . LEU B 1 199 ? -22.484 -6.668 -0.064 1 98.19 199 LEU B C 1
ATOM 5755 O O . LEU B 1 199 ? -23.094 -6.008 -0.906 1 98.19 199 LEU B O 1
ATOM 5759 N N . ASN B 1 200 ? -22.688 -6.566 1.278 1 98.31 200 ASN B N 1
ATOM 5760 C CA . ASN B 1 200 ? -23.453 -5.484 1.895 1 98.31 200 ASN B CA 1
ATOM 5761 C C . ASN B 1 200 ? -22.547 -4.383 2.418 1 98.31 200 ASN B C 1
ATOM 5763 O O . ASN B 1 200 ? -21.859 -4.562 3.428 1 98.31 200 ASN B O 1
ATOM 5767 N N . PHE B 1 201 ? -22.547 -3.234 1.742 1 98.62 201 PHE B N 1
ATOM 5768 C CA . PHE B 1 201 ? -21.672 -2.129 2.078 1 98.62 201 PHE B CA 1
ATOM 5769 C C . PHE B 1 201 ? -22.438 -1.004 2.762 1 98.62 201 PHE B C 1
ATOM 5771 O O . PHE B 1 201 ? -23.344 -0.423 2.174 1 98.62 201 PHE B O 1
ATOM 5778 N N . ALA B 1 202 ? -22.031 -0.718 3.961 1 98.56 202 ALA B N 1
ATOM 5779 C CA . ALA B 1 202 ? -22.672 0.347 4.727 1 98.56 202 ALA B CA 1
ATOM 5780 C C . ALA B 1 202 ? -21.797 1.593 4.781 1 98.56 202 ALA B C 1
ATOM 5782 O O . ALA B 1 202 ? -20.578 1.496 5 1 98.56 202 ALA B O 1
ATOM 5783 N N . VAL B 1 203 ? -22.375 2.703 4.516 1 98.31 203 VAL B N 1
ATOM 5784 C CA . VAL B 1 203 ? -21.734 4.008 4.66 1 98.31 203 VAL B CA 1
ATOM 5785 C C . VAL B 1 203 ? -22.484 4.836 5.703 1 98.31 203 VAL B C 1
ATOM 5787 O O . VAL B 1 203 ? -23.688 5.074 5.566 1 98.31 203 VAL B O 1
ATOM 5790 N N . VAL B 1 204 ? -21.75 5.203 6.773 1 98 204 VAL B N 1
ATOM 5791 C CA . VAL B 1 204 ? -22.375 6.004 7.824 1 98 204 VAL B CA 1
ATOM 5792 C C . VAL B 1 204 ? -21.938 7.461 7.684 1 98 204 VAL B C 1
ATOM 5794 O O . VAL B 1 204 ? -20.75 7.777 7.805 1 98 204 VAL B O 1
ATOM 5797 N N . GLY B 1 205 ? -22.875 8.359 7.5 1 95.38 205 GLY B N 1
ATOM 5798 C CA . GLY B 1 205 ? -22.656 9.758 7.199 1 95.38 205 GLY B CA 1
ATOM 5799 C C . GLY B 1 205 ? -23.094 10.148 5.801 1 95.38 205 GLY B C 1
ATOM 5800 O O . GLY B 1 205 ? -22.5 9.719 4.812 1 95.38 205 GLY B O 1
ATOM 5801 N N . GLY B 1 206 ? -24.125 10.961 5.742 1 91.38 206 GLY B N 1
ATOM 5802 C CA . GLY B 1 206 ? -24.688 11.383 4.469 1 91.38 206 GLY B CA 1
ATOM 5803 C C . GLY B 1 206 ? -24.156 12.719 3.992 1 91.38 206 GLY B C 1
ATOM 5804 O O . GLY B 1 206 ? -24.844 13.43 3.248 1 91.38 206 GLY B O 1
ATOM 5805 N N . GLY B 1 207 ? -22.984 13.086 4.406 1 89.31 207 GLY B N 1
ATOM 5806 C CA . GLY B 1 207 ? -22.312 14.266 3.887 1 89.31 207 GLY B CA 1
ATOM 5807 C C . GLY B 1 207 ? -21.672 14.039 2.533 1 89.31 207 GLY B C 1
ATOM 5808 O O . GLY B 1 207 ? -21.844 12.984 1.924 1 89.31 207 GLY B O 1
ATOM 5809 N N . PRO B 1 208 ? -20.953 15.008 2.053 1 85.62 208 PRO B N 1
ATOM 5810 C CA . PRO B 1 208 ? -20.359 14.906 0.72 1 85.62 208 PRO B CA 1
ATOM 5811 C C . PRO B 1 208 ? -19.453 13.688 0.57 1 85.62 208 PRO B C 1
ATOM 5813 O O . PRO B 1 208 ? -19.516 12.984 -0.441 1 85.62 208 PRO B O 1
ATOM 5816 N N . THR B 1 209 ? -18.609 13.422 1.581 1 90.19 209 THR B N 1
ATOM 5817 C CA . THR B 1 209 ? -17.688 12.305 1.506 1 90.19 209 THR B CA 1
ATOM 5818 C C . THR B 1 209 ? -18.438 10.977 1.379 1 90.19 209 THR B C 1
ATOM 5820 O O . THR B 1 209 ? -18.125 10.164 0.504 1 90.19 209 THR B O 1
ATOM 5823 N N . GLY B 1 210 ? -19.406 10.797 2.225 1 93.38 210 GLY B N 1
ATOM 5824 C CA . GLY B 1 210 ? -20.172 9.562 2.191 1 93.38 210 GLY B CA 1
ATOM 5825 C C . GLY B 1 210 ? -20.938 9.367 0.891 1 93.38 210 GLY B C 1
ATOM 5826 O O . GLY B 1 210 ? -20.922 8.281 0.318 1 93.38 210 GLY B O 1
ATOM 5827 N N . ILE B 1 211 ? -21.562 10.406 0.438 1 90.56 211 ILE B N 1
ATOM 5828 C CA . ILE B 1 211 ? -22.359 10.359 -0.78 1 90.56 211 ILE B CA 1
ATOM 5829 C C . ILE B 1 211 ? -21.453 10.133 -1.986 1 90.56 211 ILE B C 1
ATOM 5831 O O . ILE B 1 211 ? -21.734 9.289 -2.84 1 90.56 211 ILE B O 1
ATOM 5835 N N . GLU B 1 212 ? -20.375 10.859 -2.049 1 89.88 212 GLU B N 1
ATOM 5836 C CA . GLU B 1 212 ? -19.438 10.719 -3.156 1 89.88 212 GLU B CA 1
ATOM 5837 C C . GLU B 1 212 ? -18.844 9.312 -3.207 1 89.88 212 GLU B C 1
ATOM 5839 O O . GLU B 1 212 ? -18.75 8.711 -4.277 1 89.88 212 GLU B O 1
ATOM 5844 N N . PHE B 1 213 ? -18.484 8.828 -2.098 1 95.69 213 PHE B N 1
ATOM 5845 C CA . PHE B 1 213 ? -17.922 7.48 -2.064 1 95.69 213 PHE B CA 1
ATOM 5846 C C . PHE B 1 213 ? -18.953 6.453 -2.516 1 95.69 213 PHE B C 1
ATOM 5848 O O . PHE B 1 213 ? -18.641 5.551 -3.295 1 95.69 213 PHE B O 1
ATOM 5855 N N . SER B 1 214 ? -20.141 6.582 -1.991 1 95.5 214 SER B N 1
ATOM 5856 C CA . SER B 1 214 ? -21.188 5.645 -2.363 1 95.5 214 SER B CA 1
ATOM 5857 C C . SER B 1 214 ? -21.422 5.641 -3.871 1 95.5 214 SER B C 1
ATOM 5859 O O . SER B 1 214 ? -21.609 4.582 -4.473 1 95.5 214 SER B O 1
ATOM 5861 N N . ALA B 1 215 ? -21.422 6.809 -4.414 1 92.31 215 ALA B N 1
ATOM 5862 C CA . ALA B 1 215 ? -21.594 6.934 -5.859 1 92.31 215 ALA B CA 1
ATOM 5863 C C . ALA B 1 215 ? -20.438 6.258 -6.609 1 92.31 215 ALA B C 1
ATOM 5865 O O . ALA B 1 215 ? -20.672 5.531 -7.574 1 92.31 215 ALA B O 1
ATOM 5866 N N . GLU B 1 216 ? -19.25 6.492 -6.145 1 92.75 216 GLU B N 1
ATOM 5867 C CA . GLU B 1 216 ? -18.062 5.887 -6.758 1 92.75 216 GLU B CA 1
ATOM 5868 C C . GLU B 1 216 ? -18.094 4.367 -6.633 1 92.75 216 GLU B C 1
ATOM 5870 O O . GLU B 1 216 ? -17.734 3.654 -7.57 1 92.75 216 GLU B O 1
ATOM 5875 N N . LEU B 1 217 ? -18.469 3.932 -5.469 1 95.88 217 LEU B N 1
ATOM 5876 C CA . LEU B 1 217 ? -18.578 2.494 -5.246 1 95.88 217 LEU B CA 1
ATOM 5877 C C . LEU B 1 217 ? -19.609 1.875 -6.184 1 95.88 217 LEU B C 1
ATOM 5879 O O . LEU B 1 217 ? -19.359 0.816 -6.77 1 95.88 217 LEU B O 1
ATOM 5883 N N . HIS B 1 218 ? -20.719 2.525 -6.277 1 95.06 218 HIS B N 1
ATOM 5884 C CA . HIS B 1 218 ? -21.75 2.076 -7.207 1 95.06 218 HIS B CA 1
ATOM 5885 C C . HIS B 1 218 ? -21.203 1.957 -8.625 1 95.06 218 HIS B C 1
ATOM 5887 O O . HIS B 1 218 ? -21.453 0.965 -9.312 1 95.06 218 HIS B O 1
ATOM 5893 N N . ASP B 1 219 ? -20.5 2.943 -9.062 1 92.31 219 ASP B N 1
ATOM 5894 C CA . ASP B 1 219 ? -19.922 2.938 -10.398 1 92.31 219 ASP B CA 1
ATOM 5895 C C . ASP B 1 219 ? -18.938 1.778 -10.57 1 92.31 219 ASP B C 1
ATOM 5897 O O . ASP B 1 219 ? -18.938 1.101 -11.602 1 92.31 219 ASP B O 1
ATOM 5901 N N . LEU B 1 220 ? -18.094 1.553 -9.578 1 93.94 220 LEU B N 1
ATOM 5902 C CA . LEU B 1 220 ? -17.156 0.426 -9.633 1 93.94 220 LEU B CA 1
ATOM 5903 C C . LEU B 1 220 ? -17.906 -0.886 -9.828 1 93.94 220 LEU B C 1
ATOM 5905 O O . LEU B 1 220 ? -17.547 -1.694 -10.68 1 93.94 220 LEU B O 1
ATOM 5909 N N . ILE B 1 221 ? -18.938 -1.069 -9.078 1 95.06 221 ILE B N 1
ATOM 5910 C CA . ILE B 1 221 ? -19.672 -2.33 -9.094 1 95.06 221 ILE B CA 1
ATOM 5911 C C . ILE B 1 221 ? -20.359 -2.506 -10.438 1 95.06 221 ILE B C 1
ATOM 5913 O O . ILE B 1 221 ? -20.25 -3.559 -11.07 1 95.06 221 ILE B O 1
ATOM 5917 N N . ASN B 1 222 ? -20.938 -1.461 -10.945 1 92 222 ASN B N 1
ATOM 5918 C CA . ASN B 1 222 ? -21.766 -1.562 -12.148 1 92 222 ASN B CA 1
ATOM 5919 C C . ASN B 1 222 ? -20.906 -1.562 -13.414 1 92 222 ASN B C 1
ATOM 5921 O O . ASN B 1 222 ? -21.266 -2.168 -14.422 1 92 222 ASN B O 1
ATOM 5925 N N . GLU B 1 223 ? -19.828 -0.887 -13.336 1 90.06 223 GLU B N 1
ATOM 5926 C CA . GLU B 1 223 ? -19.016 -0.761 -14.531 1 90.06 223 GLU B CA 1
ATOM 5927 C C . GLU B 1 223 ? -18 -1.907 -14.641 1 90.06 223 GLU B C 1
ATOM 5929 O O . GLU B 1 223 ? -17.703 -2.365 -15.742 1 90.06 223 GLU B O 1
ATOM 5934 N N . ASP B 1 224 ? -17.484 -2.387 -13.516 1 92.81 224 ASP B N 1
ATOM 5935 C CA . ASP B 1 224 ? -16.375 -3.332 -13.578 1 92.81 224 ASP B CA 1
ATOM 5936 C C . ASP B 1 224 ? -16.75 -4.656 -12.914 1 92.81 224 ASP B C 1
ATOM 5938 O O . ASP B 1 224 ? -16.703 -5.711 -13.547 1 92.81 224 ASP B O 1
ATOM 5942 N N . MET B 1 225 ? -17.188 -4.562 -11.688 1 94.69 225 MET B N 1
ATOM 5943 C CA . MET B 1 225 ? -17.406 -5.797 -10.93 1 94.69 225 MET B CA 1
ATOM 5944 C C . MET B 1 225 ? -18.5 -6.641 -11.555 1 94.69 225 MET B C 1
ATOM 5946 O O . MET B 1 225 ? -18.453 -7.871 -11.516 1 94.69 225 MET B O 1
ATOM 5950 N N . LYS B 1 226 ? -19.484 -5.98 -12.156 1 94.25 226 LYS B N 1
ATOM 5951 C CA . LYS B 1 226 ? -20.578 -6.676 -12.828 1 94.25 226 LYS B CA 1
ATOM 5952 C C . LYS B 1 226 ? -20.062 -7.578 -13.945 1 94.25 226 LYS B C 1
ATOM 5954 O O . LYS B 1 226 ? -20.578 -8.672 -14.164 1 94.25 226 LYS B O 1
ATOM 5959 N N . LYS B 1 227 ? -19.062 -7.172 -14.586 1 91.56 227 LYS B N 1
ATOM 5960 C CA . LYS B 1 227 ? -18.469 -7.941 -15.68 1 91.56 227 LYS B CA 1
ATOM 5961 C C . LYS B 1 227 ? -17.547 -9.039 -15.156 1 91.56 227 LYS B C 1
ATOM 5963 O O . LYS B 1 227 ? -17.484 -10.133 -15.719 1 91.56 227 LYS B O 1
ATOM 5968 N N . LEU B 1 228 ? -16.906 -8.82 -14.086 1 91.88 228 LEU B N 1
ATOM 5969 C CA . LEU B 1 228 ? -15.883 -9.727 -13.57 1 91.88 228 LEU B CA 1
ATOM 5970 C C . LEU B 1 228 ? -16.5 -10.781 -12.664 1 91.88 228 LEU B C 1
ATOM 5972 O O . LEU B 1 228 ? -15.984 -11.898 -12.555 1 91.88 228 LEU B O 1
ATOM 5976 N N . TYR B 1 229 ? -17.562 -10.391 -11.977 1 93.94 229 TYR B N 1
ATOM 5977 C CA . TYR B 1 229 ? -18.297 -11.266 -11.078 1 93.94 229 TYR B CA 1
ATOM 5978 C C . TYR B 1 229 ? -19.781 -11.242 -11.398 1 93.94 229 TYR B C 1
ATOM 5980 O O . TYR B 1 229 ? -20.609 -10.906 -10.547 1 93.94 229 TYR B O 1
ATOM 5988 N N . PRO B 1 230 ? -20.188 -11.672 -12.516 1 92.19 230 PRO B N 1
ATOM 5989 C CA . PRO B 1 230 ? -21.578 -11.508 -12.938 1 92.19 230 PRO B CA 1
ATOM 5990 C C . PRO B 1 230 ? -22.562 -12.227 -12.008 1 92.19 230 PRO B C 1
ATOM 5992 O O . PRO B 1 230 ? -23.672 -11.742 -11.781 1 92.19 230 PRO B O 1
ATOM 5995 N N . GLU B 1 231 ? -22.172 -13.25 -11.414 1 91.81 231 GLU B N 1
ATOM 5996 C CA . GLU B 1 231 ? -23.094 -14.047 -10.602 1 91.81 231 GLU B CA 1
ATOM 5997 C C . GLU B 1 231 ? -23.281 -13.422 -9.219 1 91.81 231 GLU B C 1
ATOM 5999 O O . GLU B 1 231 ? -24.203 -13.789 -8.492 1 91.81 231 GLU B O 1
ATOM 6004 N N . LEU B 1 232 ? -22.438 -12.523 -8.891 1 95.88 232 LEU B N 1
ATOM 6005 C CA . LEU B 1 232 ? -22.438 -12 -7.527 1 95.88 232 LEU B CA 1
ATOM 6006 C C . LEU B 1 232 ? -23.203 -10.688 -7.453 1 95.88 232 LEU B C 1
ATOM 6008 O O . LEU B 1 232 ? -23.578 -10.234 -6.367 1 95.88 232 LEU B O 1
ATOM 6012 N N . ILE B 1 233 ? -23.484 -10.07 -8.555 1 95.31 233 ILE B N 1
ATOM 6013 C CA . ILE B 1 233 ? -23.984 -8.695 -8.602 1 95.31 233 ILE B CA 1
ATOM 6014 C C . ILE B 1 233 ? -25.375 -8.633 -7.949 1 95.31 233 ILE B C 1
ATOM 6016 O O . ILE B 1 233 ? -25.719 -7.625 -7.324 1 95.31 233 ILE B O 1
ATOM 6020 N N . LYS B 1 234 ? -26.125 -9.648 -8.039 1 96.19 234 LYS B N 1
ATOM 6021 C CA . LYS B 1 234 ? -27.484 -9.672 -7.504 1 96.19 234 LYS B CA 1
ATOM 6022 C C . LYS B 1 234 ? -27.484 -9.586 -5.98 1 96.19 234 LYS B C 1
ATOM 6024 O O . LYS B 1 234 ? -28.5 -9.281 -5.367 1 96.19 234 LYS B O 1
ATOM 6029 N N . TYR B 1 235 ? -26.375 -9.82 -5.426 1 97.12 235 TYR B N 1
ATOM 6030 C CA . TYR B 1 235 ? -26.328 -9.883 -3.971 1 97.12 235 TYR B CA 1
ATOM 6031 C C . TYR B 1 235 ? -25.844 -8.562 -3.385 1 97.12 235 TYR B C 1
ATOM 6033 O O . TYR B 1 235 ? -25.922 -8.344 -2.174 1 97.12 235 TYR B O 1
ATOM 6041 N N . HIS B 1 236 ? -25.297 -7.621 -4.164 1 97.31 236 HIS B N 1
ATOM 6042 C CA . HIS B 1 236 ? -24.656 -6.438 -3.604 1 97.31 236 HIS B CA 1
ATOM 6043 C C . HIS B 1 236 ? -25.688 -5.426 -3.119 1 97.31 236 HIS B C 1
ATOM 6045 O O . HIS B 1 236 ? -26.797 -5.355 -3.662 1 97.31 236 HIS B O 1
ATOM 6051 N N . LYS B 1 237 ? -25.328 -4.719 -2.096 1 97.75 237 LYS B N 1
ATOM 6052 C CA . LYS B 1 237 ? -26.156 -3.648 -1.542 1 97.75 237 LYS B CA 1
ATOM 6053 C C . LYS B 1 237 ? -25.281 -2.523 -0.984 1 97.75 237 LYS B C 1
ATOM 6055 O O . LYS B 1 237 ? -24.266 -2.777 -0.353 1 97.75 237 LYS B O 1
ATOM 6060 N N . ILE B 1 238 ? -25.656 -1.36 -1.314 1 98.12 238 ILE B N 1
ATOM 6061 C CA . ILE B 1 238 ? -25.031 -0.172 -0.741 1 98.12 238 ILE B CA 1
ATOM 6062 C C . ILE B 1 238 ? -26.062 0.63 0.037 1 98.12 238 ILE B C 1
ATOM 6064 O O . ILE B 1 238 ? -27.125 0.982 -0.503 1 98.12 238 ILE B O 1
ATOM 6068 N N . THR B 1 239 ? -25.797 0.903 1.295 1 98.06 239 THR B N 1
ATOM 6069 C CA . THR B 1 239 ? -26.719 1.677 2.119 1 98.06 239 THR B CA 1
ATOM 6070 C C . THR B 1 239 ? -26 2.828 2.809 1 98.06 239 THR B C 1
ATOM 6072 O O . THR B 1 239 ? -24.953 2.621 3.449 1 98.06 239 THR B O 1
ATOM 6075 N N . VAL B 1 240 ? -26.547 4.012 2.654 1 97.06 240 VAL B N 1
ATOM 6076 C CA . VAL B 1 240 ? -26.047 5.184 3.367 1 97.06 240 VAL B CA 1
ATOM 6077 C C . VAL B 1 240 ? -26.938 5.469 4.574 1 97.06 240 VAL B C 1
ATOM 6079 O O . VAL B 1 240 ? -28.172 5.59 4.438 1 97.06 240 VAL B O 1
ATOM 6082 N N . TYR B 1 241 ? -26.328 5.52 5.738 1 97.12 241 TYR B N 1
ATOM 6083 C CA . TYR B 1 241 ? -27.047 5.859 6.965 1 97.12 241 TYR B CA 1
ATOM 6084 C C . TYR B 1 241 ? -26.688 7.266 7.434 1 97.12 241 TYR B C 1
ATOM 6086 O O . TYR B 1 241 ? -25.531 7.68 7.336 1 97.12 241 TYR B O 1
ATOM 6094 N N . ASP B 1 242 ? -27.625 7.973 7.93 1 95.25 242 ASP B N 1
ATOM 6095 C CA . ASP B 1 242 ? -27.391 9.266 8.57 1 95.25 242 ASP B CA 1
ATOM 6096 C C . ASP B 1 242 ? -28.406 9.508 9.688 1 95.25 242 ASP B C 1
ATOM 6098 O O . ASP B 1 242 ? -29.562 9.094 9.586 1 95.25 242 ASP B O 1
ATOM 6102 N N . VAL B 1 243 ? -27.969 10.164 10.75 1 93.56 243 VAL B N 1
ATOM 6103 C CA . VAL B 1 243 ? -28.844 10.477 11.875 1 93.56 243 VAL B CA 1
ATOM 6104 C C . VAL B 1 243 ? -29.781 11.633 11.492 1 93.56 243 VAL B C 1
ATOM 6106 O O . VAL B 1 243 ? -30.891 11.742 12.016 1 93.56 243 VAL B O 1
ATOM 6109 N N . ALA B 1 244 ? -29.344 12.477 10.609 1 90.19 244 ALA B N 1
ATOM 6110 C CA . ALA B 1 244 ? -30.141 13.641 10.195 1 90.19 244 ALA B CA 1
ATOM 6111 C C . ALA B 1 244 ? -31.312 13.219 9.305 1 90.19 244 ALA B C 1
ATOM 6113 O O . ALA B 1 244 ? -31.297 12.125 8.742 1 90.19 244 ALA B O 1
ATOM 6114 N N . GLU B 1 245 ? -32.281 14.117 9.117 1 87.62 245 GLU B N 1
ATOM 6115 C CA . GLU B 1 245 ? -33.438 13.852 8.305 1 87.62 245 GLU B CA 1
ATOM 6116 C C . GLU B 1 245 ? -33.125 13.984 6.82 1 87.62 245 GLU B C 1
ATOM 6118 O O . GLU B 1 245 ? -33.844 13.406 5.98 1 87.62 245 GLU B O 1
ATOM 6123 N N . LYS B 1 246 ? -32.125 14.797 6.547 1 84.31 246 LYS B N 1
ATOM 6124 C CA . LYS B 1 246 ? -31.75 15.016 5.156 1 84.31 246 LYS B CA 1
ATOM 6125 C C . LYS B 1 246 ? -30.25 14.805 4.957 1 84.31 246 LYS B C 1
ATOM 6127 O O . LYS B 1 246 ? -29.453 15 5.883 1 84.31 246 LYS B O 1
ATOM 6132 N N . VAL B 1 247 ? -29.922 14.375 3.707 1 86.25 247 VAL B N 1
ATOM 6133 C CA . VAL B 1 247 ? -28.5 14.234 3.361 1 86.25 247 VAL B CA 1
ATOM 6134 C C . VAL B 1 247 ? -28.016 15.492 2.648 1 86.25 247 VAL B C 1
ATOM 6136 O O . VAL B 1 247 ? -28.828 16.312 2.191 1 86.25 247 VAL B O 1
ATOM 6139 N N . LEU B 1 248 ? -26.75 15.68 2.566 1 84.25 248 LEU B N 1
ATOM 6140 C CA . LEU B 1 248 ? -26.109 16.812 1.906 1 84.25 248 LEU B CA 1
ATOM 6141 C C . LEU B 1 248 ? -26.703 18.125 2.377 1 84.25 248 LEU B C 1
ATOM 6143 O O . LEU B 1 248 ? -27.141 18.938 1.562 1 84.25 248 LEU B O 1
ATOM 6147 N N . PRO B 1 249 ? -26.594 18.328 3.596 1 77.69 249 PRO B N 1
ATOM 6148 C CA . PRO B 1 249 ? -27.25 19.516 4.152 1 77.69 249 PRO B CA 1
ATOM 6149 C C . PRO B 1 249 ? -26.688 20.812 3.596 1 77.69 249 PRO B C 1
ATOM 6151 O O . PRO B 1 249 ? -27.328 21.859 3.68 1 77.69 249 PRO B O 1
ATOM 6154 N N . MET B 1 250 ? -25.531 20.797 2.979 1 75.5 250 MET B N 1
ATOM 6155 C CA . MET B 1 250 ? -24.891 22.016 2.488 1 75.5 250 MET B CA 1
ATOM 6156 C C . MET B 1 250 ? -25.469 22.422 1.134 1 75.5 250 MET B C 1
ATOM 6158 O O . MET B 1 250 ? -25.234 23.531 0.668 1 75.5 250 MET B O 1
ATOM 6162 N N . PHE B 1 251 ? -26.188 21.562 0.537 1 77.62 251 PHE B N 1
ATOM 6163 C CA . PHE B 1 251 ? -26.812 21.844 -0.748 1 77.62 251 PHE B CA 1
ATOM 6164 C C . PHE B 1 251 ? -28.266 22.281 -0.557 1 77.62 251 PHE B C 1
ATOM 6166 O O . PHE B 1 251 ? -28.875 21.953 0.456 1 77.62 251 PHE B O 1
ATOM 6173 N N . ASP B 1 252 ? -28.688 23.078 -1.528 1 81.44 252 ASP B N 1
ATOM 6174 C CA . ASP B 1 252 ? -30.094 23.422 -1.495 1 81.44 252 ASP B CA 1
ATOM 6175 C C . ASP B 1 252 ? -30.984 22.188 -1.615 1 81.44 252 ASP B C 1
ATOM 6177 O O . ASP B 1 252 ? -30.5 21.125 -2.027 1 81.44 252 ASP B O 1
ATOM 6181 N N . GLN B 1 253 ? -32.188 22.359 -1.228 1 82.25 253 GLN B N 1
ATOM 6182 C CA . GLN B 1 253 ? -33.094 21.25 -1.122 1 82.25 253 GLN B CA 1
ATOM 6183 C C . GLN B 1 253 ? -33.344 20.594 -2.48 1 82.25 253 GLN B C 1
ATOM 6185 O O . GLN B 1 253 ? -33.469 19.359 -2.57 1 82.25 253 GLN B O 1
ATOM 6190 N N . LYS B 1 254 ? -33.344 21.375 -3.467 1 80.94 254 LYS B N 1
ATOM 6191 C CA . LYS B 1 254 ? -33.594 20.828 -4.797 1 80.94 254 LYS B CA 1
ATOM 6192 C C . LYS B 1 254 ? -32.469 19.922 -5.254 1 80.94 254 LYS B C 1
ATOM 6194 O O . LYS B 1 254 ? -32.688 18.844 -5.797 1 80.94 254 LYS B O 1
ATOM 6199 N N . LEU B 1 255 ? -31.344 20.406 -5.012 1 80.75 255 LEU B N 1
ATOM 6200 C CA . LEU B 1 255 ? -30.156 19.641 -5.402 1 80.75 255 LEU B CA 1
ATOM 6201 C C . LEU B 1 255 ? -30.047 18.375 -4.566 1 80.75 255 LEU B C 1
ATOM 6203 O O . LEU B 1 255 ? -29.719 17.297 -5.094 1 80.75 255 LEU B O 1
ATOM 6207 N N . ALA B 1 256 ? -30.312 18.484 -3.309 1 82.88 256 ALA B N 1
ATOM 6208 C CA . ALA B 1 256 ? -30.266 17.328 -2.416 1 82.88 256 ALA B CA 1
ATOM 6209 C C . ALA B 1 256 ? -31.312 16.297 -2.818 1 82.88 256 ALA B C 1
ATOM 6211 O O . ALA B 1 256 ? -31.031 15.102 -2.834 1 82.88 256 ALA B O 1
ATOM 6212 N N . SER B 1 257 ? -32.438 16.828 -3.154 1 84.31 257 SER B N 1
ATOM 6213 C CA . SER B 1 257 ? -33.5 15.938 -3.584 1 84.31 257 SER B CA 1
ATOM 6214 C C . SER B 1 257 ? -33.156 15.227 -4.887 1 84.31 257 SER B C 1
ATOM 6216 O O . SER B 1 257 ? -33.469 14.047 -5.059 1 84.31 257 SER B O 1
ATOM 6218 N N . TYR B 1 258 ? -32.562 15.93 -5.699 1 81.81 258 TYR B N 1
ATOM 6219 C CA . TYR B 1 258 ? -32.125 15.336 -6.957 1 81.81 258 TYR B CA 1
ATOM 6220 C C . TYR B 1 258 ? -31.125 14.203 -6.703 1 81.81 258 TYR B C 1
ATOM 6222 O O . TYR B 1 258 ? -31.234 13.133 -7.316 1 81.81 258 TYR B O 1
ATOM 6230 N N . ALA B 1 259 ? -30.219 14.484 -5.855 1 82.69 259 ALA B N 1
ATOM 6231 C CA . ALA B 1 259 ? -29.219 13.461 -5.516 1 82.69 259 ALA B CA 1
ATOM 6232 C C . ALA B 1 259 ? -29.891 12.227 -4.926 1 82.69 259 ALA B C 1
ATOM 6234 O O . ALA B 1 259 ? -29.547 11.094 -5.293 1 82.69 259 ALA B O 1
ATOM 6235 N N . MET B 1 260 ? -30.812 12.43 -4.164 1 84.56 260 MET B N 1
ATOM 6236 C CA . MET B 1 260 ? -31.5 11.336 -3.508 1 84.56 260 MET B CA 1
ATOM 6237 C C . MET B 1 260 ? -32.281 10.492 -4.523 1 84.56 260 MET B C 1
ATOM 6239 O O . MET B 1 260 ? -32.25 9.266 -4.461 1 84.56 260 MET B O 1
ATOM 6243 N N . GLN B 1 261 ? -32.906 11.109 -5.359 1 85.56 261 GLN B N 1
ATOM 6244 C CA . GLN B 1 261 ? -33.656 10.414 -6.391 1 85.56 261 GLN B CA 1
ATOM 6245 C C . GLN B 1 261 ? -32.719 9.609 -7.297 1 85.56 261 GLN B C 1
ATOM 6247 O O . GLN B 1 261 ? -33.062 8.477 -7.672 1 85.56 261 GLN B O 1
ATOM 6252 N N . LYS B 1 262 ? -31.703 10.211 -7.578 1 84.75 262 LYS B N 1
ATOM 6253 C CA . LYS B 1 262 ? -30.734 9.516 -8.422 1 84.75 262 LYS B CA 1
ATOM 6254 C C . LYS B 1 262 ? -30.203 8.266 -7.734 1 84.75 262 LYS B C 1
ATOM 6256 O O . LYS B 1 262 ? -30.094 7.207 -8.359 1 84.75 262 LYS B O 1
ATOM 6261 N N . PHE B 1 263 ? -29.875 8.406 -6.496 1 87.81 263 PHE B N 1
ATOM 6262 C CA . PHE B 1 263 ? -29.359 7.273 -5.727 1 87.81 263 PHE B CA 1
ATOM 6263 C C . PHE B 1 263 ? -30.391 6.156 -5.656 1 87.81 263 PHE B C 1
ATOM 6265 O O . PHE B 1 263 ? -30.062 4.984 -5.848 1 87.81 263 PHE B O 1
ATOM 6272 N N . LYS B 1 264 ? -31.547 6.555 -5.449 1 86 264 LYS B N 1
ATOM 6273 C CA . LYS B 1 264 ? -32.625 5.57 -5.395 1 86 264 LYS B CA 1
ATOM 6274 C C . LYS B 1 264 ? -32.75 4.816 -6.715 1 86 264 LYS B C 1
ATOM 6276 O O . LYS B 1 264 ? -32.875 3.59 -6.727 1 86 264 LYS B O 1
ATOM 6281 N N . ARG B 1 265 ? -32.656 5.477 -7.738 1 84.12 265 ARG B N 1
ATOM 6282 C CA . ARG B 1 265 ? -32.781 4.883 -9.07 1 84.12 265 ARG B CA 1
ATOM 6283 C C . ARG B 1 265 ? -31.609 3.951 -9.359 1 84.12 265 ARG B C 1
ATOM 6285 O O . ARG B 1 265 ? -31.766 2.953 -10.07 1 84.12 265 ARG B O 1
ATOM 6292 N N . GLU B 1 266 ? -30.547 4.332 -8.766 1 87.25 266 GLU B N 1
ATOM 6293 C CA . GLU B 1 266 ? -29.328 3.568 -9.023 1 87.25 266 GLU B CA 1
ATOM 6294 C C . GLU B 1 266 ? -29.188 2.42 -8.031 1 87.25 266 GLU B C 1
ATOM 6296 O O . GLU B 1 266 ? -28.203 1.671 -8.078 1 87.25 266 GLU B O 1
ATOM 6301 N N . GLY B 1 267 ? -30.078 2.33 -7.125 1 88.12 267 GLY B N 1
ATOM 6302 C CA . GLY B 1 267 ? -30.078 1.19 -6.223 1 88.12 267 GLY B CA 1
ATOM 6303 C C . GLY B 1 267 ? -29.25 1.418 -4.973 1 88.12 267 GLY B C 1
ATOM 6304 O O . GLY B 1 267 ? -28.812 0.462 -4.332 1 88.12 267 GLY B O 1
ATOM 6305 N N . ILE B 1 268 ? -28.891 2.574 -4.672 1 94.31 268 ILE B N 1
ATOM 6306 C CA . ILE B 1 268 ? -28.25 2.916 -3.408 1 94.31 268 ILE B CA 1
ATOM 6307 C C . ILE B 1 268 ? -29.312 3.297 -2.373 1 94.31 268 ILE B C 1
ATOM 6309 O O . ILE B 1 268 ? -30.078 4.238 -2.582 1 94.31 268 ILE B O 1
ATOM 6313 N N . ASP B 1 269 ? -29.375 2.611 -1.306 1 95.56 269 ASP B N 1
ATOM 6314 C CA . ASP B 1 269 ? -30.344 2.902 -0.255 1 95.56 269 ASP B CA 1
ATOM 6315 C C . ASP B 1 269 ? -29.859 4.031 0.646 1 95.56 269 ASP B C 1
ATOM 6317 O O . ASP B 1 269 ? -28.703 4.035 1.08 1 95.56 269 ASP B O 1
ATOM 6321 N N . ILE B 1 270 ? -30.719 4.973 0.837 1 94.81 270 ILE B N 1
ATOM 6322 C CA . ILE B 1 270 ? -30.438 6.043 1.785 1 94.81 270 ILE B CA 1
ATOM 6323 C C . ILE B 1 270 ? -31.406 5.961 2.965 1 94.81 270 ILE B C 1
ATOM 6325 O O . ILE B 1 270 ? -32.625 6.031 2.783 1 94.81 270 ILE B O 1
ATOM 6329 N N . LYS B 1 271 ? -30.844 5.805 4.109 1 95.75 271 LYS B N 1
ATOM 6330 C CA . LYS B 1 271 ? -31.641 5.715 5.328 1 95.75 271 LYS B CA 1
ATOM 6331 C C . LYS B 1 271 ? -31.344 6.879 6.27 1 95.75 271 LYS B C 1
ATOM 6333 O O . LYS B 1 271 ? -30.438 6.793 7.098 1 95.75 271 LYS B O 1
ATOM 6338 N N . THR B 1 272 ? -32.156 7.895 6.191 1 93 272 THR B N 1
ATOM 6339 C CA . THR B 1 272 ? -32.031 9.039 7.086 1 93 272 THR B CA 1
ATOM 6340 C C . THR B 1 272 ? -32.719 8.758 8.422 1 93 272 THR B C 1
ATOM 6342 O O . THR B 1 272 ? -33.438 7.762 8.562 1 93 272 THR B O 1
ATOM 6345 N N . SER B 1 273 ? -32.438 9.531 9.438 1 95.44 273 SER B N 1
ATOM 6346 C CA . SER B 1 273 ? -33 9.359 10.773 1 95.44 273 SER B CA 1
ATOM 6347 C C . SER B 1 273 ? -32.75 7.953 11.297 1 95.44 273 SER B C 1
ATOM 6349 O O . SER B 1 273 ? -33.656 7.316 11.844 1 95.44 273 SER B O 1
ATOM 6351 N N . HIS B 1 274 ? -31.656 7.391 11.016 1 96.5 274 HIS B N 1
ATOM 6352 C CA . HIS B 1 274 ? -31.188 6.098 11.523 1 96.5 274 HIS B CA 1
ATOM 6353 C C . HIS B 1 274 ? -29.938 6.254 12.375 1 96.5 274 HIS B C 1
ATOM 6355 O O . HIS B 1 274 ? -29.031 7.016 12.031 1 96.5 274 HIS B O 1
ATOM 6361 N N . HIS B 1 275 ? -29.922 5.539 13.523 1 96.75 275 HIS B N 1
ATOM 6362 C CA . HIS B 1 275 ? -28.875 5.707 14.531 1 96.75 275 HIS B CA 1
ATOM 6363 C C . HIS B 1 275 ? -28.031 4.445 14.664 1 96.75 275 HIS B C 1
ATOM 6365 O O . HIS B 1 275 ? -28.516 3.416 15.133 1 96.75 275 HIS B O 1
ATOM 6371 N N . VAL B 1 276 ? -26.812 4.535 14.242 1 97.06 276 VAL B N 1
ATOM 6372 C CA . VAL B 1 276 ? -25.891 3.416 14.43 1 97.06 276 VAL B CA 1
ATOM 6373 C C . VAL B 1 276 ? -25.438 3.367 15.891 1 97.06 276 VAL B C 1
ATOM 6375 O O . VAL B 1 276 ? -24.922 4.355 16.406 1 97.06 276 VAL B O 1
ATOM 6378 N N . GLN B 1 277 ? -25.547 2.217 16.484 1 97.94 277 GLN B N 1
ATOM 6379 C CA . GLN B 1 277 ? -25.281 2.092 17.922 1 97.94 277 GLN B CA 1
ATOM 6380 C C . GLN B 1 277 ? -23.969 1.353 18.188 1 97.94 277 GLN B C 1
ATOM 6382 O O . GLN B 1 277 ? -23.344 1.545 19.219 1 97.94 277 GLN B O 1
ATOM 6387 N N . GLU B 1 278 ? -23.672 0.531 17.203 1 97.88 278 GLU B N 1
ATOM 6388 C CA . GLU B 1 278 ? -22.5 -0.312 17.438 1 97.88 278 GLU B CA 1
ATOM 6389 C C . GLU B 1 278 ? -22 -0.924 16.125 1 97.88 278 GLU B C 1
ATOM 6391 O O . GLU B 1 278 ? -22.781 -1.098 15.18 1 97.88 278 GLU B O 1
ATOM 6396 N N . LEU B 1 279 ? -20.672 -1.143 16.047 1 97.56 279 LEU B N 1
ATOM 6397 C CA . LEU B 1 279 ? -20.031 -1.919 14.984 1 97.56 279 LEU B CA 1
ATOM 6398 C C . LEU B 1 279 ? -19.109 -2.979 15.578 1 97.56 279 LEU B C 1
ATOM 6400 O O . LEU B 1 279 ? -18.172 -2.654 16.312 1 97.56 279 LEU B O 1
ATOM 6404 N N . ARG B 1 280 ? -19.375 -4.215 15.367 1 96 280 ARG B N 1
ATOM 6405 C CA . ARG B 1 280 ? -18.531 -5.258 15.914 1 96 280 ARG B CA 1
ATOM 6406 C C . ARG B 1 280 ? -18.078 -6.227 14.828 1 96 280 ARG B C 1
ATOM 6408 O O . ARG B 1 280 ? -18.703 -6.332 13.781 1 96 280 ARG B O 1
ATOM 6415 N N . ALA B 1 281 ? -17.047 -6.922 15.117 1 94.12 281 ALA B N 1
ATOM 6416 C CA . ALA B 1 281 ? -16.562 -7.949 14.203 1 94.12 281 ALA B CA 1
ATOM 6417 C C . ALA B 1 281 ? -17.438 -9.195 14.25 1 94.12 281 ALA B C 1
ATOM 6419 O O . ALA B 1 281 ? -18 -9.523 15.297 1 94.12 281 ALA B O 1
ATOM 6420 N N . GLY B 1 282 ? -17.516 -9.805 13.07 1 92 282 GLY B N 1
ATOM 6421 C CA . GLY B 1 282 ? -18.266 -11.047 13 1 92 282 GLY B CA 1
ATOM 6422 C C . GLY B 1 282 ? -19.656 -10.867 12.438 1 92 282 GLY B C 1
ATOM 6423 O O . GLY B 1 282 ? -20.156 -9.742 12.336 1 92 282 GLY B O 1
ATOM 6424 N N . ALA B 1 283 ? -20.281 -11.969 12.07 1 90.19 283 ALA B N 1
ATOM 6425 C CA . ALA B 1 283 ? -21.641 -11.992 11.523 1 90.19 283 ALA B CA 1
ATOM 6426 C C . ALA B 1 283 ? -22.672 -11.797 12.625 1 90.19 283 ALA B C 1
ATOM 6428 O O . ALA B 1 283 ? -22.375 -12 13.805 1 90.19 283 ALA B O 1
ATOM 6429 N N . PRO B 1 284 ? -23.875 -11.367 12.18 1 88.81 284 PRO B N 1
ATOM 6430 C CA . PRO B 1 284 ? -24.922 -11.258 13.188 1 88.81 284 PRO B CA 1
ATOM 6431 C C . PRO B 1 284 ? -25.219 -12.594 13.875 1 88.81 284 PRO B C 1
ATOM 6433 O O . PRO B 1 284 ? -25.016 -13.656 13.281 1 88.81 284 PRO B O 1
ATOM 6436 N N . VAL B 1 285 ? -25.531 -12.578 15.133 1 69.69 285 VAL B N 1
ATOM 6437 C CA . VAL B 1 285 ? -25.766 -13.75 15.977 1 69.69 285 VAL B CA 1
ATOM 6438 C C . VAL B 1 285 ? -26.781 -14.672 15.312 1 69.69 285 VAL B C 1
ATOM 6440 O O . VAL B 1 285 ? -26.641 -15.898 15.359 1 69.69 285 VAL B O 1
ATOM 6443 N N . GLU B 1 286 ? -27.75 -14.172 14.875 1 60.16 286 GLU B N 1
ATOM 6444 C CA . GLU B 1 286 ? -28.797 -15.023 14.305 1 60.16 286 GLU B CA 1
ATOM 6445 C C . GLU B 1 286 ? -28.234 -15.891 13.172 1 60.16 286 GLU B C 1
ATOM 6447 O O . GLU B 1 286 ? -28.688 -17.016 12.969 1 60.16 286 GLU B O 1
ATOM 6452 N N . THR B 1 287 ? -27.344 -15.352 12.539 1 53.41 287 THR B N 1
ATOM 6453 C CA . THR B 1 287 ? -26.781 -16.047 11.391 1 53.41 287 THR B CA 1
ATOM 6454 C C . THR B 1 287 ? -25.578 -16.891 11.812 1 53.41 287 THR B C 1
ATOM 6456 O O . THR B 1 287 ? -25.094 -17.719 11.039 1 53.41 287 THR B O 1
ATOM 6459 N N . SER B 1 288 ? -25 -16.484 13.047 1 53.62 288 SER B N 1
ATOM 6460 C CA . SER B 1 288 ? -23.766 -17.109 13.508 1 53.62 288 SER B CA 1
ATOM 6461 C C . SER B 1 288 ? -23.984 -18.594 13.828 1 53.62 288 SER B C 1
ATOM 6463 O O . SER B 1 288 ? -23.031 -19.312 14.125 1 53.62 288 SER B O 1
ATOM 6465 N N . ASN B 1 289 ? -25.25 -18.906 14.164 1 45.75 289 ASN B N 1
ATOM 6466 C CA . ASN B 1 289 ? -25.391 -20.328 14.43 1 45.75 289 ASN B CA 1
ATOM 6467 C C . ASN B 1 289 ? -24.688 -21.172 13.375 1 45.75 289 ASN B C 1
ATOM 6469 O O . ASN B 1 289 ? -24.719 -22.406 13.43 1 45.75 289 ASN B O 1
ATOM 6473 N N . LEU B 1 290 ? -24.438 -20.469 12.352 1 42.28 290 LEU B N 1
ATOM 6474 C CA . LEU B 1 290 ? -23.734 -21.391 11.461 1 42.28 290 LEU B CA 1
ATOM 6475 C C . LEU B 1 290 ? -22.266 -21.484 11.828 1 42.28 290 LEU B C 1
ATOM 6477 O O . LEU B 1 290 ? -21.531 -20.5 11.727 1 42.28 290 LEU B O 1
ATOM 6481 N N . GLY B 1 291 ? -22 -22.141 12.922 1 41.91 291 GLY B N 1
ATOM 6482 C CA . GLY B 1 291 ? -20.781 -22.656 13.523 1 41.91 291 GLY B CA 1
ATOM 6483 C C . GLY B 1 291 ? -19.547 -21.844 13.148 1 41.91 291 GLY B C 1
ATOM 6484 O O . GLY B 1 291 ? -18.453 -22.125 13.617 1 41.91 291 GLY B O 1
ATOM 6485 N N . THR B 1 292 ? -19.438 -21.172 11.977 1 45.19 292 THR B N 1
ATOM 6486 C CA . THR B 1 292 ? -18.203 -20.75 11.305 1 45.19 292 THR B CA 1
ATOM 6487 C C . THR B 1 292 ? -17.969 -19.266 11.492 1 45.19 292 THR B C 1
ATOM 6489 O O . THR B 1 292 ? -17.078 -18.688 10.852 1 45.19 292 THR B O 1
ATOM 6492 N N . VAL B 1 293 ? -18.656 -18.547 12.469 1 42.16 293 VAL B N 1
ATOM 6493 C CA . VAL B 1 293 ? -18.812 -17.094 12.406 1 42.16 293 VAL B CA 1
ATOM 6494 C C . VAL B 1 293 ? -17.531 -16.422 12.891 1 42.16 293 VAL B C 1
ATOM 6496 O O . VAL B 1 293 ? -17.219 -15.305 12.469 1 42.16 293 VAL B O 1
ATOM 6499 N N . GLU B 1 294 ? -16.984 -16.891 14.023 1 47.19 294 GLU B N 1
ATOM 6500 C CA . GLU B 1 294 ? -15.961 -16.062 14.656 1 47.19 294 GLU B CA 1
ATOM 6501 C C . GLU B 1 294 ? -14.945 -15.578 13.633 1 47.19 294 GLU B C 1
ATOM 6503 O O . GLU B 1 294 ? -14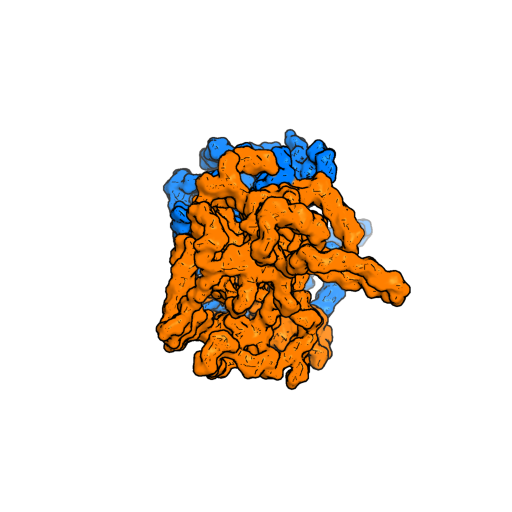.336 -14.516 13.812 1 47.19 294 GLU B O 1
ATOM 6508 N N . ASP B 1 295 ? -14.688 -16.375 12.578 1 53.12 295 ASP B N 1
ATOM 6509 C CA . ASP B 1 295 ? -13.5 -16.188 11.75 1 53.12 295 ASP B CA 1
ATOM 6510 C C . ASP B 1 295 ? -13.859 -15.516 10.43 1 53.12 295 ASP B C 1
ATOM 6512 O O . ASP B 1 295 ? -13.031 -15.43 9.523 1 53.12 295 ASP B O 1
ATOM 6516 N N . SER B 1 296 ? -15.234 -15.039 10.438 1 61.09 296 SER B N 1
ATOM 6517 C CA . SER B 1 296 ? -15.562 -14.508 9.117 1 61.09 296 SER B CA 1
ATOM 6518 C C . SER B 1 296 ? -15.156 -13.047 8.992 1 61.09 296 SER B C 1
ATOM 6520 O O . SER B 1 296 ? -15.133 -12.32 9.992 1 61.09 296 SER B O 1
ATOM 6522 N N . HIS B 1 297 ? -14.305 -12.656 8.102 1 81.19 297 HIS B N 1
ATOM 6523 C CA . HIS B 1 297 ? -13.891 -11.297 7.781 1 81.19 297 HIS B CA 1
ATOM 6524 C C . HIS B 1 297 ? -15.094 -10.414 7.461 1 81.19 297 HIS B C 1
ATOM 6526 O O . HIS B 1 297 ? -15.109 -9.727 6.438 1 81.19 297 HIS B O 1
ATOM 6532 N N . LEU B 1 298 ? -16.312 -10.648 8.383 1 91.94 298 LEU B N 1
ATOM 6533 C CA . LEU B 1 298 ? -17.516 -9.836 8.312 1 91.94 298 LEU B CA 1
ATOM 6534 C C . LEU B 1 298 ? -17.625 -8.922 9.531 1 91.94 298 LEU B C 1
ATOM 6536 O O . LEU B 1 298 ? -16.844 -9.047 10.477 1 91.94 298 LEU B O 1
ATOM 6540 N N . TYR B 1 299 ? -18.594 -7.945 9.391 1 96.56 299 TYR B N 1
ATOM 6541 C CA . TYR B 1 299 ? -18.938 -7.051 10.492 1 96.56 299 TYR B CA 1
ATOM 6542 C C . TYR B 1 299 ? -20.438 -7.02 10.719 1 96.56 299 TYR B C 1
ATOM 6544 O O . TYR B 1 299 ? -21.219 -7.391 9.828 1 96.56 299 TYR B O 1
ATOM 6552 N N . THR B 1 300 ? -20.828 -6.711 11.891 1 96.81 300 THR B N 1
ATOM 6553 C CA . THR B 1 300 ? -22.234 -6.5 12.211 1 96.81 300 THR B CA 1
ATOM 6554 C C . THR B 1 300 ? -22.484 -5.055 12.641 1 96.81 300 THR B C 1
ATOM 6556 O O . THR B 1 300 ? -21.844 -4.559 13.57 1 96.81 300 THR B O 1
ATOM 6559 N N . LEU B 1 301 ? -23.297 -4.418 11.969 1 97.56 301 LEU B N 1
ATOM 6560 C CA . LEU B 1 301 ? -23.75 -3.066 12.281 1 97.56 301 LEU B CA 1
ATOM 6561 C C . LEU B 1 301 ? -25.078 -3.1 13.016 1 97.56 301 LEU B C 1
ATOM 6563 O O . LEU B 1 301 ? -26.047 -3.686 12.531 1 97.56 301 LEU B O 1
ATOM 6567 N N . LYS B 1 302 ? -25.109 -2.506 14.18 1 97.94 302 LYS B N 1
ATOM 6568 C CA . LYS B 1 302 ? -26.359 -2.4 14.914 1 97.94 302 LYS B CA 1
ATOM 6569 C C . LYS B 1 302 ? -27 -1.027 14.719 1 97.94 302 LYS B C 1
ATOM 6571 O O . LYS B 1 302 ? -26.422 -0.008 15.094 1 97.94 302 LYS B O 1
ATOM 6576 N N . VAL B 1 303 ? -28.109 -1.03 14.141 1 97.81 303 VAL B N 1
ATOM 6577 C CA . VAL B 1 303 ? -28.875 0.188 13.906 1 97.81 303 VAL B CA 1
ATOM 6578 C C . VAL B 1 303 ? -30.141 0.177 14.781 1 97.81 303 VAL B C 1
ATOM 6580 O O . VAL B 1 303 ? -30.875 -0.806 14.797 1 97.81 303 VAL B O 1
ATOM 6583 N N . LYS B 1 304 ? -30.359 1.272 15.453 1 97.38 304 LYS B N 1
ATOM 6584 C CA . LYS B 1 304 ? -31.484 1.374 16.391 1 97.38 304 LYS B CA 1
ATOM 6585 C C . LYS B 1 304 ? -32.812 0.988 15.727 1 97.38 304 LYS B C 1
ATOM 6587 O O . LYS B 1 304 ? -33.594 0.232 16.297 1 97.38 304 LYS B O 1
ATOM 6592 N N . GLU B 1 305 ? -33.031 1.354 14.547 1 96.75 305 GLU B N 1
ATOM 6593 C CA . GLU B 1 305 ? -34.312 1.229 13.852 1 96.75 305 GLU B CA 1
ATOM 6594 C C . GLU B 1 305 ? -34.438 -0.106 13.125 1 96.75 305 GLU B C 1
ATOM 6596 O O . GLU B 1 305 ? -35.531 -0.521 12.727 1 96.75 305 GLU B O 1
ATOM 6601 N N . GLN B 1 306 ? -33.281 -0.798 12.891 1 95.69 306 GLN B N 1
ATOM 6602 C CA . GLN B 1 306 ? -33.281 -1.966 12.016 1 95.69 306 GLN B CA 1
ATOM 6603 C C . GLN B 1 306 ? -32.719 -3.193 12.734 1 95.69 306 GLN B C 1
ATOM 6605 O O . GLN B 1 306 ? -32.906 -4.324 12.273 1 95.69 306 GLN B O 1
ATOM 6610 N N . GLY B 1 307 ? -32.062 -2.967 13.836 1 95.81 307 GLY B N 1
ATOM 6611 C CA . GLY B 1 307 ? -31.406 -4.086 14.5 1 95.81 307 GLY B CA 1
ATOM 6612 C C . GLY B 1 307 ? -30.031 -4.379 13.945 1 95.81 307 GLY B C 1
ATOM 6613 O O . GLY B 1 307 ? -29.297 -3.463 13.578 1 95.81 307 GLY B O 1
ATOM 6614 N N . GLU B 1 308 ? -29.656 -5.75 13.969 1 96.25 308 GLU B N 1
ATOM 6615 C CA . GLU B 1 308 ? -28.312 -6.141 13.555 1 96.25 308 GLU B CA 1
ATOM 6616 C C . GLU B 1 308 ? -28.266 -6.477 12.07 1 96.25 308 GLU B C 1
ATOM 6618 O O . GLU B 1 308 ? -29.109 -7.234 11.578 1 96.25 308 GLU B O 1
ATOM 6623 N N . ILE B 1 309 ? -27.375 -5.918 11.414 1 96.62 309 ILE B N 1
ATOM 6624 C CA . ILE B 1 309 ? -27.203 -6.094 9.977 1 96.62 309 ILE B CA 1
ATOM 6625 C C . ILE B 1 309 ? -25.781 -6.562 9.68 1 96.62 309 ILE B C 1
ATOM 6627 O O . ILE B 1 309 ? -24.812 -5.93 10.094 1 96.62 309 ILE B O 1
ATOM 6631 N N . GLY B 1 310 ? -25.609 -7.672 8.969 1 96.31 310 GLY B N 1
ATOM 6632 C CA . GLY B 1 310 ? -24.312 -8.117 8.508 1 96.31 310 GLY B CA 1
ATOM 6633 C C . GLY B 1 310 ? -23.781 -7.316 7.336 1 96.31 310 GLY B C 1
ATOM 6634 O O . GLY B 1 310 ? -24.5 -7.082 6.363 1 96.31 310 GLY B O 1
ATOM 6635 N N . VAL B 1 311 ? -22.516 -6.797 7.477 1 97.81 311 VAL B N 1
ATOM 6636 C CA . VAL B 1 311 ? -21.938 -6 6.398 1 97.81 311 VAL B CA 1
ATOM 6637 C C . VAL B 1 311 ? -20.5 -6.457 6.125 1 97.81 311 VAL B C 1
ATOM 6639 O O . VAL B 1 311 ? -19.812 -6.934 7.031 1 97.81 311 VAL B O 1
ATOM 6642 N N . GLY B 1 312 ? -20.109 -6.367 4.875 1 97.5 312 GLY B N 1
ATOM 6643 C CA . GLY B 1 312 ? -18.734 -6.633 4.512 1 97.5 312 GLY B CA 1
ATOM 6644 C C . GLY B 1 312 ? -17.797 -5.492 4.859 1 97.5 312 GLY B C 1
ATOM 6645 O O . GLY B 1 312 ? -16.594 -5.707 5.07 1 97.5 312 GLY B O 1
ATOM 6646 N N . MET B 1 313 ? -18.344 -4.34 4.895 1 97.81 313 MET B N 1
ATOM 6647 C CA . MET B 1 313 ? -17.578 -3.131 5.164 1 97.81 313 MET B CA 1
ATOM 6648 C C . MET B 1 313 ? -18.469 -2.014 5.676 1 97.81 313 MET B C 1
ATOM 6650 O O . MET B 1 313 ? -19.609 -1.869 5.219 1 97.81 313 MET B O 1
ATOM 6654 N N . CYS B 1 314 ? -17.953 -1.271 6.629 1 98.44 314 CYS B N 1
ATOM 6655 C CA . CYS B 1 314 ? -18.609 -0.067 7.121 1 98.44 314 CYS B CA 1
ATOM 6656 C C . CYS B 1 314 ? -17.688 1.145 7 1 98.44 314 CYS B C 1
ATOM 6658 O O . CYS B 1 314 ? -16.688 1.244 7.707 1 98.44 314 CYS B O 1
ATOM 6660 N N . VAL B 1 315 ? -18.016 1.993 6.09 1 98.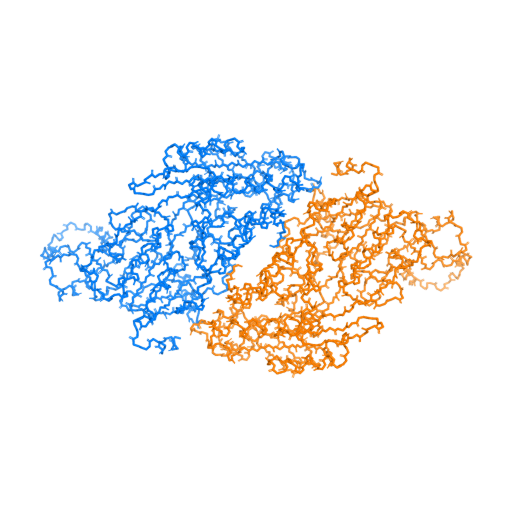5 315 VAL B N 1
ATOM 6661 C CA . VAL B 1 315 ? -17.266 3.238 5.945 1 98.5 315 VAL B CA 1
ATOM 6662 C C . VAL B 1 315 ? -17.891 4.32 6.82 1 98.5 315 VAL B C 1
ATOM 6664 O O . VAL B 1 315 ? -19.094 4.598 6.715 1 98.5 315 VAL B O 1
ATOM 6667 N N . TRP B 1 316 ? -17.078 4.91 7.691 1 97.88 316 TRP B N 1
ATOM 6668 C CA . TRP B 1 316 ? -17.531 5.891 8.672 1 97.88 316 TRP B CA 1
ATOM 6669 C C . TRP B 1 316 ? -17.078 7.293 8.289 1 97.88 316 TRP B C 1
ATOM 6671 O O . TRP B 1 316 ? -15.875 7.598 8.344 1 97.88 316 TRP B O 1
ATOM 6681 N N . SER B 1 317 ? -17.969 8.094 7.906 1 93.81 317 SER B N 1
ATOM 6682 C CA . SER B 1 317 ? -17.703 9.469 7.504 1 93.81 317 SER B CA 1
ATOM 6683 C C . SER B 1 317 ? -18.656 10.438 8.203 1 93.81 317 SER B C 1
ATOM 6685 O O . SER B 1 317 ? -19.469 11.094 7.547 1 93.81 317 SER B O 1
ATOM 6687 N N . THR B 1 318 ? -18.562 10.633 9.562 1 87.38 318 THR B N 1
ATOM 6688 C CA . THR B 1 318 ? -19.609 11.312 10.344 1 87.38 318 THR B CA 1
ATOM 6689 C C . THR B 1 318 ? -19.078 12.625 10.914 1 87.38 318 THR B C 1
ATOM 6691 O O . THR B 1 318 ? -19.656 13.18 11.844 1 87.38 318 THR B O 1
ATOM 6694 N N . GLY B 1 319 ? -18.016 13.102 10.477 1 86.56 319 GLY B N 1
ATOM 6695 C CA . GLY B 1 319 ? -17.625 14.43 10.93 1 86.56 319 GLY B CA 1
ATOM 6696 C C . GLY B 1 319 ? -16.266 14.453 11.586 1 86.56 319 GLY B C 1
ATOM 6697 O O . GLY B 1 319 ? -15.484 13.5 11.461 1 86.56 319 GLY B O 1
ATOM 6698 N N . LEU B 1 320 ? -16.016 15.617 12.273 1 90.31 320 LEU B N 1
ATOM 6699 C CA . LEU B 1 320 ? -14.664 15.891 12.781 1 90.31 320 LEU B CA 1
ATOM 6700 C C . LEU B 1 320 ? -14.695 16.172 14.273 1 90.31 320 LEU B C 1
ATOM 6702 O O . LEU B 1 320 ? -15.742 16.531 14.82 1 90.31 320 LEU B O 1
ATOM 6706 N N . MET B 1 321 ? -13.641 15.914 14.945 1 91 321 MET B N 1
ATOM 6707 C CA . MET B 1 321 ? -13.461 16.281 16.344 1 91 321 MET B CA 1
ATOM 6708 C C . MET B 1 321 ? -12.117 16.969 16.562 1 91 321 MET B C 1
ATOM 6710 O O . MET B 1 321 ? -11.266 16.969 15.68 1 91 321 MET B O 1
ATOM 6714 N N . GLN B 1 322 ? -11.953 17.516 17.797 1 92.62 322 GLN B N 1
ATOM 6715 C CA . GLN B 1 322 ? -10.766 18.312 18.109 1 92.62 322 GLN B CA 1
ATOM 6716 C C . GLN B 1 322 ? -9.508 17.453 18.062 1 92.62 322 GLN B C 1
ATOM 6718 O O . GLN B 1 322 ? -9.508 16.312 18.5 1 92.62 322 GLN B O 1
ATOM 6723 N N . ASN B 1 323 ? -8.461 18.016 17.484 1 94.19 323 ASN B N 1
ATOM 6724 C CA . ASN B 1 323 ? -7.133 17.406 17.5 1 94.19 323 ASN B CA 1
ATOM 6725 C C . ASN B 1 323 ? -6.539 17.375 18.906 1 94.19 323 ASN B C 1
ATOM 6727 O O . ASN B 1 323 ? -6.484 18.406 19.578 1 94.19 323 ASN B O 1
ATOM 6731 N N . PRO B 1 324 ? -6.074 16.219 19.328 1 93.06 324 PRO B N 1
ATOM 6732 C CA . PRO B 1 324 ? -5.52 16.109 20.688 1 93.06 324 PRO B CA 1
ATOM 6733 C C . PRO B 1 324 ? -4.371 17.078 20.922 1 93.06 324 PRO B C 1
ATOM 6735 O O . PRO B 1 324 ? -4.176 17.547 22.062 1 93.06 324 PRO B O 1
ATOM 6738 N N . PHE B 1 325 ? -3.594 17.375 20 1 95.19 325 PHE B N 1
ATOM 6739 C CA . PHE B 1 325 ? -2.535 18.375 20.141 1 95.19 325 PHE B CA 1
ATOM 6740 C C . PHE B 1 325 ? -3.115 19.719 20.516 1 95.19 325 PHE B C 1
ATOM 6742 O O . PHE B 1 325 ? -2.582 20.406 21.391 1 95.19 325 PHE B O 1
ATOM 6749 N N . VAL B 1 326 ? -4.188 20.125 19.844 1 95.31 326 VAL B N 1
ATOM 6750 C CA . VAL B 1 326 ? -4.863 21.391 20.125 1 95.31 326 VAL B CA 1
ATOM 6751 C C . VAL B 1 326 ? -5.453 21.359 21.531 1 95.31 326 VAL B C 1
ATOM 6753 O O . VAL B 1 326 ? -5.375 22.344 22.281 1 95.31 326 VAL B O 1
ATOM 6756 N N . HIS B 1 327 ? -5.941 20.25 21.875 1 91.94 327 HIS B N 1
ATOM 6757 C CA . HIS B 1 327 ? -6.559 20.094 23.188 1 91.94 327 HIS B CA 1
ATOM 6758 C C . HIS B 1 327 ? -5.52 20.172 24.297 1 91.94 327 HIS B C 1
ATOM 6760 O O . HIS B 1 327 ? -5.746 20.812 25.328 1 91.94 327 HIS B O 1
ATOM 6766 N N . ASN B 1 328 ? -4.375 19.578 24.125 1 88.81 328 ASN B N 1
ATOM 6767 C CA . ASN B 1 328 ? -3.395 19.406 25.188 1 88.81 328 ASN B CA 1
ATOM 6768 C C . ASN B 1 328 ? -2.344 20.516 25.156 1 88.81 328 ASN B C 1
ATOM 6770 O O . ASN B 1 328 ? -2.078 21.156 26.172 1 88.81 328 ASN B O 1
ATOM 6774 N N . ALA B 1 329 ? -1.799 20.781 24 1 86.44 329 ALA B N 1
ATOM 6775 C CA . ALA B 1 329 ? -0.627 21.641 23.891 1 86.44 329 ALA B CA 1
ATOM 6776 C C . ALA B 1 329 ? -1.037 23.094 23.719 1 86.44 329 ALA B C 1
ATOM 6778 O O . ALA B 1 329 ? -0.271 24.016 24.031 1 86.44 329 ALA B O 1
ATOM 6779 N N . LEU B 1 330 ? -2.154 23.344 23.172 1 88.56 330 LEU B N 1
ATOM 6780 C CA . LEU B 1 330 ? -2.625 24.703 22.938 1 88.56 330 LEU B CA 1
ATOM 6781 C C . LEU B 1 330 ? -3.844 25.016 23.797 1 88.56 330 LEU B C 1
ATOM 6783 O O . LEU B 1 330 ? -4.898 25.391 23.266 1 88.56 330 LEU B O 1
ATOM 6787 N N . SER B 1 331 ? -3.695 24.781 25 1 88.5 331 SER B N 1
ATOM 6788 C CA . SER B 1 331 ? -4.699 25.062 26.016 1 88.5 331 SER B CA 1
ATOM 6789 C C . SER B 1 331 ? -4.168 26.062 27.047 1 88.5 331 SER B C 1
ATOM 6791 O O . SER B 1 331 ? -4.012 27.25 26.766 1 88.5 331 SER B O 1
ATOM 6793 N N . SER B 1 332 ? -3.594 25.562 28.141 1 84.12 332 SER B N 1
ATOM 6794 C CA . SER B 1 332 ? -3.061 26.453 29.172 1 84.12 332 SER B CA 1
ATOM 6795 C C . SER B 1 332 ? -1.69 26.984 28.781 1 84.12 332 SER B C 1
ATOM 6797 O O . SER B 1 332 ? -0.846 26.25 28.266 1 84.12 332 SER B O 1
ATOM 6799 N N . VAL B 1 333 ? -1.562 28.266 28.938 1 86.5 333 VAL B N 1
ATOM 6800 C CA . VAL B 1 333 ? -0.287 28.922 28.656 1 86.5 333 VAL B CA 1
ATOM 6801 C C . VAL B 1 333 ? 0.583 28.906 29.922 1 86.5 333 VAL B C 1
ATOM 6803 O O . VAL B 1 333 ? 0.224 29.5 30.938 1 86.5 333 VAL B O 1
ATOM 6806 N N . ARG B 1 334 ? 1.653 28.234 29.875 1 84.44 334 ARG B N 1
ATOM 6807 C CA . ARG B 1 334 ? 2.523 28.078 31.031 1 84.44 334 ARG B CA 1
ATOM 6808 C C . ARG B 1 334 ? 3.045 29.438 31.516 1 84.44 334 ARG B C 1
ATOM 6810 O O . ARG B 1 334 ? 2.951 29.75 32.688 1 84.44 334 ARG B O 1
ATOM 6817 N N . GLU B 1 335 ? 3.631 30.203 30.578 1 87.88 335 GLU B N 1
ATOM 6818 C CA . GLU B 1 335 ? 4.129 31.547 30.828 1 87.88 335 GLU B CA 1
ATOM 6819 C C . GLU B 1 335 ? 3.756 32.5 29.688 1 87.88 335 GLU B C 1
ATOM 6821 O O . GLU B 1 335 ? 3.889 32.156 28.516 1 87.88 335 GLU B O 1
ATOM 6826 N N . ALA B 1 336 ? 3.287 33.594 30.125 1 88.12 336 ALA B N 1
ATOM 6827 C CA . ALA B 1 336 ? 2.82 34.562 29.141 1 88.12 336 ALA B CA 1
ATOM 6828 C C . ALA B 1 336 ? 3.984 35.125 28.312 1 88.12 336 ALA B C 1
ATOM 6830 O O . ALA B 1 336 ? 5.035 35.469 28.875 1 88.12 336 ALA B O 1
ATOM 6831 N N . PRO B 1 337 ? 3.775 35.156 27.031 1 90 337 PRO B N 1
ATOM 6832 C CA . PRO B 1 337 ? 4.781 35.875 26.234 1 90 337 PRO B CA 1
ATOM 6833 C C . PRO B 1 337 ? 4.738 37.375 26.453 1 90 337 PRO B C 1
ATOM 6835 O O . PRO B 1 337 ? 3.723 37.906 26.906 1 90 337 PRO B O 1
ATOM 6838 N N . THR B 1 338 ? 5.781 38.062 26.078 1 86.19 338 THR B N 1
ATOM 6839 C CA . THR B 1 338 ? 5.918 39.5 26.406 1 86.19 338 THR B CA 1
ATOM 6840 C C . THR B 1 338 ? 5.215 40.344 25.344 1 86.19 338 THR B C 1
ATOM 6842 O O . THR B 1 338 ? 4.98 41.531 25.578 1 86.19 338 THR B O 1
ATOM 6845 N N . ASN B 1 339 ? 4.836 39.781 24.359 1 88.69 339 ASN B N 1
ATOM 6846 C CA . ASN B 1 339 ? 4.371 40.625 23.25 1 88.69 339 ASN B CA 1
ATOM 6847 C C . ASN B 1 339 ? 2.873 40.469 23.016 1 88.69 339 ASN B C 1
ATOM 6849 O O . ASN B 1 339 ? 2.375 40.719 21.922 1 88.69 339 ASN B O 1
ATOM 6853 N N . LEU B 1 340 ? 2.168 39.969 24 1 90.94 340 LEU B N 1
ATOM 6854 C CA . LEU B 1 340 ? 0.722 39.844 23.844 1 90.94 340 LEU B CA 1
ATOM 6855 C C . LEU B 1 340 ? 0.076 41.219 23.672 1 90.94 340 LEU B C 1
ATOM 6857 O O . LEU B 1 340 ? 0.471 42.188 24.344 1 90.94 340 LEU B O 1
ATOM 6861 N N . VAL B 1 341 ? -0.906 41.25 22.797 1 89 341 VAL B N 1
ATOM 6862 C CA . VAL B 1 341 ? -1.659 42.469 22.578 1 89 341 VAL B CA 1
ATOM 6863 C C . VAL B 1 341 ? -2.998 42.375 23.312 1 89 341 VAL B C 1
ATOM 6865 O O . VAL B 1 341 ? -3.852 41.562 22.969 1 89 341 VAL B O 1
ATOM 6868 N N . LEU B 1 342 ? -3.166 43.25 24.312 1 87 342 LEU B N 1
ATOM 6869 C CA . LEU B 1 342 ? -4.379 43.219 25.109 1 87 342 LEU B CA 1
ATOM 6870 C C . LEU B 1 342 ? -5.508 43.969 24.422 1 87 342 LEU B C 1
ATOM 6872 O O . LEU B 1 342 ? -5.258 44.969 23.734 1 87 342 LEU B O 1
ATOM 6876 N N . SER B 1 343 ? -6.727 43.375 24.422 1 74.88 343 SER B N 1
ATOM 6877 C CA . SER B 1 343 ? -7.891 43.969 23.781 1 74.88 343 SER B CA 1
ATOM 6878 C C . SER B 1 343 ? -8.305 45.25 24.484 1 74.88 343 SER B C 1
ATOM 6880 O O . SER B 1 343 ? -8.969 46.125 23.891 1 74.88 343 SER B O 1
ATOM 6882 N N . ASN B 1 344 ? -8.023 45.5 25.844 1 63.19 344 ASN B N 1
ATOM 6883 C CA . ASN B 1 344 ? -8.523 46.719 26.484 1 63.19 344 ASN B CA 1
ATOM 6884 C C . ASN B 1 344 ? -7.793 47.969 26 1 63.19 344 ASN B C 1
ATOM 6886 O O . ASN B 1 344 ? -6.57 48.062 26.109 1 63.19 344 ASN B O 1
ATOM 6890 N N . PRO B 1 345 ? -8.508 48.75 25.203 1 53.12 345 PRO B N 1
ATOM 6891 C CA . PRO B 1 345 ? -8.016 50 24.578 1 53.12 345 PRO B CA 1
ATOM 6892 C C . PRO B 1 345 ? -7.273 50.906 25.547 1 53.12 345 PRO B C 1
ATOM 6894 O O . PRO B 1 345 ? -6.445 51.719 25.141 1 53.12 345 PRO B O 1
ATOM 6897 N N . SER B 1 346 ? -7.656 50.906 26.781 1 53.66 346 SER B N 1
ATOM 6898 C CA . SER B 1 346 ? -7.152 52.031 27.578 1 53.66 346 SER B CA 1
ATOM 6899 C C . SER B 1 346 ? -5.77 51.75 28.141 1 53.66 346 SER B C 1
ATOM 6901 O O . SER B 1 346 ? -5.164 52.594 28.797 1 53.66 346 SER B O 1
ATOM 6903 N N . THR B 1 347 ? -5.312 50.562 27.906 1 52.47 347 THR B N 1
ATOM 6904 C CA . THR B 1 347 ? -4.051 50.25 28.578 1 52.47 347 THR B CA 1
ATOM 6905 C C . THR B 1 347 ? -2.873 50.5 27.625 1 52.47 347 THR B C 1
ATOM 6907 O O . THR B 1 347 ? -2.807 49.906 26.547 1 52.47 347 THR B O 1
ATOM 6910 N N . PRO B 1 348 ? -2.016 51.531 27.859 1 53.75 348 PRO B N 1
ATOM 6911 C CA . PRO B 1 348 ? -0.819 51.75 27.047 1 53.75 348 PRO B CA 1
ATOM 6912 C C . PRO B 1 348 ? 0.02 50.469 26.875 1 53.75 348 PRO B C 1
ATOM 6914 O O . PRO B 1 348 ? 0.033 49.625 27.75 1 53.75 348 PRO B O 1
ATOM 6917 N N . GLN B 1 349 ? 0.624 50.188 25.703 1 54.03 349 GLN B N 1
ATOM 6918 C CA . GLN B 1 349 ? 1.429 49.031 25.312 1 54.03 349 GLN B CA 1
ATOM 6919 C C . GLN B 1 349 ? 2.486 48.719 26.375 1 54.03 349 GLN B C 1
ATOM 6921 O O . GLN B 1 349 ? 2.748 47.562 26.672 1 54.03 349 GLN B O 1
ATOM 6926 N N . SER B 1 350 ? 3.23 49.781 26.812 1 51.94 350 SER B N 1
ATOM 6927 C CA . SER B 1 350 ? 4.309 49.625 27.781 1 51.94 350 SER B CA 1
ATOM 6928 C C . SER B 1 350 ? 3.816 48.938 29.062 1 51.94 350 SER B C 1
ATOM 6930 O O . SER B 1 350 ? 4.551 48.156 29.672 1 51.94 350 SER B O 1
ATOM 6932 N N . SER B 1 351 ? 2.592 49.219 29.391 1 55.31 351 SER B N 1
ATOM 6933 C CA . SER B 1 351 ? 2.018 48.656 30.609 1 55.31 351 SER B CA 1
ATOM 6934 C C . SER B 1 351 ? 1.373 47.312 30.359 1 55.31 351 SER B C 1
ATOM 6936 O O . SER B 1 351 ? 1.161 46.531 31.297 1 55.31 351 SER B O 1
ATOM 6938 N N . SER B 1 352 ? 1.289 47.031 29.109 1 60.81 352 SER B N 1
ATOM 6939 C CA . SER B 1 352 ? 0.59 45.781 28.719 1 60.81 352 SER B CA 1
ATOM 6940 C C . SER B 1 352 ? 1.407 44.562 29.062 1 60.81 352 SER B C 1
ATOM 6942 O O . SER B 1 352 ? 0.861 43.562 29.547 1 60.81 352 SER B O 1
ATOM 6944 N N . SER B 1 353 ? 2.723 44.688 28.875 1 67.19 353 SER B N 1
ATOM 6945 C CA . SER B 1 353 ? 3.568 43.531 29.172 1 67.19 353 SER B CA 1
ATOM 6946 C C . SER B 1 353 ? 3.531 43.188 30.656 1 67.19 353 SER B C 1
ATOM 6948 O O . SER B 1 353 ? 3.414 42 31.016 1 67.19 353 SER B O 1
ATOM 6950 N N . SER B 1 354 ? 3.594 44.188 31.375 1 70.06 354 SER B N 1
ATOM 6951 C CA . SER B 1 354 ? 3.604 43.969 32.812 1 70.06 354 SER B CA 1
ATOM 6952 C C . SER B 1 354 ? 2.271 43.406 33.312 1 70.06 354 SER B C 1
ATOM 6954 O O . SER B 1 354 ? 2.24 42.5 34.156 1 70.06 354 SER B O 1
ATOM 6956 N N . ILE B 1 355 ? 1.257 43.812 32.75 1 69.31 355 ILE B N 1
ATOM 6957 C CA . ILE B 1 355 ? -0.073 43.344 33.125 1 69.31 355 ILE B CA 1
ATOM 6958 C C . ILE B 1 355 ? -0.279 41.906 32.625 1 69.31 355 ILE B C 1
ATOM 6960 O O . ILE B 1 355 ? -0.773 41.062 33.375 1 69.31 355 ILE B O 1
ATOM 6964 N N . SER B 1 356 ? 0.149 41.688 31.438 1 72.94 356 SER B N 1
ATOM 6965 C CA . SER B 1 356 ? -0.049 40.375 30.812 1 72.94 356 SER B CA 1
ATOM 6966 C C . SER B 1 356 ? 0.716 39.281 31.547 1 72.94 356 SER B C 1
ATOM 6968 O O . SER B 1 356 ? 0.247 38.156 31.656 1 72.94 356 SER B O 1
ATOM 6970 N N . GLU B 1 357 ? 1.788 39.656 32.094 1 77.5 357 GLU B N 1
ATOM 6971 C CA . GLU B 1 357 ? 2.637 38.688 32.781 1 77.5 357 GLU B CA 1
ATOM 6972 C C . GLU B 1 357 ? 1.992 38.219 34.062 1 77.5 357 GLU B C 1
ATOM 6974 O O . GLU B 1 357 ? 2.318 37.125 34.562 1 77.5 357 GLU B O 1
ATOM 6979 N N . LYS B 1 358 ? 1.003 38.938 34.594 1 77.56 358 LYS B N 1
ATOM 6980 C CA . LYS B 1 358 ? 0.371 38.625 35.875 1 77.56 358 LYS B CA 1
ATOM 6981 C C . LYS B 1 358 ? -0.893 37.781 35.656 1 77.56 358 LYS B C 1
ATOM 6983 O O . LYS B 1 358 ? -1.461 37.25 36.625 1 77.56 358 LYS B O 1
ATOM 6988 N N . ILE B 1 359 ? -1.177 37.656 34.438 1 80.06 359 ILE B N 1
ATOM 6989 C CA . ILE B 1 359 ? -2.396 36.938 34.094 1 80.06 359 ILE B CA 1
ATOM 6990 C C . ILE B 1 359 ? -2.045 35.531 33.656 1 80.06 359 ILE B C 1
ATOM 6992 O O . ILE B 1 359 ? -1.093 35.344 32.875 1 80.06 359 ILE B O 1
ATOM 6996 N N . ARG B 1 360 ? -2.799 34.5 34.188 1 85.88 360 ARG B N 1
ATOM 6997 C CA . ARG B 1 360 ? -2.732 33.156 33.656 1 85.88 360 ARG B CA 1
ATOM 6998 C C . ARG B 1 360 ? -3.633 33 32.438 1 85.88 360 ARG B C 1
ATOM 7000 O O . ARG B 1 360 ? -4.859 33.031 32.562 1 85.88 360 ARG B O 1
ATOM 7007 N N . TRP B 1 361 ? -2.973 32.812 31.312 1 92.12 361 TRP B N 1
ATOM 7008 C CA . TRP B 1 361 ? -3.709 32.844 30.047 1 92.12 361 TRP B CA 1
ATOM 7009 C C . TRP B 1 361 ? -4.047 31.422 29.609 1 92.12 361 TRP B C 1
ATOM 7011 O O . TRP B 1 361 ? -3.332 30.469 29.938 1 92.12 361 TRP B O 1
ATOM 7021 N N . THR B 1 362 ? -5.129 31.328 28.922 1 94 362 THR B N 1
ATOM 7022 C CA . THR B 1 362 ? -5.52 30.109 28.203 1 94 362 THR B CA 1
ATOM 7023 C C . THR B 1 362 ? -5.914 30.422 26.766 1 94 362 THR B C 1
ATOM 7025 O O . THR B 1 362 ? -6.469 31.5 26.484 1 94 362 THR B O 1
ATOM 7028 N N . VAL B 1 363 ? -5.547 29.562 25.906 1 96.19 363 VAL B N 1
ATOM 7029 C CA . VAL B 1 363 ? -5.941 29.734 24.516 1 96.19 363 VAL B CA 1
ATOM 7030 C C . VAL B 1 363 ? -7.457 29.641 24.391 1 96.19 363 VAL B C 1
ATOM 7032 O O . VAL B 1 363 ? -8.07 28.703 24.906 1 96.19 363 VAL B O 1
ATOM 7035 N N . LYS B 1 364 ? -8.062 30.625 23.781 1 95.62 364 LYS B N 1
ATOM 7036 C CA . LYS B 1 364 ? -9.508 30.641 23.594 1 95.62 364 LYS B CA 1
ATOM 7037 C C . LYS B 1 364 ? -9.945 29.562 22.594 1 95.62 364 LYS B C 1
ATOM 7039 O O . LYS B 1 364 ? -9.383 29.453 21.5 1 95.62 364 LYS B O 1
ATOM 7044 N N . LYS B 1 365 ? -10.961 28.781 22.969 1 95.56 365 LYS B N 1
ATOM 7045 C CA . LYS B 1 365 ? -11.438 27.688 22.125 1 95.56 365 LYS B CA 1
ATOM 7046 C C . LYS B 1 365 ? -12.945 27.781 21.922 1 95.56 365 LYS B C 1
ATOM 7048 O O . LYS B 1 365 ? -13.664 28.328 22.75 1 95.56 365 LYS B O 1
ATOM 7053 N N . ASP B 1 366 ? -13.281 27.281 20.781 1 94.25 366 ASP B N 1
ATOM 7054 C CA . ASP B 1 366 ? -14.711 27.125 20.547 1 94.25 366 ASP B CA 1
ATOM 7055 C C . ASP B 1 366 ? -15.312 26.078 21.469 1 94.25 366 ASP B C 1
ATOM 7057 O O . ASP B 1 366 ? -14.766 24.984 21.609 1 94.25 366 ASP B O 1
ATOM 7061 N N . ALA B 1 367 ? -16.406 26.375 22.078 1 90.31 367 ALA B N 1
ATOM 7062 C CA . ALA B 1 367 ? -17 25.531 23.094 1 90.31 367 ALA B CA 1
ATOM 7063 C C . ALA B 1 367 ? -17.5 24.219 22.5 1 90.31 367 ALA B C 1
ATOM 7065 O O . ALA B 1 367 ? -17.484 23.172 23.172 1 90.31 367 ALA B O 1
ATOM 7066 N N . LYS B 1 368 ? -17.906 24.234 21.344 1 87.38 368 LYS B N 1
ATOM 7067 C CA . LYS B 1 368 ? -18.516 23.062 20.734 1 87.38 368 LYS B CA 1
ATOM 7068 C C . LYS B 1 368 ? -17.469 22.203 20.031 1 87.38 368 LYS B C 1
ATOM 7070 O O . LYS B 1 368 ? -17.312 21.016 20.359 1 87.38 368 LYS B O 1
ATOM 7075 N N . SER B 1 369 ? -16.656 22.766 19.219 1 89 369 SER B N 1
ATOM 7076 C CA . SER B 1 369 ? -15.734 22.016 18.375 1 89 369 SER B CA 1
ATOM 7077 C C . SER B 1 369 ? -14.375 21.844 19.031 1 89 369 SER B C 1
ATOM 7079 O O . SER B 1 369 ? -13.594 20.969 18.656 1 89 369 SER B O 1
ATOM 7081 N N . GLY B 1 370 ? -14.055 22.75 19.969 1 92.5 370 GLY B N 1
ATOM 7082 C CA . GLY B 1 370 ? -12.734 22.734 20.578 1 92.5 370 GLY B CA 1
ATOM 7083 C C . GLY B 1 370 ? -11.672 23.406 19.719 1 92.5 370 GLY B C 1
ATOM 7084 O O . GLY B 1 370 ? -10.492 23.422 20.078 1 92.5 370 GLY B O 1
ATOM 7085 N N . SER B 1 371 ? -12.055 24 18.609 1 94.94 371 SER B N 1
ATOM 7086 C CA . SER B 1 371 ? -11.125 24.656 17.703 1 94.94 371 SER B CA 1
ATOM 7087 C C . SER B 1 371 ? -10.57 25.938 18.312 1 94.94 371 SER B C 1
ATOM 7089 O O . SER B 1 371 ? -11.219 26.562 19.172 1 94.94 371 SER B O 1
ATOM 7091 N N . ILE B 1 372 ? -9.445 26.344 17.875 1 97.62 372 ILE B N 1
ATOM 7092 C CA . ILE B 1 372 ? -8.797 27.562 18.344 1 97.62 372 ILE B CA 1
ATOM 7093 C C . ILE B 1 372 ? -9.531 28.781 17.797 1 97.62 372 ILE B C 1
ATOM 7095 O O . ILE B 1 372 ? -9.82 28.844 16.594 1 97.62 372 ILE B O 1
ATOM 7099 N N . ILE B 1 373 ? -9.82 29.688 18.672 1 97.38 373 ILE B N 1
ATOM 7100 C CA . ILE B 1 373 ? -10.461 30.922 18.219 1 97.38 373 ILE B CA 1
ATOM 7101 C C . ILE B 1 373 ? -9.398 31.938 17.812 1 97.38 373 ILE B C 1
ATOM 7103 O O . ILE B 1 373 ? -8.422 32.156 18.547 1 97.38 373 ILE B O 1
ATOM 7107 N N . THR B 1 374 ? -9.578 32.562 16.672 1 97.62 374 THR B N 1
ATOM 7108 C CA . THR B 1 374 ? -8.648 33.562 16.172 1 97.62 374 THR B CA 1
ATOM 7109 C C . THR B 1 374 ? -9.367 34.875 15.898 1 97.62 374 THR B C 1
ATOM 7111 O O . THR B 1 374 ? -10.602 34.938 15.883 1 97.62 374 THR B O 1
ATOM 7114 N N . ASP B 1 375 ? -8.594 35.938 15.844 1 95.69 375 ASP B N 1
ATOM 7115 C CA . ASP B 1 375 ? -9.164 37.188 15.344 1 95.69 375 ASP B CA 1
ATOM 7116 C C . ASP B 1 375 ? -9.297 37.156 13.828 1 95.69 375 ASP B C 1
ATOM 7118 O O . ASP B 1 375 ? -9.086 36.125 13.195 1 95.69 375 ASP B O 1
ATOM 7122 N N . ALA B 1 376 ? -9.648 38.25 13.203 1 95.19 376 ALA B N 1
ATOM 7123 C CA . ALA B 1 376 ? -9.922 38.312 11.773 1 95.19 376 ALA B CA 1
ATOM 7124 C C . ALA B 1 376 ? -8.633 38.156 10.961 1 95.19 376 ALA B C 1
ATOM 7126 O O . ALA B 1 376 ? -8.672 37.938 9.75 1 95.19 376 ALA B O 1
ATOM 7127 N N . HIS B 1 377 ? -7.531 38.375 11.672 1 95.88 377 HIS B N 1
ATOM 7128 C CA . HIS B 1 377 ? -6.238 38.219 11.008 1 95.88 377 HIS B CA 1
ATOM 7129 C C . HIS B 1 377 ? -5.605 36.875 11.297 1 95.88 377 HIS B C 1
ATOM 7131 O O . HIS B 1 377 ? -4.395 36.688 11.141 1 95.88 377 HIS B O 1
ATOM 7137 N N . LEU B 1 378 ? -6.383 35.875 11.773 1 97.44 378 LEU B N 1
ATOM 7138 C CA . LEU B 1 378 ? -6.043 34.5 11.984 1 97.44 378 LEU B CA 1
ATOM 7139 C C . LEU B 1 378 ? -5.07 34.344 13.148 1 97.44 378 LEU B C 1
ATOM 7141 O O . LEU B 1 378 ? -4.434 33.281 13.297 1 97.44 378 LEU B O 1
ATOM 7145 N N . ARG B 1 379 ? -4.887 35.438 13.992 1 96.94 379 ARG B N 1
ATOM 7146 C CA . ARG B 1 379 ? -4.023 35.375 15.164 1 96.94 379 ARG B CA 1
ATOM 7147 C C . ARG B 1 379 ? -4.746 34.75 16.344 1 96.94 379 ARG B C 1
ATOM 7149 O O . ARG B 1 379 ? -5.93 35.031 16.578 1 96.94 379 ARG B O 1
ATOM 7156 N N . VAL B 1 380 ? -4.062 33.938 17.047 1 97.44 380 VAL B N 1
ATOM 7157 C CA . VAL B 1 380 ? -4.637 33.156 18.125 1 97.44 380 VAL B CA 1
ATOM 7158 C C . VAL B 1 380 ? -5.062 34.094 19.266 1 97.44 380 VAL B C 1
ATOM 7160 O O . VAL B 1 380 ? -4.309 34.969 19.656 1 97.44 380 VAL B O 1
ATOM 7163 N N . LYS B 1 381 ? -6.211 33.844 19.828 1 96.44 381 LYS B N 1
ATOM 7164 C CA . LYS B 1 381 ? -6.734 34.625 20.953 1 96.44 381 LYS B CA 1
ATOM 7165 C C . LYS B 1 381 ? -6.551 33.906 22.266 1 96.44 381 LYS B C 1
ATOM 7167 O O . LYS B 1 381 ? -6.645 32.656 22.312 1 96.44 381 LYS B O 1
ATOM 7172 N N . LEU B 1 382 ? -6.305 34.656 23.25 1 95.31 382 LEU B N 1
ATOM 7173 C CA . LEU B 1 382 ? -6.148 34.125 24.609 1 95.31 382 LEU B CA 1
ATOM 7174 C C . LEU B 1 382 ? -7.141 34.781 25.562 1 95.31 382 LEU B C 1
ATOM 7176 O O . LEU B 1 382 ? -7.574 35.906 25.328 1 95.31 382 LEU B O 1
ATOM 7180 N N . VAL B 1 383 ? -7.512 34.062 26.609 1 93.44 383 VAL B N 1
ATOM 7181 C CA . VAL B 1 383 ? -8.375 34.562 27.672 1 93.44 383 VAL B CA 1
ATOM 7182 C C . VAL B 1 383 ? -7.781 34.219 29.031 1 93.44 383 VAL B C 1
ATOM 7184 O O . VAL B 1 383 ? -7.023 33.25 29.156 1 93.44 383 VAL B O 1
ATOM 7187 N N . PRO B 1 384 ? -8.047 35.094 30 1 90.19 384 PRO B N 1
ATOM 7188 C CA . PRO B 1 384 ? -7.574 34.75 31.344 1 90.19 384 PRO B CA 1
ATOM 7189 C C . PRO B 1 384 ? -8.156 33.438 31.844 1 90.19 384 PRO B C 1
ATOM 7191 O O . PRO B 1 384 ? -9.328 33.125 31.594 1 90.19 384 PRO B O 1
ATOM 7194 N N . ALA B 1 385 ? -7.328 32.594 32.438 1 86.12 385 ALA B N 1
ATOM 7195 C CA . ALA B 1 385 ? -7.754 31.297 32.938 1 86.12 385 ALA B CA 1
ATOM 7196 C C . ALA B 1 385 ? -8.711 31.469 34.125 1 86.12 385 ALA B C 1
ATOM 7198 O O . ALA B 1 385 ? -8.531 32.375 34.969 1 86.12 385 ALA B O 1
ATOM 7199 N N . ASN B 1 386 ? -10.07 31.203 34.156 1 65.62 386 ASN B N 1
ATOM 7200 C CA . ASN B 1 386 ? -10.984 31.297 35.281 1 65.62 386 ASN B CA 1
ATOM 7201 C C . ASN B 1 386 ? -10.414 30.594 36.531 1 65.62 386 ASN B C 1
ATOM 7203 O O . ASN B 1 386 ? -9.914 29.469 36.438 1 65.62 386 ASN B O 1
ATOM 7207 N N . ASN B 1 387 ? -9.867 31.328 37.438 1 48.5 387 ASN B N 1
ATOM 7208 C CA . ASN B 1 387 ? -9.555 30.781 38.75 1 48.5 387 ASN B CA 1
ATOM 7209 C C . ASN B 1 387 ? -10.727 29.984 39.312 1 48.5 387 ASN B C 1
ATOM 7211 O O . ASN B 1 387 ? -11.523 30.5 40.094 1 48.5 387 ASN B O 1
ATOM 7215 N N . THR B 1 388 ? -11.609 29.375 38.625 1 39.47 388 THR B N 1
ATOM 7216 C CA . THR B 1 388 ? -12.68 28.734 39.375 1 39.47 388 THR B CA 1
ATOM 7217 C C . THR B 1 388 ? -12.109 27.828 40.469 1 39.47 388 THR B C 1
ATOM 7219 O O . THR B 1 388 ? -12.852 27.297 41.281 1 39.47 388 THR B O 1
ATOM 7222 N N . ASN B 1 389 ? -10.883 27.281 40.375 1 36.12 389 ASN B N 1
ATOM 7223 C CA . ASN B 1 389 ? -10.789 26.297 41.469 1 36.12 389 ASN B CA 1
ATOM 7224 C C . ASN B 1 389 ? -10.805 26.953 42.844 1 36.12 389 ASN B C 1
ATOM 7226 O O . ASN B 1 389 ? -10.859 26.281 43.844 1 36.12 389 ASN B O 1
ATOM 7230 N N . ASN B 1 390 ? -10.109 28.094 43 1 33.66 390 ASN B N 1
ATOM 7231 C CA . ASN B 1 390 ? -9.828 28.234 44.438 1 33.66 390 ASN B CA 1
ATOM 7232 C C . ASN B 1 390 ? -11.07 28.625 45.219 1 33.66 390 ASN B C 1
ATOM 7234 O O . ASN B 1 390 ? -10.984 28.969 46.406 1 33.66 390 ASN B O 1
ATOM 7238 N N . ASN B 1 391 ? -12.055 29.25 44.594 1 33.56 391 ASN B N 1
ATOM 7239 C CA . ASN B 1 391 ? -12.883 29.875 45.625 1 33.56 391 ASN B CA 1
ATOM 7240 C C . ASN B 1 391 ? -13.711 28.828 46.375 1 33.56 391 ASN B C 1
ATOM 7242 O O . ASN B 1 391 ? -14.938 28.812 46.25 1 33.56 391 ASN B O 1
ATOM 7246 N N . ASN B 1 392 ? -13.344 27.484 46.344 1 33.03 392 ASN B N 1
ATOM 7247 C CA . ASN B 1 392 ? -14.25 26.844 47.281 1 33.03 392 ASN B CA 1
ATOM 7248 C C . ASN B 1 392 ? -14.086 27.391 48.688 1 33.03 392 ASN B C 1
ATOM 7250 O O . ASN B 1 392 ? -14.656 26.859 49.625 1 33.03 392 ASN B O 1
ATOM 7254 N N . ASN B 1 393 ? -12.836 27.906 49.031 1 31.3 393 ASN B N 1
ATOM 7255 C CA . ASN B 1 393 ? -12.914 28.188 50.438 1 31.3 393 ASN B CA 1
ATOM 7256 C C . ASN B 1 393 ? -13.812 29.391 50.719 1 31.3 393 ASN B C 1
ATOM 7258 O O . ASN B 1 393 ? -13.461 30.531 50.438 1 31.3 393 ASN B O 1
ATOM 7262 N N . ASN B 1 394 ? -15.141 29.219 50.562 1 31.09 394 ASN B N 1
ATOM 7263 C CA . ASN B 1 394 ? -16.203 30.094 51.062 1 31.09 394 ASN B CA 1
ATOM 7264 C C . ASN B 1 394 ? -15.969 30.453 52.531 1 31.09 394 ASN B C 1
ATOM 7266 O O . ASN B 1 394 ? -16.531 29.812 53.406 1 31.09 394 ASN B O 1
ATOM 7270 N N . ASP B 1 395 ? -14.664 30.5 53 1 31.16 395 ASP B N 1
ATOM 7271 C CA . ASP B 1 395 ? -14.797 31.062 54.344 1 31.16 395 ASP B CA 1
ATOM 7272 C C . ASP B 1 395 ? -15.422 32.438 54.312 1 31.16 395 ASP B C 1
ATOM 7274 O O . ASP B 1 395 ? -14.969 33.312 53.562 1 31.16 395 ASP B O 1
ATOM 7278 N N . PRO B 1 396 ? -16.75 32.688 54.719 1 34.88 396 PRO B N 1
ATOM 7279 C CA . PRO B 1 396 ? -17.562 33.875 54.75 1 34.88 396 PRO B CA 1
ATOM 7280 C C . PRO B 1 396 ? -16.812 35.094 55.25 1 34.88 396 PRO B C 1
ATOM 7282 O O . PRO B 1 396 ? -17.312 36.219 55.156 1 34.88 396 PRO B O 1
ATOM 7285 N N . GLU B 1 397 ? -15.805 34.812 56.188 1 31.59 397 GLU B N 1
ATOM 7286 C CA . GLU B 1 397 ? -15.523 35.969 57.062 1 31.59 397 GLU B CA 1
ATOM 7287 C C . GLU B 1 397 ? -14.828 37.094 56.281 1 31.59 397 GLU B C 1
ATOM 7289 O O . GLU B 1 397 ? -15 38.25 56.625 1 31.59 397 GLU B O 1
ATOM 7294 N N . ASN B 1 398 ? -13.57 36.844 55.812 1 30.17 398 ASN B N 1
ATOM 7295 C CA . ASN B 1 398 ? -12.828 38.094 55.594 1 30.17 398 ASN B CA 1
ATOM 7296 C C . ASN B 1 398 ? -13.195 38.719 54.25 1 30.17 398 ASN B C 1
ATOM 7298 O O . ASN B 1 398 ? -12.773 38.25 53.188 1 30.17 398 ASN B O 1
ATOM 7302 N N . PRO B 1 399 ? -14.344 39.469 54.156 1 31.73 399 PRO B N 1
ATOM 7303 C CA . PRO B 1 399 ? -14.812 40.25 53 1 31.73 399 PRO B CA 1
ATOM 7304 C C . PRO B 1 399 ? -13.719 41.125 52.406 1 31.73 399 PRO B C 1
ATOM 7306 O O . PRO B 1 399 ? -13.922 41.719 51.344 1 31.73 399 PRO B O 1
ATOM 7309 N N . SER B 1 400 ? -12.648 41.406 53.188 1 31.23 400 SER B N 1
ATOM 7310 C CA . SER B 1 400 ? -11.992 42.656 52.812 1 31.23 400 SER B CA 1
ATOM 7311 C C . SER B 1 400 ? -11.18 42.531 51.531 1 31.23 400 SER B C 1
ATOM 7313 O O . SER B 1 400 ? -10.477 43.438 51.156 1 31.23 400 SER B O 1
ATOM 7315 N N . GLN B 1 401 ? -10.805 41.312 51.188 1 30.69 401 GLN B N 1
ATOM 7316 C CA . GLN B 1 401 ? -9.82 41.562 50.125 1 30.69 401 GLN B CA 1
ATOM 7317 C C . GLN B 1 401 ? -10.484 42.188 48.906 1 30.69 401 GLN B C 1
ATOM 7319 O O . GLN B 1 401 ? -11.273 41.531 48.219 1 30.69 401 GLN B O 1
ATOM 7324 N N . HIS B 1 402 ? -10.766 43.5 48.969 1 29.83 402 HIS B N 1
ATOM 7325 C CA . HIS B 1 402 ? -11.031 44.375 47.875 1 29.83 402 HIS B CA 1
ATOM 7326 C C . HIS B 1 402 ? -10.094 44.094 46.688 1 29.83 402 HIS B C 1
ATOM 7328 O O . HIS B 1 402 ? -8.875 44.25 46.812 1 29.83 402 HIS B O 1
ATOM 7334 N N . THR B 1 403 ? -10.273 43 46 1 33.47 403 THR B N 1
ATOM 7335 C CA . THR B 1 403 ? -9.609 42.969 44.688 1 33.47 403 THR B CA 1
ATOM 7336 C C . THR B 1 403 ? -9.602 44.344 44.062 1 33.47 403 THR B C 1
ATOM 7338 O O . THR B 1 403 ? -10.633 45.031 44.031 1 33.47 403 THR B O 1
ATOM 7341 N N . ASN B 1 404 ? -8.547 45.125 44.25 1 34.09 404 ASN B N 1
ATOM 7342 C CA . ASN B 1 404 ? -8.336 46.406 43.594 1 34.09 404 ASN B CA 1
ATOM 7343 C C . ASN B 1 404 ? -9.023 46.469 42.25 1 34.09 404 ASN B C 1
ATOM 7345 O O . ASN B 1 404 ? -8.75 45.656 41.344 1 34.09 404 ASN B O 1
ATOM 7349 N N . GLN B 1 405 ? -10.18 47.125 42.094 1 36.69 405 GLN B N 1
ATOM 7350 C CA . GLN B 1 405 ? -11.203 47.531 41.125 1 36.69 405 GLN B CA 1
ATOM 7351 C C . GLN B 1 405 ? -10.578 48.062 39.844 1 36.69 405 GLN B C 1
ATOM 7353 O O . GLN B 1 405 ? -11.234 48.125 38.812 1 36.69 405 GLN B O 1
ATOM 7358 N N . ASN B 1 406 ? -9.453 48.781 39.938 1 38.19 406 ASN B N 1
ATOM 7359 C CA . ASN B 1 406 ? -9.18 49.719 38.844 1 38.19 406 ASN B CA 1
ATOM 7360 C C . ASN B 1 406 ? -8.516 49.031 37.656 1 38.19 406 ASN B C 1
ATOM 7362 O O . ASN B 1 406 ? -7.98 49.688 36.781 1 38.19 406 ASN B O 1
ATOM 7366 N N . THR B 1 407 ? -7.84 47.969 37.844 1 44.75 407 THR B N 1
ATOM 7367 C CA . THR B 1 407 ? -7.266 47.531 36.594 1 44.75 407 THR B CA 1
ATOM 7368 C C . THR B 1 407 ? -8.352 47.031 35.656 1 44.75 407 THR B C 1
ATOM 7370 O O . THR B 1 407 ? -9.125 46.125 36 1 44.75 407 THR B O 1
ATOM 7373 N N . PRO B 1 408 ? -8.695 47.844 34.625 1 50.16 408 PRO B N 1
ATOM 7374 C CA . PRO B 1 408 ? -9.711 47.406 33.688 1 50.16 408 PRO B CA 1
ATOM 7375 C C . PRO B 1 408 ? -9.594 45.906 33.375 1 50.16 408 PRO B C 1
ATOM 7377 O O . PRO B 1 408 ? -8.484 45.375 33.281 1 50.16 408 PRO B O 1
ATOM 7380 N N . ALA B 1 409 ? -10.617 45.062 33.625 1 59.72 409 ALA B N 1
ATOM 7381 C CA . ALA B 1 409 ? -10.727 43.625 33.531 1 59.72 409 ALA B CA 1
ATOM 7382 C C . ALA B 1 409 ? -10.289 43.125 32.156 1 59.72 409 ALA B C 1
ATOM 7384 O O . ALA B 1 409 ? -10.914 43.469 31.141 1 59.72 409 ALA B O 1
ATOM 7385 N N . VAL B 1 410 ? -9.023 42.938 31.906 1 67.5 410 VAL B N 1
ATOM 7386 C CA . VAL B 1 410 ? -8.547 42.344 30.656 1 67.5 410 VAL B CA 1
ATOM 7387 C C . VAL B 1 410 ? -9.305 41.031 30.391 1 67.5 410 VAL B C 1
ATOM 7389 O O . VAL B 1 410 ? -9.297 40.125 31.234 1 67.5 410 VAL B O 1
ATOM 7392 N N . THR B 1 411 ? -10.047 41.094 29.297 1 79.44 411 THR B N 1
ATOM 7393 C CA . THR B 1 411 ? -10.93 39.969 29.031 1 79.44 411 THR B CA 1
ATOM 7394 C C . THR B 1 411 ? -10.336 39.062 27.953 1 79.44 411 THR B C 1
ATOM 7396 O O . THR B 1 411 ? -10.625 37.844 27.906 1 79.44 411 THR B O 1
ATOM 7399 N N . GLU B 1 412 ? -9.445 39.656 27.125 1 91.62 412 GLU B N 1
ATOM 7400 C CA . GLU B 1 412 ? -8.891 38.844 26.031 1 91.62 412 GLU B CA 1
ATOM 7401 C C . GLU B 1 412 ? -7.559 39.406 25.547 1 91.62 412 GLU B C 1
ATOM 7403 O O . GLU B 1 412 ? -7.234 40.562 25.828 1 91.62 412 GLU B O 1
ATOM 7408 N N . ALA B 1 413 ? -6.754 38.625 25 1 93.25 413 ALA B N 1
ATOM 7409 C CA . ALA B 1 413 ? -5.496 39.031 24.375 1 93.25 413 ALA B CA 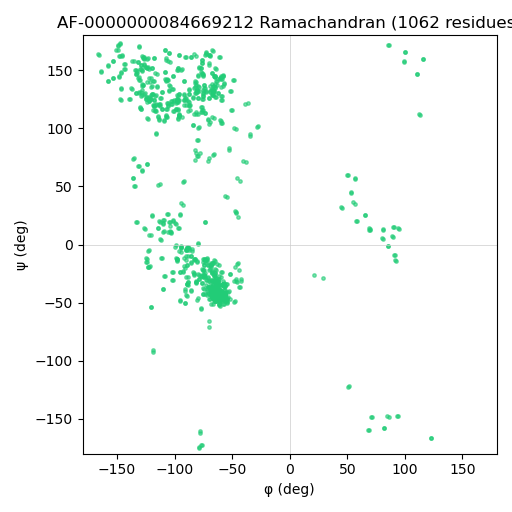1
ATOM 7410 C C . ALA B 1 413 ? -5.305 38.281 23.031 1 93.25 413 ALA B C 1
ATOM 7412 O O . ALA B 1 413 ? -5.992 37.312 22.75 1 93.25 413 ALA B O 1
ATOM 7413 N N . VAL B 1 414 ? -4.473 38.875 22.188 1 94 414 VAL B N 1
ATOM 7414 C CA . VAL B 1 414 ? -4.121 38.281 20.922 1 94 414 VAL B CA 1
ATOM 7415 C C . VAL B 1 414 ? -2.613 38.031 20.859 1 94 414 VAL B C 1
ATOM 7417 O O . VAL B 1 414 ? -1.827 38.906 21.266 1 94 414 VAL B O 1
ATOM 7420 N N . HIS B 1 415 ? -2.197 36.812 20.5 1 94.5 415 HIS B N 1
ATOM 7421 C CA . HIS B 1 415 ? -0.789 36.562 20.219 1 94.5 415 HIS B CA 1
ATOM 7422 C C . HIS B 1 415 ? -0.409 37 18.812 1 94.5 415 HIS B C 1
ATOM 7424 O O . HIS B 1 415 ? -0.867 36.438 17.828 1 94.5 415 HIS B O 1
ATOM 7430 N N . PRO B 1 416 ? 0.425 38 18.609 1 93.81 416 PRO B N 1
ATOM 7431 C CA . PRO B 1 416 ? 0.654 38.594 17.297 1 93.81 416 PRO B CA 1
ATOM 7432 C C . PRO B 1 416 ? 1.46 37.688 16.375 1 93.81 416 PRO B C 1
ATOM 7434 O O . PRO B 1 416 ? 1.479 37.906 15.156 1 93.81 416 PRO B O 1
ATOM 7437 N N . ASP B 1 417 ? 2.133 36.562 16.875 1 95.75 417 ASP B N 1
ATOM 7438 C CA . ASP B 1 417 ? 3.047 35.781 16.047 1 95.75 417 ASP B CA 1
ATOM 7439 C C . ASP B 1 417 ? 2.594 34.312 15.969 1 95.75 417 ASP B C 1
ATOM 7441 O O . ASP B 1 417 ? 3.338 33.469 15.492 1 95.75 417 ASP B O 1
ATOM 7445 N N . VAL B 1 418 ? 1.433 34.031 16.484 1 97.5 418 VAL B N 1
ATOM 7446 C CA . VAL B 1 418 ? 0.896 32.688 16.438 1 97.5 418 VAL B CA 1
ATOM 7447 C C . VAL B 1 418 ? -0.453 32.688 15.727 1 97.5 418 VAL B C 1
ATOM 7449 O O . VAL B 1 418 ? -1.363 33.406 16.109 1 97.5 418 VAL B O 1
ATOM 7452 N N . PHE B 1 419 ? -0.535 31.875 14.672 1 98.38 419 PHE B N 1
ATOM 7453 C CA . PHE B 1 419 ? -1.717 31.828 13.82 1 98.38 419 PHE B CA 1
ATOM 7454 C C . PHE B 1 419 ? -2.326 30.422 13.82 1 98.38 419 PHE B C 1
ATOM 7456 O O . PHE B 1 419 ? -1.621 29.438 14.031 1 98.38 419 PHE B O 1
ATOM 7463 N N . ALA B 1 420 ? -3.607 30.328 13.617 1 98.44 420 ALA B N 1
ATOM 7464 C CA . ALA B 1 420 ? -4.309 29.062 13.438 1 98.44 420 ALA B CA 1
ATOM 7465 C C . ALA B 1 420 ? -5.266 29.125 12.258 1 98.44 420 ALA B C 1
ATOM 7467 O O . ALA B 1 420 ? -6.027 30.078 12.109 1 98.44 420 ALA B O 1
ATOM 7468 N N . LEU B 1 421 ? -5.195 28.188 11.414 1 96.75 421 LEU B N 1
ATOM 7469 C CA . LEU B 1 421 ? -6.086 28.141 10.258 1 96.75 421 LEU B CA 1
ATOM 7470 C C . LEU B 1 421 ? -6.359 26.688 9.852 1 96.75 421 LEU B C 1
ATOM 7472 O O . LEU B 1 421 ? -5.738 25.766 10.383 1 96.75 421 LEU B O 1
ATOM 7476 N N . GLY B 1 422 ? -7.305 26.516 8.93 1 95.06 422 GLY B N 1
ATOM 7477 C CA . GLY B 1 422 ? -7.859 25.203 8.664 1 95.06 422 GLY B CA 1
ATOM 7478 C C . GLY B 1 422 ? -8.945 24.797 9.641 1 95.06 422 GLY B C 1
ATOM 7479 O O . GLY B 1 422 ? -9.539 25.656 10.297 1 95.06 422 GLY B O 1
ATOM 7480 N N . ASP B 1 423 ? -9.125 23.469 9.719 1 93.88 423 ASP B N 1
ATOM 7481 C CA . ASP B 1 423 ? -10.242 22.984 10.516 1 93.88 423 ASP B CA 1
ATOM 7482 C C . ASP B 1 423 ? -9.961 23.125 12.008 1 93.88 423 ASP B C 1
ATOM 7484 O O . ASP B 1 423 ? -10.875 23.062 12.828 1 93.88 423 ASP B O 1
ATOM 7488 N N . CYS B 1 424 ? -8.719 23.391 12.367 1 96.56 424 CYS B N 1
ATOM 7489 C CA . CYS B 1 424 ? -8.406 23.516 13.789 1 96.56 424 CYS B CA 1
ATOM 7490 C C . CYS B 1 424 ? -8.586 24.953 14.266 1 96.56 424 CYS B C 1
ATOM 7492 O O . CYS B 1 424 ? -8.445 25.234 15.461 1 96.56 424 CYS B O 1
ATOM 7494 N N . GLY B 1 425 ? -8.891 25.891 13.367 1 96.62 425 GLY B N 1
ATOM 7495 C CA . GLY B 1 425 ? -9.047 27.297 13.727 1 96.62 425 GLY B CA 1
ATOM 7496 C C . GLY B 1 425 ? -10.344 27.891 13.227 1 96.62 425 GLY B C 1
ATOM 7497 O O . GLY B 1 425 ? -10.766 27.625 12.102 1 96.62 425 GLY B O 1
ATOM 7498 N N . ILE B 1 426 ? -10.977 28.688 14.094 1 96.62 426 ILE B N 1
ATOM 7499 C CA . ILE B 1 426 ? -12.211 29.391 13.758 1 96.62 426 ILE B CA 1
ATOM 7500 C C . ILE B 1 426 ? -12.039 30.875 14.008 1 96.62 426 ILE B C 1
ATOM 7502 O O . ILE B 1 426 ? -11.586 31.281 15.086 1 96.62 426 ILE B O 1
ATOM 7506 N N . ILE B 1 427 ? -12.32 31.688 13.016 1 97.12 427 ILE B N 1
ATOM 7507 C CA . ILE B 1 427 ? -12.312 33.125 13.219 1 97.12 427 ILE B CA 1
ATOM 7508 C C . ILE B 1 427 ? -13.5 33.531 14.094 1 97.12 427 ILE B C 1
ATOM 7510 O O . ILE B 1 427 ? -14.648 33.188 13.797 1 97.12 427 ILE B O 1
ATOM 7514 N N . GLN B 1 428 ? -13.195 34.219 15.141 1 95.19 428 GLN B N 1
ATOM 7515 C CA . GLN B 1 428 ? -14.242 34.625 16.078 1 95.19 428 GLN B CA 1
ATOM 7516 C C . GLN B 1 428 ? -15.398 35.312 15.344 1 95.19 428 GLN B C 1
ATOM 7518 O O . GLN B 1 428 ? -15.18 36.188 14.516 1 95.19 428 GLN B O 1
ATOM 7523 N N . GLY B 1 429 ? -16.547 34.844 15.695 1 92.44 429 GLY B N 1
ATOM 7524 C CA . GLY B 1 429 ? -17.734 35.469 15.141 1 92.44 429 GLY B CA 1
ATOM 7525 C C . GLY B 1 429 ? -18.125 34.906 13.781 1 92.44 429 GLY B C 1
ATOM 7526 O O . GLY B 1 429 ? -19.094 35.344 13.164 1 92.44 429 GLY B O 1
ATOM 7527 N N . THR B 1 430 ? -17.359 33.969 13.273 1 92.25 430 THR B N 1
ATOM 7528 C CA . THR B 1 430 ? -17.672 33.375 11.977 1 92.25 430 THR B CA 1
ATOM 7529 C C . THR B 1 430 ? -17.938 31.875 12.133 1 92.25 430 THR B C 1
ATOM 7531 O O . THR B 1 430 ? -17.641 31.281 13.172 1 92.25 430 THR B O 1
ATOM 7534 N N . SER B 1 431 ? -18.641 31.344 11.078 1 88.25 431 SER B N 1
ATOM 7535 C CA . SER B 1 431 ? -18.906 29.906 11.008 1 88.25 431 SER B CA 1
ATOM 7536 C C . SER B 1 431 ? -18.672 29.375 9.594 1 88.25 431 SER B C 1
ATOM 7538 O O . SER B 1 431 ? -19.531 28.719 9.023 1 88.25 431 SER B O 1
ATOM 7540 N N . TYR B 1 432 ? -17.438 29.625 9.172 1 89.94 432 TYR B N 1
ATOM 7541 C CA . TYR B 1 432 ? -17.109 29.141 7.836 1 89.94 432 TYR B CA 1
ATOM 7542 C C . TYR B 1 432 ? -17.141 27.609 7.801 1 89.94 432 TYR B C 1
ATOM 7544 O O . TYR B 1 432 ? -16.781 26.953 8.781 1 89.94 432 TYR B O 1
ATOM 7552 N N . PRO B 1 433 ? -17.578 27.078 6.652 1 84.88 433 PRO B N 1
ATOM 7553 C CA . PRO B 1 433 ? -17.578 25.625 6.559 1 84.88 433 PRO B CA 1
ATOM 7554 C C . PRO B 1 433 ? -16.172 25.016 6.625 1 84.88 433 PRO B C 1
ATOM 7556 O O . PRO B 1 433 ? -15.211 25.656 6.215 1 84.88 433 PRO B O 1
ATOM 7559 N N . ALA B 1 434 ? -16.109 23.828 7.129 1 87.19 434 ALA B N 1
ATOM 7560 C CA . ALA B 1 434 ? -14.844 23.109 7.211 1 87.19 434 ALA B CA 1
ATOM 7561 C C . ALA B 1 434 ? -14.484 22.484 5.867 1 87.19 434 ALA B C 1
ATOM 7563 O O . ALA B 1 434 ? -14.633 21.266 5.684 1 87.19 434 ALA B O 1
ATOM 7564 N N . THR B 1 435 ? -14.023 23.25 4.918 1 86.56 435 THR B N 1
ATOM 7565 C CA . THR B 1 435 ? -13.742 22.797 3.566 1 86.56 435 THR B CA 1
ATOM 7566 C C . THR B 1 435 ? -12.312 23.141 3.162 1 86.56 435 THR B C 1
ATOM 7568 O O . THR B 1 435 ? -11.688 24.016 3.76 1 86.56 435 THR B O 1
ATOM 7571 N N . ALA B 1 436 ? -11.914 22.391 2.15 1 88.75 436 ALA B N 1
ATOM 7572 C CA . ALA B 1 436 ? -10.609 22.656 1.554 1 88.75 436 ALA B CA 1
ATOM 7573 C C . ALA B 1 436 ? -10.516 24.094 1.04 1 88.75 436 ALA B C 1
ATOM 7575 O O . ALA B 1 436 ? -9.469 24.719 1.139 1 88.75 436 ALA B O 1
ATOM 7576 N N . GLN B 1 437 ? -11.539 24.609 0.583 1 87.38 437 GLN B N 1
ATOM 7577 C CA . GLN B 1 437 ? -11.586 25.938 0.003 1 87.38 437 GLN B CA 1
ATOM 7578 C C . GLN B 1 437 ? -11.297 27.016 1.057 1 87.38 437 GLN B C 1
ATOM 7580 O O . GLN B 1 437 ? -10.5 27.922 0.828 1 87.38 437 GLN B O 1
ATOM 7585 N N . VAL B 1 438 ? -11.945 26.875 2.182 1 92.31 438 VAL B N 1
ATOM 7586 C CA . VAL B 1 438 ? -11.758 27.844 3.258 1 92.31 438 VAL B CA 1
ATOM 7587 C C . VAL B 1 438 ? -10.32 27.781 3.773 1 92.31 438 VAL B C 1
ATOM 7589 O O . VAL B 1 438 ? -9.672 28.812 3.957 1 92.31 438 VAL B O 1
ATOM 7592 N N . ALA B 1 439 ? -9.875 26.578 3.963 1 94.88 439 ALA B N 1
ATOM 7593 C CA . ALA B 1 439 ? -8.516 26.375 4.461 1 94.88 439 ALA B CA 1
ATOM 7594 C C . ALA B 1 439 ? -7.488 26.984 3.516 1 94.88 439 ALA B C 1
ATOM 7596 O O . ALA B 1 439 ? -6.582 27.719 3.949 1 94.88 439 ALA B O 1
ATOM 7597 N N . SER B 1 440 ? -7.652 26.75 2.258 1 93.44 440 SER B N 1
ATOM 7598 C CA . SER B 1 440 ? -6.707 27.234 1.261 1 93.44 440 SER B CA 1
ATOM 7599 C C . SER B 1 440 ? -6.766 28.766 1.139 1 93.44 440 SER B C 1
ATOM 7601 O O . SER B 1 440 ? -5.73 29.422 1.009 1 93.44 440 SER B O 1
ATOM 7603 N N . GLN B 1 441 ? -7.957 29.344 1.153 1 94.12 441 GLN B N 1
ATOM 7604 C CA . GLN B 1 441 ? -8.094 30.797 1.055 1 94.12 441 GLN B CA 1
ATOM 7605 C C . GLN B 1 441 ? -7.48 31.484 2.268 1 94.12 441 GLN B C 1
ATOM 7607 O O . GLN B 1 441 ? -6.812 32.5 2.131 1 94.12 441 GLN B O 1
ATOM 7612 N N . LYS B 1 442 ? -7.734 30.906 3.439 1 97 442 LYS B N 1
ATOM 7613 C CA . LYS B 1 442 ? -7.098 31.453 4.637 1 97 442 LYS B CA 1
ATOM 7614 C C . LYS B 1 442 ? -5.578 31.422 4.512 1 97 442 LYS B C 1
ATOM 7616 O O . LYS B 1 442 ? -4.898 32.375 4.859 1 97 442 LYS B O 1
ATOM 7621 N N . ALA B 1 443 ? -5.102 30.344 3.998 1 97.44 443 ALA B N 1
ATOM 7622 C CA . ALA B 1 443 ? -3.662 30.141 3.863 1 97.44 443 ALA B CA 1
ATOM 7623 C C . ALA B 1 443 ? -3.051 31.156 2.91 1 97.44 443 ALA B C 1
ATOM 7625 O O . ALA B 1 443 ? -2.037 31.781 3.23 1 97.44 443 ALA B O 1
ATOM 7626 N N . VAL B 1 444 ? -3.65 31.312 1.762 1 95.25 444 VAL B N 1
ATOM 7627 C CA . VAL B 1 444 ? -3.164 32.281 0.772 1 95.25 444 VAL B CA 1
ATOM 7628 C C . VAL B 1 444 ? -3.209 33.688 1.351 1 95.25 444 VAL B C 1
ATOM 7630 O O . VAL B 1 444 ? -2.262 34.469 1.193 1 95.25 444 VAL B O 1
ATOM 7633 N N . TRP B 1 445 ? -4.266 34 1.974 1 95.69 445 TRP B N 1
ATOM 7634 C CA . TRP B 1 445 ? -4.422 35.312 2.586 1 95.69 445 TRP B CA 1
ATOM 7635 C C . TRP B 1 445 ? -3.303 35.594 3.584 1 95.69 445 TRP B C 1
ATOM 7637 O O . TRP B 1 445 ? -2.658 36.625 3.529 1 95.69 445 TRP B O 1
ATOM 7647 N N . LEU B 1 446 ? -3.064 34.688 4.484 1 96.88 446 LEU B N 1
ATOM 7648 C CA . LEU B 1 446 ? -2.049 34.875 5.52 1 96.88 446 LEU B CA 1
ATOM 7649 C C . LEU B 1 446 ? -0.665 35.031 4.898 1 96.88 446 LEU B C 1
ATOM 7651 O O . LEU B 1 446 ? 0.081 35.938 5.258 1 96.88 446 LEU B O 1
ATOM 7655 N N . ALA B 1 447 ? -0.348 34.125 3.979 1 96.06 447 ALA B N 1
ATOM 7656 C CA . ALA B 1 447 ? 0.97 34.156 3.35 1 96.06 447 ALA B CA 1
ATOM 7657 C C . ALA B 1 447 ? 1.207 35.469 2.625 1 96.06 447 ALA B C 1
ATOM 7659 O O . ALA B 1 447 ? 2.287 36.062 2.725 1 96.06 447 ALA B O 1
ATOM 7660 N N . LYS B 1 448 ? 0.199 35.938 1.925 1 94.19 448 LYS B N 1
ATOM 7661 C CA . LYS B 1 448 ? 0.327 37.188 1.198 1 94.19 448 LYS B CA 1
ATOM 7662 C C . LYS B 1 448 ? 0.577 38.375 2.154 1 94.19 448 LYS B C 1
ATOM 7664 O O . LYS B 1 448 ? 1.39 39.25 1.869 1 94.19 448 LYS B O 1
ATOM 7669 N N . HIS B 1 449 ? -0.068 38.406 3.234 1 94.31 449 HIS B N 1
ATOM 7670 C CA . HIS B 1 449 ? 0.088 39.469 4.211 1 94.31 449 HIS B CA 1
ATOM 7671 C C . HIS B 1 449 ? 1.443 39.406 4.902 1 94.31 449 HIS B C 1
ATOM 7673 O O . HIS B 1 449 ? 2.08 40.438 5.148 1 94.31 449 HIS B O 1
ATOM 7679 N N . LEU B 1 450 ? 1.847 38.188 5.246 1 95.19 450 LEU B N 1
ATOM 7680 C CA . LEU B 1 450 ? 3.176 38.031 5.824 1 95.19 450 LEU B CA 1
ATOM 7681 C C . LEU B 1 450 ? 4.254 38.469 4.84 1 95.19 450 LEU B C 1
ATOM 7683 O O . LEU B 1 450 ? 5.227 39.125 5.227 1 95.19 450 LEU B O 1
ATOM 7687 N N . ASN B 1 451 ? 4.059 38.094 3.631 1 95.44 451 ASN B N 1
ATOM 7688 C CA . ASN B 1 451 ? 5.035 38.438 2.6 1 95.44 451 ASN B CA 1
ATOM 7689 C C . ASN B 1 451 ? 5.137 39.938 2.395 1 95.44 451 ASN B C 1
ATOM 7691 O O . ASN B 1 451 ? 6.203 40.469 2.059 1 95.44 451 ASN B O 1
ATOM 7695 N N . LYS B 1 452 ? 4.121 40.688 2.514 1 91.56 452 LYS B N 1
ATOM 7696 C CA . LYS B 1 452 ? 4.105 42.125 2.346 1 91.56 452 LYS B CA 1
ATOM 7697 C C . LYS B 1 452 ? 4.633 42.812 3.594 1 91.56 452 LYS B C 1
ATOM 7699 O O . LYS B 1 452 ? 4.914 44.031 3.566 1 91.56 452 LYS B O 1
ATOM 7704 N N . SER B 1 453 ? 5.016 42.188 4.562 1 76.56 453 SER B N 1
ATOM 7705 C CA . SER B 1 453 ? 5.527 42.719 5.816 1 76.56 453 SER B CA 1
ATOM 7706 C C . SER B 1 453 ? 4.664 43.875 6.324 1 76.56 453 SER B C 1
ATOM 7708 O O . SER B 1 453 ? 5.184 44.875 6.801 1 76.56 453 SER B O 1
ATOM 7710 N N . THR B 1 454 ? 3.469 43.812 6.059 1 67.81 454 THR B N 1
ATOM 7711 C CA . THR B 1 454 ? 2.561 44.875 6.492 1 67.81 454 THR B CA 1
ATOM 7712 C C . THR B 1 454 ? 2.137 44.656 7.941 1 67.81 454 THR B C 1
ATOM 7714 O O . THR B 1 454 ? 2.123 43.531 8.43 1 67.81 454 THR B O 1
ATOM 7717 N N . ASN B 1 455 ? 2.062 45.75 8.633 1 70.56 455 ASN B N 1
ATOM 7718 C CA . ASN B 1 455 ? 1.435 45.688 9.953 1 70.56 455 ASN B CA 1
ATOM 7719 C C . ASN B 1 455 ? -0.01 45.219 9.859 1 70.56 455 ASN B C 1
ATOM 7721 O O . ASN B 1 455 ? -0.877 45.906 9.352 1 70.56 455 ASN B O 1
ATOM 7725 N N . MET B 1 456 ? -0.188 43.969 10.242 1 72.69 456 MET B N 1
ATOM 7726 C CA . MET B 1 456 ? -1.457 43.25 10.07 1 72.69 456 MET B CA 1
ATOM 7727 C C . MET B 1 456 ? -2.58 43.969 10.805 1 72.69 456 MET B C 1
ATOM 7729 O O . MET B 1 456 ? -3.742 43.906 10.398 1 72.69 456 MET B O 1
ATOM 7733 N N . ALA B 1 457 ? -2.242 44.719 11.766 1 67 457 ALA B N 1
ATOM 7734 C CA . ALA B 1 457 ? -3.256 45.375 12.578 1 67 457 ALA B CA 1
ATOM 7735 C C . ALA B 1 457 ? -4 46.438 11.758 1 67 457 ALA B C 1
ATOM 7737 O O . ALA B 1 457 ? -5.137 46.812 12.086 1 67 457 ALA B O 1
ATOM 7738 N N . HIS B 1 458 ? -3.422 46.812 10.703 1 72.44 458 HIS B N 1
ATOM 7739 C CA . HIS B 1 458 ? -4.027 47.906 9.938 1 72.44 458 HIS B CA 1
ATOM 7740 C C . HIS B 1 458 ? -4.621 47.375 8.633 1 72.44 458 HIS B C 1
ATOM 7742 O O . HIS B 1 458 ? -5.008 48.188 7.766 1 72.44 458 HIS B O 1
ATOM 7748 N N . THR B 1 459 ? -4.684 46.125 8.578 1 81.5 459 THR B N 1
ATOM 7749 C CA . THR B 1 459 ? -5.211 45.562 7.34 1 81.5 459 THR B CA 1
ATOM 7750 C C . THR B 1 459 ? -6.613 45 7.559 1 81.5 459 THR B C 1
ATOM 7752 O O . THR B 1 459 ? -7.043 44.812 8.703 1 81.5 459 THR B O 1
ATOM 7755 N N . THR B 1 460 ? -7.281 44.875 6.398 1 87.75 460 THR B N 1
ATOM 7756 C CA . THR B 1 460 ? -8.594 44.25 6.453 1 87.75 460 THR B CA 1
ATOM 7757 C C . THR B 1 460 ? -8.461 42.75 6.785 1 87.75 460 THR B C 1
ATOM 7759 O O . THR B 1 460 ? -7.539 42.094 6.305 1 87.75 460 THR B O 1
ATOM 7762 N N . GLY B 1 461 ? -9.289 42.344 7.621 1 93.25 461 GLY B N 1
ATOM 7763 C CA . GLY B 1 461 ? -9.305 40.969 8.031 1 93.25 461 GLY B CA 1
ATOM 7764 C C . GLY B 1 461 ? -9.711 40 6.922 1 93.25 461 GLY B C 1
ATOM 7765 O O . GLY B 1 461 ? -10.164 40.438 5.859 1 93.25 461 GLY B O 1
ATOM 7766 N N . PHE B 1 462 ? -9.492 38.75 7.125 1 95.81 462 PHE B N 1
ATOM 7767 C CA . PHE B 1 462 ? -9.836 37.719 6.164 1 95.81 462 PHE B CA 1
ATOM 7768 C C . PHE B 1 462 ? -11.344 37.625 5.965 1 95.81 462 PHE B C 1
ATOM 7770 O O . PHE B 1 462 ? -12.109 37.656 6.93 1 95.81 462 PHE B O 1
ATOM 7777 N N . THR B 1 463 ? -11.781 37.531 4.699 1 93.19 463 THR B N 1
ATOM 7778 C CA . THR B 1 463 ? -13.164 37.219 4.332 1 93.19 463 THR B CA 1
ATOM 7779 C C . THR B 1 463 ? -13.219 36.062 3.332 1 93.19 463 THR B C 1
ATOM 7781 O O . THR B 1 463 ? -12.477 36.062 2.348 1 93.19 463 THR B O 1
ATOM 7784 N N . TYR B 1 464 ? -14.078 35.188 3.635 1 92.38 464 TYR B N 1
ATOM 7785 C CA . TYR B 1 464 ? -14.227 33.969 2.811 1 92.38 464 TYR B CA 1
ATOM 7786 C C . TYR B 1 464 ? -15.078 34.281 1.581 1 92.38 464 TYR B C 1
ATOM 7788 O O . TYR B 1 464 ? -16.156 34.875 1.689 1 92.38 464 TYR B O 1
ATOM 7796 N N . ARG B 1 465 ? -14.578 33.844 0.369 1 88.5 465 ARG B N 1
ATOM 7797 C CA . ARG B 1 465 ? -15.328 33.875 -0.879 1 88.5 465 ARG B CA 1
ATOM 7798 C C . ARG B 1 465 ? -15.758 32.5 -1.314 1 88.5 465 ARG B C 1
ATOM 7800 O O . ARG B 1 465 ? -14.93 31.672 -1.716 1 88.5 465 ARG B O 1
ATOM 7807 N N . ASP B 1 466 ? -16.984 32.25 -1.264 1 85.38 466 ASP B N 1
ATOM 7808 C CA . ASP B 1 466 ? -17.531 30.953 -1.656 1 85.38 466 ASP B CA 1
ATOM 7809 C C . ASP B 1 466 ? -17.516 30.781 -3.174 1 85.38 466 ASP B C 1
ATOM 7811 O O . ASP B 1 466 ? -18.266 31.438 -3.889 1 85.38 466 ASP B O 1
ATOM 7815 N N . LEU B 1 467 ? -16.719 29.875 -3.611 1 79 467 LEU B N 1
ATOM 7816 C CA . LEU B 1 467 ? -16.578 29.656 -5.047 1 79 467 LEU B CA 1
ATOM 7817 C C . LEU B 1 467 ? -17.5 28.547 -5.523 1 79 467 LEU B C 1
ATOM 7819 O O . LEU B 1 467 ? -17.547 28.219 -6.715 1 79 467 LEU B O 1
ATOM 7823 N N . GLY B 1 468 ? -18.203 27.984 -4.598 1 77.88 468 GLY B N 1
ATOM 7824 C CA . GLY B 1 468 ? -19.125 26.922 -4.957 1 77.88 468 GLY B CA 1
ATOM 7825 C C . GLY B 1 468 ? -18.75 25.578 -4.348 1 77.88 468 GLY B C 1
ATOM 7826 O O . GLY B 1 468 ? -17.641 25.406 -3.852 1 77.88 468 GLY B O 1
ATOM 7827 N N . THR B 1 469 ? -19.781 24.734 -4.309 1 77.56 469 THR B N 1
ATOM 7828 C CA . THR B 1 469 ? -19.609 23.391 -3.764 1 77.56 469 THR B CA 1
ATOM 7829 C C . THR B 1 469 ? -19.922 22.344 -4.82 1 77.56 469 THR B C 1
ATOM 7831 O O . THR B 1 469 ? -20.859 22.5 -5.605 1 77.56 469 THR B O 1
ATOM 7834 N N . LEU B 1 470 ? -19.047 21.391 -4.816 1 73.69 470 LEU B N 1
ATOM 7835 C CA . LEU B 1 470 ? -19.188 20.312 -5.785 1 73.69 470 LEU B CA 1
ATOM 7836 C C . LEU B 1 470 ? -19.297 18.969 -5.078 1 73.69 470 LEU B C 1
ATOM 7838 O O . LEU B 1 470 ? -18.719 18.766 -4.012 1 73.69 470 LEU B O 1
ATOM 7842 N N . ALA B 1 471 ? -20.141 18.094 -5.668 1 72.62 471 ALA B N 1
ATOM 7843 C CA . ALA B 1 471 ? -20.219 16.719 -5.176 1 72.62 471 ALA B CA 1
ATOM 7844 C C . ALA B 1 471 ? -20.531 15.75 -6.312 1 72.62 471 ALA B C 1
ATOM 7846 O O . ALA B 1 471 ? -21.484 15.945 -7.066 1 72.62 471 ALA B O 1
ATOM 7847 N N . TYR B 1 472 ? -19.672 14.781 -6.418 1 78.88 472 TYR B N 1
ATOM 7848 C CA . TYR B 1 472 ? -19.922 13.719 -7.391 1 78.88 472 TYR B CA 1
ATOM 7849 C C . TYR B 1 472 ? -21.016 12.781 -6.914 1 78.88 472 TYR B C 1
ATOM 7851 O O . TYR B 1 472 ? -21.047 12.383 -5.746 1 78.88 472 TYR B O 1
ATOM 7859 N N . ILE B 1 473 ? -21.969 12.445 -7.875 1 77.81 473 ILE B N 1
ATOM 7860 C CA . ILE B 1 473 ? -23.078 11.602 -7.449 1 77.81 473 ILE B CA 1
ATOM 7861 C C . ILE B 1 473 ? -23.172 10.375 -8.359 1 77.81 473 ILE B C 1
ATOM 7863 O O . ILE B 1 473 ? -24.219 9.711 -8.398 1 77.81 473 ILE B O 1
ATOM 7867 N N . GLY B 1 474 ? -22.125 10.133 -9.148 1 75.5 474 GLY B N 1
ATOM 7868 C CA . GLY B 1 474 ? -22.078 8.875 -9.867 1 75.5 474 GLY B CA 1
ATOM 7869 C C . GLY B 1 474 ? -22.531 8.992 -11.312 1 75.5 474 GLY B C 1
ATOM 7870 O O . GLY B 1 474 ? -23.188 9.961 -11.68 1 75.5 474 GLY B O 1
ATOM 7871 N N . ASN B 1 475 ? -22.062 7.996 -12.133 1 76.69 475 ASN B N 1
ATOM 7872 C CA . ASN B 1 475 ? -22.469 7.867 -13.531 1 76.69 475 ASN B CA 1
ATOM 7873 C C . ASN B 1 475 ? -22.266 9.172 -14.297 1 76.69 475 ASN B C 1
ATOM 7875 O O . ASN B 1 475 ? -23.188 9.656 -14.945 1 76.69 475 ASN B O 1
ATOM 7879 N N . TRP B 1 476 ? -21.125 9.742 -14.062 1 76.25 476 TRP B N 1
ATOM 7880 C CA . TRP B 1 476 ? -20.719 10.953 -14.781 1 76.25 476 TRP B CA 1
ATOM 7881 C C . TRP B 1 476 ? -21.625 12.125 -14.43 1 76.25 476 TRP B C 1
ATOM 7883 O O . TRP B 1 476 ? -21.922 12.961 -15.281 1 76.25 476 TRP B O 1
ATOM 7893 N N . ASN B 1 477 ? -22.203 12.039 -13.242 1 77.25 477 ASN B N 1
ATOM 7894 C CA . ASN B 1 477 ? -23.016 13.133 -12.742 1 77.25 477 ASN B CA 1
ATOM 7895 C C . ASN B 1 477 ? -22.422 13.734 -11.469 1 77.25 477 ASN B C 1
ATOM 7897 O O . ASN B 1 477 ? -21.828 13.023 -10.664 1 77.25 477 ASN B O 1
ATOM 7901 N N . ALA B 1 478 ? -22.688 15.031 -11.422 1 77.19 478 ALA B N 1
ATOM 7902 C CA . ALA B 1 478 ? -22.25 15.758 -10.234 1 77.19 478 ALA B CA 1
ATOM 7903 C C . ALA B 1 478 ? -23.234 16.875 -9.883 1 77.19 478 ALA B C 1
ATOM 7905 O O . ALA B 1 478 ? -24.219 17.094 -10.594 1 77.19 478 ALA B O 1
ATOM 7906 N N . LEU B 1 479 ? -23.172 17.375 -8.719 1 75.81 479 LEU B N 1
ATOM 7907 C CA . LEU B 1 479 ? -23.875 18.562 -8.281 1 75.81 479 LEU B CA 1
ATOM 7908 C C . LEU B 1 479 ? -22.906 19.75 -8.18 1 75.81 479 LEU B C 1
ATOM 7910 O O . LEU B 1 479 ? -21.766 19.609 -7.742 1 75.81 479 LEU B O 1
ATOM 7914 N N . PHE B 1 480 ? -23.391 20.828 -8.656 1 71.31 480 PHE B N 1
ATOM 7915 C CA . PHE B 1 480 ? -22.656 22.078 -8.5 1 71.31 480 PHE B CA 1
ATOM 7916 C C . PHE B 1 480 ? -23.562 23.172 -7.945 1 71.31 480 PHE B C 1
ATOM 7918 O O . PHE B 1 480 ? -24.641 23.422 -8.492 1 71.31 480 PHE B O 1
ATOM 7925 N N . GLN B 1 481 ? -23.188 23.609 -6.816 1 73.31 481 GLN B N 1
ATOM 7926 C CA . GLN B 1 481 ? -23.859 24.781 -6.254 1 73.31 481 GLN B CA 1
ATOM 7927 C C . GLN B 1 481 ? -22.922 25.969 -6.168 1 73.31 481 GLN B C 1
ATOM 7929 O O . GLN B 1 481 ? -21.953 25.953 -5.391 1 73.31 481 GLN B O 1
ATOM 7934 N N . GLY B 1 482 ? -23.172 26.875 -7.027 1 75.5 482 GLY B N 1
ATOM 7935 C CA . GLY B 1 482 ? -22.297 28.047 -7.117 1 75.5 482 GLY B CA 1
ATOM 7936 C C . GLY B 1 482 ? -22.375 28.938 -5.898 1 75.5 482 GLY B C 1
ATOM 7937 O O . GLY B 1 482 ? -23.375 28.953 -5.188 1 75.5 482 GLY B O 1
ATOM 7938 N N . GLY B 1 483 ? -21.188 29.594 -5.582 1 65.94 483 GLY B N 1
ATOM 7939 C CA . GLY B 1 483 ? -21.125 30.531 -4.469 1 65.94 483 GLY B CA 1
ATOM 7940 C C . GLY B 1 483 ? -21.547 31.938 -4.844 1 65.94 483 GLY B C 1
ATOM 7941 O O . GLY B 1 483 ? -21.688 32.25 -6.027 1 65.94 483 GLY B O 1
ATOM 7942 N N . GLY B 1 484 ? -21.891 32.781 -3.996 1 59.84 484 GLY B N 1
ATOM 7943 C CA . GLY B 1 484 ? -22.125 34.219 -4.156 1 59.84 484 GLY B CA 1
ATOM 7944 C C . GLY B 1 484 ? -23.391 34.531 -4.922 1 59.84 484 GLY B C 1
ATOM 7945 O O . GLY B 1 484 ? -24.359 33.75 -4.891 1 59.84 484 GLY B O 1
ATOM 7946 N N . GLN B 1 485 ? -23.312 35.688 -5.66 1 51.34 485 GLN B N 1
ATOM 7947 C CA . GLN B 1 485 ? -24.438 36.281 -6.363 1 51.34 485 GLN B CA 1
ATOM 7948 C C . GLN B 1 485 ? -24.828 35.438 -7.586 1 51.34 485 GLN B C 1
ATOM 7950 O O . GLN B 1 485 ? -25.969 35.5 -8.039 1 51.34 485 GLN B O 1
ATOM 7955 N N . TRP B 1 486 ? -23.844 34.719 -8.156 1 51.84 486 TRP B N 1
ATOM 7956 C CA . TRP B 1 486 ? -24.172 33.938 -9.344 1 51.84 486 TRP B CA 1
ATOM 7957 C C . TRP B 1 486 ? -24.531 32.5 -8.977 1 51.84 486 TRP B C 1
ATOM 7959 O O . TRP B 1 486 ? -23.938 31.547 -9.492 1 51.84 486 TRP B O 1
ATOM 7969 N N . GLY B 1 487 ? -25.125 32.312 -7.945 1 60.06 487 GLY B N 1
ATOM 7970 C CA . GLY B 1 487 ? -25.562 31.078 -7.281 1 60.06 487 GLY B CA 1
ATOM 7971 C C . GLY B 1 487 ? -26.219 30.094 -8.227 1 60.06 487 GLY B C 1
ATOM 7972 O O . GLY B 1 487 ? -27.406 29.797 -8.078 1 60.06 487 GLY B O 1
ATOM 7973 N N . GLY B 1 488 ? -25.453 29.719 -9.273 1 68.25 488 GLY B N 1
ATOM 7974 C CA . GLY B 1 488 ? -26.031 28.781 -10.234 1 68.25 488 GLY B CA 1
ATOM 7975 C C . GLY B 1 488 ? -25.984 27.344 -9.773 1 68.25 488 GLY B C 1
ATOM 7976 O O . GLY B 1 488 ? -25.219 27 -8.875 1 68.25 488 GLY B O 1
ATOM 7977 N N . ARG B 1 489 ? -27.156 26.75 -9.945 1 76.75 489 ARG B N 1
ATOM 7978 C CA . ARG B 1 489 ? -27.297 25.328 -9.688 1 76.75 489 ARG B CA 1
ATOM 7979 C C . ARG B 1 489 ? -27.188 24.516 -10.984 1 76.75 489 ARG B C 1
ATOM 7981 O O . ARG B 1 489 ? -27.812 24.875 -11.992 1 76.75 489 ARG B O 1
ATOM 7988 N N . LEU B 1 490 ? -26.062 23.641 -11.008 1 75.75 490 LEU B N 1
ATOM 7989 C CA . LEU B 1 490 ? -25.938 22.719 -12.133 1 75.75 490 LEU B CA 1
ATOM 7990 C C . LEU B 1 490 ? -25.969 21.266 -11.656 1 75.75 490 LEU B C 1
ATOM 7992 O O . LEU B 1 490 ? -25.594 20.984 -10.516 1 75.75 490 LEU B O 1
ATOM 7996 N N . GLN B 1 491 ? -26.609 20.531 -12.406 1 77.38 491 GLN B N 1
ATOM 7997 C CA . GLN B 1 491 ? -26.641 19.109 -12.125 1 77.38 491 GLN B CA 1
ATOM 7998 C C . GLN B 1 491 ? -26.344 18.297 -13.383 1 77.38 491 GLN B C 1
ATOM 8000 O O . GLN B 1 491 ? -26.359 18.828 -14.492 1 77.38 491 GLN B O 1
ATOM 8005 N N . GLY B 1 492 ? -25.906 17.109 -13.172 1 74 492 GLY B N 1
ATOM 8006 C CA . GLY B 1 492 ? -25.766 16.188 -14.289 1 74 492 GLY B CA 1
ATOM 8007 C C . GLY B 1 492 ? -24.375 16.203 -14.906 1 74 492 GLY B C 1
ATOM 8008 O O . GLY B 1 492 ? -23.375 16.406 -14.211 1 74 492 GLY B O 1
ATOM 8009 N N . TYR B 1 493 ? -24.359 15.977 -16.203 1 73.88 493 TYR B N 1
ATOM 8010 C CA . TYR B 1 493 ? -23.125 15.773 -16.953 1 73.88 493 TYR B CA 1
ATOM 8011 C C . TYR B 1 493 ? -22.328 17.062 -17.031 1 73.88 493 TYR B C 1
ATOM 8013 O O . TYR B 1 493 ? -21.094 17.047 -16.953 1 73.88 493 TYR B O 1
ATOM 8021 N N . VAL B 1 494 ? -22.984 18.094 -17.125 1 72.94 494 VAL B N 1
ATOM 8022 C CA . VAL B 1 494 ? -22.297 19.375 -17.219 1 72.94 494 VAL B CA 1
ATOM 8023 C C . VAL B 1 494 ? -21.578 19.672 -15.906 1 72.94 494 VAL B C 1
ATOM 8025 O O . VAL B 1 494 ? -20.422 20.109 -15.914 1 72.94 494 VAL B O 1
ATOM 8028 N N . ALA B 1 495 ? -22.266 19.406 -14.844 1 73.06 495 ALA B N 1
ATOM 8029 C CA . ALA B 1 495 ? -21.656 19.594 -13.531 1 73.06 495 ALA B CA 1
ATOM 8030 C C . ALA B 1 495 ? -20.469 18.641 -13.344 1 73.06 495 ALA B C 1
ATOM 8032 O O . ALA B 1 495 ? -19.484 19 -12.703 1 73.06 495 ALA B O 1
ATOM 8033 N N . TRP B 1 496 ? -20.609 17.594 -13.938 1 75.38 496 TRP B N 1
ATOM 8034 C CA . TRP B 1 496 ? -19.531 16.625 -13.852 1 75.38 496 TRP B CA 1
ATOM 8035 C C . TRP B 1 496 ? -18.281 17.125 -14.555 1 75.38 496 TRP B C 1
ATOM 8037 O O . TRP B 1 496 ? -17.172 16.969 -14.047 1 75.38 496 TRP B O 1
ATOM 8047 N N . ILE B 1 497 ? -18.406 17.719 -15.672 1 72.75 497 ILE B N 1
ATOM 8048 C CA . ILE B 1 497 ? -17.281 18.281 -16.422 1 72.75 497 ILE B CA 1
ATOM 8049 C C . ILE B 1 497 ? -16.609 19.375 -15.594 1 72.75 497 ILE B C 1
ATOM 8051 O O . ILE B 1 497 ? -15.383 19.453 -15.531 1 72.75 497 ILE B O 1
ATOM 8055 N N . ILE B 1 498 ? -17.422 20.141 -14.984 1 71 498 ILE B N 1
ATOM 8056 C CA . ILE B 1 498 ? -16.906 21.219 -14.148 1 71 498 ILE B CA 1
ATOM 8057 C C . ILE B 1 498 ? -16.172 20.641 -12.945 1 71 498 ILE B C 1
ATOM 8059 O O . ILE B 1 498 ? -15.086 21.109 -12.586 1 71 498 ILE B O 1
ATOM 8063 N N . TRP B 1 499 ? -16.844 19.734 -12.438 1 71.31 499 TRP B N 1
ATOM 8064 C CA . TRP B 1 499 ? -16.25 19.016 -11.312 1 71.31 499 TRP B CA 1
ATOM 8065 C C . TRP B 1 499 ? -14.875 18.469 -11.695 1 71.31 499 TRP B C 1
ATOM 8067 O O . TRP B 1 499 ? -13.883 18.703 -10.992 1 71.31 499 TRP B O 1
ATOM 8077 N N . ARG B 1 500 ? -14.75 17.859 -12.734 1 73.69 500 ARG B N 1
ATOM 8078 C CA . ARG B 1 500 ? -13.492 17.297 -13.203 1 73.69 500 ARG B CA 1
ATOM 8079 C C . ARG B 1 500 ? -12.477 18.391 -13.523 1 73.69 500 ARG B C 1
ATOM 8081 O O . ARG B 1 500 ? -11.305 18.281 -13.172 1 73.69 500 ARG B O 1
ATOM 8088 N N . GLY B 1 501 ? -12.898 19.359 -14.195 1 74.12 501 GLY B N 1
ATOM 8089 C CA . GLY B 1 501 ? -12.023 20.469 -14.523 1 74.12 501 GLY B CA 1
ATOM 8090 C C . GLY B 1 501 ? -11.492 21.188 -13.305 1 74.12 501 GLY B C 1
ATOM 8091 O O . GLY B 1 501 ? -10.305 21.516 -13.242 1 74.12 501 GLY B O 1
ATOM 8092 N N . ALA B 1 502 ? -12.375 21.422 -12.438 1 72.06 502 ALA B N 1
ATOM 8093 C CA . ALA B 1 502 ? -11.984 22.109 -11.211 1 72.06 502 ALA B CA 1
ATOM 8094 C C . ALA B 1 502 ? -10.906 21.328 -10.461 1 72.06 502 ALA B C 1
ATOM 8096 O O . ALA B 1 502 ? -9.922 21.906 -9.992 1 72.06 502 ALA B O 1
ATOM 8097 N N . TYR B 1 503 ? -11.055 20.109 -10.43 1 68.06 503 TYR B N 1
ATOM 8098 C CA . TYR B 1 503 ? -10.125 19.297 -9.648 1 68.06 503 TYR B CA 1
ATOM 8099 C C . TYR B 1 503 ? -8.789 19.141 -10.375 1 68.06 503 TYR B C 1
ATOM 8101 O O . TYR B 1 503 ? -7.734 19.078 -9.742 1 68.06 503 TYR B O 1
ATOM 8109 N N . ILE B 1 504 ? -8.859 19.109 -11.68 1 70.25 504 ILE B N 1
ATOM 8110 C CA . ILE B 1 504 ? -7.617 19.078 -12.445 1 70.25 504 ILE B CA 1
ATOM 8111 C C . ILE B 1 504 ? -6.84 20.375 -12.203 1 70.25 504 ILE B C 1
ATOM 8113 O O . ILE B 1 504 ? -5.629 20.344 -11.984 1 70.25 504 ILE B O 1
ATOM 8117 N N . THR B 1 505 ? -7.551 21.375 -12.18 1 69.88 505 THR B N 1
ATOM 8118 C CA . THR B 1 505 ? -6.902 22.672 -12.047 1 69.88 505 THR B CA 1
ATOM 8119 C C . THR B 1 505 ? -6.406 22.875 -10.617 1 69.88 505 THR B C 1
ATOM 8121 O O . THR B 1 505 ? -5.414 23.578 -10.398 1 69.88 505 THR B O 1
ATOM 8124 N N . ARG B 1 506 ? -7.059 22.25 -9.766 1 68 506 ARG B N 1
ATOM 8125 C CA . ARG B 1 506 ? -6.711 22.453 -8.367 1 68 506 ARG B CA 1
ATOM 8126 C C . ARG B 1 506 ? -5.578 21.531 -7.941 1 68 506 ARG B C 1
ATOM 8128 O O . ARG B 1 506 ? -4.961 21.734 -6.895 1 68 506 ARG B O 1
ATOM 8135 N N . THR B 1 507 ? -5.465 20.594 -8.852 1 68.5 507 THR B N 1
ATOM 8136 C CA . THR B 1 507 ? -4.293 19.781 -8.555 1 68.5 507 THR B CA 1
ATOM 8137 C C . THR B 1 507 ? -3.014 20.594 -8.688 1 68.5 507 THR B C 1
ATOM 8139 O O . THR B 1 507 ? -2.893 21.422 -9.602 1 68.5 507 THR B O 1
ATOM 8142 N N . VAL B 1 508 ? -2.258 20.438 -7.691 1 65.12 508 VAL B N 1
ATOM 8143 C CA . VAL B 1 508 ? -1.146 21.359 -7.473 1 65.12 508 VAL B CA 1
ATOM 8144 C C . VAL B 1 508 ? 0.016 20.984 -8.391 1 65.12 508 VAL B C 1
ATOM 8146 O O . VAL B 1 508 ? 0.678 21.875 -8.945 1 65.12 508 VAL B O 1
ATOM 8149 N N . SER B 1 509 ? 0.168 19.703 -8.75 1 80.38 509 SER B N 1
ATOM 8150 C CA . SER B 1 509 ? 1.392 19.375 -9.477 1 80.38 509 SER B CA 1
ATOM 8151 C C . SER B 1 509 ? 1.103 19.094 -10.945 1 80.38 509 SER B C 1
ATOM 8153 O O . SER B 1 509 ? 0.06 18.531 -11.281 1 80.38 509 SER B O 1
ATOM 8155 N N . TRP B 1 510 ? 1.953 19.516 -11.836 1 82.56 510 TRP B N 1
ATOM 8156 C CA . TRP B 1 510 ? 1.861 19.219 -13.258 1 82.56 510 TRP B CA 1
ATOM 8157 C C . TRP B 1 510 ? 1.878 17.719 -13.5 1 82.56 510 TRP B C 1
ATOM 8159 O O . TRP B 1 510 ? 1.22 17.219 -14.414 1 82.56 510 TRP B O 1
ATOM 8169 N N . ARG B 1 511 ? 2.607 17.109 -12.68 1 85.62 511 ARG B N 1
ATOM 8170 C CA . ARG B 1 511 ? 2.623 15.648 -12.75 1 85.62 511 ARG B CA 1
ATOM 8171 C C . ARG B 1 511 ? 1.21 15.078 -12.664 1 85.62 511 ARG B C 1
ATOM 8173 O O . ARG B 1 511 ? 0.801 14.281 -13.508 1 85.62 511 ARG B O 1
ATOM 8180 N N . ASN B 1 512 ? 0.499 15.492 -11.711 1 86.69 512 ASN B N 1
ATOM 8181 C CA . ASN B 1 512 ? -0.849 14.977 -11.492 1 86.69 512 ASN B CA 1
ATOM 8182 C C . ASN B 1 512 ? -1.836 15.539 -12.508 1 86.69 512 ASN B C 1
ATOM 8184 O O . ASN B 1 512 ? -2.83 14.898 -12.836 1 86.69 512 ASN B O 1
ATOM 8188 N N . LYS B 1 513 ? -1.548 16.719 -13.047 1 86.56 513 LYS B N 1
ATOM 8189 C CA . LYS B 1 513 ? -2.379 17.266 -14.117 1 86.56 513 LYS B CA 1
ATOM 8190 C C . LYS B 1 513 ? -2.309 16.406 -15.367 1 86.56 513 LYS B C 1
ATOM 8192 O O . LYS B 1 513 ? -3.248 16.375 -16.172 1 86.56 513 LYS B O 1
ATOM 8197 N N . VAL B 1 514 ? -1.241 15.672 -15.516 1 88.06 514 VAL B N 1
ATOM 8198 C CA . VAL B 1 514 ? -1.082 14.766 -16.656 1 88.06 514 VAL B CA 1
ATOM 8199 C C . VAL B 1 514 ? -1.66 13.398 -16.297 1 88.06 514 VAL B C 1
ATOM 8201 O O . VAL B 1 514 ? -2.443 12.836 -17.062 1 88.06 514 VAL B O 1
ATOM 8204 N N . LEU B 1 515 ? -1.395 12.922 -15.164 1 89.31 515 LEU B N 1
ATOM 8205 C CA . LEU B 1 515 ? -1.709 11.539 -14.812 1 89.31 515 LEU B CA 1
ATOM 8206 C C . LEU B 1 515 ? -3.203 11.367 -14.57 1 89.31 515 LEU B C 1
ATOM 8208 O O . LEU B 1 515 ? -3.781 10.336 -14.93 1 89.31 515 LEU B O 1
ATOM 8212 N N . VAL B 1 516 ? -3.871 12.344 -13.953 1 87.94 516 VAL B N 1
ATOM 8213 C CA . VAL B 1 516 ? -5.277 12.211 -13.594 1 87.94 516 VAL B CA 1
ATOM 8214 C C . VAL B 1 516 ? -6.117 12.016 -14.852 1 87.94 516 VAL B C 1
ATOM 8216 O O . VAL B 1 516 ? -6.848 11.031 -14.977 1 87.94 516 VAL B O 1
ATOM 8219 N N . PRO B 1 517 ? -5.98 12.891 -15.906 1 86.81 517 PRO B N 1
ATOM 8220 C CA . PRO B 1 517 ? -6.75 12.648 -17.125 1 86.81 517 PRO B CA 1
ATOM 8221 C C . PRO B 1 517 ? -6.367 11.336 -17.812 1 86.81 517 PRO B C 1
ATOM 8223 O O . PRO B 1 517 ? -7.215 10.688 -18.438 1 86.81 517 PRO B O 1
ATOM 8226 N N . VAL B 1 518 ? -5.121 10.961 -17.734 1 88.62 518 VAL B N 1
ATOM 8227 C CA . VAL B 1 518 ? -4.684 9.703 -18.328 1 88.62 518 VAL B CA 1
ATOM 8228 C C . VAL B 1 518 ? -5.398 8.531 -17.656 1 88.62 518 VAL B C 1
ATOM 8230 O O . VAL B 1 518 ? -5.902 7.633 -18.328 1 88.62 518 VAL B O 1
ATOM 8233 N N . TYR B 1 519 ? -5.527 8.539 -16.375 1 87.31 519 TYR B N 1
ATOM 8234 C CA . TYR B 1 519 ? -6.207 7.461 -15.664 1 87.31 519 TYR B CA 1
ATOM 8235 C C . TYR B 1 519 ? -7.699 7.461 -15.977 1 87.31 519 TYR B C 1
ATOM 8237 O O . TYR B 1 519 ? -8.312 6.398 -16.094 1 87.31 519 TYR B O 1
ATOM 8245 N N . TRP B 1 520 ? -8.289 8.648 -16.016 1 85.62 520 TRP B N 1
ATOM 8246 C CA . TRP B 1 520 ? -9.688 8.719 -16.406 1 85.62 520 TRP B CA 1
ATOM 8247 C C . TRP B 1 520 ? -9.898 8.07 -17.781 1 85.62 520 TRP B C 1
ATOM 8249 O O . TRP B 1 520 ? -10.836 7.289 -17.969 1 85.62 520 TRP B O 1
ATOM 8259 N N . ALA B 1 521 ? -9.008 8.312 -18.703 1 87.44 521 ALA B N 1
ATOM 8260 C CA . ALA B 1 521 ? -9.109 7.754 -20.047 1 87.44 521 ALA B CA 1
ATOM 8261 C C . ALA B 1 521 ? -8.875 6.246 -20.031 1 87.44 521 ALA B C 1
ATOM 8263 O O . ALA B 1 521 ? -9.625 5.488 -20.641 1 87.44 521 ALA B O 1
ATOM 8264 N N . VAL B 1 522 ? -7.871 5.812 -19.375 1 88.5 522 VAL B N 1
ATOM 8265 C CA . VAL B 1 522 ? -7.508 4.402 -19.328 1 88.5 522 VAL B CA 1
ATOM 8266 C C . VAL B 1 522 ? -8.625 3.604 -18.656 1 88.5 522 VAL B C 1
ATOM 8268 O O . VAL B 1 522 ? -8.961 2.504 -19.109 1 88.5 522 VAL B O 1
ATOM 8271 N N . ASN B 1 523 ? -9.211 4.117 -17.609 1 85.19 523 ASN B N 1
ATOM 8272 C CA . ASN B 1 523 ? -10.312 3.43 -16.938 1 85.19 523 ASN B CA 1
ATOM 8273 C C . ASN B 1 523 ? -11.547 3.361 -17.844 1 85.19 523 ASN B C 1
ATOM 8275 O O . ASN B 1 523 ? -12.281 2.371 -17.812 1 85.19 523 ASN B O 1
ATOM 8279 N N . TRP B 1 524 ? -11.75 4.469 -18.547 1 83 524 TRP B N 1
ATOM 8280 C CA . TRP B 1 524 ? -12.867 4.496 -19.484 1 83 524 TRP B CA 1
ATOM 8281 C C . TRP B 1 524 ? -12.688 3.457 -20.594 1 83 524 TRP B C 1
ATOM 8283 O O . TRP B 1 524 ? -13.641 2.777 -20.969 1 83 524 TRP B O 1
ATOM 8293 N N . LEU B 1 525 ? -11.469 3.229 -21.062 1 84.38 525 LEU B N 1
ATOM 8294 C CA . LEU B 1 525 ? -11.188 2.352 -22.188 1 84.38 525 LEU B CA 1
ATOM 8295 C C . LEU B 1 525 ? -11.039 0.904 -21.734 1 84.38 525 LEU B C 1
ATOM 8297 O O . LEU B 1 525 ? -11.523 -0.015 -22.406 1 84.38 525 LEU B O 1
ATOM 8301 N N . PHE B 1 526 ? -10.375 0.679 -20.547 1 84.5 526 PHE B N 1
ATOM 8302 C CA . PHE B 1 526 ? -9.953 -0.678 -20.219 1 84.5 526 PHE B CA 1
ATOM 8303 C C . PHE B 1 526 ? -10.547 -1.118 -18.891 1 84.5 526 PHE B C 1
ATOM 8305 O O . PHE B 1 526 ? -10.406 -2.275 -18.5 1 84.5 526 PHE B O 1
ATOM 8312 N N . GLY B 1 527 ? -11.242 -0.227 -18.188 1 82.31 527 GLY B N 1
ATOM 8313 C CA . GLY B 1 527 ? -11.758 -0.557 -16.875 1 82.31 527 GLY B CA 1
ATOM 8314 C C . GLY B 1 527 ? -10.75 -0.328 -15.758 1 82.31 527 GLY B C 1
ATOM 8315 O O . GLY B 1 527 ? -9.578 -0.042 -16.016 1 82.31 527 GLY B O 1
ATOM 8316 N N . ARG B 1 528 ? -11.234 -0.445 -14.539 1 84.88 528 ARG B N 1
ATOM 8317 C CA . ARG B 1 528 ? -10.391 -0.255 -13.359 1 84.88 528 ARG B CA 1
ATOM 8318 C C . ARG B 1 528 ? -9.555 -1.497 -13.078 1 84.88 528 ARG B C 1
ATOM 8320 O O . ARG B 1 528 ? -9.969 -2.615 -13.383 1 84.88 528 ARG B O 1
ATOM 8327 N N . ASP B 1 529 ? -8.328 -1.271 -12.578 1 81.44 529 ASP B N 1
ATOM 8328 C CA . ASP B 1 529 ? -7.477 -2.377 -12.156 1 81.44 529 ASP B CA 1
ATOM 8329 C C . ASP B 1 529 ? -7.941 -2.947 -10.82 1 81.44 529 ASP B C 1
ATOM 8331 O O . ASP B 1 529 ? -8.055 -2.217 -9.828 1 81.44 529 ASP B O 1
ATOM 8335 N N . ILE B 1 530 ? -8.211 -4.219 -10.711 1 81.19 530 ILE B N 1
ATOM 8336 C CA . ILE B 1 530 ? -8.781 -4.801 -9.508 1 81.19 530 ILE B CA 1
ATOM 8337 C C . ILE B 1 530 ? -7.742 -5.676 -8.805 1 81.19 530 ILE B C 1
ATOM 8339 O O . ILE B 1 530 ? -8.094 -6.586 -8.055 1 81.19 530 ILE B O 1
ATOM 8343 N N . SER B 1 531 ? -6.414 -5.492 -9.133 1 81.56 531 SER B N 1
ATOM 8344 C CA . SER B 1 531 ? -5.363 -6.215 -8.422 1 81.56 531 SER B CA 1
ATOM 8345 C C . SER B 1 531 ? -5.285 -5.77 -6.965 1 81.56 531 SER B C 1
ATOM 8347 O O . SER B 1 531 ? -5.367 -4.578 -6.664 1 81.56 531 SER B O 1
ATOM 8349 N N . ARG B 1 532 ? -5.262 -6.754 -6.086 1 81.94 532 ARG B N 1
ATOM 8350 C CA . ARG B 1 532 ? -5.191 -6.477 -4.656 1 81.94 532 ARG B CA 1
ATOM 8351 C C . ARG B 1 532 ? -3.855 -6.934 -4.078 1 81.94 532 ARG B C 1
ATOM 8353 O O . ARG B 1 532 ? -3.447 -8.078 -4.273 1 81.94 532 ARG B O 1
ATOM 8360 N N . PHE B 1 533 ? -3.119 -5.992 -3.383 1 83.06 533 PHE B N 1
ATOM 8361 C CA . PHE B 1 533 ? -1.824 -6.281 -2.777 1 83.06 533 PHE B CA 1
ATOM 8362 C C . PHE B 1 533 ? -1.562 -5.359 -1.592 1 83.06 533 PHE B C 1
ATOM 8364 O O . PHE B 1 533 ? -2.152 -4.281 -1.494 1 83.06 533 PHE B O 1
#

Foldseek 3Di:
DVVLVVVCPQAFEEEEEDCELQRLLLQLLFDPVHYAYEYEEQDQWYFQQVCLLCCLLQLAPLCLRIGGSDDPRGPYHYANWDFFAAALAQQKTKTAHNPVPPDPWAAADDDPCPPDDPVRVVVVQVVCVVVVRIDMDHGPFYEYEHAFGADPVPQAPCVPAAQERGGSSSSQVSLQLQLVLLVQLPDPPQDLVSLLLSQEEEEEAQEQVRLQSLQSNLQSCVVPVCVVPVPSSVRHAAEYEYLAQFGHPVDDPVLSVVLVVVCVVSRHHYHYNKDWRHKDAWADPVVCVVVPINPDCWMWIQIPVPGTGIHSHYYYRHDTAADVSLVPRQFWHPFDHQQKAFPPVVDPSVVCSVVRRPFGKTWDADPPRRAFEAALAQFTKIAGDPPVPPPPPPPVPDPPPPPPPPPPRRGMITDPRYGYAANRYDYPPDDDDRDSQRSNQSSSSNSVCVNVVDPSVPDDGDDGWFQWDKHDNHPCWIWTAGTDPCRDTDIGNVSSVVVVVVSLVPSDDPVSVVRSVVSSVCCVVPNGDSDHD/DVVLVVVCPQAFEEEEEDCELQRVLLQLLFDVVRYAYEYEEQDQWYFQQVCLLCCLLQLAPLCLRIGGSDDPRGPYHYANWDFFAAALAQQKTKTAHNPVPPDPWAAADDDPCPPDDPVRVVVVQVVCVVVVRIDMDHGPFYEYEHAFGADPVPQAPCVPAAQERGGSSSSQVSLQLQLVLLVQLPDPPQDLVSLLLSQEEEEEAQEQVRLQSLQSNLQSCVVPVCVVPVPSSVRHAAEYEYLAPFHHPVDDPVLSVVLVVVCVVSRHHYHYNKDWRHKAAWADPVVCVVVPINPPCWMWIQIPVPGTGIHSHYYYRHDTAADVSLVPRQFWHPFFHQQKAFPPVVDPSVCCSVVRRPFGKTWDADPPRRAFEAALLQFTKIAGDPPVPPPPVPPVPDPPPPPPPPPPRRGMITDPRYGYAANRYDYPPDDDDRDSQRSNQSSNSNSVCVNVVDPSVPDDGDDGWFQWDKHDNHPCWIWTAGTDPCRDTDIGNVSSVVVVVVSLVPSDDPVSVVRSVVSSVCCVVPNGDSDHD